Protein AF-0000000070368065 (afdb_homodimer)

Radius of gyration: 31.93 Å; Cα contacts (8 Å, |Δi|>4): 1604; chains: 2; bounding box: 65×97×87 Å

Foldseek 3Di:
DVVVVVVVVVVPVCPPVVPPPPVVVVVPPPPPPPDDDDPDDPVVDDDDPDDDDDDADDFADADFQADLLLHGPNVVLPPDDLVLLVLLLLLLLLLVLLLVVVLVCCVVVLFVWDFHFFWQSLQLLLLLSQFDQQAAEAEAQHNVNNQVSLPQDLLQLLLQRNQFCSHPVLNPDHRSQDADPVRNYHGHDHPQCPRLLVQLVVQLVCVVVLHLYEREYEHELQSCLDVSVVVSLLSQAVSLGRYEYEYEYQQDDQQDGPVRRDDGNGVQSVSVVSVAAEHHYASLRNSRSNVVSNVQSVCCSVVSHYHYYYHHIHGQDHRISVGDNVVRDPPVVNVCCVPRRRSSSNSVSNCVVVVSDDDDPVVVVVSSVVSNVVSVVSNVVSQPGAREQPLCVQDDPDPDGDPVSVVVSVVVVVVCVVPVVVDPNVSYDDD/DVVCVVVVVVVPVCVVVVPDPCVVVVVPPPPPPVDDDDPDDPVVDDDDPDDDDDDADDFADADFQADLLLHGPNVVLPPDDLVLLVLLLLLLLLLVLLLVVVLVCCVVVLFVWDFHFFWQLLQLLLLLSQFDQQAAEAEAQHNVNNQVSLPQDLLQLLLQRRQFPSHPVLNPDHRSQDADPVRNYHGHDHPQCPRLLVQLVVQLVCVVVLHLYEREYEHELQSCLDVSVVVSLLSQAVSLGRYEYEYEYQQDDQQDGPVRRDDGNGVQSVSVVSVAAEHEYASLRNSRSSVVSNVQSVCCSVVSHYHYYYHHIHGQDHRISVGDNVVRDPPVVNVCCVVRRRSSSNSVSNCVVVVSDDDDPVVVVVSSVVSNVVSVVSNVVSQPGAREDPLCVQDDPDPDGDPVSVVVSVVVVVVCVVPVVVDPNVSYDDD

Organism: Tetrahymena thermophila (strain SB210) (NCBI:txid312017)

Sequence (862 aa):
MIKNFRQVCRFALYQSALKTNSFQNLSKRAFCYVKHHKTFNDNEEIYTHQLSAASQPDTIPTFRVIDLQGSVLAPQYENIPDEILNKIFDTMVQVEEIDTILNMTQRQGKISFYMPSFGEQATTVGVGAALEFEDLVFPQYREQGTIIYRGYTVRDMLNQCIGNIHDLGKGRQMPVHYGSKALNFVTVSSPLTTQVPQASGAGYGYRLRGENKVAATYFGEGAASEGDWHAALNFAATLSCQTLFLCRNNKYAISTPVVDQYRGDGIAGKSIGYGIKTYRVDGNDALAVYHTVKEARNYIVTNKAPAFIEFMTYRIGDHSTSDHSVMYRTEDEISSWKSTNNPITRLGLYLKKSGRRVFDEAKDKEVRAAIKKDIIAALKEANEQKLPAWNTLFEDVYDQLTPNLKEQKEELRQHLNEYGEHYNLQKFASNMIKNFRQVCRFALYQSALKTNSFQNLSKRAFCYVKHHKTFNDNEEIYTHQLSAASQPDTIPTFRVIDLQGSVLAPQYENIPDEILNKIFDTMVQVEEIDTILNMTQRQGKISFYMPSFGEQATTVGVGAALEFEDLVFPQYREQGTIIYRGYTVRDMLNQCIGNIHDLGKGRQMPVHYGSKALNFVTVSSPLTTQVPQASGAGYGYRLRGENKVAATYFGEGAASEGDWHAALNFAATLSCQTLFLCRNNKYAISTPVVDQYRGDGIAGKSIGYGIKTYRVDGNDALAVYHTVKEARNYIVTNKAPAFIEFMTYRIGDHSTSDHSVMYRTEDEISSWKSTNNPITRLGLYLKKSGRRVFDEAKDKEVRAAIKKDIIAALKEANEQKLPAWNTLFEDVYDQLTPNLKEQKEELRQHLNEYGEHYNLQKFASN

Secondary structure (DSSP, 8-state):
-TTHHHHHHHHHHHHHHHSSGGGGTTTT-------B-----GGGS-EESS--PPPPPPPPPEE-SB-TTS-BS-GGG----HHHHHHHHHHHHHHHHHHHHHHHHHHTTSSS-----TT-HHHHHHHHHHS-TTSEEE--SS-HHHHHHHT--HHHHHHHHHT-TT-TTTT-S-TT---BTTTTBPPP--STTTHHHHHHHHHHHHHHHT-S--EEEEEETTGGGSHHHHHHHHHHHHHT--EEEEEEE-SEETTEEGGGT--SSTTHHHHHHTT-EEEEEETT-HHHHHHHHHHHHHHHHHHT--EEEEEE----S-SSTT--GGGTB-HHHHHHHHHH--HHHHHHHHHHHHTSS---HHHHHHHHHHHHHHHHHHHHHHHHSPBPPGGGGG-SSSSS--HHHHHHHHHHHHHHHHHGGGTTGGGBPP-/-TTSHHHHHHHHHHHHHHSSGGGSTTTT-------B-----GGGS-EESS--PPPPPPPPPEE-SB-TTS-BS-GGG----HHHHHHHHHHHHHHHHHHHHHHHHHHTTSSS-----TT-HHHHHHHHHHS-TTSEEE--SS-HHHHHHHT--HHHHHHHHHT-TT-TTTT-S-TT---BTTTTBPPP--STTTHHHHHHHHHHHHHHHT-S--EEEEEETTGGGSHHHHHHHHHHHHHT--EEEEEEE-SEETTEEGGGT--SSHHHHHHHHTT-EEEEEETT-HHHHHHHHHHHHHHHHHHT--EEEEEE----S-SSTT--GGGTB-HHHHHHHHHH--HHHHHHHHHHHHTSS---HHHHHHHHHHHHHHHHHHHHHHHHSPBPPGGGGG-SSSSS--HHHHHHHHHHHHHHHHHGGGS-GGGBPP-

pLDDT: mean 86.23, std 19.36, range [19.09, 98.88]

Structure (mmCIF, N/CA/C/O backbone):
data_AF-0000000070368065-model_v1
#
loop_
_entity.id
_entity.type
_entity.pdbx_description
1 polymer '2-oxoisovalerate dehydrogenase subunit alpha'
#
loop_
_atom_site.group_PDB
_atom_site.id
_atom_site.type_symbol
_atom_site.label_atom_id
_atom_site.label_alt_id
_atom_site.label_comp_id
_atom_site.label_asym_id
_atom_site.label_entity_id
_atom_site.label_seq_id
_atom_site.pdbx_PDB_ins_code
_atom_site.Cartn_x
_atom_site.Cartn_y
_atom_site.Cartn_z
_atom_site.occupancy
_atom_site.B_iso_or_equiv
_atom_site.auth_seq_id
_atom_site.auth_comp_id
_atom_site.auth_asym_id
_atom_site.auth_atom_id
_atom_site.pdbx_PDB_model_num
ATOM 1 N N . MET A 1 1 ? 14.594 2.314 34.594 1 19.53 1 MET A N 1
ATOM 2 C CA . MET A 1 1 ? 14.703 0.922 34.156 1 19.53 1 MET A CA 1
ATOM 3 C C . MET A 1 1 ? 14.453 0.791 32.656 1 19.53 1 MET A C 1
ATOM 5 O O . MET A 1 1 ? 14.75 -0.246 32.062 1 19.53 1 MET A O 1
ATOM 9 N N . ILE A 1 2 ? 13.633 1.818 32.25 1 21.81 2 ILE A N 1
ATOM 10 C CA . ILE A 1 2 ? 13.203 1.938 30.859 1 21.81 2 ILE A CA 1
ATOM 11 C C . ILE A 1 2 ? 14.398 2.326 29.984 1 21.81 2 ILE A C 1
ATOM 13 O O . ILE A 1 2 ? 14.273 2.441 28.766 1 21.81 2 ILE A O 1
ATOM 17 N N . LYS A 1 3 ? 15.484 2.92 30.703 1 24.78 3 LYS A N 1
ATOM 18 C CA . LYS A 1 3 ? 16.797 3.256 30.141 1 24.78 3 LYS A CA 1
ATOM 19 C C . LYS A 1 3 ? 17.469 2.029 29.531 1 24.78 3 LYS A C 1
ATOM 21 O O . LYS A 1 3 ? 18.281 2.154 28.625 1 24.78 3 LYS A O 1
ATOM 26 N N . ASN A 1 4 ? 17.125 0.921 30.219 1 23.33 4 ASN A N 1
ATOM 27 C CA . ASN A 1 4 ? 17.891 -0.293 29.984 1 23.33 4 ASN A CA 1
ATOM 28 C C . ASN A 1 4 ? 17.5 -0.953 28.656 1 23.33 4 ASN A C 1
ATOM 30 O O . ASN A 1 4 ? 18.219 -1.83 28.172 1 23.33 4 ASN A O 1
ATOM 34 N N . PHE A 1 5 ? 16.172 -0.8 28.422 1 24.89 5 PHE A N 1
ATOM 35 C CA . PHE A 1 5 ? 15.836 -1.614 27.266 1 24.89 5 PHE A CA 1
ATOM 36 C C . PHE A 1 5 ? 16.484 -1.058 26 1 24.89 5 PHE A C 1
ATOM 38 O O . PHE A 1 5 ? 16.688 -1.788 25.031 1 24.89 5 PHE A O 1
ATOM 45 N N . ARG A 1 6 ? 16.641 0.32 25.891 1 26.69 6 ARG A N 1
ATOM 46 C CA . ARG A 1 6 ? 17.344 0.899 24.75 1 26.69 6 ARG A CA 1
ATOM 47 C C . ARG A 1 6 ? 18.766 0.351 24.641 1 26.69 6 ARG A C 1
ATOM 49 O O . ARG A 1 6 ? 19.312 0.249 23.531 1 26.69 6 ARG A O 1
ATOM 56 N N . GLN A 1 7 ? 19.328 -0.008 25.828 1 26.12 7 GLN A N 1
ATOM 57 C CA . GLN A 1 7 ? 20.719 -0.447 25.891 1 26.12 7 GLN A CA 1
ATOM 58 C C . GLN A 1 7 ? 20.875 -1.878 25.391 1 26.12 7 GLN A C 1
ATOM 60 O O . GLN A 1 7 ? 21.891 -2.229 24.797 1 26.12 7 GLN A O 1
ATOM 65 N N . VAL A 1 8 ? 19.781 -2.66 25.672 1 26.64 8 VAL A N 1
ATOM 66 C CA . VAL A 1 8 ? 20.031 -4.078 25.422 1 26.64 8 VAL A CA 1
ATOM 67 C C . VAL A 1 8 ? 20.016 -4.355 23.922 1 26.64 8 VAL A C 1
ATOM 69 O O . VAL A 1 8 ? 20.828 -5.137 23.422 1 26.64 8 VAL A O 1
ATOM 72 N N . CYS A 1 9 ? 19.016 -3.717 23.234 1 26.86 9 CYS A N 1
ATOM 73 C CA . CYS A 1 9 ? 19.047 -4.152 21.844 1 26.86 9 CYS A CA 1
ATOM 74 C C . CYS A 1 9 ? 20.359 -3.764 21.172 1 26.86 9 CYS A C 1
ATOM 76 O O . CYS A 1 9 ? 20.781 -4.406 20.219 1 26.86 9 CYS A O 1
ATOM 78 N N . ARG A 1 10 ? 20.938 -2.641 21.625 1 28.8 10 ARG A N 1
ATOM 79 C CA . ARG A 1 10 ? 22.25 -2.326 21.062 1 28.8 10 ARG A CA 1
ATOM 80 C C . ARG A 1 10 ? 23.281 -3.354 21.5 1 28.8 10 ARG A C 1
ATOM 82 O O . ARG A 1 10 ? 24.219 -3.654 20.75 1 28.8 10 ARG A O 1
ATOM 89 N N . PHE A 1 11 ? 23.094 -3.869 22.766 1 28.83 11 PHE A N 1
ATOM 90 C CA . PHE A 1 11 ? 24.172 -4.652 23.328 1 28.83 11 PHE A CA 1
ATOM 91 C C . PHE A 1 11 ? 24.266 -6.023 22.672 1 28.83 11 PHE A C 1
ATOM 93 O O . PHE A 1 11 ? 25.359 -6.543 22.453 1 28.83 11 PHE A O 1
ATOM 100 N N . ALA A 1 12 ? 23.094 -6.66 22.469 1 29.38 12 ALA A N 1
ATOM 101 C CA . ALA A 1 12 ? 23.297 -8.039 22.047 1 29.38 12 ALA A CA 1
ATOM 102 C C . ALA A 1 12 ? 23.953 -8.094 20.672 1 29.38 12 ALA A C 1
ATOM 104 O O . ALA A 1 12 ? 24.812 -8.93 20.406 1 29.38 12 ALA A O 1
ATOM 105 N N . LEU A 1 13 ? 23.453 -7.258 19.766 1 29.62 13 LEU A N 1
ATOM 106 C CA . LEU A 1 13 ? 24.203 -7.367 18.516 1 29.62 13 LEU A CA 1
ATOM 107 C C . LEU A 1 13 ? 25.641 -6.891 18.703 1 29.62 13 LEU A C 1
ATOM 109 O O . LEU A 1 13 ? 26.531 -7.289 17.953 1 29.62 13 LEU A O 1
ATOM 113 N N . TYR A 1 14 ? 25.844 -6.043 19.75 1 29.72 14 TYR A N 1
ATOM 114 C CA . TYR A 1 14 ? 27.219 -5.613 19.938 1 29.72 14 TYR A CA 1
ATOM 115 C C . TYR A 1 14 ? 28.078 -6.758 20.469 1 29.72 14 TYR A C 1
ATOM 117 O O . TYR A 1 14 ? 29.297 -6.785 20.25 1 29.72 14 TYR A O 1
ATOM 125 N N . GLN A 1 15 ? 27.547 -7.598 21.312 1 28.19 15 GLN A N 1
ATOM 126 C CA . GLN A 1 15 ? 28.5 -8.531 21.906 1 28.19 15 GLN A CA 1
ATOM 127 C C . GLN A 1 15 ? 29.094 -9.461 20.844 1 28.19 15 GLN A C 1
ATOM 129 O O . GLN A 1 15 ? 30.281 -9.781 20.875 1 28.19 15 GLN A O 1
ATOM 134 N N . SER A 1 16 ? 28.266 -10.211 20.156 1 29.81 16 SER A N 1
ATOM 135 C CA . SER A 1 16 ? 28.969 -11.195 19.344 1 29.81 16 SER A CA 1
ATOM 136 C C . SER A 1 16 ? 29.859 -10.516 18.312 1 29.81 16 SER A C 1
ATOM 138 O O . SER A 1 16 ? 30.938 -11.008 18 1 29.81 16 SER A O 1
ATOM 140 N N . ALA A 1 17 ? 29.344 -9.539 17.562 1 29.77 17 ALA A N 1
ATOM 141 C CA . ALA A 1 17 ? 30.234 -8.992 16.547 1 29.77 17 ALA A CA 1
ATOM 142 C C . ALA A 1 17 ? 31.297 -8.102 17.188 1 29.77 17 ALA A C 1
ATOM 144 O O . ALA A 1 17 ? 32.125 -7.52 16.484 1 29.77 17 ALA A O 1
ATOM 145 N N . LEU A 1 18 ? 31.281 -7.789 18.453 1 29.78 18 LEU A N 1
ATOM 146 C CA . LEU A 1 18 ? 32.344 -6.977 19.016 1 29.78 18 LEU A CA 1
ATOM 147 C C . LEU A 1 18 ? 33.688 -7.691 18.906 1 29.78 18 LEU A C 1
ATOM 149 O O . LEU A 1 18 ? 34.75 -7.062 19.016 1 29.78 18 LEU A O 1
ATOM 153 N N . LYS A 1 19 ? 33.781 -9.023 19.156 1 29.53 19 LYS A N 1
ATOM 154 C CA . LYS A 1 19 ? 35.156 -9.484 19.312 1 29.53 19 LYS A CA 1
ATOM 155 C C . LYS A 1 19 ? 35.938 -9.391 18 1 29.53 19 LYS A C 1
ATOM 157 O O . LYS A 1 19 ? 37.125 -9.641 17.953 1 29.53 19 LYS A O 1
ATOM 162 N N . THR A 1 20 ? 35.281 -9.781 16.828 1 29.48 20 THR A N 1
ATOM 163 C CA . THR A 1 20 ? 36.281 -9.727 15.766 1 29.48 20 THR A CA 1
ATOM 164 C C . THR A 1 20 ? 36.594 -8.281 15.398 1 29.48 20 THR A C 1
ATOM 166 O O . THR A 1 20 ? 35.75 -7.398 15.523 1 29.48 20 THR A O 1
ATOM 169 N N . ASN A 1 21 ? 37.938 -7.801 15.305 1 31.86 21 ASN A N 1
ATOM 170 C CA . ASN A 1 21 ? 38.688 -6.578 15.07 1 31.86 21 ASN A CA 1
ATOM 171 C C . ASN A 1 21 ? 38.094 -5.75 13.945 1 31.86 21 ASN A C 1
ATOM 173 O O . ASN A 1 21 ? 38.531 -4.633 13.68 1 31.86 21 ASN A O 1
ATOM 177 N N . SER A 1 22 ? 37.469 -6.461 12.961 1 29.5 22 SER A N 1
ATOM 178 C CA . SER A 1 22 ? 37.188 -5.773 11.703 1 29.5 22 SER A CA 1
ATOM 179 C C . SER A 1 22 ? 36 -4.832 11.852 1 29.5 22 SER A C 1
ATOM 181 O O . SER A 1 22 ? 35.469 -4.312 10.867 1 29.5 22 SER A O 1
ATOM 183 N N . PHE A 1 23 ? 35.406 -4.641 12.938 1 31.33 23 PHE A N 1
ATOM 184 C CA . PHE A 1 23 ? 34.281 -3.738 13.195 1 31.33 23 PHE A CA 1
ATOM 185 C C . PHE A 1 23 ? 34.719 -2.287 13.008 1 31.33 23 PHE A C 1
ATOM 187 O O . PHE A 1 23 ? 33.875 -1.377 13.102 1 31.33 23 PHE A O 1
ATOM 194 N N . GLN A 1 24 ? 35.969 -1.981 13.219 1 31.38 24 GLN A N 1
ATOM 195 C CA . GLN A 1 24 ? 36.469 -0.619 13.102 1 31.38 24 GLN A CA 1
ATOM 196 C C . GLN A 1 24 ? 36.156 -0.03 11.734 1 31.38 24 GLN A C 1
ATOM 198 O O . GLN A 1 24 ? 35.906 1.172 11.609 1 31.38 24 GLN A O 1
ATOM 203 N N . ASN A 1 25 ? 36.406 -0.847 10.68 1 28.59 25 ASN A N 1
ATOM 204 C CA . ASN A 1 25 ? 36.25 -0.327 9.328 1 28.59 25 ASN A CA 1
ATOM 205 C C . ASN A 1 25 ? 34.781 -0.179 8.93 1 28.59 25 ASN A C 1
ATOM 207 O O . ASN A 1 25 ? 34.5 0.217 7.805 1 28.59 25 ASN A O 1
ATOM 211 N N . LEU A 1 26 ? 33.875 -0.831 9.523 1 29.95 26 LEU A N 1
ATOM 212 C CA . LEU A 1 26 ? 32.469 -0.686 9.156 1 29.95 26 LEU A CA 1
ATOM 213 C C . LEU A 1 26 ? 31.922 0.646 9.648 1 29.95 26 LEU A C 1
ATOM 215 O O . LEU A 1 26 ? 30.75 0.957 9.422 1 29.95 26 LEU A O 1
ATOM 219 N N . SER A 1 27 ? 32.5 1.233 10.711 1 30.56 27 SER A N 1
ATOM 220 C CA . SER A 1 27 ? 32.031 2.539 11.172 1 30.56 27 SER A CA 1
ATOM 221 C C . SER A 1 27 ? 31.969 3.541 10.023 1 30.56 27 SER A C 1
ATOM 223 O O . SER A 1 27 ? 31.266 4.551 10.109 1 30.56 27 SER A O 1
ATOM 225 N N . LYS A 1 28 ? 33.062 3.588 9.203 1 30.77 28 LYS A N 1
ATOM 226 C CA . LYS A 1 28 ? 33.125 4.605 8.164 1 30.77 28 LYS A CA 1
ATOM 227 C C . LYS A 1 28 ? 32.188 4.258 7.008 1 30.77 28 LYS A C 1
ATOM 229 O O . LYS A 1 28 ? 32.469 4.586 5.852 1 30.77 28 LYS A O 1
ATOM 234 N N . ARG A 1 29 ? 31.547 3.256 7.117 1 32.91 29 ARG A N 1
ATOM 235 C CA . ARG A 1 29 ? 30.688 3.205 5.941 1 32.91 29 ARG A CA 1
ATOM 236 C C . ARG A 1 29 ? 29.984 4.543 5.711 1 32.91 29 ARG A C 1
ATOM 238 O O . ARG A 1 29 ? 29.219 5.004 6.559 1 32.91 29 ARG A O 1
ATOM 245 N N . ALA A 1 30 ? 30.562 5.406 5.023 1 31.44 30 ALA A N 1
ATOM 246 C CA . ALA A 1 30 ? 30.141 6.66 4.402 1 31.44 30 ALA A CA 1
ATOM 247 C C . ALA A 1 30 ? 28.703 6.57 3.898 1 31.44 30 ALA A C 1
ATOM 249 O O . ALA A 1 30 ? 28.406 5.781 2.998 1 31.44 30 ALA A O 1
ATOM 250 N N . PHE A 1 31 ? 27.844 6.59 4.793 1 35.19 31 PHE A N 1
ATOM 251 C CA . PHE A 1 31 ? 26.578 6.871 4.145 1 35.19 31 PHE A CA 1
ATOM 252 C C . PHE A 1 31 ? 26.766 7.793 2.945 1 35.19 31 PHE A C 1
ATOM 254 O O . PHE A 1 31 ? 27.281 8.906 3.088 1 35.19 31 PHE A O 1
ATOM 261 N N . CYS A 1 32 ? 27.375 7.223 1.916 1 35.19 32 CYS A N 1
ATOM 262 C CA . CYS A 1 32 ? 27.5 7.973 0.672 1 35.19 32 CYS A CA 1
ATOM 263 C C . CYS A 1 32 ? 26.219 8.742 0.366 1 35.19 32 CYS A C 1
ATOM 265 O O . CYS A 1 32 ? 25.203 8.141 -0.01 1 35.19 32 CYS A O 1
ATOM 267 N N . TYR A 1 33 ? 26.141 9.68 1.166 1 42 33 TYR A N 1
ATOM 268 C CA . TYR A 1 33 ? 25.094 10.594 0.737 1 42 33 TYR A CA 1
ATOM 269 C C . TYR A 1 33 ? 25.328 11.078 -0.688 1 42 33 TYR A C 1
ATOM 271 O O . TYR A 1 33 ? 26.438 11.508 -1.021 1 42 33 TYR A O 1
ATOM 279 N N . VAL A 1 34 ? 24.844 10.406 -1.662 1 44.19 34 VAL A N 1
ATOM 280 C CA . VAL A 1 34 ? 24.875 11.047 -2.975 1 44.19 34 VAL A CA 1
ATOM 281 C C . VAL A 1 34 ? 24.141 12.375 -2.926 1 44.19 34 VAL A C 1
ATOM 283 O O . VAL A 1 34 ? 22.953 12.422 -2.568 1 44.19 34 VAL A O 1
ATOM 286 N N . LYS A 1 35 ? 25.031 13.359 -2.924 1 52.56 35 LYS A N 1
ATOM 287 C CA . LYS A 1 35 ? 24.453 14.703 -2.951 1 52.56 35 LYS A CA 1
ATOM 288 C C . LYS A 1 35 ? 23.609 14.922 -4.207 1 52.56 35 LYS A C 1
ATOM 290 O O . LYS A 1 35 ? 24.047 14.578 -5.312 1 52.56 35 LYS A O 1
ATOM 295 N N . HIS A 1 36 ? 22.344 14.969 -4.074 1 55.84 36 HIS A N 1
ATOM 296 C CA . HIS A 1 36 ? 21.469 15.305 -5.184 1 55.84 36 HIS A CA 1
ATOM 297 C C . HIS A 1 36 ? 21.359 16.812 -5.359 1 55.84 36 HIS A C 1
ATOM 299 O O . HIS A 1 36 ? 21.359 17.562 -4.375 1 55.84 36 HIS A O 1
ATOM 305 N N . HIS A 1 37 ? 21.844 17.359 -6.543 1 53.66 37 HIS A N 1
ATOM 306 C CA . HIS A 1 37 ? 21.766 18.766 -6.883 1 53.66 37 HIS A CA 1
ATOM 307 C C . HIS A 1 37 ? 20.594 19.047 -7.828 1 53.66 37 HIS A C 1
ATOM 309 O O . HIS A 1 37 ? 20.641 18.656 -9 1 53.66 37 HIS A O 1
ATOM 315 N N . LYS A 1 38 ? 19.469 19.438 -7.258 1 62.12 38 LYS A N 1
ATOM 316 C CA . LYS A 1 38 ? 18.469 19.891 -8.211 1 62.12 38 LYS A CA 1
ATOM 317 C C . LYS A 1 38 ? 17.906 21.25 -7.812 1 62.12 38 LYS A C 1
ATOM 319 O O . LYS A 1 38 ? 17.078 21.344 -6.906 1 62.12 38 LYS A O 1
ATOM 324 N N . THR A 1 39 ? 18.484 22.281 -8.516 1 65.25 39 THR A N 1
ATOM 325 C CA . THR A 1 39 ? 18 23.641 -8.289 1 65.25 39 THR A CA 1
ATOM 326 C C . THR A 1 39 ? 16.531 23.766 -8.719 1 65.25 39 THR A C 1
ATOM 328 O O . THR A 1 39 ? 16.031 22.938 -9.484 1 65.25 39 THR A O 1
ATOM 331 N N . PHE A 1 40 ? 15.938 24.672 -8.055 1 72.88 40 PHE A N 1
ATOM 332 C CA . PHE A 1 40 ? 14.539 24.906 -8.406 1 72.88 40 PHE A CA 1
ATOM 333 C C . PHE A 1 40 ? 14.398 25.25 -9.883 1 72.88 40 PHE A C 1
ATOM 335 O O . PHE A 1 40 ? 15.18 26.031 -10.43 1 72.88 40 PHE A O 1
ATOM 342 N N . ASN A 1 41 ? 13.703 24.484 -10.523 1 69.25 41 ASN A N 1
ATOM 343 C CA . ASN A 1 41 ? 13.32 24.719 -11.914 1 69.25 41 ASN A CA 1
ATOM 344 C C . ASN A 1 41 ? 11.805 24.688 -12.094 1 69.25 41 ASN A C 1
ATOM 346 O O . ASN A 1 41 ? 11.195 23.609 -12.023 1 69.25 41 ASN A O 1
ATOM 350 N N . ASP A 1 42 ? 11.297 25.891 -12.25 1 75.19 42 ASP A N 1
ATOM 351 C CA . ASP A 1 42 ? 9.844 26.031 -12.344 1 75.19 42 ASP A CA 1
ATOM 352 C C . ASP A 1 42 ? 9.289 25.297 -13.555 1 75.19 42 ASP A C 1
ATOM 354 O O . ASP A 1 42 ? 8.102 24.969 -13.602 1 75.19 42 ASP A O 1
ATOM 358 N N . ASN A 1 43 ? 10.078 24.969 -14.492 1 63.69 43 ASN A N 1
ATOM 359 C CA . ASN A 1 43 ? 9.633 24.391 -15.75 1 63.69 43 ASN A CA 1
ATOM 360 C C . ASN A 1 43 ? 9.516 22.875 -15.656 1 63.69 43 ASN A C 1
ATOM 362 O O . ASN A 1 43 ? 9.078 22.219 -16.609 1 63.69 43 ASN A O 1
ATOM 366 N N . GLU A 1 44 ? 9.852 22.453 -14.523 1 70.12 44 GLU A N 1
ATOM 367 C CA . GLU A 1 44 ? 9.797 21 -14.383 1 70.12 44 GLU A CA 1
ATOM 368 C C . GLU A 1 44 ? 8.367 20.516 -14.133 1 70.12 44 GLU A C 1
ATOM 370 O O . GLU A 1 44 ? 8.062 19.344 -14.32 1 70.12 44 GLU A O 1
ATOM 375 N N . GLU A 1 45 ? 7.508 21.484 -13.852 1 79.75 45 GLU A N 1
ATOM 376 C CA . GLU A 1 45 ? 6.117 21.125 -13.586 1 79.75 45 GLU A CA 1
ATOM 377 C C . GLU A 1 45 ? 5.191 21.656 -14.68 1 79.75 45 GLU A C 1
ATOM 379 O O . GLU A 1 45 ? 5.496 22.656 -15.328 1 79.75 45 GLU A O 1
ATOM 384 N N . ILE A 1 46 ? 4.199 20.875 -15 1 86.38 46 ILE A N 1
ATOM 385 C CA . ILE A 1 46 ? 3.123 21.344 -15.867 1 86.38 46 ILE A CA 1
ATOM 386 C C . ILE A 1 46 ? 2.041 22.016 -15.023 1 86.38 46 ILE A C 1
ATOM 388 O O . ILE A 1 46 ? 1.459 21.406 -14.133 1 86.38 46 ILE A O 1
ATOM 392 N N . TYR A 1 47 ? 1.842 23.312 -15.328 1 92.69 47 TYR A N 1
ATOM 393 C CA . TYR A 1 47 ? 0.888 24.062 -14.523 1 92.69 47 TYR A CA 1
ATOM 394 C C . TYR A 1 47 ? -0.447 24.203 -15.242 1 92.69 47 TYR A C 1
ATOM 396 O O . TYR A 1 47 ? -0.498 24.188 -16.469 1 92.69 47 TYR A O 1
ATOM 404 N N . THR A 1 48 ? -1.505 24.219 -14.492 1 94.19 48 THR A N 1
ATOM 405 C CA . THR A 1 48 ? -2.84 24.562 -14.969 1 94.19 48 THR A CA 1
ATOM 406 C C . THR A 1 48 ? -3.426 25.719 -14.141 1 94.19 48 THR A C 1
ATOM 408 O O . THR A 1 48 ? -3.043 25.906 -12.992 1 94.19 48 THR A O 1
ATOM 411 N N . HIS A 1 49 ? -4.25 26.484 -14.773 1 95.44 49 HIS A N 1
ATOM 412 C CA . HIS A 1 49 ? -4.852 27.641 -14.109 1 95.44 49 HIS A CA 1
ATOM 413 C C . HIS A 1 49 ? -6.359 27.469 -13.969 1 95.44 49 HIS A C 1
ATOM 415 O O . HIS A 1 49 ? -7.086 28.453 -13.797 1 95.44 49 HIS A O 1
ATOM 421 N N . GLN A 1 50 ? -6.742 26.234 -14.141 1 94.69 50 GLN A N 1
ATOM 422 C CA . GLN A 1 50 ? -8.109 25.797 -13.867 1 94.69 50 GLN A CA 1
ATOM 423 C C . GLN A 1 50 ? -8.133 24.672 -12.836 1 94.69 50 GLN A C 1
ATOM 425 O O . GLN A 1 50 ? -7.496 23.641 -13.023 1 94.69 50 GLN A O 1
ATOM 430 N N . LEU A 1 51 ? -8.82 25 -11.766 1 96.31 51 LEU A N 1
ATOM 431 C CA . LEU A 1 51 ? -8.914 24 -10.711 1 96.31 51 LEU A CA 1
ATOM 432 C C . LEU A 1 51 ? -9.766 22.828 -11.156 1 96.31 51 LEU A C 1
ATOM 434 O O . LEU A 1 51 ? -10.953 22.984 -11.461 1 96.31 51 LEU A O 1
ATOM 438 N N . SER A 1 52 ? -9.125 21.703 -11.25 1 92.94 52 SER A N 1
ATOM 439 C CA . SER A 1 52 ? -9.82 20.469 -11.594 1 92.94 52 SER A CA 1
ATOM 440 C C . SER A 1 52 ? -9.109 19.25 -11.016 1 92.94 52 SER A C 1
ATOM 442 O O . SER A 1 52 ? -7.879 19.234 -10.898 1 92.94 52 SER A O 1
ATOM 444 N N . ALA A 1 53 ? -9.906 18.297 -10.641 1 93.19 53 ALA A N 1
ATOM 445 C CA . ALA A 1 53 ? -9.312 17.031 -10.211 1 93.19 53 ALA A CA 1
ATOM 446 C C . ALA A 1 53 ? -8.641 16.328 -11.383 1 93.19 53 ALA A C 1
ATOM 448 O O . ALA A 1 53 ? -8.984 16.547 -12.547 1 93.19 53 ALA A O 1
ATOM 449 N N . ALA A 1 54 ? -7.664 15.531 -10.992 1 90.94 54 ALA A N 1
ATOM 450 C CA . ALA A 1 54 ? -7.016 14.711 -12.008 1 90.94 54 ALA A CA 1
ATOM 451 C C . ALA A 1 54 ? -8.023 13.812 -12.711 1 90.94 54 ALA A C 1
ATOM 453 O O . ALA A 1 54 ? -8.953 13.305 -12.086 1 90.94 54 ALA A O 1
ATOM 454 N N . SER A 1 55 ? -7.824 13.602 -13.953 1 79.44 55 SER A N 1
ATOM 455 C CA . SER A 1 55 ? -8.711 12.758 -14.742 1 79.44 55 SER A CA 1
ATOM 456 C C . SER A 1 55 ? -8.547 11.289 -14.375 1 79.44 55 SER A C 1
ATOM 458 O O . SER A 1 55 ? -7.438 10.828 -14.094 1 79.44 55 SER A O 1
ATOM 460 N N . GLN A 1 56 ? -9.664 10.625 -14.367 1 79.38 56 GLN A N 1
ATOM 461 C CA . GLN A 1 56 ? -9.609 9.18 -14.203 1 79.38 56 GLN A CA 1
ATOM 462 C C . GLN A 1 56 ? -9.125 8.5 -15.484 1 79.38 56 GLN A C 1
ATOM 464 O O . GLN A 1 56 ? -9.539 8.875 -16.594 1 79.38 56 GLN A O 1
ATOM 469 N N . PRO A 1 57 ? -8.195 7.672 -15.297 1 80.31 57 PRO A N 1
ATOM 470 C CA . PRO A 1 57 ? -7.73 6.965 -16.5 1 80.31 57 PRO A CA 1
ATOM 471 C C . PRO A 1 57 ? -8.812 6.09 -17.109 1 80.31 57 PRO A C 1
ATOM 473 O O . PRO A 1 57 ? -9.766 5.695 -16.438 1 80.31 57 PRO A O 1
ATOM 476 N N . ASP A 1 58 ? -8.656 5.871 -18.391 1 81.56 58 ASP A N 1
ATOM 477 C CA . ASP A 1 58 ? -9.539 4.926 -19.062 1 81.56 58 ASP A CA 1
ATOM 478 C C . ASP A 1 58 ? -9.391 3.521 -18.484 1 81.56 58 ASP A C 1
ATOM 480 O O . ASP A 1 58 ? -8.336 3.176 -17.953 1 81.56 58 ASP A O 1
ATOM 484 N N . THR A 1 59 ? -10.461 2.787 -18.594 1 88.62 59 THR A N 1
ATOM 485 C CA . THR A 1 59 ? -10.406 1.392 -18.172 1 88.62 59 THR A CA 1
ATOM 486 C C . THR A 1 59 ? -9.367 0.62 -18.969 1 88.62 59 THR A C 1
ATOM 488 O O . THR A 1 59 ? -9.266 0.785 -20.188 1 88.62 59 THR A O 1
ATOM 491 N N . ILE A 1 60 ? -8.578 -0.14 -18.297 1 91.31 60 ILE A N 1
ATOM 492 C CA . ILE A 1 60 ? -7.582 -0.964 -18.969 1 91.31 60 ILE A CA 1
ATOM 493 C C . ILE A 1 60 ? -8.266 -2.111 -19.703 1 91.31 60 ILE A C 1
ATOM 495 O O . ILE A 1 60 ? -9 -2.896 -19.109 1 91.31 60 ILE A O 1
ATOM 499 N N . PRO A 1 61 ? -8.086 -2.172 -20.953 1 93.38 61 PRO A N 1
ATOM 500 C CA . PRO A 1 61 ? -8.727 -3.268 -21.688 1 93.38 61 PRO A CA 1
ATOM 501 C C . PRO A 1 61 ? -8.125 -4.633 -21.359 1 93.38 61 PRO A C 1
ATOM 503 O O . PRO A 1 61 ? -6.949 -4.719 -20.969 1 93.38 61 PRO A O 1
ATOM 506 N N . THR A 1 62 ? -8.898 -5.637 -21.516 1 95.44 62 THR A N 1
ATOM 507 C CA . THR A 1 62 ? -8.5 -7.02 -21.266 1 95.44 62 THR A CA 1
ATOM 508 C C . THR A 1 62 ? -8.102 -7.711 -22.562 1 95.44 62 THR A C 1
ATOM 510 O O . THR A 1 62 ? -8.914 -7.84 -23.469 1 95.44 62 THR A O 1
ATOM 513 N N . PHE A 1 63 ? -6.883 -8.148 -22.719 1 97.75 63 PHE A N 1
ATOM 514 C CA . PHE A 1 63 ? -6.371 -8.805 -23.906 1 97.75 63 PHE A CA 1
ATOM 515 C C . PHE A 1 63 ? -6.961 -10.203 -24.062 1 97.75 63 PHE A C 1
ATOM 517 O O . PHE A 1 63 ? -6.977 -10.977 -23.094 1 97.75 63 PHE A O 1
ATOM 524 N N . ARG A 1 64 ? -7.477 -10.477 -25.219 1 97.69 64 ARG A N 1
ATOM 525 C CA . ARG A 1 64 ? -8.109 -11.758 -25.531 1 97.69 64 ARG A CA 1
ATOM 526 C C . ARG A 1 64 ? -7.758 -12.211 -26.938 1 97.69 64 ARG A C 1
ATOM 528 O O . ARG A 1 64 ? -7.707 -11.398 -27.875 1 97.69 64 ARG A O 1
ATOM 535 N N . VAL A 1 65 ? -7.492 -13.484 -27.109 1 98.19 65 VAL A N 1
ATOM 536 C CA . VAL A 1 65 ? -7.078 -14.016 -28.406 1 98.19 65 VAL A CA 1
ATOM 537 C C . VAL A 1 65 ? -8.188 -14.883 -28.984 1 98.19 65 VAL A C 1
ATOM 539 O O . VAL A 1 65 ? -8.414 -14.875 -30.203 1 98.19 65 VAL A O 1
ATOM 542 N N . ILE A 1 66 ? -8.859 -15.664 -28.141 1 97.5 66 ILE A N 1
ATOM 543 C CA . ILE A 1 66 ? -9.961 -16.516 -28.578 1 97.5 66 ILE A CA 1
ATOM 544 C C . ILE A 1 66 ? -11.219 -16.203 -27.766 1 97.5 66 ILE A C 1
ATOM 546 O O . ILE A 1 66 ? -11.125 -15.828 -26.594 1 97.5 66 ILE A O 1
ATOM 550 N N . ASP A 1 67 ? -12.359 -16.359 -28.312 1 94.81 67 ASP A N 1
ATOM 551 C CA . ASP A 1 67 ? -13.602 -16.094 -27.578 1 94.81 67 ASP A CA 1
ATOM 552 C C . ASP A 1 67 ? -14.023 -17.297 -26.766 1 94.81 67 ASP A C 1
ATOM 554 O O . ASP A 1 67 ? -13.258 -18.25 -26.609 1 94.81 67 ASP A O 1
ATOM 558 N N . LEU A 1 68 ? -15.195 -17.297 -26.203 1 93.5 68 LEU A N 1
ATOM 559 C CA . LEU A 1 68 ? -15.664 -18.312 -25.266 1 93.5 68 LEU A CA 1
ATOM 560 C C . LEU A 1 68 ? -15.914 -19.641 -25.969 1 93.5 68 LEU A C 1
ATOM 562 O O . LEU A 1 68 ? -15.953 -20.688 -25.328 1 93.5 68 LEU A O 1
ATOM 566 N N . GLN A 1 69 ? -16.031 -19.594 -27.297 1 93.38 69 GLN A N 1
ATOM 567 C CA . GLN A 1 69 ? -16.344 -20.797 -28.062 1 93.38 69 GLN A CA 1
ATOM 568 C C . GLN A 1 69 ? -15.109 -21.281 -28.828 1 93.38 69 GLN A C 1
ATOM 570 O O . GLN A 1 69 ? -15.219 -22.109 -29.719 1 93.38 69 GLN A O 1
ATOM 575 N N . GLY A 1 70 ? -13.953 -20.703 -28.516 1 95.31 70 GLY A N 1
ATOM 576 C CA . GLY A 1 70 ? -12.711 -21.156 -29.125 1 95.31 70 GLY A CA 1
ATOM 577 C C . GLY A 1 70 ? -12.477 -20.562 -30.5 1 95.31 70 GLY A C 1
ATOM 578 O O . GLY A 1 70 ? -11.578 -21 -31.234 1 95.31 70 GLY A O 1
ATOM 579 N N . SER A 1 71 ? -13.312 -19.594 -30.875 1 96.25 71 SER A N 1
ATOM 580 C CA . SER A 1 71 ? -13.086 -18.906 -32.156 1 96.25 71 SER A CA 1
ATOM 581 C C . SER A 1 71 ? -11.984 -17.859 -32 1 96.25 71 SER A C 1
ATOM 583 O O . SER A 1 71 ? -11.906 -17.156 -31 1 96.25 71 SER A O 1
ATOM 585 N N . VAL A 1 72 ? -11.234 -17.703 -33.125 1 97.5 72 VAL A N 1
ATOM 586 C CA . VAL A 1 72 ? -10.07 -16.828 -33.062 1 97.5 72 VAL A CA 1
ATOM 587 C C . VAL A 1 72 ? -10.508 -15.383 -33.312 1 97.5 72 VAL A C 1
ATOM 589 O O . VAL A 1 72 ? -11.195 -15.086 -34.281 1 97.5 72 VAL A O 1
ATOM 592 N N . LEU A 1 73 ? -10.117 -14.523 -32.438 1 96.38 73 LEU A N 1
ATOM 593 C CA . LEU A 1 73 ? -10.383 -13.094 -32.562 1 96.38 73 LEU A CA 1
ATOM 594 C C . LEU A 1 73 ? -9.133 -12.336 -33 1 96.38 73 LEU A C 1
ATOM 596 O O . LEU A 1 73 ? -9.234 -11.273 -33.625 1 96.38 73 LEU A O 1
ATOM 600 N N . ALA A 1 74 ? -7.949 -12.859 -32.656 1 97.12 74 ALA A N 1
ATOM 601 C CA . ALA A 1 74 ? -6.656 -12.25 -32.969 1 97.12 74 ALA A CA 1
ATOM 602 C C . ALA A 1 74 ? -5.719 -13.266 -33.594 1 97.12 74 ALA A C 1
ATOM 604 O O . ALA A 1 74 ? -4.809 -13.781 -32.969 1 97.12 74 ALA A O 1
ATOM 605 N N . PRO A 1 75 ? -5.824 -13.492 -34.875 1 96.5 75 PRO A N 1
ATOM 606 C CA . PRO A 1 75 ? -5.125 -14.57 -35.594 1 96.5 75 PRO A CA 1
ATOM 607 C C . PRO A 1 75 ? -3.605 -14.438 -35.5 1 96.5 75 PRO A C 1
ATOM 609 O O . PRO A 1 75 ? -2.893 -15.445 -35.594 1 96.5 75 PRO A O 1
ATOM 612 N N . GLN A 1 76 ? -3.084 -13.227 -35.344 1 96.31 76 GLN A N 1
ATOM 613 C CA . GLN A 1 76 ? -1.641 -13.016 -35.281 1 96.31 76 GLN A CA 1
ATOM 614 C C . GLN A 1 76 ? -1.033 -13.68 -34.062 1 96.31 76 GLN A C 1
ATOM 616 O O . GLN A 1 76 ? 0.18 -13.891 -34 1 96.31 76 GLN A O 1
ATOM 621 N N . TYR A 1 77 ? -1.813 -14.07 -33.125 1 97.75 77 TYR A N 1
ATOM 622 C CA . TYR A 1 77 ? -1.31 -14.656 -31.891 1 97.75 77 TYR A CA 1
ATOM 623 C C . TYR A 1 77 ? -1.557 -16.156 -31.844 1 97.75 77 TYR A C 1
ATOM 625 O O . TYR A 1 77 ? -1.479 -16.781 -30.781 1 97.75 77 TYR A O 1
ATOM 633 N N . GLU A 1 78 ? -1.861 -16.75 -32.938 1 97 78 GLU A N 1
ATOM 634 C CA . GLU A 1 78 ? -2.021 -18.203 -33 1 97 78 GLU A CA 1
ATOM 635 C C . GLU A 1 78 ? -0.673 -18.891 -33.156 1 97 78 GLU A C 1
ATOM 637 O O . GLU A 1 78 ? -0.604 -20.125 -33.188 1 97 78 GLU A O 1
ATOM 642 N N . ASN A 1 79 ? 0.361 -18.141 -33.219 1 96.62 79 ASN A N 1
ATOM 643 C CA . ASN A 1 79 ? 1.695 -18.641 -33.531 1 96.62 79 ASN A CA 1
ATOM 644 C C . ASN A 1 79 ? 2.332 -19.281 -32.281 1 96.62 79 ASN A C 1
ATOM 646 O O . ASN A 1 79 ? 3.451 -18.938 -31.922 1 96.62 79 ASN A O 1
ATOM 650 N N . ILE A 1 80 ? 1.673 -20.188 -31.594 1 97.94 80 ILE A N 1
ATOM 651 C CA . ILE A 1 80 ? 2.189 -21.016 -30.516 1 97.94 80 ILE A CA 1
ATOM 652 C C . ILE A 1 80 ? 2.391 -22.453 -31.031 1 97.94 80 ILE A C 1
ATOM 654 O O . ILE A 1 80 ? 1.497 -23.016 -31.656 1 97.94 80 ILE A O 1
ATOM 658 N N . PRO A 1 81 ? 3.557 -23.016 -30.812 1 97.81 81 PRO A N 1
ATOM 659 C CA . PRO A 1 81 ? 3.795 -24.391 -31.297 1 97.81 81 PRO A CA 1
ATOM 660 C C . PRO A 1 81 ? 2.76 -25.375 -30.766 1 97.81 81 PRO A C 1
ATOM 662 O O . PRO A 1 81 ? 2.334 -25.281 -29.609 1 97.81 81 PRO A O 1
ATOM 665 N N . ASP A 1 82 ? 2.426 -26.375 -31.609 1 97.44 82 ASP A N 1
ATOM 666 C CA . ASP A 1 82 ? 1.43 -27.375 -31.25 1 97.44 82 ASP A CA 1
ATOM 667 C C . ASP A 1 82 ? 1.834 -28.125 -29.984 1 97.44 82 ASP A C 1
ATOM 669 O O . ASP A 1 82 ? 0.985 -28.453 -29.156 1 97.44 82 ASP A O 1
ATOM 673 N N . GLU A 1 83 ? 3.07 -28.391 -29.906 1 97.81 83 GLU A N 1
ATOM 674 C CA . GLU A 1 83 ? 3.574 -29.125 -28.75 1 97.81 83 GLU A CA 1
ATOM 675 C C . GLU A 1 83 ? 3.281 -28.375 -27.453 1 97.81 83 GLU A C 1
ATOM 677 O O . GLU A 1 83 ? 2.846 -28.984 -26.469 1 97.81 83 GLU A O 1
ATOM 682 N N . ILE A 1 84 ? 3.434 -27.094 -27.5 1 98.25 84 ILE A N 1
ATOM 683 C CA . ILE A 1 84 ? 3.213 -26.266 -26.312 1 98.25 84 ILE A CA 1
ATOM 684 C C . ILE A 1 84 ? 1.719 -26.188 -26 1 98.25 84 ILE A C 1
ATOM 686 O O . ILE A 1 84 ? 1.304 -26.391 -24.859 1 98.25 84 ILE A O 1
ATOM 690 N N . LEU A 1 85 ? 0.88 -25.969 -26.984 1 98.31 85 LEU A N 1
ATOM 691 C CA . LEU A 1 85 ? -0.562 -25.844 -26.797 1 98.31 85 LEU A CA 1
ATOM 692 C C . LEU A 1 85 ? -1.148 -27.141 -26.234 1 98.31 85 LEU A C 1
ATOM 694 O O . LEU A 1 85 ? -1.982 -27.109 -25.328 1 98.31 85 LEU A O 1
ATOM 698 N N . ASN A 1 86 ? -0.734 -28.219 -26.812 1 98 86 ASN A N 1
ATOM 699 C CA . ASN A 1 86 ? -1.261 -29.5 -26.375 1 98 86 ASN A CA 1
ATOM 700 C C . ASN A 1 86 ? -0.77 -29.859 -24.969 1 98 86 ASN A C 1
ATOM 702 O O . ASN A 1 86 ? -1.507 -30.453 -24.188 1 98 86 ASN A O 1
ATOM 706 N N . LYS A 1 87 ? 0.472 -29.5 -24.672 1 98.31 87 LYS A N 1
ATOM 707 C CA . LYS A 1 87 ? 0.957 -29.719 -23.312 1 98.31 87 LYS A CA 1
ATOM 708 C C . LYS A 1 87 ? 0.171 -28.875 -22.312 1 98.31 87 LYS A C 1
ATOM 710 O O . LYS A 1 87 ? -0.127 -29.328 -21.203 1 98.31 87 LYS A O 1
ATOM 715 N N . ILE A 1 88 ? -0.116 -27.656 -22.703 1 98.69 88 ILE A N 1
ATOM 716 C CA . ILE A 1 88 ? -0.941 -26.812 -21.859 1 98.69 88 ILE A CA 1
ATOM 717 C C . ILE A 1 88 ? -2.293 -27.469 -21.609 1 98.69 88 ILE A C 1
ATOM 719 O O . ILE A 1 88 ? -2.732 -27.609 -20.469 1 98.69 88 ILE A O 1
ATOM 723 N N . PHE A 1 89 ? -2.959 -27.938 -22.656 1 98.31 89 PHE A N 1
ATOM 724 C CA . PHE A 1 89 ? -4.27 -28.562 -22.562 1 98.31 89 PHE A CA 1
ATOM 725 C C . PHE A 1 89 ? -4.219 -29.797 -21.672 1 98.31 89 PHE A C 1
ATOM 727 O O . PHE A 1 89 ? -5.027 -29.938 -20.75 1 98.31 89 PHE A O 1
ATOM 734 N N . ASP A 1 90 ? -3.285 -30.641 -21.938 1 97.62 90 ASP A N 1
ATOM 735 C CA . ASP A 1 90 ? -3.156 -31.875 -21.188 1 97.62 90 ASP A CA 1
ATOM 736 C C . ASP A 1 90 ? -2.885 -31.594 -19.703 1 97.62 90 ASP A C 1
ATOM 738 O O . ASP A 1 90 ? -3.422 -32.281 -18.828 1 97.62 90 ASP A O 1
ATOM 742 N N . THR A 1 91 ? -2.047 -30.625 -19.469 1 98.25 91 THR A N 1
ATOM 743 C CA . THR A 1 91 ? -1.737 -30.25 -18.078 1 98.25 91 THR A CA 1
ATOM 744 C C . THR A 1 91 ? -2.975 -29.703 -17.375 1 98.25 91 THR A C 1
ATOM 746 O O . THR A 1 91 ? -3.217 -30.016 -16.203 1 98.25 91 THR A O 1
ATOM 749 N N . MET A 1 92 ? -3.748 -28.875 -18.047 1 98.06 92 MET A N 1
ATOM 750 C CA . MET A 1 92 ? -4.969 -28.344 -17.453 1 98.06 92 MET A CA 1
ATOM 751 C C . MET A 1 92 ? -5.934 -29.469 -17.094 1 98.06 92 MET A C 1
ATOM 753 O O . MET A 1 92 ? -6.566 -29.438 -16.047 1 98.06 92 MET A O 1
ATOM 757 N N . VAL A 1 93 ? -6.047 -30.422 -17.953 1 96.62 93 VAL A N 1
ATOM 758 C CA . VAL A 1 93 ? -6.902 -31.578 -17.703 1 96.62 93 VAL A CA 1
ATOM 759 C C . VAL A 1 93 ? -6.387 -32.344 -16.484 1 96.62 93 VAL A C 1
ATOM 761 O O . VAL A 1 93 ? -7.164 -32.75 -15.609 1 96.62 93 VAL A O 1
ATOM 764 N N . GLN A 1 94 ? -5.125 -32.562 -16.516 1 97.06 94 GLN A N 1
ATOM 765 C CA . GLN A 1 94 ? -4.504 -33.25 -15.383 1 97.06 94 GLN A CA 1
ATOM 766 C C . GLN A 1 94 ? -4.785 -32.531 -14.07 1 97.06 94 GLN A C 1
ATOM 768 O O . GLN A 1 94 ? -5.148 -33.156 -13.07 1 97.06 94 GLN A O 1
ATOM 773 N N . VAL A 1 95 ? -4.582 -31.219 -14.062 1 97 95 VAL A N 1
ATOM 774 C CA . VAL A 1 95 ? -4.812 -30.406 -12.875 1 97 95 VAL A CA 1
ATOM 775 C C . VAL A 1 95 ? -6.266 -30.562 -12.422 1 97 95 VAL A C 1
ATOM 777 O O . VAL A 1 95 ? -6.539 -30.688 -11.227 1 97 95 VAL A O 1
ATOM 780 N N . GLU A 1 96 ? -7.207 -30.516 -13.328 1 95.38 96 GLU A N 1
ATOM 781 C CA . GLU A 1 96 ? -8.625 -30.641 -12.992 1 95.38 96 GLU A CA 1
ATOM 782 C C . GLU A 1 96 ? -8.914 -31.969 -12.305 1 95.38 96 GLU A C 1
ATOM 784 O O . GLU A 1 96 ? -9.617 -32 -11.297 1 95.38 96 GLU A O 1
ATOM 789 N N . GLU A 1 97 ? -8.414 -33 -12.852 1 95.69 97 GLU A N 1
ATOM 790 C CA . GLU A 1 97 ? -8.641 -34.344 -12.281 1 95.69 97 GLU A CA 1
ATOM 791 C C . GLU A 1 97 ? -8 -34.469 -10.898 1 95.69 97 GLU A C 1
ATOM 793 O O . GLU A 1 97 ? -8.594 -35.031 -9.984 1 95.69 97 GLU A O 1
ATOM 798 N N . ILE A 1 98 ? -6.809 -33.938 -10.805 1 96.44 98 ILE A N 1
ATOM 799 C CA . ILE A 1 98 ? -6.117 -33.969 -9.516 1 96.44 98 ILE A CA 1
ATOM 800 C C . ILE A 1 98 ? -6.93 -33.188 -8.477 1 96.44 98 ILE A C 1
ATOM 802 O O . ILE A 1 98 ? -7.188 -33.719 -7.383 1 96.44 98 ILE A O 1
ATOM 806 N N . ASP A 1 99 ? -7.324 -31.984 -8.805 1 94.88 99 ASP A N 1
ATOM 807 C CA . ASP A 1 99 ? -8.109 -31.156 -7.891 1 94.88 99 ASP A CA 1
ATOM 808 C C . ASP A 1 99 ? -9.398 -31.859 -7.48 1 94.88 99 ASP A C 1
ATOM 810 O O . ASP A 1 99 ? -9.797 -31.797 -6.312 1 94.88 99 ASP A O 1
ATOM 814 N N . THR A 1 100 ? -10.023 -32.469 -8.43 1 93.62 100 THR A N 1
ATOM 815 C CA . THR A 1 100 ? -11.281 -33.156 -8.156 1 93.62 100 THR A CA 1
ATOM 816 C C . THR A 1 100 ? -11.07 -34.281 -7.141 1 93.62 100 THR A C 1
ATOM 818 O O . THR A 1 100 ? -11.781 -34.344 -6.137 1 93.62 100 THR A O 1
ATOM 821 N N . ILE A 1 101 ? -10.148 -35.062 -7.34 1 94 101 ILE A N 1
ATOM 822 C CA . ILE A 1 101 ? -9.938 -36.25 -6.516 1 94 101 ILE A CA 1
ATOM 823 C C . ILE A 1 101 ? -9.383 -35.812 -5.152 1 94 101 ILE A C 1
ATOM 825 O O . ILE A 1 101 ? -9.828 -36.312 -4.117 1 94 101 ILE A O 1
ATOM 829 N N . LEU A 1 102 ? -8.406 -34.938 -5.152 1 94.19 102 LEU A N 1
ATOM 830 C CA . LEU A 1 102 ? -7.816 -34.562 -3.877 1 94.19 102 LEU A CA 1
ATOM 831 C C . LEU A 1 102 ? -8.82 -33.781 -3.031 1 94.19 102 LEU A C 1
ATOM 833 O O . LEU A 1 102 ? -8.805 -33.875 -1.802 1 94.19 102 LEU A O 1
ATOM 837 N N . ASN A 1 103 ? -9.617 -32.969 -3.648 1 91.25 103 ASN A N 1
ATOM 838 C CA . ASN A 1 103 ? -10.688 -32.312 -2.92 1 91.25 103 ASN A CA 1
ATOM 839 C C . ASN A 1 103 ? -11.617 -33.312 -2.25 1 91.25 103 ASN A C 1
ATOM 841 O O . ASN A 1 103 ? -12 -33.156 -1.09 1 91.25 103 ASN A O 1
ATOM 845 N N . MET A 1 104 ? -11.969 -34.312 -2.971 1 90.62 104 MET A N 1
ATOM 846 C CA . MET A 1 104 ? -12.82 -35.375 -2.434 1 90.62 104 MET A CA 1
ATOM 847 C C . MET A 1 104 ? -12.102 -36.156 -1.327 1 90.62 104 MET A C 1
ATOM 849 O O . MET A 1 104 ? -12.711 -36.5 -0.31 1 90.62 104 MET A O 1
ATOM 853 N N . THR A 1 105 ? -10.883 -36.406 -1.584 1 90.25 105 THR A N 1
ATOM 854 C CA . THR A 1 105 ? -10.055 -37.094 -0.61 1 90.25 105 THR A CA 1
ATOM 855 C C . THR A 1 105 ? -10.016 -36.344 0.716 1 90.25 105 THR A C 1
ATOM 857 O O . THR A 1 105 ? -10.062 -36.969 1.785 1 90.25 105 THR A O 1
ATOM 860 N N . GLN A 1 106 ? -9.828 -35.062 0.687 1 90.38 106 GLN A N 1
ATOM 861 C CA . GLN A 1 106 ? -9.836 -34.25 1.885 1 90.38 106 GLN A CA 1
ATOM 862 C C . GLN A 1 106 ? -11.188 -34.312 2.59 1 90.38 106 GLN A C 1
ATOM 864 O O . GLN A 1 106 ? -11.25 -34.406 3.818 1 90.38 106 GLN A O 1
ATOM 869 N N . ARG A 1 107 ? -12.273 -34.312 1.894 1 87.25 107 ARG A N 1
ATOM 870 C CA . ARG A 1 107 ? -13.617 -34.375 2.457 1 87.25 107 ARG A CA 1
ATOM 871 C C . ARG A 1 107 ? -13.844 -35.719 3.16 1 87.25 107 ARG A C 1
ATOM 873 O O . ARG A 1 107 ? -14.578 -35.781 4.145 1 87.25 107 ARG A O 1
ATOM 880 N N . GLN A 1 108 ? -13.109 -36.656 2.689 1 88.75 108 GLN A N 1
ATOM 881 C CA . GLN A 1 108 ? -13.195 -38 3.285 1 88.75 108 GLN A CA 1
ATOM 882 C C . GLN A 1 108 ? -12.258 -38.125 4.48 1 88.75 108 GLN A C 1
ATOM 884 O O . GLN A 1 108 ? -12.227 -39.156 5.148 1 88.75 108 GLN A O 1
ATOM 889 N N . GLY A 1 109 ? -11.461 -37.094 4.688 1 87.5 109 GLY A N 1
ATOM 890 C CA . GLY A 1 109 ? -10.609 -37.062 5.867 1 87.5 109 GLY A CA 1
ATOM 891 C C . GLY A 1 109 ? -9.273 -37.75 5.66 1 87.5 109 GLY A C 1
ATOM 892 O O . GLY A 1 109 ? -8.555 -38.031 6.625 1 87.5 109 GLY A O 1
ATOM 893 N N . LYS A 1 110 ? -8.969 -38.031 4.418 1 86.81 110 LYS A N 1
ATOM 894 C CA . LYS A 1 110 ? -7.738 -38.75 4.129 1 86.81 110 LYS A CA 1
ATOM 895 C C . LYS A 1 110 ? -6.551 -37.812 4.039 1 86.81 110 LYS A C 1
ATOM 897 O O . LYS A 1 110 ? -5.398 -38.219 4.191 1 86.81 110 LYS A O 1
ATOM 902 N N . ILE A 1 111 ? -6.77 -36.625 3.689 1 88.5 111 ILE A N 1
ATOM 903 C CA . ILE A 1 111 ? -5.801 -35.531 3.812 1 88.5 111 ILE A CA 1
ATOM 904 C C . ILE A 1 111 ? -6.422 -34.375 4.594 1 88.5 111 ILE A C 1
ATOM 906 O O . ILE A 1 111 ? -7.645 -34.25 4.625 1 88.5 111 ILE A O 1
ATOM 910 N N . SER A 1 112 ? -5.602 -33.688 5.273 1 88.19 112 SER A N 1
ATOM 911 C CA . SER A 1 112 ? -6.105 -32.719 6.258 1 88.19 112 SER A CA 1
ATOM 912 C C . SER A 1 112 ? -6.555 -31.422 5.594 1 88.19 112 SER A C 1
ATOM 914 O O . SER A 1 112 ? -7.402 -30.703 6.125 1 88.19 112 SER A O 1
ATOM 916 N N . PHE A 1 113 ? -5.953 -31.094 4.457 1 89.5 113 PHE A N 1
ATOM 917 C CA . PHE A 1 113 ? -6.234 -29.812 3.842 1 89.5 113 PHE A CA 1
ATOM 918 C C . PHE A 1 113 ? -5.918 -29.844 2.352 1 89.5 113 PHE A C 1
ATOM 920 O O . PHE A 1 113 ? -4.996 -30.531 1.921 1 89.5 113 PHE A O 1
ATOM 927 N N . TYR A 1 114 ? -6.719 -29.188 1.587 1 91.44 114 TYR A N 1
ATOM 928 C CA . TYR A 1 114 ? -6.457 -29.062 0.159 1 91.44 114 TYR A CA 1
ATOM 929 C C . TYR A 1 114 ? -7.074 -27.781 -0.396 1 91.44 114 TYR A C 1
ATOM 931 O O . TYR A 1 114 ? -8.039 -27.25 0.165 1 91.44 114 TYR A O 1
ATOM 939 N N . MET A 1 115 ? -6.465 -27.234 -1.448 1 89.75 115 MET A N 1
ATOM 940 C CA . MET A 1 115 ? -6.961 -26.047 -2.143 1 89.75 115 MET A CA 1
ATOM 941 C C . MET A 1 115 ? -7.051 -26.281 -3.645 1 89.75 115 MET A C 1
ATOM 943 O O . MET A 1 115 ? -6.031 -26.328 -4.332 1 89.75 115 MET A O 1
ATOM 947 N N . PRO A 1 116 ? -8.25 -26.375 -4.141 1 90.06 116 PRO A N 1
ATOM 948 C CA . PRO A 1 116 ? -8.398 -26.594 -5.582 1 90.06 116 PRO A CA 1
ATOM 949 C C . PRO A 1 116 ? -8.188 -25.312 -6.387 1 90.06 116 PRO A C 1
ATOM 951 O O . PRO A 1 116 ? -8.234 -24.219 -5.832 1 90.06 116 PRO A O 1
ATOM 954 N N . SER A 1 117 ? -7.953 -25.422 -7.711 1 91.94 117 SER A N 1
ATOM 955 C CA . SER A 1 117 ? -7.738 -24.281 -8.586 1 91.94 117 SER A CA 1
ATOM 956 C C . SER A 1 117 ? -8.734 -24.266 -9.742 1 91.94 117 SER A C 1
ATOM 958 O O . SER A 1 117 ? -8.453 -23.734 -10.812 1 91.94 117 SER A O 1
ATOM 960 N N . PHE A 1 118 ? -9.922 -24.781 -9.523 1 90.44 118 PHE A N 1
ATOM 961 C CA . PHE A 1 118 ? -10.938 -24.875 -10.57 1 90.44 118 PHE A CA 1
ATOM 962 C C . PHE A 1 118 ? -11.203 -23.5 -11.172 1 90.44 118 PHE A C 1
ATOM 964 O O . PHE A 1 118 ? -11.43 -22.531 -10.445 1 90.44 118 PHE A O 1
ATOM 971 N N . GLY A 1 119 ? -11.18 -23.422 -12.484 1 91.38 119 GLY A N 1
ATOM 972 C CA . GLY A 1 119 ? -11.539 -22.203 -13.195 1 91.38 119 GLY A CA 1
ATOM 973 C C . GLY A 1 119 ? -10.344 -21.312 -13.492 1 91.38 119 GLY A C 1
ATOM 974 O O . GLY A 1 119 ? -10.445 -20.391 -14.297 1 91.38 119 GLY A O 1
ATOM 975 N N . GLU A 1 120 ? -9.195 -21.562 -12.93 1 94.44 120 GLU A N 1
ATOM 976 C CA . GLU A 1 120 ? -8.039 -20.688 -13.062 1 94.44 120 GLU A CA 1
ATOM 977 C C . GLU A 1 120 ? -6.883 -21.391 -13.766 1 94.44 120 GLU A C 1
ATOM 979 O O . GLU A 1 120 ? -5.754 -20.891 -13.75 1 94.44 120 GLU A O 1
ATOM 984 N N . GLN A 1 121 ? -7.121 -22.516 -14.375 1 96.5 121 GLN A N 1
ATOM 985 C CA . GLN A 1 121 ? -6.062 -23.391 -14.883 1 96.5 121 GLN A CA 1
ATOM 986 C C . GLN A 1 121 ? -5.336 -22.75 -16.062 1 96.5 121 GLN A C 1
ATOM 988 O O . GLN A 1 121 ? -4.129 -22.938 -16.219 1 96.5 121 GLN A O 1
ATOM 993 N N . ALA A 1 122 ? -6.098 -22.016 -16.891 1 97.75 122 ALA A N 1
ATOM 994 C CA . ALA A 1 122 ? -5.441 -21.375 -18.016 1 97.75 122 ALA A CA 1
ATOM 995 C C . ALA A 1 122 ? -4.355 -20.406 -17.562 1 97.75 122 ALA A C 1
ATOM 997 O O . ALA A 1 122 ? -3.295 -20.312 -18.172 1 97.75 122 ALA A O 1
ATOM 998 N N . THR A 1 123 ? -4.637 -19.672 -16.484 1 98.12 123 THR A N 1
ATOM 999 C CA . THR A 1 123 ? -3.672 -18.734 -15.938 1 98.12 123 THR A CA 1
ATOM 1000 C C . THR A 1 123 ? -2.441 -19.453 -15.406 1 98.12 123 THR A C 1
ATOM 1002 O O . THR A 1 123 ? -1.316 -19.172 -15.82 1 98.12 123 THR A O 1
ATOM 1005 N N . THR A 1 124 ? -2.631 -20.422 -14.539 1 97.94 124 THR A N 1
ATOM 1006 C CA . THR A 1 124 ? -1.519 -21.031 -13.82 1 97.94 124 THR A CA 1
ATOM 1007 C C . THR A 1 124 ? -0.684 -21.891 -14.75 1 97.94 124 THR A C 1
ATOM 1009 O O . THR A 1 124 ? 0.547 -21.891 -14.688 1 97.94 124 THR A O 1
ATOM 1012 N N . VAL A 1 125 ? -1.312 -22.656 -15.641 1 98.69 125 VAL A N 1
ATOM 1013 C CA . VAL A 1 125 ? -0.583 -23.516 -16.578 1 98.69 125 VAL A CA 1
ATOM 1014 C C . VAL A 1 125 ? 0.037 -22.656 -17.672 1 98.69 125 VAL A C 1
ATOM 1016 O O . VAL A 1 125 ? 1.182 -22.875 -18.078 1 98.69 125 VAL A O 1
ATOM 1019 N N . GLY A 1 126 ? -0.734 -21.641 -18.156 1 98.69 126 GLY A N 1
ATOM 1020 C CA . GLY A 1 126 ? -0.222 -20.734 -19.172 1 98.69 126 GLY A CA 1
ATOM 1021 C C . GLY A 1 126 ? 1.027 -20 -18.734 1 98.69 126 GLY A C 1
ATOM 1022 O O . GLY A 1 126 ? 1.961 -19.828 -19.531 1 98.69 126 GLY A O 1
ATOM 1023 N N . VAL A 1 127 ? 1.06 -19.531 -17.516 1 98.75 127 VAL A N 1
ATOM 1024 C CA . VAL A 1 127 ? 2.23 -18.859 -16.953 1 98.75 127 VAL A CA 1
ATOM 1025 C C . VAL A 1 127 ? 3.412 -19.828 -16.922 1 98.75 127 VAL A C 1
ATOM 1027 O O . VAL A 1 127 ? 4.527 -19.469 -17.312 1 98.75 127 VAL A O 1
ATOM 1030 N N . GLY A 1 128 ? 3.191 -21.062 -16.422 1 98.56 128 GLY A N 1
ATOM 1031 C CA . GLY A 1 128 ? 4.242 -22.062 -16.422 1 98.56 128 GLY A CA 1
ATOM 1032 C C . GLY A 1 128 ? 4.844 -22.312 -17.797 1 98.56 128 GLY A C 1
ATOM 1033 O O . GLY A 1 128 ? 6.059 -22.484 -17.922 1 98.56 128 GLY A O 1
ATOM 1034 N N . ALA A 1 129 ? 4.027 -22.328 -18.797 1 98.62 129 ALA A N 1
ATOM 1035 C CA . ALA A 1 129 ? 4.453 -22.609 -20.156 1 98.62 129 ALA A CA 1
ATOM 1036 C C . ALA A 1 129 ? 5.246 -21.438 -20.734 1 98.62 129 ALA A C 1
ATOM 1038 O O . ALA A 1 129 ? 6.121 -21.641 -21.578 1 98.62 129 ALA A O 1
ATOM 1039 N N . ALA A 1 130 ? 4.918 -20.25 -20.344 1 98.69 130 ALA A N 1
ATOM 1040 C CA . ALA A 1 130 ? 5.465 -19.047 -20.969 1 98.69 130 ALA A CA 1
ATOM 1041 C C . ALA A 1 130 ? 6.781 -18.641 -20.312 1 98.69 130 ALA A C 1
ATOM 1043 O O . ALA A 1 130 ? 7.656 -18.078 -20.969 1 98.69 130 ALA A O 1
ATOM 1044 N N . LEU A 1 131 ? 6.941 -18.891 -19.016 1 98.62 131 LEU A N 1
ATOM 1045 C CA . LEU A 1 131 ? 8.18 -18.578 -18.312 1 98.62 131 LEU A CA 1
ATOM 1046 C C . LEU A 1 131 ? 9.312 -19.484 -18.766 1 98.62 131 LEU A C 1
ATOM 1048 O O . LEU A 1 131 ? 9.062 -20.609 -19.234 1 98.62 131 LEU A O 1
ATOM 1052 N N . GLU A 1 132 ? 10.539 -19.016 -18.641 1 98.38 132 GLU A N 1
ATOM 1053 C CA . GLU A 1 132 ? 11.695 -19.891 -18.781 1 98.38 132 GLU A CA 1
ATOM 1054 C C . GLU A 1 132 ? 11.883 -20.75 -17.531 1 98.38 132 GLU A C 1
ATOM 1056 O O . GLU A 1 132 ? 11.531 -20.344 -16.422 1 98.38 132 GLU A O 1
ATOM 1061 N N . PHE A 1 133 ? 12.453 -21.906 -17.781 1 97.81 133 PHE A N 1
ATOM 1062 C CA . PHE A 1 133 ? 12.578 -22.875 -16.688 1 97.81 133 PHE A CA 1
ATOM 1063 C C . PHE A 1 133 ? 13.422 -22.297 -15.555 1 97.81 133 PHE A C 1
ATOM 1065 O O . PHE A 1 133 ? 13.18 -22.594 -14.383 1 97.81 133 PHE A O 1
ATOM 1072 N N . GLU A 1 134 ? 14.352 -21.453 -15.836 1 97.56 134 GLU A N 1
ATOM 1073 C CA . GLU A 1 134 ? 15.281 -20.906 -14.859 1 97.56 134 GLU A CA 1
ATOM 1074 C C . GLU A 1 134 ? 14.641 -19.781 -14.055 1 97.56 134 GLU A C 1
ATOM 1076 O O . GLU A 1 134 ? 15.172 -19.375 -13.023 1 97.56 134 GLU A O 1
ATOM 1081 N N . ASP A 1 135 ? 13.531 -19.25 -14.57 1 98.75 135 ASP A N 1
ATOM 1082 C CA . ASP A 1 135 ? 12.844 -18.219 -13.805 1 98.75 135 ASP A CA 1
ATOM 1083 C C . ASP A 1 135 ? 12.328 -18.766 -12.477 1 98.75 135 ASP A C 1
ATOM 1085 O O . ASP A 1 135 ? 11.836 -19.891 -12.414 1 98.75 135 ASP A O 1
ATOM 1089 N N . LEU A 1 136 ? 12.516 -18.031 -11.422 1 98.69 136 LEU A N 1
ATOM 1090 C CA . LEU A 1 136 ? 12.086 -18.469 -10.094 1 98.69 136 LEU A CA 1
ATOM 1091 C C . LEU A 1 136 ? 10.648 -18.047 -9.82 1 98.69 136 LEU A C 1
ATOM 1093 O O . LEU A 1 136 ? 10.289 -16.875 -10.023 1 98.69 136 LEU A O 1
ATOM 1097 N N . VAL A 1 137 ? 9.859 -19.016 -9.344 1 98.69 137 VAL A N 1
ATOM 1098 C CA . VAL A 1 137 ? 8.445 -18.75 -9.117 1 98.69 137 VAL A CA 1
ATOM 1099 C C . VAL A 1 137 ? 8.164 -18.672 -7.621 1 98.69 137 VAL A C 1
ATOM 1101 O O . VAL A 1 137 ? 8.547 -19.578 -6.871 1 98.69 137 VAL A O 1
ATOM 1104 N N . PHE A 1 138 ? 7.59 -17.578 -7.16 1 98.38 138 PHE A N 1
ATOM 1105 C CA . PHE A 1 138 ? 7.074 -17.391 -5.812 1 98.38 138 PHE A CA 1
ATOM 1106 C C . PHE A 1 138 ? 5.555 -17.531 -5.789 1 98.38 138 PHE A C 1
ATOM 1108 O O . PHE A 1 138 ? 4.84 -16.547 -6.031 1 98.38 138 PHE A O 1
ATOM 1115 N N . PRO A 1 139 ? 5.074 -18.672 -5.402 1 97.25 139 PRO A N 1
ATOM 1116 C CA . PRO A 1 139 ? 3.635 -18.922 -5.488 1 97.25 139 PRO A CA 1
ATOM 1117 C C . PRO A 1 139 ? 2.875 -18.453 -4.254 1 97.25 139 PRO A C 1
ATOM 1119 O O . PRO A 1 139 ? 3.49 -18.094 -3.244 1 97.25 139 PRO A O 1
ATOM 1122 N N . GLN A 1 140 ? 1.558 -18.328 -4.375 1 94.31 140 GLN A N 1
ATOM 1123 C CA . GLN A 1 140 ? 0.684 -18.156 -3.219 1 94.31 140 GLN A CA 1
ATOM 1124 C C . GLN A 1 140 ? 0.199 -19.5 -2.689 1 94.31 140 GLN A C 1
ATOM 1126 O O . GLN A 1 140 ? 0.787 -20.062 -1.76 1 94.31 140 GLN A O 1
ATOM 1131 N N . TYR A 1 141 ? -0.877 -20.172 -3.225 1 90.56 141 TYR A N 1
ATOM 1132 C CA . TYR A 1 141 ? -1.26 -21.5 -2.748 1 90.56 141 TYR A CA 1
ATOM 1133 C C . TYR A 1 141 ? -2.238 -22.156 -3.709 1 90.56 141 TYR A C 1
ATOM 1135 O O . TYR A 1 141 ? -2.791 -23.219 -3.406 1 90.56 141 TYR A O 1
ATOM 1143 N N . ARG A 1 142 ? -2.463 -21.547 -4.797 1 90.69 142 ARG A N 1
ATOM 1144 C CA . ARG A 1 142 ? -3.426 -22.109 -5.738 1 90.69 142 ARG A CA 1
ATOM 1145 C C . ARG A 1 142 ? -2.801 -22.297 -7.117 1 90.69 142 ARG A C 1
ATOM 1147 O O . ARG A 1 142 ? -3.514 -22.406 -8.117 1 90.69 142 ARG A O 1
ATOM 1154 N N . GLU A 1 143 ? -1.578 -22.297 -7.223 1 93.88 143 GLU A N 1
ATOM 1155 C CA . GLU A 1 143 ? -0.916 -22.266 -8.523 1 93.88 143 GLU A CA 1
ATOM 1156 C C . GLU A 1 143 ? -0.206 -23.594 -8.812 1 93.88 143 GLU A C 1
ATOM 1158 O O . GLU A 1 143 ? 0.887 -23.609 -9.383 1 93.88 143 GLU A O 1
ATOM 1163 N N . GLN A 1 144 ? -0.889 -24.703 -8.422 1 94.56 144 GLN A N 1
ATOM 1164 C CA . GLN A 1 144 ? -0.32 -26.016 -8.68 1 94.56 144 GLN A CA 1
ATOM 1165 C C . GLN A 1 144 ? -0.175 -26.266 -10.172 1 94.56 144 GLN A C 1
ATOM 1167 O O . GLN A 1 144 ? 0.67 -27.062 -10.594 1 94.56 144 GLN A O 1
ATOM 1172 N N . GLY A 1 145 ? -0.994 -25.547 -11.039 1 97.62 145 GLY A N 1
ATOM 1173 C CA . GLY A 1 145 ? -0.84 -25.688 -12.477 1 97.62 145 GLY A CA 1
ATOM 1174 C C . GLY A 1 145 ? 0.553 -25.344 -12.961 1 97.62 145 GLY A C 1
ATOM 1175 O O . GLY A 1 145 ? 1.086 -26 -13.859 1 97.62 145 GLY A O 1
ATOM 1176 N N . THR A 1 146 ? 1.138 -24.359 -12.375 1 98.5 146 THR A N 1
ATOM 1177 C CA . THR A 1 146 ? 2.461 -23.906 -12.789 1 98.5 146 THR A CA 1
ATOM 1178 C C . THR A 1 146 ? 3.521 -24.953 -12.453 1 98.5 146 THR A C 1
ATOM 1180 O O . THR A 1 146 ? 4.348 -25.297 -13.305 1 98.5 146 THR A O 1
ATOM 1183 N N . ILE A 1 147 ? 3.484 -25.484 -11.273 1 98.19 147 ILE A N 1
ATOM 1184 C CA . ILE A 1 147 ? 4.531 -26.406 -10.852 1 98.19 147 ILE A CA 1
ATOM 1185 C C . ILE A 1 147 ? 4.336 -27.75 -11.531 1 98.19 147 ILE A C 1
ATOM 1187 O O . ILE A 1 147 ? 5.305 -28.438 -11.852 1 98.19 147 ILE A O 1
ATOM 1191 N N . ILE A 1 148 ? 3.105 -28.172 -11.781 1 98.25 148 ILE A N 1
ATOM 1192 C CA . ILE A 1 148 ? 2.826 -29.422 -12.492 1 98.25 148 ILE A CA 1
ATOM 1193 C C . ILE A 1 148 ? 3.344 -29.312 -13.922 1 98.25 148 ILE A C 1
ATOM 1195 O O . ILE A 1 148 ? 3.943 -30.266 -14.438 1 98.25 148 ILE A O 1
ATOM 1199 N N . TYR A 1 149 ? 3.102 -28.188 -14.516 1 98.56 149 TYR A N 1
ATOM 1200 C CA . TYR A 1 149 ? 3.617 -27.984 -15.859 1 98.56 149 TYR A CA 1
ATOM 1201 C C . TYR A 1 149 ? 5.129 -28.156 -15.898 1 98.56 149 TYR A C 1
ATOM 1203 O O . TYR A 1 149 ? 5.68 -28.641 -16.891 1 98.56 149 TYR A O 1
ATOM 1211 N N . ARG A 1 150 ? 5.805 -27.828 -14.797 1 98.06 150 ARG A N 1
ATOM 1212 C CA . ARG A 1 150 ? 7.262 -27.875 -14.727 1 98.06 150 ARG A CA 1
ATOM 1213 C C . ARG A 1 150 ? 7.75 -29.281 -14.367 1 98.06 150 ARG A C 1
ATOM 1215 O O . ARG A 1 150 ? 8.953 -29.547 -14.375 1 98.06 150 ARG A O 1
ATOM 1222 N N . GLY A 1 151 ? 6.824 -30.125 -13.906 1 97.69 151 GLY A N 1
ATOM 1223 C CA . GLY A 1 151 ? 7.258 -31.516 -13.734 1 97.69 151 GLY A CA 1
ATOM 1224 C C . GLY A 1 151 ? 6.914 -32.062 -12.367 1 97.69 151 GLY A C 1
ATOM 1225 O O . GLY A 1 151 ? 7.203 -33.25 -12.078 1 97.69 151 GLY A O 1
ATOM 1226 N N . TYR A 1 152 ? 6.289 -31.266 -11.508 1 97.38 152 TYR A N 1
ATOM 1227 C CA . TYR A 1 152 ? 5.828 -31.766 -10.219 1 97.38 152 TYR A CA 1
ATOM 1228 C C . TYR A 1 152 ? 4.734 -32.812 -10.398 1 97.38 152 TYR A C 1
ATOM 1230 O O . TYR A 1 152 ? 3.756 -32.594 -11.109 1 97.38 152 TYR A O 1
ATOM 1238 N N . THR A 1 153 ? 4.859 -33.969 -9.828 1 96.75 153 THR A N 1
ATOM 1239 C CA . THR A 1 153 ? 3.945 -35.094 -10.078 1 96.75 153 THR A CA 1
ATOM 1240 C C . THR A 1 153 ? 2.887 -35.156 -8.977 1 96.75 153 THR A C 1
ATOM 1242 O O . THR A 1 153 ? 3.029 -34.562 -7.922 1 96.75 153 THR A O 1
ATOM 1245 N N . VAL A 1 154 ? 1.868 -35.906 -9.289 1 96.75 154 VAL A N 1
ATOM 1246 C CA . VAL A 1 154 ? 0.823 -36.125 -8.289 1 96.75 154 VAL A CA 1
ATOM 1247 C C . VAL A 1 154 ? 1.398 -36.844 -7.09 1 96.75 154 VAL A C 1
ATOM 1249 O O . VAL A 1 154 ? 0.984 -36.625 -5.949 1 96.75 154 VAL A O 1
ATOM 1252 N N . ARG A 1 155 ? 2.371 -37.719 -7.293 1 97.25 155 ARG A N 1
ATOM 1253 C CA . ARG A 1 155 ? 3.043 -38.406 -6.191 1 97.25 155 ARG A CA 1
ATOM 1254 C C . ARG A 1 155 ? 3.74 -37.406 -5.273 1 97.25 155 ARG A C 1
ATOM 1256 O O . ARG A 1 155 ? 3.641 -37.5 -4.051 1 97.25 155 ARG A O 1
ATOM 1263 N N . ASP A 1 156 ? 4.422 -36.469 -5.906 1 97.12 156 ASP A N 1
ATOM 1264 C CA . ASP A 1 156 ? 5.059 -35.406 -5.117 1 97.12 156 ASP A CA 1
ATOM 1265 C C . ASP A 1 156 ? 4.027 -34.625 -4.297 1 97.12 156 ASP A C 1
ATOM 1267 O O . ASP A 1 156 ? 4.246 -34.375 -3.115 1 97.12 156 ASP A O 1
ATOM 1271 N N . MET A 1 157 ? 2.914 -34.281 -4.895 1 96.94 157 MET A N 1
ATOM 1272 C CA . MET A 1 157 ? 1.852 -33.531 -4.234 1 96.94 157 MET A CA 1
ATOM 1273 C C . MET A 1 157 ? 1.297 -34.312 -3.041 1 96.94 157 MET A C 1
ATOM 1275 O O . MET A 1 157 ? 1.145 -33.75 -1.952 1 96.94 157 MET A O 1
ATOM 1279 N N . LEU A 1 158 ? 1.035 -35.562 -3.279 1 97.06 158 LEU A N 1
ATOM 1280 C CA . LEU A 1 158 ? 0.425 -36.375 -2.238 1 97.06 158 LEU A CA 1
ATOM 1281 C C . LEU A 1 158 ? 1.405 -36.625 -1.097 1 97.06 158 LEU A C 1
ATOM 1283 O O . LEU A 1 158 ? 1.017 -36.625 0.074 1 97.06 158 LEU A O 1
ATOM 1287 N N . ASN A 1 159 ? 2.684 -36.875 -1.454 1 97.25 159 ASN A N 1
ATOM 1288 C CA . ASN A 1 159 ? 3.697 -37 -0.409 1 97.25 159 ASN A CA 1
ATOM 1289 C C . ASN A 1 159 ? 3.738 -35.719 0.463 1 97.25 159 ASN A C 1
ATOM 1291 O O . ASN A 1 159 ? 3.85 -35.844 1.688 1 97.25 159 ASN A O 1
ATOM 1295 N N . GLN A 1 160 ? 3.676 -34.594 -0.109 1 96.75 160 GLN A N 1
ATOM 1296 C CA . GLN A 1 160 ? 3.682 -33.344 0.615 1 96.75 160 GLN A CA 1
ATOM 1297 C C . GLN A 1 160 ? 2.41 -33.188 1.442 1 96.75 160 GLN A C 1
ATOM 1299 O O . GLN A 1 160 ? 2.469 -32.781 2.605 1 96.75 160 GLN A O 1
ATOM 1304 N N . CYS A 1 161 ? 1.231 -33.469 0.89 1 95.69 161 CYS A N 1
ATOM 1305 C CA . CYS A 1 161 ? -0.041 -33.312 1.581 1 95.69 161 CYS A CA 1
ATOM 1306 C C . CYS A 1 161 ? -0.129 -34.25 2.793 1 95.69 161 CYS A C 1
ATOM 1308 O O . CYS A 1 161 ? -0.699 -33.875 3.82 1 95.69 161 CYS A O 1
ATOM 1310 N N . ILE A 1 162 ? 0.441 -35.344 2.66 1 94.44 162 ILE A N 1
ATOM 1311 C CA . ILE A 1 162 ? 0.404 -36.344 3.742 1 94.44 162 ILE A CA 1
ATOM 1312 C C . ILE A 1 162 ? 1.555 -36.094 4.711 1 94.44 162 ILE A C 1
ATOM 1314 O O . ILE A 1 162 ? 1.453 -36.375 5.902 1 94.44 162 ILE A O 1
ATOM 1318 N N . GLY A 1 163 ? 2.637 -35.5 4.219 1 94.88 163 GLY A N 1
ATOM 1319 C CA . GLY A 1 163 ? 3.811 -35.219 5.031 1 94.88 163 GLY A CA 1
ATOM 1320 C C . GLY A 1 163 ? 4.641 -36.469 5.32 1 94.88 163 GLY A C 1
ATOM 1321 O O . GLY A 1 163 ? 5.148 -36.625 6.434 1 94.88 163 GLY A O 1
ATOM 1322 N N . ASN A 1 164 ? 4.688 -37.375 4.379 1 95.94 164 ASN A N 1
ATOM 1323 C CA . ASN A 1 164 ? 5.406 -38.625 4.621 1 95.94 164 ASN A CA 1
ATOM 1324 C C . ASN A 1 164 ? 6.898 -38.469 4.336 1 95.94 164 ASN A C 1
ATOM 1326 O O . ASN A 1 164 ? 7.391 -37.344 4.156 1 95.94 164 ASN A O 1
ATOM 1330 N N . ILE A 1 165 ? 7.703 -39.562 4.34 1 96 165 ILE A N 1
ATOM 1331 C CA . ILE A 1 165 ? 9.164 -39.531 4.309 1 96 165 ILE A CA 1
ATOM 1332 C C . ILE A 1 165 ? 9.641 -39.031 2.955 1 96 165 ILE A C 1
ATOM 1334 O O . ILE A 1 165 ? 10.797 -38.625 2.816 1 96 165 ILE A O 1
ATOM 1338 N N . HIS A 1 166 ? 8.797 -39 1.927 1 96.06 166 HIS A N 1
ATOM 1339 C CA . HIS A 1 166 ? 9.195 -38.562 0.593 1 96.06 166 HIS A CA 1
ATOM 1340 C C . HIS A 1 166 ? 8.875 -37.062 0.38 1 96.06 166 HIS A C 1
ATOM 1342 O O . HIS A 1 166 ? 9.203 -36.5 -0.668 1 96.06 166 HIS A O 1
ATOM 1348 N N . ASP A 1 167 ? 8.25 -36.5 1.35 1 95.94 167 ASP A N 1
ATOM 1349 C CA . ASP A 1 167 ? 8.031 -35.062 1.312 1 95.94 167 ASP A CA 1
ATOM 1350 C C . ASP A 1 167 ? 9.352 -34.281 1.438 1 95.94 167 ASP A C 1
ATOM 1352 O O . ASP A 1 167 ? 10.07 -34.438 2.428 1 95.94 167 ASP A O 1
ATOM 1356 N N . LEU A 1 168 ? 9.633 -33.406 0.528 1 92.44 168 LEU A N 1
ATOM 1357 C CA . LEU A 1 168 ? 10.867 -32.656 0.529 1 92.44 168 LEU A CA 1
ATOM 1358 C C . LEU A 1 168 ? 10.961 -31.766 1.775 1 92.44 168 LEU A C 1
ATOM 1360 O O . LEU A 1 168 ? 12.062 -31.469 2.244 1 92.44 168 LEU A O 1
ATOM 1364 N N . GLY A 1 169 ? 9.836 -31.406 2.352 1 92.38 169 GLY A N 1
ATOM 1365 C CA . GLY A 1 169 ? 9.781 -30.594 3.553 1 92.38 169 GLY A CA 1
ATOM 1366 C C . GLY A 1 169 ? 9.727 -31.406 4.828 1 92.38 169 GLY A C 1
ATOM 1367 O O . GLY A 1 169 ? 9.602 -30.859 5.926 1 92.38 169 GLY A O 1
ATOM 1368 N N . LYS A 1 170 ? 9.766 -32.719 4.742 1 93.19 170 LYS A N 1
ATOM 1369 C CA . LYS A 1 170 ? 9.812 -33.656 5.863 1 93.19 170 LYS A CA 1
ATOM 1370 C C . LYS A 1 170 ? 8.586 -33.5 6.758 1 93.19 170 LYS A C 1
ATOM 1372 O O . LYS A 1 170 ? 8.688 -33.594 7.98 1 93.19 170 LYS A O 1
ATOM 1377 N N . GLY A 1 171 ? 7.547 -33.062 6.168 1 91.81 171 GLY A N 1
ATOM 1378 C CA . GLY A 1 171 ? 6.281 -33 6.883 1 91.81 171 GLY A CA 1
ATOM 1379 C C . GLY A 1 171 ? 6.168 -31.781 7.789 1 91.81 171 GLY A C 1
ATOM 1380 O O . GLY A 1 171 ? 5.32 -31.75 8.688 1 91.81 171 GLY A O 1
ATOM 1381 N N . ARG A 1 172 ? 7.004 -30.844 7.551 1 91 172 ARG A N 1
ATOM 1382 C CA . ARG A 1 172 ? 7.055 -29.719 8.469 1 91 172 ARG A CA 1
ATOM 1383 C C . ARG A 1 172 ? 6.188 -28.562 7.973 1 91 172 ARG A C 1
ATOM 1385 O O . ARG A 1 172 ? 5.977 -27.594 8.688 1 91 172 ARG A O 1
ATOM 1392 N N . GLN A 1 173 ? 5.699 -28.625 6.762 1 90.19 173 GLN A N 1
ATOM 1393 C CA . GLN A 1 173 ? 4.867 -27.578 6.176 1 90.19 173 GLN A CA 1
ATOM 1394 C C . GLN A 1 173 ? 3.408 -28.016 6.098 1 90.19 173 GLN A C 1
ATOM 1396 O O . GLN A 1 173 ? 3.107 -29.219 6.164 1 90.19 173 GLN A O 1
ATOM 1401 N N . MET A 1 174 ? 2.555 -27.062 5.992 1 91.06 174 MET A N 1
ATOM 1402 C CA . MET A 1 174 ? 1.139 -27.375 5.816 1 91.06 174 MET A CA 1
ATOM 1403 C C . MET A 1 174 ? 0.891 -28.031 4.465 1 91.06 174 MET A C 1
ATOM 1405 O O . MET A 1 174 ? 1.623 -27.781 3.504 1 91.06 174 MET A O 1
ATOM 1409 N N . PRO A 1 175 ? -0.149 -28.906 4.449 1 92.19 175 PRO A N 1
ATOM 1410 C CA . PRO A 1 175 ? -0.509 -29.453 3.135 1 92.19 175 PRO A CA 1
ATOM 1411 C C . PRO A 1 175 ? -0.698 -28.359 2.08 1 92.19 175 PRO A C 1
ATOM 1413 O O . PRO A 1 175 ? -1.219 -27.281 2.385 1 92.19 175 PRO A O 1
ATOM 1416 N N . VAL A 1 176 ? -0.305 -28.609 0.854 1 94 176 VAL A N 1
ATOM 1417 C CA . VAL A 1 176 ? -0.435 -27.75 -0.328 1 94 176 VAL A CA 1
ATOM 1418 C C . VAL A 1 176 ? 0.719 -26.75 -0.377 1 94 176 VAL A C 1
ATOM 1420 O O . VAL A 1 176 ? 0.867 -26.016 -1.354 1 94 176 VAL A O 1
ATOM 1423 N N . HIS A 1 177 ? 1.492 -26.672 0.653 1 95.56 177 HIS A N 1
ATOM 1424 C CA . HIS A 1 177 ? 2.676 -25.828 0.606 1 95.56 177 HIS A CA 1
ATOM 1425 C C . HIS A 1 177 ? 3.781 -26.469 -0.229 1 95.56 177 HIS A C 1
ATOM 1427 O O . HIS A 1 177 ? 4.863 -26.766 0.285 1 95.56 177 HIS A O 1
ATOM 1433 N N . TYR A 1 178 ? 3.547 -26.609 -1.447 1 96.31 178 TYR A N 1
ATOM 1434 C CA . TYR A 1 178 ? 4.461 -27.25 -2.396 1 96.31 178 TYR A CA 1
ATOM 1435 C C . TYR A 1 178 ? 5.715 -26.406 -2.588 1 96.31 178 TYR A C 1
ATOM 1437 O O . TYR A 1 178 ? 5.676 -25.172 -2.43 1 96.31 178 TYR A O 1
ATOM 1445 N N . GLY A 1 179 ? 6.805 -26.969 -2.939 1 95.81 179 GLY A N 1
ATOM 1446 C CA . GLY A 1 179 ? 8.062 -26.344 -3.305 1 95.81 179 GLY A CA 1
ATOM 1447 C C . GLY A 1 179 ? 9.062 -27.328 -3.9 1 95.81 179 GLY A C 1
ATOM 1448 O O . GLY A 1 179 ? 9 -28.531 -3.633 1 95.81 179 GLY A O 1
ATOM 1449 N N . SER A 1 180 ? 9.883 -26.844 -4.758 1 97.31 180 SER A N 1
ATOM 1450 C CA . SER A 1 180 ? 10.914 -27.672 -5.379 1 97.31 180 SER A CA 1
ATOM 1451 C C . SER A 1 180 ? 12.07 -26.828 -5.891 1 97.31 180 SER A C 1
ATOM 1453 O O . SER A 1 180 ? 11.906 -26.031 -6.812 1 97.31 180 SER A O 1
ATOM 1455 N N . LYS A 1 181 ? 13.219 -27.031 -5.289 1 96.44 181 LYS A N 1
ATOM 1456 C CA . LYS A 1 181 ? 14.422 -26.359 -5.766 1 96.44 181 LYS A CA 1
ATOM 1457 C C . LYS A 1 181 ? 14.742 -26.75 -7.203 1 96.44 181 LYS A C 1
ATOM 1459 O O . LYS A 1 181 ? 15.102 -25.891 -8.023 1 96.44 181 LYS A O 1
ATOM 1464 N N . ALA A 1 182 ? 14.531 -28 -7.516 1 97.38 182 ALA A N 1
ATOM 1465 C CA . ALA A 1 182 ? 14.844 -28.531 -8.844 1 97.38 182 ALA A CA 1
ATOM 1466 C C . ALA A 1 182 ? 13.961 -27.906 -9.914 1 97.38 182 ALA A C 1
ATOM 1468 O O . ALA A 1 182 ? 14.367 -27.766 -11.062 1 97.38 182 ALA A O 1
ATOM 1469 N N . LEU A 1 183 ? 12.758 -27.453 -9.539 1 98.06 183 LEU A N 1
ATOM 1470 C CA . LEU A 1 183 ? 11.805 -26.922 -10.5 1 98.06 183 LEU A CA 1
ATOM 1471 C C . LEU A 1 183 ? 11.719 -25.406 -10.406 1 98.06 183 LEU A C 1
ATOM 1473 O O . LEU A 1 183 ? 10.828 -24.797 -10.992 1 98.06 183 LEU A O 1
ATOM 1477 N N . ASN A 1 184 ? 12.609 -24.766 -9.578 1 98.25 184 ASN A N 1
ATOM 1478 C CA . ASN A 1 184 ? 12.664 -23.328 -9.383 1 98.25 184 ASN A CA 1
ATOM 1479 C C . ASN A 1 184 ? 11.32 -22.781 -8.922 1 98.25 184 ASN A C 1
ATOM 1481 O O . ASN A 1 184 ? 10.805 -21.812 -9.492 1 98.25 184 ASN A O 1
ATOM 1485 N N . PHE A 1 185 ? 10.828 -23.406 -7.938 1 98.25 185 PHE A N 1
ATOM 1486 C CA . PHE A 1 185 ? 9.539 -23.094 -7.328 1 98.25 185 PHE A CA 1
ATOM 1487 C C . PHE A 1 185 ? 9.664 -23 -5.812 1 98.25 185 PHE A C 1
ATOM 1489 O O . PHE A 1 185 ? 9.883 -24 -5.141 1 98.25 185 PHE A O 1
ATOM 1496 N N . VAL A 1 186 ? 9.555 -21.766 -5.293 1 97.56 186 VAL A N 1
ATOM 1497 C CA . VAL A 1 186 ? 9.75 -21.531 -3.867 1 97.56 186 VAL A CA 1
ATOM 1498 C C . VAL A 1 186 ? 8.57 -22.109 -3.082 1 97.56 186 VAL A C 1
ATOM 1500 O O . VAL A 1 186 ? 7.434 -22.094 -3.557 1 97.56 186 VAL A O 1
ATOM 1503 N N . THR A 1 187 ? 8.875 -22.609 -1.922 1 96.56 187 THR A N 1
ATOM 1504 C CA . THR A 1 187 ? 7.848 -23.234 -1.09 1 96.56 187 THR A CA 1
ATOM 1505 C C . THR A 1 187 ? 6.758 -22.219 -0.736 1 96.56 187 THR A C 1
ATOM 1507 O O . THR A 1 187 ? 7.059 -21.078 -0.381 1 96.56 187 THR A O 1
ATOM 1510 N N . VAL A 1 188 ? 5.539 -22.641 -0.817 1 95.19 188 VAL A N 1
ATOM 1511 C CA . VAL A 1 188 ? 4.367 -21.828 -0.542 1 95.19 188 VAL A CA 1
ATOM 1512 C C . VAL A 1 188 ? 4.367 -21.391 0.925 1 95.19 188 VAL A C 1
ATOM 1514 O O . VAL A 1 188 ? 4.738 -22.172 1.804 1 95.19 188 VAL A O 1
ATOM 1517 N N . SER A 1 189 ? 4.062 -20.156 1.102 1 91.38 189 SER A N 1
ATOM 1518 C CA . SER A 1 189 ? 3.793 -19.609 2.432 1 91.38 189 SER A CA 1
ATOM 1519 C C . SER A 1 189 ? 2.357 -19.109 2.549 1 91.38 189 SER A C 1
ATOM 1521 O O . SER A 1 189 ? 1.863 -18.422 1.66 1 91.38 189 SER A O 1
ATOM 1523 N N . SER A 1 190 ? 1.692 -19.438 3.623 1 84.88 190 SER A N 1
ATOM 1524 C CA . SER A 1 190 ? 0.254 -19.219 3.729 1 84.88 190 SER A CA 1
ATOM 1525 C C . SER A 1 190 ? -0.057 -17.75 4.02 1 84.88 190 SER A C 1
ATOM 1527 O O . SER A 1 190 ? -1.09 -17.234 3.588 1 84.88 190 SER A O 1
ATOM 1529 N N . PRO A 1 191 ? 0.747 -17.125 4.883 1 83.94 191 PRO A N 1
ATOM 1530 C CA . PRO A 1 191 ? 0.381 -15.734 5.148 1 83.94 191 PRO A CA 1
ATOM 1531 C C . PRO A 1 191 ? 0.384 -14.875 3.889 1 83.94 191 PRO A C 1
ATOM 1533 O O . PRO A 1 191 ? 1.292 -14.984 3.062 1 83.94 191 PRO A O 1
ATOM 1536 N N . LEU A 1 192 ? -0.603 -14.039 3.822 1 84.5 192 LEU A N 1
ATOM 1537 C CA . LEU A 1 192 ? -0.834 -13.273 2.602 1 84.5 192 LEU A CA 1
ATOM 1538 C C . LEU A 1 192 ? 0.348 -12.359 2.299 1 84.5 192 LEU A C 1
ATOM 1540 O O . LEU A 1 192 ? 0.84 -11.656 3.188 1 84.5 192 LEU A O 1
ATOM 1544 N N . THR A 1 193 ? 0.865 -12.43 1.086 1 91.31 193 THR A N 1
ATOM 1545 C CA . THR A 1 193 ? 1.792 -11.531 0.401 1 91.31 193 THR A CA 1
ATOM 1546 C C . THR A 1 193 ? 3.207 -11.695 0.947 1 91.31 193 THR A C 1
ATOM 1548 O O . THR A 1 193 ? 4.098 -10.906 0.632 1 91.31 193 THR A O 1
ATOM 1551 N N . THR A 1 194 ? 3.498 -12.695 1.739 1 91.88 194 THR A N 1
ATOM 1552 C CA . THR A 1 194 ? 4.859 -12.969 2.195 1 91.88 194 THR A CA 1
ATOM 1553 C C . THR A 1 194 ? 5.809 -13.102 1.009 1 91.88 194 THR A C 1
ATOM 1555 O O . THR A 1 194 ? 6.934 -12.609 1.049 1 91.88 194 THR A O 1
ATOM 1558 N N . GLN A 1 195 ? 5.375 -13.711 0.007 1 95.31 195 GLN A N 1
ATOM 1559 C CA . GLN A 1 195 ? 6.215 -14.055 -1.137 1 95.31 195 GLN A CA 1
ATOM 1560 C C . GLN A 1 195 ? 6.465 -12.836 -2.021 1 95.31 195 GLN A C 1
ATOM 1562 O O . GLN A 1 195 ? 7.414 -12.82 -2.807 1 95.31 195 GLN A O 1
ATOM 1567 N N . VAL A 1 196 ? 5.645 -11.781 -1.924 1 96.81 196 VAL A N 1
ATOM 1568 C CA . VAL A 1 196 ? 5.676 -10.695 -2.891 1 96.81 196 VAL A CA 1
ATOM 1569 C C . VAL A 1 196 ? 6.941 -9.859 -2.693 1 96.81 196 VAL A C 1
ATOM 1571 O O . VAL A 1 196 ? 7.707 -9.648 -3.637 1 96.81 196 VAL A O 1
ATOM 1574 N N . PRO A 1 197 ? 7.25 -9.398 -1.446 1 96.44 197 PRO A N 1
ATOM 1575 C CA . PRO A 1 197 ? 8.516 -8.688 -1.268 1 96.44 197 PRO A CA 1
ATOM 1576 C C . PRO A 1 197 ? 9.734 -9.578 -1.518 1 96.44 197 PRO A C 1
ATOM 1578 O O . PRO A 1 197 ? 10.773 -9.094 -1.972 1 96.44 197 PRO A O 1
ATOM 1581 N N . GLN A 1 198 ? 9.664 -10.891 -1.229 1 97.38 198 GLN A N 1
ATOM 1582 C CA . GLN A 1 198 ? 10.758 -11.82 -1.501 1 97.38 198 GLN A CA 1
ATOM 1583 C C . GLN A 1 198 ? 11.094 -11.852 -2.99 1 97.38 198 GLN A C 1
ATOM 1585 O O . GLN A 1 198 ? 12.266 -11.867 -3.367 1 97.38 198 GLN A O 1
ATOM 1590 N N . ALA A 1 199 ? 10.047 -11.836 -3.775 1 98.44 199 ALA A N 1
ATOM 1591 C CA . ALA A 1 199 ? 10.242 -11.852 -5.223 1 98.44 199 ALA A CA 1
ATOM 1592 C C . ALA A 1 199 ? 10.945 -10.586 -5.695 1 98.44 199 ALA A C 1
ATOM 1594 O O . ALA A 1 199 ? 11.828 -10.641 -6.555 1 98.44 199 ALA A O 1
ATOM 1595 N N . SER A 1 200 ? 10.523 -9.438 -5.172 1 97.62 200 SER A N 1
ATOM 1596 C CA . SER A 1 200 ? 11.195 -8.188 -5.504 1 97.62 200 SER A CA 1
ATOM 1597 C C . SER A 1 200 ? 12.68 -8.25 -5.145 1 97.62 200 SER A C 1
ATOM 1599 O O . SER A 1 200 ? 13.531 -7.793 -5.91 1 97.62 200 SER A O 1
ATOM 1601 N N . GLY A 1 201 ? 12.945 -8.781 -3.969 1 97.38 201 GLY A N 1
ATOM 1602 C CA . GLY A 1 201 ? 14.336 -8.953 -3.574 1 97.38 201 GLY A CA 1
ATOM 1603 C C . GLY A 1 201 ? 15.117 -9.836 -4.523 1 97.38 201 GLY A C 1
ATOM 1604 O O . GLY A 1 201 ? 16.25 -9.5 -4.898 1 97.38 201 GLY A O 1
ATOM 1605 N N . ALA A 1 202 ? 14.562 -10.977 -4.883 1 98.31 202 ALA A N 1
ATOM 1606 C CA . ALA A 1 202 ? 15.211 -11.898 -5.816 1 98.31 202 ALA A CA 1
ATOM 1607 C C . ALA A 1 202 ? 15.453 -11.227 -7.164 1 98.31 202 ALA A C 1
ATOM 1609 O O . ALA A 1 202 ? 16.547 -11.328 -7.734 1 98.31 202 ALA A O 1
ATOM 1610 N N . GLY A 1 203 ? 14.43 -10.531 -7.672 1 98.44 203 GLY A N 1
ATOM 1611 C CA . GLY A 1 203 ? 14.57 -9.805 -8.93 1 98.44 203 GLY A CA 1
ATOM 1612 C C . GLY A 1 203 ? 15.688 -8.773 -8.898 1 98.44 203 GLY A C 1
ATOM 1613 O O . GLY A 1 203 ? 16.391 -8.594 -9.891 1 98.44 203 GLY A O 1
ATOM 1614 N N . TYR A 1 204 ? 15.773 -8.094 -7.773 1 97.31 204 TYR A N 1
ATOM 1615 C CA . TYR A 1 204 ? 16.859 -7.141 -7.594 1 97.31 204 TYR A CA 1
ATOM 1616 C C . TYR A 1 204 ? 18.219 -7.832 -7.695 1 97.31 204 TYR A C 1
ATOM 1618 O O . TYR A 1 204 ? 19.141 -7.309 -8.328 1 97.31 204 TYR A O 1
ATOM 1626 N N . GLY A 1 205 ? 18.328 -8.992 -7.059 1 97.69 205 GLY A N 1
ATOM 1627 C CA . GLY A 1 205 ? 19.547 -9.773 -7.148 1 97.69 205 GLY A CA 1
ATOM 1628 C C . GLY A 1 205 ? 19.922 -10.125 -8.578 1 97.69 205 GLY A C 1
ATOM 1629 O O . GLY A 1 205 ? 21.094 -10.023 -8.953 1 97.69 205 GLY A O 1
ATOM 1630 N N . TYR A 1 206 ? 18.938 -10.547 -9.359 1 98.06 206 TYR A N 1
ATOM 1631 C CA . TYR A 1 206 ? 19.203 -10.906 -10.75 1 98.06 206 TYR A CA 1
ATOM 1632 C C . TYR A 1 206 ? 19.734 -9.703 -11.531 1 98.06 206 TYR A C 1
ATOM 1634 O O . TYR A 1 206 ? 20.656 -9.844 -12.336 1 98.06 206 TYR A O 1
ATOM 1642 N N . ARG A 1 207 ? 19.094 -8.555 -11.32 1 96.25 207 ARG A N 1
ATOM 1643 C CA . ARG A 1 207 ? 19.547 -7.336 -11.984 1 96.25 207 ARG A CA 1
ATOM 1644 C C . ARG A 1 207 ? 21 -7.031 -11.648 1 96.25 207 ARG A C 1
ATOM 1646 O O . ARG A 1 207 ? 21.797 -6.762 -12.539 1 96.25 207 ARG A O 1
ATOM 1653 N N . LEU A 1 208 ? 21.281 -7.074 -10.422 1 96.38 208 LEU A N 1
ATOM 1654 C CA . LEU A 1 208 ? 22.625 -6.75 -9.945 1 96.38 208 LEU A CA 1
ATOM 1655 C C . LEU A 1 208 ? 23.656 -7.711 -10.531 1 96.38 208 LEU A C 1
ATOM 1657 O O . LEU A 1 208 ? 24.781 -7.312 -10.836 1 96.38 208 LEU A O 1
ATOM 1661 N N . ARG A 1 209 ? 23.281 -8.961 -10.734 1 97.19 209 ARG A N 1
ATOM 1662 C CA . ARG A 1 209 ? 24.203 -9.977 -11.219 1 97.19 209 ARG A CA 1
ATOM 1663 C C . ARG A 1 209 ? 24.172 -10.062 -12.742 1 97.19 209 ARG A C 1
ATOM 1665 O O . ARG A 1 209 ? 24.891 -10.867 -13.344 1 97.19 209 ARG A O 1
ATOM 1672 N N . GLY A 1 210 ? 23.297 -9.328 -13.359 1 96.38 210 GLY A N 1
ATOM 1673 C CA . GLY A 1 210 ? 23.219 -9.305 -14.812 1 96.38 210 GLY A CA 1
ATOM 1674 C C . GLY A 1 210 ? 22.656 -10.586 -15.398 1 96.38 210 GLY A C 1
ATOM 1675 O O . GLY A 1 210 ? 23.047 -11 -16.5 1 96.38 210 GLY A O 1
ATOM 1676 N N . GLU A 1 211 ? 21.812 -11.266 -14.703 1 97.38 211 GLU A N 1
ATOM 1677 C CA . GLU A 1 211 ? 21.219 -12.516 -15.164 1 97.38 211 GLU A CA 1
ATOM 1678 C C . GLU A 1 211 ? 19.953 -12.273 -15.992 1 97.38 211 GLU A C 1
ATOM 1680 O O . GLU A 1 211 ? 19.188 -11.352 -15.703 1 97.38 211 GLU A O 1
ATOM 1685 N N . ASN A 1 212 ? 19.781 -13.086 -16.938 1 97.44 212 ASN A N 1
ATOM 1686 C CA . ASN A 1 212 ? 18.562 -13.039 -17.719 1 97.44 212 ASN A CA 1
ATOM 1687 C C . ASN A 1 212 ? 17.469 -13.922 -17.125 1 97.44 212 ASN A C 1
ATOM 1689 O O . ASN A 1 212 ? 17.016 -14.875 -17.75 1 97.44 212 ASN A O 1
ATOM 1693 N N . LYS A 1 213 ? 17.109 -13.578 -15.875 1 98 213 LYS A N 1
ATOM 1694 C CA . LYS A 1 213 ? 16.109 -14.32 -15.102 1 98 213 LYS A CA 1
ATOM 1695 C C . LYS A 1 213 ? 15.055 -13.383 -14.523 1 98 213 LYS A C 1
ATOM 1697 O O . LYS A 1 213 ? 15.297 -12.188 -14.375 1 98 213 LYS A O 1
ATOM 1702 N N . VAL A 1 214 ? 13.93 -13.969 -14.266 1 98.62 214 VAL A N 1
ATOM 1703 C CA . VAL A 1 214 ? 12.828 -13.211 -13.68 1 98.62 214 VAL A CA 1
ATOM 1704 C C . VAL A 1 214 ? 12.344 -13.906 -12.406 1 98.62 214 VAL A C 1
ATOM 1706 O O . VAL A 1 214 ? 12.352 -15.133 -12.32 1 98.62 214 VAL A O 1
ATOM 1709 N N . ALA A 1 215 ? 12.07 -13.102 -11.383 1 98.88 215 ALA A N 1
ATOM 1710 C CA . ALA A 1 215 ? 11.328 -13.578 -10.219 1 98.88 215 ALA A CA 1
ATOM 1711 C C . ALA A 1 215 ? 9.828 -13.344 -10.391 1 98.88 215 ALA A C 1
ATOM 1713 O O . ALA A 1 215 ? 9.359 -12.211 -10.32 1 98.88 215 ALA A O 1
ATOM 1714 N N . ALA A 1 216 ? 9.062 -14.406 -10.578 1 98.88 216 ALA A N 1
ATOM 1715 C CA . ALA A 1 216 ? 7.625 -14.305 -10.805 1 98.88 216 ALA A CA 1
ATOM 1716 C C . ALA A 1 216 ? 6.844 -14.641 -9.539 1 98.88 216 ALA A C 1
ATOM 1718 O O . ALA A 1 216 ? 7.051 -15.695 -8.938 1 98.88 216 ALA A O 1
ATOM 1719 N N . THR A 1 217 ? 5.988 -13.727 -9.117 1 98.69 217 THR A N 1
ATOM 1720 C CA . THR A 1 217 ? 5.234 -13.984 -7.891 1 98.69 217 THR A CA 1
ATOM 1721 C C . THR A 1 217 ? 3.734 -13.883 -8.148 1 98.69 217 THR A C 1
ATOM 1723 O O . THR A 1 217 ? 3.283 -13.008 -8.891 1 98.69 217 THR A O 1
ATOM 1726 N N . TYR A 1 218 ? 3.037 -14.852 -7.496 1 97.81 218 TYR A N 1
ATOM 1727 C CA . TYR A 1 218 ? 1.582 -14.891 -7.586 1 97.81 218 TYR A CA 1
ATOM 1728 C C . TYR A 1 218 ? 0.944 -14.25 -6.359 1 97.81 218 TYR A C 1
ATOM 1730 O O . TYR A 1 218 ? 1.479 -14.352 -5.25 1 97.81 218 TYR A O 1
ATOM 1738 N N . PHE A 1 219 ? -0.21 -13.625 -6.57 1 95 219 PHE A N 1
ATOM 1739 C CA . PHE A 1 219 ? -1.089 -13.211 -5.48 1 95 219 PHE A CA 1
ATOM 1740 C C . PHE A 1 219 ? -2.498 -12.945 -5.996 1 95 219 PHE A C 1
ATOM 1742 O O . PHE A 1 219 ? -2.709 -12.812 -7.203 1 95 219 PHE A O 1
ATOM 1749 N N . GLY A 1 220 ? -3.41 -13 -5.098 1 91.69 220 GLY A N 1
ATOM 1750 C CA . GLY A 1 220 ? -4.785 -12.672 -5.441 1 91.69 220 GLY A CA 1
ATOM 1751 C C . GLY A 1 220 ? -5.098 -11.188 -5.305 1 91.69 220 GLY A C 1
ATOM 1752 O O . GLY A 1 220 ? -4.305 -10.43 -4.742 1 91.69 220 GLY A O 1
ATOM 1753 N N . GLU A 1 221 ? -6.25 -10.805 -5.867 1 88.06 221 GLU A N 1
ATOM 1754 C CA . GLU A 1 221 ? -6.703 -9.422 -5.746 1 88.06 221 GLU A CA 1
ATOM 1755 C C . GLU A 1 221 ? -6.895 -9.031 -4.285 1 88.06 221 GLU A C 1
ATOM 1757 O O . GLU A 1 221 ? -6.633 -7.887 -3.902 1 88.06 221 GLU A O 1
ATOM 1762 N N . GLY A 1 222 ? -7.371 -9.953 -3.521 1 85 222 GLY A N 1
ATOM 1763 C CA . GLY A 1 222 ? -7.516 -9.672 -2.104 1 85 222 GLY A CA 1
ATOM 1764 C C . GLY A 1 222 ? -6.191 -9.422 -1.407 1 85 222 GLY A C 1
ATOM 1765 O O . GLY A 1 222 ? -6.086 -8.531 -0.56 1 85 222 GLY A O 1
ATOM 1766 N N . ALA A 1 223 ? -5.223 -10.203 -1.761 1 86.31 223 ALA A N 1
ATOM 1767 C CA . ALA A 1 223 ? -3.895 -10.078 -1.168 1 86.31 223 ALA A CA 1
ATOM 1768 C C . ALA A 1 223 ? -3.264 -8.734 -1.509 1 86.31 223 ALA A C 1
ATOM 1770 O O . ALA A 1 223 ? -2.42 -8.227 -0.762 1 86.31 223 ALA A O 1
ATOM 1771 N N . ALA A 1 224 ? -3.686 -8.141 -2.545 1 89.06 224 ALA A N 1
ATOM 1772 C CA . ALA A 1 224 ? -3.133 -6.867 -3 1 89.06 224 ALA A CA 1
ATOM 1773 C C . ALA A 1 224 ? -3.531 -5.73 -2.064 1 89.06 224 ALA A C 1
ATOM 1775 O O . ALA A 1 224 ? -3.031 -4.609 -2.189 1 89.06 224 ALA A O 1
ATOM 1776 N N . SER A 1 225 ? -4.328 -5.969 -1.131 1 83.75 225 SER A N 1
ATOM 1777 C CA . SER A 1 225 ? -4.734 -4.965 -0.151 1 83.75 225 SER A CA 1
ATOM 1778 C C . SER A 1 225 ? -3.746 -4.895 1.01 1 83.75 225 SER A C 1
ATOM 1780 O O . SER A 1 225 ? -3.787 -3.961 1.812 1 83.75 225 SER A O 1
ATOM 1782 N N . GLU A 1 226 ? -2.889 -5.832 1.037 1 86.44 226 GLU A N 1
ATOM 1783 C CA . GLU A 1 226 ? -1.94 -5.898 2.145 1 86.44 226 GLU A CA 1
ATOM 1784 C C . GLU A 1 226 ? -0.812 -4.887 1.966 1 86.44 226 GLU A C 1
ATOM 1786 O O . GLU A 1 226 ? -0.382 -4.621 0.841 1 86.44 226 GLU A O 1
ATOM 1791 N N . GLY A 1 227 ? -0.247 -4.398 3.025 1 89.38 227 GLY A N 1
ATOM 1792 C CA . GLY A 1 227 ? 0.832 -3.422 3.01 1 89.38 227 GLY A CA 1
ATOM 1793 C C . GLY A 1 227 ? 2.094 -3.941 2.346 1 89.38 227 GLY A C 1
ATOM 1794 O O . GLY A 1 227 ? 2.818 -3.182 1.7 1 89.38 227 GLY A O 1
ATOM 1795 N N . ASP A 1 228 ? 2.4 -5.215 2.533 1 91.75 228 ASP A N 1
ATOM 1796 C CA . ASP A 1 228 ? 3.602 -5.797 1.943 1 91.75 228 ASP A CA 1
ATOM 1797 C C . ASP A 1 228 ? 3.562 -5.715 0.419 1 91.75 228 ASP A C 1
ATOM 1799 O O . ASP A 1 228 ? 4.605 -5.578 -0.227 1 91.75 228 ASP A O 1
ATOM 1803 N N . TRP A 1 229 ? 2.367 -5.84 -0.071 1 93.75 229 TRP A N 1
ATOM 1804 C CA . TRP A 1 229 ? 2.215 -5.695 -1.516 1 93.75 229 TRP A CA 1
ATOM 1805 C C . TRP A 1 229 ? 2.664 -4.312 -1.975 1 93.75 229 TRP A C 1
ATOM 1807 O O . TRP A 1 229 ? 3.432 -4.191 -2.932 1 93.75 229 TRP A O 1
ATOM 1817 N N . HIS A 1 230 ? 2.223 -3.312 -1.252 1 92 230 HIS A N 1
ATOM 1818 C CA . HIS A 1 230 ? 2.574 -1.92 -1.505 1 92 230 HIS A CA 1
ATOM 1819 C C . HIS A 1 230 ? 4.086 -1.716 -1.461 1 92 230 HIS A C 1
ATOM 1821 O O . HIS A 1 230 ? 4.664 -1.132 -2.379 1 92 230 HIS A O 1
ATOM 1827 N N . ALA A 1 231 ? 4.699 -2.191 -0.482 1 92.31 231 ALA A N 1
ATOM 1828 C CA . ALA A 1 231 ? 6.141 -2.047 -0.3 1 92.31 231 ALA A CA 1
ATOM 1829 C C . ALA A 1 231 ? 6.906 -2.77 -1.404 1 92.31 231 ALA A C 1
ATOM 1831 O O . ALA A 1 231 ? 7.898 -2.25 -1.922 1 92.31 231 ALA A O 1
ATOM 1832 N N . ALA A 1 232 ? 6.43 -3.932 -1.744 1 95.25 232 ALA A N 1
ATOM 1833 C CA . ALA A 1 232 ? 7.102 -4.746 -2.754 1 95.25 232 ALA A CA 1
ATOM 1834 C C . ALA A 1 232 ? 7.098 -4.047 -4.109 1 95.25 232 ALA A C 1
ATOM 1836 O O . ALA A 1 232 ? 8.117 -4.012 -4.801 1 95.25 232 ALA A O 1
ATOM 1837 N N . LEU A 1 233 ? 5.922 -3.518 -4.484 1 94.81 233 LEU A N 1
ATOM 1838 C CA . LEU A 1 233 ? 5.828 -2.844 -5.773 1 94.81 233 LEU A CA 1
ATOM 1839 C C . LEU A 1 233 ? 6.699 -1.592 -5.797 1 94.81 233 LEU A C 1
ATOM 1841 O O . LEU A 1 233 ? 7.391 -1.33 -6.785 1 94.81 233 LEU A O 1
ATOM 1845 N N . ASN A 1 234 ? 6.648 -0.827 -4.738 1 91.81 234 ASN A N 1
ATOM 1846 C CA . ASN A 1 234 ? 7.473 0.375 -4.652 1 91.81 234 ASN A CA 1
ATOM 1847 C C . ASN A 1 234 ? 8.953 0.047 -4.762 1 91.81 234 ASN A C 1
ATOM 1849 O O . ASN A 1 234 ? 9.695 0.73 -5.469 1 91.81 234 ASN A O 1
ATOM 185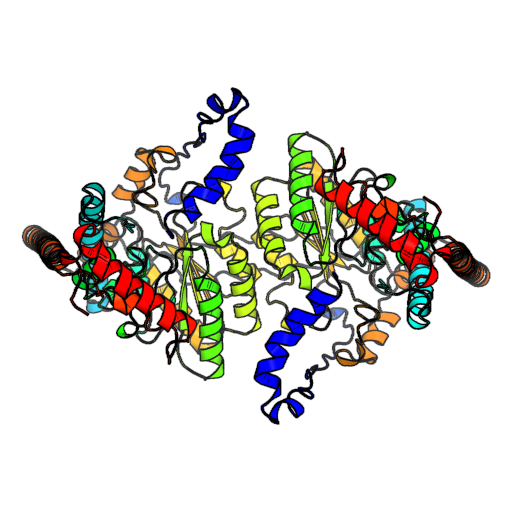3 N N . PHE A 1 235 ? 9.406 -0.973 -4.086 1 92.31 235 PHE A N 1
ATOM 1854 C CA . PHE A 1 235 ? 10.789 -1.416 -4.113 1 92.31 235 PHE A CA 1
ATOM 1855 C C . PHE A 1 235 ? 11.195 -1.85 -5.52 1 92.31 235 PHE A C 1
ATOM 1857 O O . PHE A 1 235 ? 12.25 -1.465 -6.016 1 92.31 235 PHE A O 1
ATOM 1864 N N . ALA A 1 236 ? 10.352 -2.615 -6.109 1 95.5 236 ALA A N 1
ATOM 1865 C CA . ALA A 1 236 ? 10.656 -3.148 -7.434 1 95.5 236 ALA A CA 1
ATOM 1866 C C . ALA A 1 236 ? 10.773 -2.027 -8.461 1 95.5 236 ALA A C 1
ATOM 1868 O O . ALA A 1 236 ? 11.672 -2.037 -9.305 1 95.5 236 ALA A O 1
ATOM 1869 N N . ALA A 1 237 ? 9.844 -1.116 -8.414 1 92.62 237 ALA A N 1
ATOM 1870 C CA . ALA A 1 237 ? 9.828 0.001 -9.352 1 92.62 237 ALA A CA 1
ATOM 1871 C C . ALA A 1 237 ? 11.055 0.888 -9.164 1 92.62 237 ALA A C 1
ATOM 1873 O O . ALA A 1 237 ? 11.719 1.262 -10.141 1 92.62 237 ALA A O 1
ATOM 1874 N N . THR A 1 238 ? 11.422 1.201 -7.957 1 89.25 238 THR A N 1
ATOM 1875 C CA . THR A 1 238 ? 12.484 2.154 -7.656 1 89.25 238 THR A CA 1
ATOM 1876 C C . THR A 1 238 ? 13.852 1.536 -7.914 1 89.25 238 THR A C 1
ATOM 1878 O O . THR A 1 238 ? 14.773 2.219 -8.375 1 89.25 238 THR A O 1
ATOM 1881 N N . LEU A 1 239 ? 13.953 0.253 -7.645 1 91.31 239 LEU A N 1
ATOM 1882 C CA . LEU A 1 239 ? 15.258 -0.397 -7.762 1 91.31 239 LEU A CA 1
ATOM 1883 C C . LEU A 1 239 ? 15.367 -1.156 -9.078 1 91.31 239 LEU A C 1
ATOM 1885 O O . LEU A 1 239 ? 16.344 -1.87 -9.312 1 91.31 239 LEU A O 1
ATOM 1889 N N . SER A 1 240 ? 14.32 -1.042 -9.867 1 93.5 240 SER A N 1
ATOM 1890 C CA . SER A 1 240 ? 14.32 -1.677 -11.18 1 93.5 240 SER A CA 1
ATOM 1891 C C . SER A 1 240 ? 14.555 -3.18 -11.07 1 93.5 240 SER A C 1
ATOM 1893 O O . SER A 1 240 ? 15.438 -3.729 -11.727 1 93.5 240 SER A O 1
ATOM 1895 N N . CYS A 1 241 ? 13.742 -3.822 -10.289 1 96.56 241 CYS A N 1
ATOM 1896 C CA . CYS A 1 241 ? 13.883 -5.254 -10.039 1 96.56 241 CYS A CA 1
ATOM 1897 C C . CYS A 1 241 ? 13.336 -6.062 -11.211 1 96.56 241 CYS A C 1
ATOM 1899 O O . CYS A 1 241 ? 12.312 -5.707 -11.797 1 96.56 241 CYS A O 1
ATOM 1901 N N . GLN A 1 242 ? 14.023 -7.098 -11.578 1 98.56 242 GLN A N 1
ATOM 1902 C CA . GLN A 1 242 ? 13.547 -8.031 -12.586 1 98.56 242 GLN A CA 1
ATOM 1903 C C . GLN A 1 242 ? 12.453 -8.938 -12.031 1 98.56 242 GLN A C 1
ATOM 1905 O O . GLN A 1 242 ? 12.633 -10.156 -11.945 1 98.56 242 GLN A O 1
ATOM 1910 N N . THR A 1 243 ? 11.32 -8.344 -11.719 1 98.75 243 THR A N 1
ATOM 1911 C CA . THR A 1 243 ? 10.219 -9.023 -11.047 1 98.75 243 THR A CA 1
ATOM 1912 C C . THR A 1 243 ? 8.961 -8.984 -11.906 1 98.75 243 THR A C 1
ATOM 1914 O O . THR A 1 243 ? 8.648 -7.957 -12.516 1 98.75 243 THR A O 1
ATOM 1917 N N . LEU A 1 244 ? 8.289 -10.125 -12.023 1 98.88 244 LEU A N 1
ATOM 1918 C CA . LEU A 1 244 ? 6.988 -10.234 -12.68 1 98.88 244 LEU A CA 1
ATOM 1919 C C . LEU A 1 244 ? 5.879 -10.461 -11.656 1 98.88 244 LEU A C 1
ATOM 1921 O O . LEU A 1 244 ? 5.852 -11.5 -10.992 1 98.88 244 LEU A O 1
ATOM 1925 N N . PHE A 1 245 ? 5.012 -9.461 -11.5 1 98.69 245 PHE A N 1
ATOM 1926 C CA . PHE A 1 245 ? 3.875 -9.57 -10.594 1 98.69 245 PHE A CA 1
ATOM 1927 C C . PHE A 1 245 ? 2.674 -10.18 -11.297 1 98.69 245 PHE A C 1
ATOM 1929 O O . PHE A 1 245 ? 2.195 -9.648 -12.297 1 98.69 245 PHE A O 1
ATOM 1936 N N . LEU A 1 246 ? 2.182 -11.297 -10.773 1 98.69 246 LEU A N 1
ATOM 1937 C CA . LEU A 1 246 ? 1.073 -12.047 -11.352 1 98.69 246 LEU A CA 1
ATOM 1938 C C . LEU A 1 246 ? -0.15 -12 -10.445 1 98.69 246 LEU A C 1
ATOM 1940 O O . LEU A 1 246 ? -0.252 -12.773 -9.492 1 98.69 246 LEU A O 1
ATOM 1944 N N . CYS A 1 247 ? -1.086 -11.141 -10.758 1 97.44 247 CYS A N 1
ATOM 1945 C CA . CYS A 1 247 ? -2.289 -10.969 -9.945 1 97.44 247 CYS A CA 1
ATOM 1946 C C . CYS A 1 247 ? -3.439 -11.797 -10.508 1 97.44 247 CYS A C 1
ATOM 1948 O O . CYS A 1 247 ? -3.947 -11.516 -11.594 1 97.44 247 CYS A O 1
ATOM 1950 N N . ARG A 1 248 ? -3.816 -12.773 -9.766 1 95.44 248 ARG A N 1
ATOM 1951 C CA . ARG A 1 248 ? -5.008 -13.539 -10.125 1 95.44 248 ARG A CA 1
ATOM 1952 C C . ARG A 1 248 ? -6.266 -12.875 -9.578 1 95.44 248 ARG A C 1
ATOM 1954 O O . ARG A 1 248 ? -6.562 -12.977 -8.391 1 95.44 248 ARG A O 1
ATOM 1961 N N . ASN A 1 249 ? -6.965 -12.195 -10.398 1 91.94 249 ASN A N 1
ATOM 1962 C CA . ASN A 1 249 ? -8.234 -11.602 -10 1 91.94 249 ASN A CA 1
ATOM 1963 C C . ASN A 1 249 ? -9.398 -12.562 -10.227 1 91.94 249 ASN A C 1
ATOM 1965 O O . ASN A 1 249 ? -10.008 -12.562 -11.289 1 91.94 249 ASN A O 1
ATOM 1969 N N . ASN A 1 250 ? -9.688 -13.312 -9.25 1 83.12 250 ASN A N 1
ATOM 1970 C CA . ASN A 1 250 ? -10.742 -14.32 -9.367 1 83.12 250 ASN A CA 1
ATOM 1971 C C . ASN A 1 250 ? -12.039 -13.859 -8.703 1 83.12 250 ASN A C 1
ATOM 1973 O O . ASN A 1 250 ? -12.891 -14.68 -8.352 1 83.12 250 ASN A O 1
ATOM 1977 N N . LYS A 1 251 ? -12.062 -12.57 -8.438 1 76.12 251 LYS A N 1
ATOM 1978 C CA . LYS A 1 251 ? -13.266 -11.828 -8.078 1 76.12 251 LYS A CA 1
ATOM 1979 C C . LYS A 1 251 ? -13.586 -11.992 -6.594 1 76.12 251 LYS A C 1
ATOM 1981 O O . LYS A 1 251 ? -14.414 -11.258 -6.047 1 76.12 251 LYS A O 1
ATOM 1986 N N . TYR A 1 252 ? -12.93 -12.938 -5.871 1 67.44 252 TYR A N 1
ATOM 1987 C CA . TYR A 1 252 ? -13.281 -13.148 -4.473 1 67.44 252 TYR A CA 1
ATOM 1988 C C . TYR A 1 252 ? -12.039 -13.305 -3.607 1 67.44 252 TYR A C 1
ATOM 1990 O O . TYR A 1 252 ? -11.164 -14.125 -3.902 1 67.44 252 TYR A O 1
ATOM 1998 N N . ALA A 1 253 ? -11.945 -12.5 -2.564 1 66.44 253 ALA A N 1
ATOM 1999 C CA . ALA A 1 253 ? -11 -12.734 -1.481 1 66.44 253 ALA A CA 1
ATOM 2000 C C . ALA A 1 253 ? -11.633 -13.555 -0.363 1 66.44 253 ALA A C 1
ATOM 2002 O O . ALA A 1 253 ? -12.281 -13 0.528 1 66.44 253 ALA A O 1
ATOM 2003 N N . ILE A 1 254 ? -11.281 -14.781 -0.351 1 56.69 254 ILE A N 1
ATOM 2004 C CA . ILE A 1 254 ? -11.969 -15.742 0.505 1 56.69 254 ILE A CA 1
ATOM 2005 C C . ILE A 1 254 ? -13.477 -15.602 0.33 1 56.69 254 ILE A C 1
ATOM 2007 O O . ILE A 1 254 ? -14.094 -16.344 -0.44 1 56.69 254 ILE A O 1
ATOM 2011 N N . SER A 1 255 ? -14.102 -14.586 1.072 1 53.94 255 SER A N 1
ATOM 2012 C CA . SER A 1 255 ? -15.547 -14.43 1.039 1 53.94 255 SER A CA 1
ATOM 2013 C C . SER A 1 255 ? -15.945 -13.008 0.648 1 53.94 255 SER A C 1
ATOM 2015 O O . SER A 1 255 ? -17.125 -12.695 0.527 1 53.94 255 SER A O 1
ATOM 2017 N N . THR A 1 256 ? -15.008 -12.188 0.323 1 57.16 256 THR A N 1
ATOM 2018 C CA . THR A 1 256 ? -15.266 -10.773 0.071 1 57.16 256 THR A CA 1
ATOM 2019 C C . THR A 1 256 ? -15.203 -10.469 -1.423 1 57.16 256 THR A C 1
ATOM 2021 O O . THR A 1 256 ? -14.148 -10.609 -2.045 1 57.16 256 THR A O 1
ATOM 2024 N N . PRO A 1 257 ? -16.375 -10.086 -1.959 1 61.38 257 PRO A N 1
ATOM 2025 C CA . PRO A 1 257 ? -16.344 -9.766 -3.389 1 61.38 257 PRO A CA 1
ATOM 2026 C C . PRO A 1 257 ? -15.508 -8.539 -3.705 1 61.38 257 PRO A C 1
ATOM 2028 O O . PRO A 1 257 ? -15.234 -7.723 -2.818 1 61.38 257 PRO A O 1
ATOM 2031 N N . VAL A 1 258 ? -15.117 -8.367 -4.879 1 66.38 258 VAL A N 1
ATOM 2032 C CA . VAL A 1 258 ? -14.219 -7.312 -5.328 1 66.38 258 VAL A CA 1
ATOM 2033 C C . VAL A 1 258 ? -14.812 -5.945 -5 1 66.38 258 VAL A C 1
ATOM 2035 O O . VAL A 1 258 ? -14.086 -5 -4.691 1 66.38 258 VAL A O 1
ATOM 2038 N N . VAL A 1 259 ? -16.094 -5.789 -5.082 1 62.16 259 VAL A N 1
ATOM 2039 C CA . VAL A 1 259 ? -16.734 -4.496 -4.859 1 62.16 259 VAL A CA 1
ATOM 2040 C C . VAL A 1 259 ? -16.469 -4.023 -3.434 1 62.16 259 VAL A C 1
ATOM 2042 O O . VAL A 1 259 ? -16.516 -2.824 -3.152 1 62.16 259 VAL A O 1
ATOM 2045 N N . ASP A 1 260 ? -16.172 -5 -2.623 1 62.22 260 ASP A N 1
ATOM 2046 C CA . ASP A 1 260 ? -15.914 -4.668 -1.226 1 62.22 260 ASP A CA 1
ATOM 2047 C C . ASP A 1 260 ? -14.422 -4.664 -0.929 1 62.22 260 ASP A C 1
ATOM 2049 O O . ASP A 1 260 ? -14.008 -4.406 0.203 1 62.22 260 ASP A O 1
ATOM 2053 N N . GLN A 1 261 ? -13.656 -4.898 -1.936 1 68.62 261 GLN A N 1
ATOM 2054 C CA . GLN A 1 261 ? -12.227 -5.059 -1.727 1 68.62 261 GLN A CA 1
ATOM 2055 C C . GLN A 1 261 ? -11.469 -3.793 -2.113 1 68.62 261 GLN A C 1
ATOM 2057 O O . GLN A 1 261 ? -10.523 -3.391 -1.425 1 68.62 261 GLN A O 1
ATOM 2062 N N . TYR A 1 262 ? -11.844 -3.195 -3.125 1 68.06 262 TYR A N 1
ATOM 2063 C CA . TYR A 1 262 ? -11.117 -2.049 -3.654 1 68.06 262 TYR A CA 1
ATOM 2064 C C . TYR A 1 262 ? -12.008 -1.207 -4.562 1 68.06 262 TYR A C 1
ATOM 2066 O O . TYR A 1 262 ? -13.094 -1.639 -4.949 1 68.06 262 TYR A O 1
ATOM 2074 N N . ARG A 1 263 ? -11.578 -0.013 -4.797 1 74.12 263 ARG A N 1
ATOM 2075 C CA . ARG A 1 263 ? -12.148 0.877 -5.805 1 74.12 263 ARG A CA 1
ATOM 2076 C C . ARG A 1 263 ? -11.141 1.166 -6.91 1 74.12 263 ARG A C 1
ATOM 2078 O O . ARG A 1 263 ? -9.961 0.827 -6.789 1 74.12 263 ARG A O 1
ATOM 2085 N N . GLY A 1 264 ? -11.602 1.643 -8.023 1 73.06 264 GLY A N 1
ATOM 2086 C CA . GLY A 1 264 ? -10.742 1.882 -9.164 1 73.06 264 GLY A CA 1
ATOM 2087 C C . GLY A 1 264 ? -10.82 0.786 -10.211 1 73.06 264 GLY A C 1
ATOM 2088 O O . GLY A 1 264 ? -11.742 -0.032 -10.195 1 73.06 264 GLY A O 1
ATOM 2089 N N . ASP A 1 265 ? -9.867 0.766 -11.094 1 83.44 265 ASP A N 1
ATOM 2090 C CA . ASP A 1 265 ? -9.859 -0.163 -12.219 1 83.44 265 ASP A CA 1
ATOM 2091 C C . ASP A 1 265 ? -9.047 -1.416 -11.891 1 83.44 265 ASP A C 1
ATOM 2093 O O . ASP A 1 265 ? -8.023 -1.684 -12.523 1 83.44 265 ASP A O 1
ATOM 2097 N N . GLY A 1 266 ? -9.539 -2.119 -10.812 1 85.06 266 GLY A N 1
ATOM 2098 C CA . GLY A 1 266 ? -8.859 -3.34 -10.414 1 85.06 266 GLY A CA 1
ATOM 2099 C C . GLY A 1 266 ? -7.512 -3.088 -9.773 1 85.06 266 GLY A C 1
ATOM 2100 O O . GLY A 1 266 ? -7.258 -2 -9.25 1 85.06 266 GLY A O 1
ATOM 2101 N N . ILE A 1 267 ? -6.727 -4.121 -9.75 1 91.31 267 ILE A N 1
ATOM 2102 C CA . ILE A 1 267 ? -5.402 -4.031 -9.141 1 91.31 267 ILE A CA 1
ATOM 2103 C C . ILE A 1 267 ? -4.41 -3.471 -10.156 1 91.31 267 ILE A C 1
ATOM 2105 O O . ILE A 1 267 ? -3.451 -2.789 -9.789 1 91.31 267 ILE A O 1
ATOM 2109 N N . ALA A 1 268 ? -4.723 -3.717 -11.398 1 92.94 268 ALA A N 1
ATOM 2110 C CA . ALA A 1 268 ? -3.896 -3.174 -12.477 1 92.94 268 ALA A CA 1
ATOM 2111 C C . ALA A 1 268 ? -3.844 -1.65 -12.414 1 92.94 268 ALA A C 1
ATOM 2113 O O . ALA A 1 268 ? -2.791 -1.05 -12.633 1 92.94 268 ALA A O 1
ATOM 2114 N N . GLY A 1 269 ? -4.949 -1.066 -12.188 1 90.19 269 GLY A N 1
ATOM 2115 C CA . GLY A 1 269 ? -4.992 0.381 -12.047 1 90.19 269 GLY A CA 1
ATOM 2116 C C . GLY A 1 269 ? -4.043 0.903 -10.977 1 90.19 269 GLY A C 1
ATOM 2117 O O . GLY A 1 269 ? -3.453 1.973 -11.141 1 90.19 269 GLY A O 1
ATOM 2118 N N . LYS A 1 270 ? -3.941 0.222 -9.922 1 90.25 270 LYS A N 1
ATOM 2119 C CA . LYS A 1 270 ? -3.02 0.605 -8.859 1 90.25 270 LYS A CA 1
ATOM 2120 C C . LYS A 1 270 ? -1.568 0.479 -9.312 1 90.25 270 LYS A C 1
ATOM 2122 O O . LYS A 1 270 ? -0.742 1.345 -9.023 1 90.25 270 LYS A O 1
ATOM 2127 N N . SER A 1 271 ? -1.285 -0.65 -9.977 1 93.06 271 SER A N 1
ATOM 2128 C CA . SER A 1 271 ? 0.077 -0.922 -10.422 1 93.06 271 SER A CA 1
ATOM 2129 C C . SER A 1 271 ? 0.611 0.212 -11.289 1 93.06 271 SER A C 1
ATOM 2131 O O . SER A 1 271 ? 1.789 0.564 -11.211 1 93.06 271 SER A O 1
ATOM 2133 N N . ILE A 1 272 ? -0.214 0.829 -12.117 1 91.06 272 ILE A N 1
ATOM 2134 C CA . ILE A 1 272 ? 0.171 1.928 -12.992 1 91.06 272 ILE A CA 1
ATOM 2135 C C . ILE A 1 272 ? 0.697 3.094 -12.164 1 91.06 272 ILE A C 1
ATOM 2137 O O . ILE A 1 272 ? 1.655 3.764 -12.555 1 91.06 272 ILE A O 1
ATOM 2141 N N . GLY A 1 273 ? 0.101 3.264 -11.094 1 89.06 273 GLY A N 1
ATOM 2142 C CA . GLY A 1 273 ? 0.502 4.344 -10.203 1 89.06 273 GLY A CA 1
ATOM 2143 C C . GLY A 1 273 ? 1.917 4.191 -9.68 1 89.06 273 GLY A C 1
ATOM 2144 O O . GLY A 1 273 ? 2.535 5.168 -9.25 1 89.06 273 GLY A O 1
ATOM 2145 N N . TYR A 1 274 ? 2.398 3.006 -9.68 1 90.81 274 TYR A N 1
ATOM 2146 C CA . TYR A 1 274 ? 3.752 2.74 -9.203 1 90.81 274 TYR A CA 1
ATOM 2147 C C . TYR A 1 274 ? 4.762 2.875 -10.336 1 90.81 274 TYR A C 1
ATOM 2149 O O . TYR A 1 274 ? 5.961 2.654 -10.141 1 90.81 274 TYR A O 1
ATOM 2157 N N . GLY A 1 275 ? 4.27 3.174 -11.539 1 90.31 275 GLY A N 1
ATOM 2158 C CA . GLY A 1 275 ? 5.156 3.297 -12.68 1 90.31 275 GLY A CA 1
ATOM 2159 C C . GLY A 1 275 ? 5.59 1.959 -13.25 1 90.31 275 GLY A C 1
ATOM 2160 O O . GLY A 1 275 ? 6.652 1.854 -13.867 1 90.31 275 GLY A O 1
ATOM 2161 N N . ILE A 1 276 ? 4.859 0.944 -13.047 1 94.38 276 ILE A N 1
ATOM 2162 C CA . ILE A 1 276 ? 5.188 -0.398 -13.516 1 94.38 276 ILE A CA 1
ATOM 2163 C C . ILE A 1 276 ? 4.418 -0.706 -14.797 1 94.38 276 ILE A C 1
ATOM 2165 O O . ILE A 1 276 ? 3.227 -0.406 -14.898 1 94.38 276 ILE A O 1
ATOM 2169 N N . LYS A 1 277 ? 5.156 -1.218 -15.781 1 96.44 277 LYS A N 1
ATOM 2170 C CA . LYS A 1 277 ? 4.473 -1.67 -16.984 1 96.44 277 LYS A CA 1
ATOM 2171 C C . LYS A 1 277 ? 3.40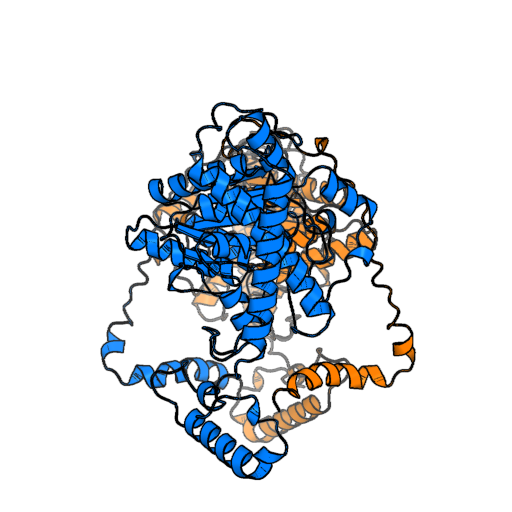4 -2.709 -16.656 1 96.44 277 LYS A C 1
ATOM 2173 O O . LYS A 1 277 ? 3.695 -3.727 -16.031 1 96.44 277 LYS A O 1
ATOM 2178 N N . THR A 1 278 ? 2.137 -2.434 -17.094 1 97.12 278 THR A N 1
ATOM 2179 C CA . THR A 1 278 ? 1.01 -3.207 -16.594 1 97.12 278 THR A CA 1
ATOM 2180 C C . THR A 1 278 ? 0.169 -3.76 -17.734 1 97.12 278 THR A C 1
ATOM 2182 O O . THR A 1 278 ? -0.098 -3.057 -18.719 1 97.12 278 THR A O 1
ATOM 2185 N N . TYR A 1 279 ? -0.237 -5.035 -17.594 1 97.44 279 TYR A N 1
ATOM 2186 C CA . TYR A 1 279 ? -1.103 -5.715 -18.562 1 97.44 279 TYR A CA 1
ATOM 2187 C C . TYR A 1 279 ? -2.348 -6.266 -17.875 1 97.44 279 TYR A C 1
ATOM 2189 O O . TYR A 1 279 ? -2.297 -6.664 -16.703 1 97.44 279 TYR A O 1
ATOM 2197 N N . ARG A 1 280 ? -3.443 -6.258 -18.547 1 96.62 280 ARG A N 1
ATOM 2198 C CA . ARG A 1 280 ? -4.637 -7.008 -18.172 1 96.62 280 ARG A CA 1
ATOM 2199 C C . ARG A 1 280 ? -4.988 -8.047 -19.234 1 96.62 280 ARG A C 1
ATOM 2201 O O . ARG A 1 280 ? -4.941 -7.758 -20.438 1 96.62 280 ARG A O 1
ATOM 2208 N N . VAL A 1 281 ? -5.301 -9.211 -18.828 1 97.75 281 VAL A N 1
ATOM 2209 C CA . VAL A 1 281 ? -5.496 -10.289 -19.781 1 97.75 281 VAL A CA 1
ATOM 2210 C C . VAL A 1 281 ? -6.648 -11.188 -19.344 1 97.75 281 VAL A C 1
ATOM 2212 O O . VAL A 1 281 ? -6.906 -11.32 -18.141 1 97.75 281 VAL A O 1
ATOM 2215 N N . ASP A 1 282 ? -7.355 -11.727 -20.281 1 97.19 282 ASP A N 1
ATOM 2216 C CA . ASP A 1 282 ? -8.336 -12.773 -20 1 97.19 282 ASP A CA 1
ATOM 2217 C C . ASP A 1 282 ? -7.664 -14.031 -19.469 1 97.19 282 ASP A C 1
ATOM 2219 O O . ASP A 1 282 ? -7.082 -14.805 -20.219 1 97.19 282 ASP A O 1
ATOM 2223 N N . GLY A 1 283 ? -7.848 -14.234 -18.188 1 97.44 283 GLY A N 1
ATOM 2224 C CA . GLY A 1 283 ? -7.141 -15.305 -17.5 1 97.44 283 GLY A CA 1
ATOM 2225 C C . GLY A 1 283 ? -7.641 -16.688 -17.875 1 97.44 283 GLY A C 1
ATOM 2226 O O . GLY A 1 283 ? -7.023 -17.688 -17.516 1 97.44 283 GLY A O 1
ATOM 2227 N N . ASN A 1 284 ? -8.727 -16.766 -18.641 1 96.56 284 ASN A N 1
ATOM 2228 C CA . ASN A 1 284 ? -9.266 -18.047 -19.062 1 96.56 284 ASN A CA 1
ATOM 2229 C C . ASN A 1 284 ? -8.969 -18.328 -20.531 1 96.56 284 ASN A C 1
ATOM 2231 O O . ASN A 1 284 ? -9.383 -19.359 -21.062 1 96.56 284 ASN A O 1
ATOM 2235 N N . ASP A 1 285 ? -8.312 -17.406 -21.172 1 98.06 285 ASP A N 1
ATOM 2236 C CA . ASP A 1 285 ? -7.773 -17.562 -22.516 1 98.06 285 ASP A CA 1
ATOM 2237 C C . ASP A 1 285 ? -6.301 -17.953 -22.469 1 98.06 285 ASP A C 1
ATOM 2239 O O . ASP A 1 285 ? -5.426 -17.094 -22.375 1 98.06 285 ASP A O 1
ATOM 2243 N N . ALA A 1 286 ? -6.051 -19.234 -22.688 1 98.5 286 ALA A N 1
ATOM 2244 C CA . ALA A 1 286 ? -4.703 -19.766 -22.516 1 98.5 286 ALA A CA 1
ATOM 2245 C C . ALA A 1 286 ? -3.732 -19.141 -23.516 1 98.5 286 ALA A C 1
ATOM 2247 O O . ALA A 1 286 ? -2.557 -18.938 -23.203 1 98.5 286 ALA A O 1
ATOM 2248 N N . LEU A 1 287 ? -4.172 -18.812 -24.719 1 98.69 287 LEU A N 1
ATOM 2249 C CA . LEU A 1 287 ? -3.305 -18.172 -25.688 1 98.69 287 LEU A CA 1
ATOM 2250 C C . LEU A 1 287 ? -2.93 -16.766 -25.234 1 98.69 287 LEU A C 1
ATOM 2252 O O . LEU A 1 287 ? -1.76 -16.375 -25.297 1 98.69 287 LEU A O 1
ATOM 2256 N N . ALA A 1 288 ? -3.902 -16.047 -24.781 1 98.62 288 ALA A N 1
ATOM 2257 C CA . ALA A 1 288 ? -3.664 -14.68 -24.297 1 98.62 288 ALA A CA 1
ATOM 2258 C C . ALA A 1 288 ? -2.697 -14.672 -23.125 1 98.62 288 ALA A C 1
ATOM 2260 O O . ALA A 1 288 ? -1.796 -13.836 -23.047 1 98.62 288 ALA A O 1
ATOM 2261 N N . VAL A 1 289 ? -2.949 -15.609 -22.203 1 98.75 289 VAL A N 1
ATOM 2262 C CA . VAL A 1 289 ? -2.092 -15.719 -21.031 1 98.75 289 VAL A CA 1
ATOM 2263 C C . VAL A 1 289 ? -0.652 -15.984 -21.469 1 98.75 289 VAL A C 1
ATOM 2265 O O . VAL A 1 289 ? 0.272 -15.289 -21.031 1 98.75 289 VAL A O 1
ATOM 2268 N N . TYR A 1 290 ? -0.454 -16.953 -22.328 1 98.81 290 TYR A N 1
ATOM 2269 C CA . TYR A 1 290 ? 0.868 -17.344 -22.797 1 98.81 290 TYR A CA 1
ATOM 2270 C C . TYR A 1 290 ? 1.605 -16.172 -23.422 1 98.81 290 TYR A C 1
ATOM 2272 O O . TYR A 1 290 ? 2.746 -15.875 -23.047 1 98.81 290 TYR A O 1
ATOM 2280 N N . HIS A 1 291 ? 0.985 -15.469 -24.281 1 98.75 291 HIS A N 1
ATOM 2281 C CA . HIS A 1 291 ? 1.617 -14.367 -25 1 98.75 291 HIS A CA 1
ATOM 2282 C C . HIS A 1 291 ? 1.92 -13.203 -24.047 1 98.75 291 HIS A C 1
ATOM 2284 O O . HIS A 1 291 ? 2.965 -12.555 -24.172 1 98.75 291 HIS A O 1
ATOM 2290 N N . THR A 1 292 ? 0.997 -12.891 -23.172 1 98.75 292 THR A N 1
ATOM 2291 C CA . THR A 1 292 ? 1.191 -11.766 -22.266 1 98.75 292 THR A CA 1
ATOM 2292 C C . THR A 1 292 ? 2.379 -12.016 -21.344 1 98.75 292 THR A C 1
ATOM 2294 O O . THR A 1 292 ? 3.205 -11.125 -21.141 1 98.75 292 THR A O 1
ATOM 2297 N N . VAL A 1 293 ? 2.457 -13.227 -20.812 1 98.81 293 VAL A N 1
ATOM 2298 C CA . VAL A 1 293 ? 3.547 -13.57 -19.906 1 98.81 293 VAL A CA 1
ATOM 2299 C C . VAL A 1 293 ? 4.875 -13.531 -20.656 1 98.81 293 VAL A C 1
ATOM 2301 O O . VAL A 1 293 ? 5.871 -13.016 -20.141 1 98.81 293 VAL A O 1
ATOM 2304 N N . LYS A 1 294 ? 4.898 -14.07 -21.828 1 98.44 294 LYS A N 1
ATOM 2305 C CA . LYS A 1 294 ? 6.117 -14.039 -22.641 1 98.44 294 LYS A CA 1
ATOM 2306 C C . LYS A 1 294 ? 6.57 -12.602 -22.891 1 98.44 294 LYS A C 1
ATOM 2308 O O . LYS A 1 294 ? 7.754 -12.289 -22.781 1 98.44 294 LYS A O 1
ATOM 2313 N N . GLU A 1 295 ? 5.656 -11.805 -23.281 1 98.25 295 GLU A N 1
ATOM 2314 C CA . GLU A 1 295 ? 5.957 -10.406 -23.547 1 98.25 295 GLU A CA 1
ATOM 2315 C C . GLU A 1 295 ? 6.473 -9.703 -22.297 1 98.25 295 GLU A C 1
ATOM 2317 O O . GLU A 1 295 ? 7.469 -8.977 -22.344 1 98.25 295 GLU A O 1
ATOM 2322 N N . ALA A 1 296 ? 5.754 -9.867 -21.219 1 98.56 296 ALA A N 1
ATOM 2323 C CA . ALA A 1 296 ? 6.145 -9.227 -19.969 1 98.56 296 ALA A CA 1
ATOM 2324 C C . ALA A 1 296 ? 7.531 -9.695 -19.531 1 98.56 296 ALA A C 1
ATOM 2326 O O . ALA A 1 296 ? 8.352 -8.883 -19.078 1 98.56 296 ALA A O 1
ATOM 2327 N N . ARG A 1 297 ? 7.781 -11 -19.609 1 98.56 297 ARG A N 1
ATOM 2328 C CA . ARG A 1 297 ? 9.094 -11.539 -19.25 1 98.56 297 ARG A CA 1
ATOM 2329 C C . ARG A 1 297 ? 10.195 -10.906 -20.094 1 98.56 297 ARG A C 1
ATOM 2331 O O . ARG A 1 297 ? 11.234 -10.516 -19.578 1 98.56 297 ARG A O 1
ATOM 2338 N N . ASN A 1 298 ? 10 -10.875 -21.391 1 98.19 298 ASN A N 1
ATOM 2339 C CA . ASN A 1 298 ? 10.969 -10.266 -22.297 1 98.19 298 ASN A CA 1
ATOM 2340 C C . ASN A 1 298 ? 11.219 -8.805 -21.953 1 98.19 298 ASN A C 1
ATOM 2342 O O . ASN A 1 298 ? 12.359 -8.344 -21.984 1 98.19 298 ASN A O 1
ATOM 2346 N N . TYR A 1 299 ? 10.203 -8.141 -21.688 1 98.12 299 TYR A N 1
ATOM 2347 C CA . TYR A 1 299 ? 10.328 -6.746 -21.281 1 98.12 299 TYR A CA 1
ATOM 2348 C C . TYR A 1 299 ? 11.219 -6.617 -20.047 1 98.12 299 TYR A C 1
ATOM 2350 O O . TYR A 1 299 ? 12.102 -5.758 -20 1 98.12 299 TYR A O 1
ATOM 2358 N N . ILE A 1 300 ? 10.961 -7.422 -19.047 1 98.44 300 ILE A N 1
ATOM 2359 C CA . ILE A 1 300 ? 11.672 -7.348 -17.781 1 98.44 300 ILE A CA 1
ATOM 2360 C C . ILE A 1 300 ? 13.164 -7.559 -18 1 98.44 300 ILE A C 1
ATOM 2362 O O . ILE A 1 300 ? 13.984 -6.789 -17.5 1 98.44 300 ILE A O 1
ATOM 2366 N N . VAL A 1 301 ? 13.539 -8.547 -18.734 1 97.69 301 VAL A N 1
ATOM 2367 C CA . VAL A 1 301 ? 14.945 -8.891 -18.906 1 97.69 301 VAL A CA 1
ATOM 2368 C C . VAL A 1 301 ? 15.625 -7.855 -19.797 1 97.69 301 VAL A C 1
ATOM 2370 O O . VAL A 1 301 ? 16.797 -7.539 -19.594 1 97.69 301 VAL A O 1
ATOM 2373 N N . THR A 1 302 ? 14.938 -7.301 -20.781 1 97.38 302 THR A N 1
ATOM 2374 C CA . THR A 1 302 ? 15.5 -6.348 -21.734 1 97.38 302 THR A CA 1
ATOM 2375 C C . THR A 1 302 ? 15.672 -4.977 -21.078 1 97.38 302 THR A C 1
ATOM 2377 O O . THR A 1 302 ? 16.672 -4.301 -21.297 1 97.38 302 THR A O 1
ATOM 2380 N N . ASN A 1 303 ? 14.719 -4.609 -20.266 1 96.38 303 ASN A N 1
ATOM 2381 C CA . ASN A 1 303 ? 14.695 -3.244 -19.75 1 96.38 303 ASN A CA 1
ATOM 2382 C C . ASN A 1 303 ? 15.133 -3.188 -18.297 1 96.38 303 ASN A C 1
ATOM 2384 O O . ASN A 1 303 ? 15.273 -2.104 -17.719 1 96.38 303 ASN A O 1
ATOM 2388 N N . LYS A 1 304 ? 15.328 -4.367 -17.75 1 96.06 304 LYS A N 1
ATOM 2389 C CA . LYS A 1 304 ? 15.648 -4.43 -16.328 1 96.06 304 LYS A CA 1
ATOM 2390 C C . LYS A 1 304 ? 14.656 -3.623 -15.492 1 96.06 304 LYS A C 1
ATOM 2392 O O . LYS A 1 304 ? 15.047 -2.775 -14.695 1 96.06 304 LYS A O 1
ATOM 2397 N N . ALA A 1 305 ? 13.414 -3.91 -15.656 1 96.69 305 ALA A N 1
ATOM 2398 C CA . ALA A 1 305 ? 12.297 -3.246 -14.984 1 96.69 305 ALA A CA 1
ATOM 2399 C C . ALA A 1 305 ? 11.156 -4.227 -14.711 1 96.69 305 ALA A C 1
ATOM 2401 O O . ALA A 1 305 ? 10.969 -5.191 -15.453 1 96.69 305 ALA A O 1
ATOM 2402 N N . PRO A 1 306 ? 10.461 -3.982 -13.672 1 98.06 306 PRO A N 1
ATOM 2403 C CA . PRO A 1 306 ? 9.375 -4.902 -13.352 1 98.06 306 PRO A CA 1
ATOM 2404 C C . PRO A 1 306 ? 8.18 -4.754 -14.289 1 98.06 306 PRO A C 1
ATOM 2406 O O . PRO A 1 306 ? 8.055 -3.742 -14.977 1 98.06 306 PRO A O 1
ATOM 2409 N N . ALA A 1 307 ? 7.332 -5.75 -14.258 1 98.56 307 ALA A N 1
ATOM 2410 C CA . ALA A 1 307 ? 6.062 -5.738 -14.984 1 98.56 307 ALA A CA 1
ATOM 2411 C C . ALA A 1 307 ? 4.953 -6.379 -14.156 1 98.56 307 ALA A C 1
ATOM 2413 O O . ALA A 1 307 ? 5.227 -7.121 -13.211 1 98.56 307 ALA A O 1
ATOM 2414 N N . PHE A 1 308 ? 3.76 -5.988 -14.477 1 98.5 308 PHE A N 1
ATOM 2415 C CA . PHE A 1 308 ? 2.574 -6.43 -13.758 1 98.5 308 PHE A CA 1
ATOM 2416 C C . PHE A 1 308 ? 1.521 -6.965 -14.711 1 98.5 308 PHE A C 1
ATOM 2418 O O . PHE A 1 308 ? 1.245 -6.352 -15.75 1 98.5 308 PHE A O 1
ATOM 2425 N N . ILE A 1 309 ? 0.958 -8.133 -14.367 1 98.56 309 ILE A N 1
ATOM 2426 C CA . ILE A 1 309 ? -0.139 -8.695 -15.141 1 98.56 309 ILE A CA 1
ATOM 2427 C C . ILE A 1 309 ? -1.326 -8.984 -14.227 1 98.56 309 ILE A C 1
ATOM 2429 O O . ILE A 1 309 ? -1.173 -9.633 -13.188 1 98.56 309 ILE A O 1
ATOM 2433 N N . GLU A 1 310 ? -2.457 -8.477 -14.531 1 97.44 310 GLU A N 1
ATOM 2434 C CA . GLU A 1 310 ? -3.705 -8.875 -13.883 1 97.44 310 GLU A CA 1
ATOM 2435 C C . GLU A 1 310 ? -4.492 -9.844 -14.758 1 97.44 310 GLU A C 1
ATOM 2437 O O . GLU A 1 310 ? -4.91 -9.492 -15.867 1 97.44 310 GLU A O 1
ATOM 2442 N N . PHE A 1 311 ? -4.641 -11.039 -14.281 1 97.25 311 PHE A N 1
ATOM 2443 C CA . PHE A 1 311 ? -5.438 -12.055 -14.953 1 97.25 311 PHE A CA 1
ATOM 2444 C C . PHE A 1 311 ? -6.891 -12 -14.5 1 97.25 311 PHE A C 1
ATOM 2446 O O . PHE A 1 311 ? -7.195 -12.289 -13.336 1 97.25 311 PHE A O 1
ATOM 2453 N N . MET A 1 312 ? -7.727 -11.641 -15.391 1 93.44 312 MET A N 1
ATOM 2454 C CA . MET A 1 312 ? -9.148 -11.656 -15.062 1 93.44 312 MET A CA 1
ATOM 2455 C C . MET A 1 312 ? -9.727 -13.062 -15.195 1 93.44 312 MET A C 1
ATOM 2457 O O . MET A 1 312 ? -9.867 -13.578 -16.297 1 93.44 312 MET A O 1
ATOM 2461 N N . THR A 1 313 ? -9.984 -13.648 -14.102 1 92 313 THR A N 1
ATOM 2462 C CA . THR A 1 313 ? -10.453 -15.031 -14.062 1 92 313 THR A CA 1
ATOM 2463 C C . THR A 1 313 ? -11.531 -15.211 -13 1 92 313 THR A C 1
ATOM 2465 O O . THR A 1 313 ? -12.227 -14.258 -12.641 1 92 313 THR A O 1
ATOM 2468 N N . TYR A 1 314 ? -11.859 -16.5 -12.766 1 85.5 314 TYR A N 1
ATOM 2469 C CA . TYR A 1 314 ? -12.914 -16.797 -11.805 1 85.5 314 TYR A CA 1
ATOM 2470 C C . TYR A 1 314 ? -12.617 -18.078 -11.055 1 85.5 314 TYR A C 1
ATOM 2472 O O . TYR A 1 314 ? -12.188 -19.078 -11.648 1 85.5 314 TYR A O 1
ATOM 2480 N N . ARG A 1 315 ? -12.781 -18 -9.805 1 77.81 315 ARG A N 1
ATOM 2481 C CA . ARG A 1 315 ? -12.609 -19.188 -8.992 1 77.81 315 ARG A CA 1
ATOM 2482 C C . ARG A 1 315 ? -13.898 -20 -8.922 1 77.81 315 ARG A C 1
ATOM 2484 O O . ARG A 1 315 ? -14.883 -19.562 -8.312 1 77.81 315 ARG A O 1
ATOM 2491 N N . ILE A 1 316 ? -13.719 -21.172 -9.547 1 75.19 316 ILE A N 1
ATOM 2492 C CA . ILE A 1 316 ? -14.852 -22.094 -9.492 1 75.19 316 ILE A CA 1
ATOM 2493 C C . ILE A 1 316 ? -14.742 -22.969 -8.258 1 75.19 316 ILE A C 1
ATOM 2495 O O . ILE A 1 316 ? -13.695 -23.562 -8 1 75.19 316 ILE A O 1
ATOM 2499 N N . GLY A 1 317 ? -15.531 -22.781 -7.203 1 68.75 317 GLY A N 1
ATOM 2500 C CA . GLY A 1 317 ? -15.5 -23.594 -6 1 68.75 317 GLY A CA 1
ATOM 2501 C C . GLY A 1 317 ? -15.281 -22.781 -4.734 1 68.75 317 GLY A C 1
ATOM 2502 O O . GLY A 1 317 ? -15.297 -21.547 -4.77 1 68.75 317 GLY A O 1
ATOM 2503 N N . ASP A 1 318 ? -14.922 -23.516 -3.74 1 67.88 318 ASP A N 1
ATOM 2504 C CA . ASP A 1 318 ? -14.695 -22.875 -2.447 1 67.88 318 ASP A CA 1
ATOM 2505 C C . ASP A 1 318 ? -13.273 -22.328 -2.35 1 67.88 318 ASP A C 1
ATOM 2507 O O . ASP A 1 318 ? -12.406 -22.688 -3.146 1 67.88 318 ASP A O 1
ATOM 2511 N N . HIS A 1 319 ? -13.086 -21.359 -1.515 1 64.31 319 HIS A N 1
ATOM 2512 C CA . HIS A 1 319 ? -11.75 -20.859 -1.228 1 64.31 319 HIS A CA 1
ATOM 2513 C C . HIS A 1 319 ? -10.82 -22 -0.81 1 64.31 319 HIS A C 1
ATOM 2515 O O . HIS A 1 319 ? -9.711 -22.125 -1.34 1 64.31 319 HIS A O 1
ATOM 2521 N N . SER A 1 320 ? -11.227 -22.719 0.127 1 67 320 SER A N 1
ATOM 2522 C CA . SER A 1 320 ? -10.586 -23.922 0.632 1 67 320 SER A CA 1
ATOM 2523 C C . SER A 1 320 ? -11.617 -24.953 1.086 1 67 320 SER A C 1
ATOM 2525 O O . SER A 1 320 ? -12.82 -24.703 1.027 1 67 320 SER A O 1
ATOM 2527 N N . THR A 1 321 ? -11.227 -26.078 1.398 1 63.09 321 THR A N 1
ATOM 2528 C CA . THR A 1 321 ? -12.109 -27.109 1.924 1 63.09 321 THR A CA 1
ATOM 2529 C C . THR A 1 321 ? -12.68 -26.688 3.275 1 63.09 321 THR A C 1
ATOM 2531 O O . THR A 1 321 ? -13.609 -27.328 3.785 1 63.09 321 THR A O 1
ATOM 2534 N N . SER A 1 322 ? -12.148 -25.641 3.834 1 51.88 322 SER A N 1
ATOM 2535 C CA . SER A 1 322 ? -12.664 -25.141 5.105 1 51.88 322 SER A CA 1
ATOM 2536 C C . SER A 1 322 ? -13.688 -24.031 4.891 1 51.88 322 SER A C 1
ATOM 2538 O O . SER A 1 322 ? -14.234 -23.484 5.855 1 51.88 322 SER A O 1
ATOM 2540 N N . ASP A 1 323 ? -13.812 -23.734 3.602 1 62.78 323 ASP A N 1
ATOM 2541 C CA . ASP A 1 323 ? -14.719 -22.656 3.209 1 62.78 323 ASP A CA 1
ATOM 2542 C C . ASP A 1 323 ? -16.016 -23.219 2.627 1 62.78 323 ASP A C 1
ATOM 2544 O O . ASP A 1 323 ? -16.047 -24.344 2.121 1 62.78 323 ASP A O 1
ATOM 2548 N N . HIS A 1 324 ? -17.062 -22.531 2.973 1 55.22 324 HIS A N 1
ATOM 2549 C CA . HIS A 1 324 ? -18.344 -22.844 2.354 1 55.22 324 HIS A CA 1
ATOM 2550 C C . HIS A 1 324 ? -18.828 -21.688 1.484 1 55.22 324 HIS A C 1
ATOM 2552 O O . HIS A 1 324 ? -19.609 -20.844 1.94 1 55.22 324 HIS A O 1
ATOM 2558 N N . SER A 1 325 ? -18.422 -21.625 0.246 1 63.25 325 SER A N 1
ATOM 2559 C CA . SER A 1 325 ? -18.625 -20.516 -0.666 1 63.25 325 SER A CA 1
ATOM 2560 C C . SER A 1 325 ? -20.109 -20.266 -0.928 1 63.25 325 SER A C 1
ATOM 2562 O O . SER A 1 325 ? -20.516 -19.156 -1.246 1 63.25 325 SER A O 1
ATOM 2564 N N . VAL A 1 326 ? -20.891 -21.344 -0.8 1 53.84 326 VAL A N 1
ATOM 2565 C CA . VAL A 1 326 ? -22.328 -21.219 -1.065 1 53.84 326 VAL A CA 1
ATOM 2566 C C . VAL A 1 326 ? -22.953 -20.234 -0.091 1 53.84 326 VAL A C 1
ATOM 2568 O O . VAL A 1 326 ? -24.031 -19.703 -0.345 1 53.84 326 VAL A O 1
ATOM 2571 N N . MET A 1 327 ? -22.219 -19.891 0.867 1 51.59 327 MET A N 1
ATOM 2572 C CA . MET A 1 327 ? -22.734 -18.953 1.863 1 51.59 327 MET A CA 1
ATOM 2573 C C . MET A 1 327 ? -22.656 -17.516 1.354 1 51.59 327 MET A C 1
ATOM 2575 O O . MET A 1 327 ? -23.422 -16.656 1.787 1 51.59 327 MET A O 1
ATOM 2579 N N . TYR A 1 328 ? -21.812 -17.297 0.339 1 58.25 328 TYR A N 1
ATOM 2580 C CA . TYR A 1 328 ? -21.656 -15.898 -0.069 1 58.25 328 TYR A CA 1
ATOM 2581 C C . TYR A 1 328 ? -21.75 -15.766 -1.584 1 58.25 328 TYR A C 1
ATOM 2583 O O . TYR A 1 328 ? -21.656 -14.656 -2.119 1 58.25 328 TYR A O 1
ATOM 2591 N N . ARG A 1 329 ? -21.984 -16.953 -2.254 1 71.88 329 ARG A N 1
ATOM 2592 C CA . ARG A 1 329 ? -22.172 -16.953 -3.701 1 71.88 329 ARG A CA 1
ATOM 2593 C C . ARG A 1 329 ? -23.375 -17.797 -4.102 1 71.88 329 ARG A C 1
ATOM 2595 O O . ARG A 1 329 ? -23.656 -18.828 -3.475 1 71.88 329 ARG A O 1
ATOM 2602 N N . THR A 1 330 ? -24.047 -17.391 -5.203 1 68.44 330 THR A N 1
ATOM 2603 C CA . THR A 1 330 ? -25.203 -18.172 -5.664 1 68.44 330 THR A CA 1
ATOM 2604 C C . THR A 1 330 ? -24.734 -19.312 -6.559 1 68.44 330 THR A C 1
ATOM 2606 O O . THR A 1 330 ? -23.719 -19.219 -7.242 1 68.44 330 THR A O 1
ATOM 2609 N N . GLU A 1 331 ? -25.422 -20.375 -6.484 1 71.69 331 GLU A N 1
ATOM 2610 C CA . GLU A 1 331 ? -25.156 -21.516 -7.352 1 71.69 331 GLU A CA 1
ATOM 2611 C C . GLU A 1 331 ? -25.25 -21.125 -8.828 1 71.69 331 GLU A C 1
ATOM 2613 O O . GLU A 1 331 ? -24.5 -21.656 -9.656 1 71.69 331 GLU A O 1
ATOM 2618 N N . ASP A 1 332 ? -26.094 -20.172 -9.07 1 71.12 332 ASP A N 1
ATOM 2619 C CA . ASP A 1 332 ? -26.266 -19.703 -10.445 1 71.12 332 ASP A CA 1
ATOM 2620 C C . ASP A 1 332 ? -25.016 -19 -10.953 1 71.12 332 ASP A C 1
ATOM 2622 O O . ASP A 1 332 ? -24.641 -19.156 -12.117 1 71.12 332 ASP A O 1
ATOM 2626 N N . GLU A 1 333 ? -24.406 -18.266 -10.133 1 72.94 333 GLU A N 1
ATOM 2627 C CA . GLU A 1 333 ? -23.156 -17.609 -10.508 1 72.94 333 GLU A CA 1
ATOM 2628 C C . GLU A 1 333 ? -22.062 -18.609 -10.844 1 72.94 333 GLU A C 1
ATOM 2630 O O . GLU A 1 333 ? -21.438 -18.531 -11.898 1 72.94 333 GLU A O 1
ATOM 2635 N N . ILE A 1 334 ? -21.969 -19.578 -10.008 1 74.88 334 ILE A N 1
ATOM 2636 C CA . ILE A 1 334 ? -20.922 -20.578 -10.18 1 74.88 334 ILE A CA 1
ATOM 2637 C C . ILE A 1 334 ? -21.188 -21.391 -11.445 1 74.88 334 ILE A C 1
ATOM 2639 O O . ILE A 1 334 ? -20.281 -21.609 -12.258 1 74.88 334 ILE A O 1
ATOM 2643 N N . SER A 1 335 ? -22.391 -21.812 -11.633 1 77.19 335 SER A N 1
ATOM 2644 C CA . SER A 1 335 ? -22.766 -22.625 -12.781 1 77.19 335 SER A CA 1
ATOM 2645 C C . SER A 1 335 ? -22.594 -21.859 -14.086 1 77.19 335 SER A C 1
ATOM 2647 O O . SER A 1 335 ? -22.203 -22.438 -15.102 1 77.19 335 SER A O 1
ATOM 2649 N N . SER A 1 336 ? -22.875 -20.609 -14.023 1 76.5 336 SER A N 1
ATOM 2650 C CA . SER A 1 336 ? -22.734 -19.781 -15.211 1 76.5 336 SER A CA 1
ATOM 2651 C C . SER A 1 336 ? -21.281 -19.688 -15.656 1 76.5 336 SER A C 1
ATOM 2653 O O . SER A 1 336 ? -20.984 -19.812 -16.844 1 76.5 336 SER A O 1
ATOM 2655 N N . TRP A 1 337 ? -20.438 -19.562 -14.719 1 76.19 337 TRP A N 1
ATOM 2656 C CA . TRP A 1 337 ? -19.016 -19.484 -15.047 1 76.19 337 TRP A CA 1
ATOM 2657 C C . TRP A 1 337 ? -18.5 -20.844 -15.516 1 76.19 337 TRP A C 1
ATOM 2659 O O . TRP A 1 337 ? -17.75 -20.922 -16.5 1 76.19 337 TRP A O 1
ATOM 2669 N N . LYS A 1 338 ? -18.906 -21.875 -14.883 1 78.19 338 LYS A N 1
ATOM 2670 C CA . LYS A 1 338 ? -18.469 -23.219 -15.211 1 78.19 338 LYS A CA 1
ATOM 2671 C C . LYS A 1 338 ? -18.906 -23.609 -16.625 1 78.19 338 LYS A C 1
ATOM 2673 O O . LYS A 1 338 ? -18.141 -24.219 -17.375 1 78.19 338 LYS A O 1
ATOM 2678 N N . SER A 1 339 ? -20.016 -23.219 -16.953 1 80.56 339 SER A N 1
ATOM 2679 C CA . SER A 1 339 ? -20.578 -23.656 -18.234 1 80.56 339 SER A CA 1
ATOM 2680 C C . SER A 1 339 ? -20.188 -22.719 -19.359 1 80.56 339 SER A C 1
ATOM 2682 O O . SER A 1 339 ? -20.031 -23.156 -20.516 1 80.56 339 SER A O 1
ATOM 2684 N N . THR A 1 340 ? -19.938 -21.531 -19.078 1 83 340 THR A N 1
ATOM 2685 C CA . THR A 1 340 ? -19.797 -20.578 -20.172 1 83 340 THR A CA 1
ATOM 2686 C C . THR A 1 340 ? -18.344 -20.141 -20.328 1 83 340 THR A C 1
ATOM 2688 O O . THR A 1 340 ? -17.938 -19.703 -21.406 1 83 340 THR A O 1
ATOM 2691 N N . ASN A 1 341 ? -17.547 -20.266 -19.312 1 90.06 341 ASN A N 1
ATOM 2692 C CA . ASN A 1 341 ? -16.188 -19.719 -19.375 1 90.06 341 ASN A CA 1
ATOM 2693 C C . ASN A 1 341 ? -15.18 -20.672 -18.766 1 90.06 341 ASN A C 1
ATOM 2695 O O . ASN A 1 341 ? -14.328 -20.25 -17.969 1 90.06 341 ASN A O 1
ATOM 2699 N N . ASN A 1 342 ? -15.328 -21.938 -19.062 1 91.56 342 ASN A N 1
ATOM 2700 C CA . ASN A 1 342 ? -14.359 -22.938 -18.641 1 91.56 342 ASN A CA 1
ATOM 2701 C C . ASN A 1 342 ? -13.117 -22.922 -19.516 1 91.56 342 ASN A C 1
ATOM 2703 O O . ASN A 1 342 ? -13.203 -23.125 -20.734 1 91.56 342 ASN A O 1
ATOM 2707 N N . PRO A 1 343 ? -11.992 -22.656 -18.906 1 96.19 343 PRO A N 1
ATOM 2708 C CA . PRO A 1 343 ? -10.781 -22.5 -19.719 1 96.19 343 PRO A CA 1
ATOM 2709 C C . PRO A 1 343 ? -10.383 -23.781 -20.453 1 96.19 343 PRO A C 1
ATOM 2711 O O . PRO A 1 343 ? -9.828 -23.719 -21.547 1 96.19 343 PRO A O 1
ATOM 2714 N N . ILE A 1 344 ? -10.609 -24.969 -19.891 1 96.12 344 ILE A N 1
ATOM 2715 C CA . ILE A 1 344 ? -10.266 -26.234 -20.531 1 96.12 344 ILE A CA 1
ATOM 2716 C C . ILE A 1 344 ? -11.141 -26.453 -21.766 1 96.12 344 ILE A C 1
ATOM 2718 O O . ILE A 1 344 ? -10.641 -26.781 -22.844 1 96.12 344 ILE A O 1
ATOM 2722 N N . THR A 1 345 ? -12.445 -26.25 -21.531 1 95.31 345 THR A N 1
ATOM 2723 C CA . THR A 1 345 ? -13.375 -26.375 -22.656 1 95.31 345 THR A CA 1
ATOM 2724 C C . THR A 1 345 ? -13.031 -25.391 -23.766 1 95.31 345 THR A C 1
ATOM 2726 O O . THR A 1 345 ? -13.047 -25.75 -24.938 1 95.31 345 THR A O 1
ATOM 2729 N N . ARG A 1 346 ? -12.727 -24.203 -23.359 1 96.38 346 ARG A N 1
ATOM 2730 C CA . ARG A 1 346 ? -12.43 -23.125 -24.297 1 96.38 346 ARG A CA 1
ATOM 2731 C C . ARG A 1 346 ? -11.211 -23.453 -25.156 1 96.38 346 ARG A C 1
ATOM 2733 O O . ARG A 1 346 ? -11.25 -23.344 -26.375 1 96.38 346 ARG A O 1
ATOM 2740 N N . LEU A 1 347 ? -10.094 -23.859 -24.594 1 98.12 347 LEU A N 1
ATOM 2741 C CA . LEU A 1 347 ? -8.898 -24.234 -25.344 1 98.12 347 LEU A CA 1
ATOM 2742 C C . LEU A 1 347 ? -9.156 -25.469 -26.188 1 98.12 347 LEU A C 1
ATOM 2744 O O . LEU A 1 347 ? -8.672 -25.562 -27.328 1 98.12 347 LEU A O 1
ATOM 2748 N N . GLY A 1 348 ? -9.883 -26.453 -25.641 1 97.44 348 GLY A N 1
ATOM 2749 C CA . GLY A 1 348 ? -10.242 -27.641 -26.406 1 97.44 348 GLY A CA 1
ATOM 2750 C C . GLY A 1 348 ? -10.992 -27.328 -27.688 1 97.44 348 GLY A C 1
ATOM 2751 O O . GLY A 1 348 ? -10.688 -27.875 -28.734 1 97.44 348 GLY A O 1
ATOM 2752 N N . LEU A 1 349 ? -11.961 -26.406 -27.547 1 96.44 349 LEU A N 1
ATOM 2753 C CA . LEU A 1 349 ? -12.727 -26 -28.719 1 96.44 349 LEU A CA 1
ATOM 2754 C C . LEU A 1 349 ? -11.82 -25.344 -29.75 1 96.44 349 LEU A C 1
ATOM 2756 O O . LEU A 1 349 ? -11.945 -25.609 -30.953 1 96.44 349 LEU A O 1
ATOM 2760 N N . TYR A 1 350 ? -10.93 -24.516 -29.406 1 97.94 350 TYR A N 1
ATOM 2761 C CA . TYR A 1 350 ? -9.984 -23.891 -30.297 1 97.94 350 TYR A CA 1
ATOM 2762 C C . TYR A 1 350 ? -9.133 -24.922 -31.016 1 97.94 350 TYR A C 1
ATOM 2764 O O . TYR A 1 350 ? -8.977 -24.875 -32.25 1 97.94 350 TYR A O 1
ATOM 2772 N N . LEU A 1 351 ? -8.555 -25.891 -30.172 1 98.38 351 LEU A N 1
ATOM 2773 C CA . LEU A 1 351 ? -7.691 -26.922 -30.734 1 98.38 351 LEU A CA 1
ATOM 2774 C C . LEU A 1 351 ? -8.453 -27.766 -31.75 1 98.38 351 LEU A C 1
ATOM 2776 O O . LEU A 1 351 ? -7.914 -28.109 -32.812 1 98.38 351 LEU A O 1
ATOM 2780 N N . LYS A 1 352 ? -9.672 -28.031 -31.453 1 96.88 352 LYS A N 1
ATOM 2781 C CA . LYS A 1 352 ? -10.516 -28.812 -32.344 1 96.88 352 LYS A CA 1
ATOM 2782 C C . LYS A 1 352 ? -10.812 -28.031 -33.625 1 96.88 352 LYS A C 1
ATOM 2784 O O . LYS A 1 352 ? -10.617 -28.547 -34.75 1 96.88 352 LYS A O 1
ATOM 2789 N N . LYS A 1 353 ? -11.211 -26.844 -33.5 1 96.44 353 LYS A N 1
ATOM 2790 C CA . LYS A 1 353 ? -11.602 -26 -34.625 1 96.44 353 LYS A CA 1
ATOM 2791 C C . LYS A 1 353 ? -10.398 -25.703 -35.531 1 96.44 353 LYS A C 1
ATOM 2793 O O . LYS A 1 353 ? -10.539 -25.609 -36.75 1 96.44 353 LYS A O 1
ATOM 2798 N N . SER A 1 354 ? -9.281 -25.547 -34.938 1 96.69 354 SER A N 1
ATOM 2799 C CA . SER A 1 354 ? -8.078 -25.188 -35.688 1 96.69 354 SER A CA 1
ATOM 2800 C C . SER A 1 354 ? -7.391 -26.422 -36.25 1 96.69 354 SER A C 1
ATOM 2802 O O . SER A 1 354 ? -6.426 -26.312 -37.031 1 96.69 354 SER A O 1
ATOM 2804 N N . GLY A 1 355 ? -7.828 -27.594 -35.875 1 96.25 355 GLY A N 1
ATOM 2805 C CA . GLY A 1 355 ? -7.246 -28.844 -36.375 1 96.25 355 GLY A CA 1
ATOM 2806 C C . GLY A 1 355 ? -5.898 -29.156 -35.75 1 96.25 355 GLY A C 1
ATOM 2807 O O . GLY A 1 355 ? -5.129 -29.953 -36.281 1 96.25 355 GLY A O 1
ATOM 2808 N N . ARG A 1 356 ? -5.617 -28.531 -34.656 1 97 356 ARG A N 1
ATOM 2809 C CA . ARG A 1 356 ? -4.301 -28.672 -34.062 1 97 356 ARG A CA 1
ATOM 2810 C C . ARG A 1 356 ? -4.289 -29.812 -33.031 1 97 356 ARG A C 1
ATOM 2812 O O . ARG A 1 356 ? -3.244 -30.125 -32.469 1 97 356 ARG A O 1
ATOM 2819 N N . ARG A 1 357 ? -5.441 -30.406 -32.812 1 96 357 ARG A N 1
ATOM 2820 C CA . ARG A 1 357 ? -5.605 -31.609 -32.031 1 96 357 ARG A CA 1
ATOM 2821 C C . ARG A 1 357 ? -6.797 -32.438 -32.5 1 96 357 ARG A C 1
ATOM 2823 O O . ARG A 1 357 ? -7.844 -31.875 -32.844 1 96 357 ARG A O 1
ATOM 2830 N N . VAL A 1 358 ? -6.574 -33.656 -32.625 1 94.31 358 VAL A N 1
ATOM 2831 C CA . VAL A 1 358 ? -7.672 -34.562 -32.969 1 94.31 358 VAL A CA 1
ATOM 2832 C C . VAL A 1 358 ? -8.266 -35.156 -31.688 1 94.31 358 VAL A C 1
ATOM 2834 O O . VAL A 1 358 ? -7.562 -35.812 -30.922 1 94.31 358 VAL A O 1
ATOM 2837 N N . PHE A 1 359 ? -9.508 -34.844 -31.531 1 93.62 359 PHE A N 1
ATOM 2838 C CA . PHE A 1 359 ? -10.203 -35.344 -30.359 1 93.62 359 PHE A CA 1
ATOM 2839 C C . PHE A 1 359 ? -10.969 -36.625 -30.688 1 93.62 359 PHE A C 1
ATOM 2841 O O . PHE A 1 359 ? -11.531 -36.75 -31.766 1 93.62 359 PHE A O 1
ATOM 2848 N N . ASP A 1 360 ? -10.766 -37.531 -29.781 1 93 360 ASP A N 1
ATOM 2849 C CA . ASP A 1 360 ? -11.508 -38.812 -29.766 1 93 360 ASP A CA 1
ATOM 2850 C C . ASP A 1 360 ? -12.164 -39.062 -28.422 1 93 360 ASP A C 1
ATOM 2852 O O . ASP A 1 360 ? -11.477 -39.281 -27.422 1 93 360 ASP A O 1
ATOM 2856 N N . GLU A 1 361 ? -13.453 -38.969 -28.469 1 91.5 361 GLU A N 1
ATOM 2857 C CA . GLU A 1 361 ? -14.188 -39.031 -27.203 1 91.5 361 GLU A CA 1
ATOM 2858 C C . GLU A 1 361 ? -13.781 -40.281 -26.391 1 91.5 361 GLU A C 1
ATOM 2860 O O . GLU A 1 361 ? -13.594 -40.188 -25.188 1 91.5 361 GLU A O 1
ATOM 2865 N N . ALA A 1 362 ? -13.727 -41.406 -27.031 1 92.5 362 ALA A N 1
ATOM 2866 C CA . ALA A 1 362 ? -13.367 -42.656 -26.344 1 92.5 362 ALA A CA 1
ATOM 2867 C C . ALA A 1 362 ? -11.945 -42.594 -25.797 1 92.5 362 ALA A C 1
ATOM 2869 O O . ALA A 1 362 ? -11.688 -42.938 -24.641 1 92.5 362 ALA A O 1
ATOM 2870 N N . LYS A 1 363 ? -11.078 -42.125 -26.625 1 92 363 LYS A N 1
ATOM 2871 C CA . LYS A 1 363 ? -9.68 -42.031 -26.219 1 92 363 LYS A CA 1
ATOM 2872 C C . LYS A 1 363 ? -9.508 -40.969 -25.109 1 92 363 LYS A C 1
ATOM 2874 O O . LYS A 1 363 ? -8.719 -41.188 -24.188 1 92 363 LYS A O 1
ATOM 2879 N N . ASP A 1 364 ? -10.188 -39.875 -25.266 1 91.81 364 ASP A N 1
ATOM 2880 C CA . ASP A 1 364 ? -10.102 -38.812 -24.266 1 91.81 364 ASP A CA 1
ATOM 2881 C C . ASP A 1 364 ? -10.617 -39.312 -22.906 1 91.81 364 ASP A C 1
ATOM 2883 O O . ASP A 1 364 ? -10.039 -38.969 -21.875 1 91.81 364 ASP A O 1
ATOM 2887 N N . LYS A 1 365 ? -11.664 -40 -22.922 1 92.62 365 LYS A N 1
ATOM 2888 C CA . LYS A 1 365 ? -12.195 -40.594 -21.688 1 92.62 365 LYS A CA 1
ATOM 2889 C C . LYS A 1 365 ? -11.195 -41.562 -21.062 1 92.62 365 LYS A C 1
ATOM 2891 O O . LYS A 1 365 ? -11.055 -41.625 -19.844 1 92.62 365 LYS A O 1
ATOM 2896 N N . GLU A 1 366 ? -10.594 -42.312 -21.906 1 93.06 366 GLU A N 1
ATOM 2897 C CA . GLU A 1 366 ? -9.586 -43.25 -21.438 1 93.06 366 GLU A CA 1
ATOM 2898 C C . GLU A 1 366 ? -8.414 -42.531 -20.781 1 93.06 366 GLU A C 1
ATOM 2900 O O . GLU A 1 366 ? -7.879 -43 -19.766 1 93.06 366 GLU A O 1
ATOM 2905 N N . VAL A 1 367 ? -7.992 -41.5 -21.406 1 92.75 367 VAL A N 1
ATOM 2906 C CA . VAL A 1 367 ? -6.887 -40.719 -20.875 1 92.75 367 VAL A CA 1
ATOM 2907 C C . VAL A 1 367 ? -7.258 -40.188 -19.484 1 92.75 367 VAL A C 1
ATOM 2909 O O . VAL A 1 367 ? -6.465 -40.25 -18.547 1 92.75 367 VAL A O 1
ATOM 2912 N N . ARG A 1 368 ? -8.414 -39.594 -19.281 1 94.12 368 ARG A N 1
ATOM 2913 C CA . ARG A 1 368 ? -8.867 -39.062 -18 1 94.12 368 ARG A CA 1
ATOM 2914 C C . ARG A 1 368 ? -8.984 -40.188 -16.969 1 94.12 368 ARG A C 1
ATOM 2916 O O . ARG A 1 368 ? -8.625 -40 -15.797 1 94.12 368 ARG A O 1
ATOM 2923 N N . ALA A 1 369 ? -9.484 -41.312 -17.453 1 94.44 369 ALA A N 1
ATOM 2924 C CA . ALA A 1 369 ? -9.586 -42.438 -16.562 1 94.44 369 ALA A CA 1
ATOM 2925 C C . ALA A 1 369 ? -8.211 -42.906 -16.094 1 94.44 369 ALA A C 1
ATOM 2927 O O . ALA A 1 369 ? -8.039 -43.312 -14.93 1 94.44 369 ALA A O 1
ATOM 2928 N N . ALA A 1 370 ? -7.328 -42.906 -16.984 1 95.25 370 ALA A N 1
ATOM 2929 C CA . ALA A 1 370 ? -5.957 -43.281 -16.641 1 95.25 370 ALA A CA 1
ATOM 2930 C C . ALA A 1 370 ? -5.359 -42.312 -15.625 1 95.25 370 ALA A C 1
ATOM 2932 O O . ALA A 1 370 ? -4.648 -42.75 -14.711 1 95.25 370 ALA A O 1
ATOM 2933 N N . ILE A 1 371 ? -5.605 -41.062 -15.773 1 95.25 371 ILE A N 1
ATOM 2934 C CA . ILE A 1 371 ? -5.141 -40.062 -14.836 1 95.25 371 ILE A CA 1
ATOM 2935 C C . ILE A 1 371 ? -5.738 -40.312 -13.453 1 95.25 371 ILE A C 1
ATOM 2937 O O . ILE A 1 371 ? -5.023 -40.312 -12.453 1 95.25 371 ILE A O 1
ATOM 2941 N N . LYS A 1 372 ? -6.988 -40.531 -13.398 1 96.06 372 LYS A N 1
ATOM 2942 C CA . LYS A 1 372 ? -7.68 -40.812 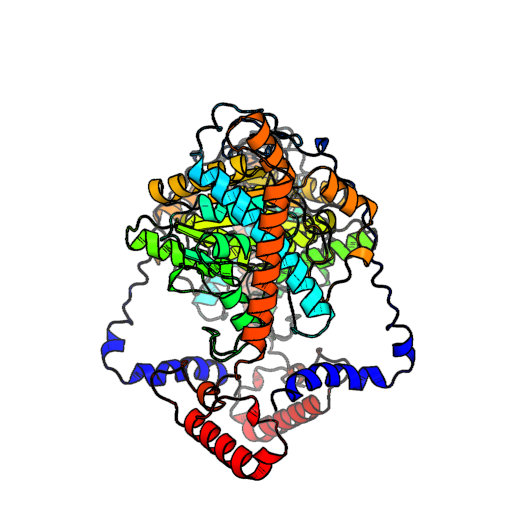-12.148 1 96.06 372 LYS A CA 1
ATOM 2943 C C . LYS A 1 372 ? -7.102 -42.062 -11.461 1 96.06 372 LYS A C 1
ATOM 2945 O O . LYS A 1 372 ? -6.859 -42.031 -10.25 1 96.06 372 LYS A O 1
ATOM 2950 N N . LYS A 1 373 ? -6.898 -43.062 -12.258 1 96.19 373 LYS A N 1
ATOM 2951 C CA . LYS A 1 373 ? -6.324 -44.281 -11.727 1 96.19 373 LYS A CA 1
ATOM 2952 C C . LYS A 1 373 ? -4.934 -44.031 -11.141 1 96.19 373 LYS A C 1
ATOM 2954 O O . LYS A 1 373 ? -4.594 -44.562 -10.086 1 96.19 373 LYS A O 1
ATOM 2959 N N . ASP A 1 374 ? -4.215 -43.312 -11.828 1 96.38 374 ASP A N 1
ATOM 2960 C CA . ASP A 1 374 ? -2.871 -42.969 -11.367 1 96.38 374 ASP A CA 1
ATOM 2961 C C . ASP A 1 374 ? -2.914 -42.219 -10.055 1 96.38 374 ASP A C 1
ATOM 2963 O O . ASP A 1 374 ? -2.094 -42.438 -9.164 1 96.38 374 ASP A O 1
ATOM 2967 N N . ILE A 1 375 ? -3.795 -41.312 -9.875 1 96.69 375 ILE A N 1
ATOM 2968 C CA . ILE A 1 375 ? -3.945 -40.5 -8.664 1 96.69 375 ILE A CA 1
ATOM 2969 C C . ILE A 1 375 ? -4.324 -41.406 -7.492 1 96.69 375 ILE A C 1
ATOM 2971 O O . ILE A 1 375 ? -3.758 -41.281 -6.402 1 96.69 375 ILE A O 1
ATOM 2975 N N . ILE A 1 376 ? -5.25 -42.25 -7.711 1 95.75 376 ILE A N 1
ATOM 2976 C CA . ILE A 1 376 ? -5.715 -43.156 -6.668 1 95.75 376 ILE A CA 1
ATOM 2977 C C . ILE A 1 376 ? -4.574 -44.094 -6.23 1 95.75 376 ILE A C 1
ATOM 2979 O O . ILE A 1 376 ? -4.375 -44.312 -5.035 1 95.75 376 ILE A O 1
ATOM 2983 N N . ALA A 1 377 ? -3.863 -44.594 -7.242 1 97.12 377 ALA A N 1
ATOM 2984 C CA . ALA A 1 377 ? -2.699 -45.406 -6.93 1 97.12 377 ALA A CA 1
ATOM 2985 C C . ALA A 1 377 ? -1.671 -44.625 -6.121 1 97.12 377 ALA A C 1
ATOM 2987 O O . ALA A 1 377 ? -1.099 -45.156 -5.16 1 97.12 377 ALA A O 1
ATOM 2988 N N . ALA A 1 378 ? -1.402 -43.438 -6.512 1 97 378 ALA A N 1
ATOM 2989 C CA . ALA A 1 378 ? -0.455 -42.562 -5.816 1 97 378 ALA A CA 1
ATOM 2990 C C . ALA A 1 378 ? -0.91 -42.312 -4.383 1 97 378 ALA A C 1
ATOM 2992 O O . ALA A 1 378 ? -0.087 -42.25 -3.469 1 97 378 ALA A O 1
ATOM 2993 N N . LEU A 1 379 ? -2.166 -42.062 -4.207 1 96.06 379 LEU A N 1
ATOM 2994 C CA . LEU A 1 379 ? -2.734 -41.844 -2.883 1 96.06 379 LEU A CA 1
ATOM 2995 C C . LEU A 1 379 ? -2.498 -43.031 -1.966 1 96.06 379 LEU A C 1
ATOM 2997 O O . LEU A 1 379 ? -2.09 -42.875 -0.814 1 96.06 379 LEU A O 1
ATOM 3001 N N . LYS A 1 380 ? -2.799 -44.188 -2.469 1 95.56 380 LYS A N 1
ATOM 3002 C CA . LYS A 1 380 ? -2.564 -45.406 -1.702 1 95.56 380 LYS A CA 1
ATOM 3003 C C . LYS A 1 380 ? -1.091 -45.562 -1.335 1 95.56 380 LYS A C 1
ATOM 3005 O O . LYS A 1 380 ? -0.757 -45.844 -0.179 1 95.56 380 LYS A O 1
ATOM 3010 N N . GLU A 1 381 ? -0.24 -45.406 -2.326 1 96.94 381 GLU A N 1
ATOM 3011 C CA . GLU A 1 381 ? 1.201 -45.5 -2.115 1 96.94 381 GLU A CA 1
ATOM 3012 C C . GLU A 1 381 ? 1.674 -44.5 -1.062 1 96.94 381 GLU A C 1
ATOM 3014 O O . GLU A 1 381 ? 2.471 -44.844 -0.186 1 96.94 381 GLU A O 1
ATOM 3019 N N . ALA A 1 382 ? 1.246 -43.281 -1.167 1 96.19 382 ALA A N 1
ATOM 3020 C CA . ALA A 1 382 ? 1.656 -42.219 -0.242 1 96.19 382 ALA A CA 1
ATOM 3021 C C . ALA A 1 382 ? 1.204 -42.531 1.182 1 96.19 382 ALA A C 1
ATOM 3023 O O . ALA A 1 382 ? 1.938 -42.281 2.141 1 96.19 382 ALA A O 1
ATOM 3024 N N . ASN A 1 383 ? 0.021 -43.094 1.34 1 93.38 383 ASN A N 1
ATOM 3025 C CA . ASN A 1 383 ? -0.554 -43.406 2.645 1 93.38 383 ASN A CA 1
ATOM 3026 C C . ASN A 1 383 ? 0.167 -44.562 3.316 1 93.38 383 ASN A C 1
ATOM 3028 O O . ASN A 1 383 ? 0.11 -44.719 4.539 1 93.38 383 ASN A O 1
ATOM 3032 N N . GLU A 1 384 ? 0.783 -45.344 2.51 1 95 384 GLU A N 1
ATOM 3033 C CA . GLU A 1 384 ? 1.482 -46.5 3.041 1 95 384 GLU A CA 1
ATOM 3034 C C . GLU A 1 384 ? 2.887 -46.156 3.514 1 95 384 GLU A C 1
ATOM 3036 O O . GLU A 1 384 ? 3.543 -46.938 4.195 1 95 384 GLU A O 1
ATOM 3041 N N . GLN A 1 385 ? 3.318 -44.969 3.195 1 95.75 385 GLN A N 1
ATOM 3042 C CA . GLN A 1 385 ? 4.648 -44.531 3.607 1 95.75 385 GLN A CA 1
ATOM 3043 C C . GLN A 1 385 ? 4.648 -44.031 5.055 1 95.75 385 GLN A C 1
ATOM 3045 O O . GLN A 1 385 ? 3.639 -43.531 5.547 1 95.75 385 GLN A O 1
ATOM 3050 N N . LYS A 1 386 ? 5.762 -44.188 5.672 1 96.06 386 LYS A N 1
ATOM 3051 C CA . LYS A 1 386 ? 5.922 -43.719 7.039 1 96.06 386 LYS A CA 1
ATOM 3052 C C . LYS A 1 386 ? 6.09 -42.188 7.066 1 96.06 386 LYS A C 1
ATOM 3054 O O . LYS A 1 386 ? 6.406 -41.594 6.043 1 96.06 386 LYS A O 1
ATOM 3059 N N . LEU A 1 387 ? 5.793 -41.656 8.242 1 95.5 387 LEU A N 1
ATOM 3060 C CA . LEU A 1 387 ? 6.133 -40.281 8.5 1 95.5 387 LEU A CA 1
ATOM 3061 C C . LEU A 1 387 ? 7.609 -40.125 8.859 1 95.5 387 LEU A C 1
ATOM 3063 O O . LEU A 1 387 ? 8.258 -41.125 9.227 1 95.5 387 LEU A O 1
ATOM 3067 N N . PRO A 1 388 ? 8.211 -38.969 8.641 1 95.5 388 PRO A N 1
ATOM 3068 C CA . PRO A 1 388 ? 9.625 -38.781 8.992 1 95.5 388 PRO A CA 1
ATOM 3069 C C . PRO A 1 388 ? 9.914 -39.062 10.461 1 95.5 388 PRO A C 1
ATOM 3071 O O . PRO A 1 388 ? 9.039 -38.875 11.312 1 95.5 388 PRO A O 1
ATOM 3074 N N . ALA A 1 389 ? 11.156 -39.469 10.664 1 94.25 389 ALA A N 1
ATOM 3075 C CA . ALA A 1 389 ? 11.578 -39.75 12.039 1 94.25 389 ALA A CA 1
ATOM 3076 C C . ALA A 1 389 ? 11.508 -38.469 12.883 1 94.25 389 ALA A C 1
ATOM 3078 O O . ALA A 1 389 ? 11.742 -37.375 12.383 1 94.25 389 ALA A O 1
ATOM 3079 N N . TRP A 1 390 ? 11.25 -38.688 14.203 1 92 390 TRP A N 1
ATOM 3080 C CA . TRP A 1 390 ? 11.039 -37.531 15.086 1 92 390 TRP A CA 1
ATOM 3081 C C . TRP A 1 390 ? 12.32 -36.719 15.227 1 92 390 TRP A C 1
ATOM 3083 O O . TRP A 1 390 ? 12.273 -35.531 15.461 1 92 390 TRP A O 1
ATOM 3093 N N . ASN A 1 391 ? 13.438 -37.344 15.031 1 91.69 391 ASN A N 1
ATOM 3094 C CA . ASN A 1 391 ? 14.711 -36.656 15.227 1 91.69 391 ASN A CA 1
ATOM 3095 C C . ASN A 1 391 ? 14.938 -35.594 14.164 1 91.69 391 ASN A C 1
ATOM 3097 O O . ASN A 1 391 ? 15.719 -34.656 14.375 1 91.69 391 ASN A O 1
ATOM 3101 N N . THR A 1 392 ? 14.273 -35.688 13.039 1 93 392 THR A N 1
ATOM 3102 C CA . THR A 1 392 ? 14.445 -34.719 11.953 1 93 392 THR A CA 1
ATOM 3103 C C . THR A 1 392 ? 13.898 -33.344 12.352 1 93 392 THR A C 1
ATOM 3105 O O . THR A 1 392 ? 14.227 -32.344 11.727 1 93 392 THR A O 1
ATOM 3108 N N . LEU A 1 393 ? 13.094 -33.312 13.422 1 92.06 393 LEU A N 1
ATOM 3109 C CA . LEU A 1 393 ? 12.523 -32.094 13.93 1 92.06 393 LEU A CA 1
ATOM 3110 C C . LEU A 1 393 ? 13.617 -31.094 14.305 1 92.06 393 LEU A C 1
ATOM 3112 O O . LEU A 1 393 ? 13.391 -29.875 14.305 1 92.06 393 LEU A O 1
ATOM 3116 N N . PHE A 1 394 ? 14.789 -31.578 14.539 1 93.5 394 PHE A N 1
ATOM 3117 C CA . PHE A 1 394 ? 15.844 -30.75 15.094 1 93.5 394 PHE A CA 1
ATOM 3118 C C . PHE A 1 394 ? 16.891 -30.406 14.031 1 93.5 394 PHE A C 1
ATOM 3120 O O . PHE A 1 394 ? 17.906 -29.781 14.328 1 93.5 394 PHE A O 1
ATOM 3127 N N . GLU A 1 395 ? 16.594 -30.719 12.773 1 91.69 395 GLU A N 1
ATOM 3128 C CA . GLU A 1 395 ? 17.609 -30.594 11.727 1 91.69 395 GLU A CA 1
ATOM 3129 C C . GLU A 1 395 ? 17.281 -29.453 10.758 1 91.69 395 GLU A C 1
ATOM 3131 O O . GLU A 1 395 ? 16.188 -28.875 10.828 1 91.69 395 GLU A O 1
ATOM 3136 N N . ASP A 1 396 ? 18.188 -28.969 9.992 1 91.44 396 ASP A N 1
ATOM 3137 C CA . ASP A 1 396 ? 18.062 -28.203 8.75 1 91.44 396 ASP A CA 1
ATOM 3138 C C . ASP A 1 396 ? 17.906 -26.719 9.047 1 91.44 396 ASP A C 1
ATOM 3140 O O . ASP A 1 396 ? 17.656 -25.922 8.141 1 91.44 396 ASP A O 1
ATOM 3144 N N . VAL A 1 397 ? 17.953 -26.344 10.328 1 90.88 397 VAL A N 1
ATOM 3145 C CA . VAL A 1 397 ? 17.875 -24.922 10.633 1 90.88 397 VAL A CA 1
ATOM 3146 C C . VAL A 1 397 ? 19.266 -24.359 10.883 1 90.88 397 VAL A C 1
ATOM 3148 O O . VAL A 1 397 ? 19.672 -23.359 10.273 1 90.88 397 VAL A O 1
ATOM 3151 N N . TYR A 1 398 ? 19.969 -25.031 11.672 1 92.88 398 TYR A N 1
ATOM 3152 C CA . TYR A 1 398 ? 21.328 -24.625 11.984 1 92.88 398 TYR A CA 1
ATOM 3153 C C . TYR A 1 398 ? 22.344 -25.609 11.414 1 92.88 398 TYR A C 1
ATOM 3155 O O . TYR A 1 398 ? 22.047 -26.812 11.289 1 92.88 398 TYR A O 1
ATOM 3163 N N . ASP A 1 399 ? 23.5 -25.141 11.062 1 93.19 399 ASP A N 1
ATOM 3164 C CA . ASP A 1 399 ? 24.562 -26.016 10.586 1 93.19 399 ASP A CA 1
ATOM 3165 C C . ASP A 1 399 ? 24.938 -27.031 11.648 1 93.19 399 ASP A C 1
ATOM 3167 O O . ASP A 1 399 ? 25.062 -28.234 11.352 1 93.19 399 ASP A O 1
ATOM 3171 N N . GLN A 1 400 ? 25.141 -26.391 12.781 1 94 400 GLN A N 1
ATOM 3172 C CA . GLN A 1 400 ? 25.359 -27.234 13.961 1 94 400 GLN A CA 1
ATOM 3173 C C . GLN A 1 400 ? 24.281 -27.016 15.008 1 94 400 GLN A C 1
ATOM 3175 O O . GLN A 1 400 ? 23.828 -25.875 15.211 1 94 400 GLN A O 1
ATOM 3180 N N . LEU A 1 401 ? 23.922 -28.141 15.555 1 94.69 401 LEU A N 1
ATOM 3181 C CA . LEU A 1 401 ? 22.891 -28.031 16.578 1 94.69 401 LEU A CA 1
ATOM 3182 C C . LEU A 1 401 ? 23.359 -27.125 17.719 1 94.69 401 LEU A C 1
ATOM 3184 O O . LEU A 1 401 ? 24.484 -27.266 18.203 1 94.69 401 LEU A O 1
ATOM 3188 N N . THR A 1 402 ? 22.484 -26.219 18.141 1 95.56 402 THR A N 1
ATOM 3189 C CA . THR A 1 402 ? 22.781 -25.359 19.281 1 95.56 402 THR A CA 1
ATOM 3190 C C . THR A 1 402 ? 22.625 -26.156 20.594 1 95.56 402 THR A C 1
ATOM 3192 O O . THR A 1 402 ? 21.969 -27.188 20.625 1 95.56 402 THR A O 1
ATOM 3195 N N . PRO A 1 403 ? 23.266 -25.625 21.578 1 95 403 PRO A N 1
ATOM 3196 C CA . PRO A 1 403 ? 23.188 -26.344 22.859 1 95 403 PRO A CA 1
ATOM 3197 C C . PRO A 1 403 ? 21.75 -26.547 23.344 1 95 403 PRO A C 1
ATOM 3199 O O . PRO A 1 403 ? 21.406 -27.625 23.828 1 95 403 PRO A O 1
ATOM 3202 N N . ASN A 1 404 ? 21.016 -25.578 23.156 1 95.44 404 ASN A N 1
ATOM 3203 C CA . ASN A 1 404 ? 19.625 -25.703 23.594 1 95.44 404 ASN A CA 1
ATOM 3204 C C . ASN A 1 404 ? 18.875 -26.766 22.781 1 95.44 404 ASN A C 1
ATOM 3206 O O . ASN A 1 404 ? 18.031 -27.484 23.328 1 95.44 404 ASN A O 1
ATOM 3210 N N . LEU A 1 405 ? 19.109 -26.844 21.531 1 95.25 405 LEU A N 1
ATOM 3211 C CA . LEU A 1 405 ? 18.438 -27.828 20.688 1 95.25 405 LEU A CA 1
ATOM 3212 C C . LEU A 1 405 ? 18.906 -29.25 21.016 1 95.25 405 LEU A C 1
ATOM 3214 O O . LEU A 1 405 ? 18.109 -30.188 20.953 1 95.25 405 LEU A O 1
ATOM 3218 N N . LYS A 1 406 ? 20.125 -29.375 21.328 1 96.06 406 LYS A N 1
ATOM 3219 C CA . LYS A 1 406 ? 20.641 -30.672 21.766 1 96.06 406 LYS A CA 1
ATOM 3220 C C . LYS A 1 406 ? 19.922 -31.125 23.031 1 96.06 406 LYS A C 1
ATOM 3222 O O . LYS A 1 406 ? 19.547 -32.312 23.156 1 96.06 406 LYS A O 1
ATOM 3227 N N . GLU A 1 407 ? 19.797 -30.188 23.891 1 96.75 407 GLU A N 1
ATOM 3228 C CA . GLU A 1 407 ? 19.094 -30.5 25.141 1 96.75 407 GLU A CA 1
ATOM 3229 C C . GLU A 1 407 ? 17.656 -30.906 24.859 1 96.75 407 GLU A C 1
ATOM 3231 O O . GLU A 1 407 ? 17.156 -31.875 25.438 1 96.75 407 GLU A O 1
ATOM 3236 N N . GLN A 1 408 ? 16.969 -30.203 24.031 1 96.62 408 GLN A N 1
ATOM 3237 C CA . GLN A 1 408 ? 15.57 -30.484 23.703 1 96.62 408 GLN A CA 1
ATOM 3238 C C . GLN A 1 408 ? 15.438 -31.844 23.016 1 96.62 408 GLN A C 1
ATOM 3240 O O . GLN A 1 408 ? 14.484 -32.594 23.281 1 96.62 408 GLN A O 1
ATOM 3245 N N . LYS A 1 409 ? 16.344 -32.094 22.141 1 95.25 409 LYS A N 1
ATOM 3246 C CA . LYS A 1 409 ? 16.359 -33.406 21.453 1 95.25 409 LYS A CA 1
ATOM 3247 C C . LYS A 1 409 ? 16.484 -34.562 22.453 1 95.25 409 LYS A C 1
ATOM 3249 O O . LYS A 1 409 ? 15.781 -35.562 22.344 1 95.25 409 LYS A O 1
ATOM 3254 N N . GLU A 1 410 ? 17.359 -34.406 23.359 1 95.94 410 GLU A N 1
ATOM 3255 C CA . GLU A 1 410 ? 17.562 -35.406 24.375 1 95.94 410 GLU A CA 1
ATOM 3256 C C . GLU A 1 410 ? 16.328 -35.562 25.266 1 95.94 410 GLU A C 1
ATOM 3258 O O . GLU A 1 410 ? 15.953 -36.656 25.656 1 95.94 410 GLU A O 1
ATOM 3263 N N . GLU A 1 411 ? 15.766 -34.469 25.562 1 96.81 411 GLU A N 1
ATOM 3264 C CA . GLU A 1 411 ? 14.539 -34.5 26.359 1 96.81 411 GLU A CA 1
ATOM 3265 C C . GLU A 1 411 ? 13.445 -35.281 25.641 1 96.81 411 GLU A C 1
ATOM 3267 O O . GLU A 1 411 ? 12.711 -36.062 26.266 1 96.81 411 GLU A O 1
ATOM 3272 N N . LEU A 1 412 ? 13.305 -35.062 24.359 1 94.94 412 LEU A N 1
ATOM 3273 C CA . LEU A 1 412 ? 12.289 -35.781 23.594 1 94.94 412 LEU A CA 1
ATOM 3274 C C . LEU A 1 412 ? 12.617 -37.25 23.531 1 94.94 412 LEU A C 1
ATOM 3276 O O . LEU A 1 412 ? 11.719 -38.094 23.641 1 94.94 412 LEU A O 1
ATOM 3280 N N . ARG A 1 413 ? 13.883 -37.562 23.297 1 95 413 ARG A N 1
ATOM 3281 C CA . ARG A 1 413 ? 14.305 -38.938 23.266 1 95 413 ARG A CA 1
ATOM 3282 C C . ARG A 1 413 ? 13.922 -39.656 24.562 1 95 413 ARG A C 1
ATOM 3284 O O . ARG A 1 413 ? 13.367 -40.781 24.516 1 95 413 ARG A O 1
ATOM 3291 N N . GLN A 1 414 ? 14.172 -39.031 25.625 1 96.19 414 GLN A N 1
ATOM 3292 C CA . GLN A 1 414 ? 13.852 -39.594 26.922 1 96.19 414 GLN A CA 1
ATOM 3293 C C . GLN A 1 414 ? 12.344 -39.75 27.109 1 96.19 414 GLN A C 1
ATOM 3295 O O . GLN A 1 414 ? 11.867 -40.781 27.609 1 96.19 414 GLN A O 1
ATOM 3300 N N . HIS A 1 415 ? 11.703 -38.719 26.75 1 96.12 415 HIS A N 1
ATOM 3301 C CA . HIS A 1 415 ? 10.25 -38.719 26.828 1 96.12 415 HIS A CA 1
ATOM 3302 C C . HIS A 1 415 ? 9.664 -39.875 26.031 1 96.12 415 HIS A C 1
ATOM 3304 O O . HIS A 1 415 ? 8.781 -40.594 26.531 1 96.12 415 HIS A O 1
ATOM 3310 N N . LEU A 1 416 ? 10.164 -40.094 24.859 1 94.06 416 LEU A N 1
ATOM 3311 C CA . LEU A 1 416 ? 9.641 -41.125 24 1 94.06 416 LEU A CA 1
ATOM 3312 C C . LEU A 1 416 ? 10.047 -42.531 24.5 1 94.06 416 LEU A C 1
ATOM 3314 O O . LEU A 1 416 ? 9.312 -43.5 24.328 1 94.06 416 LEU A O 1
ATOM 3318 N N . ASN A 1 417 ? 11.18 -42.594 25.109 1 93.88 417 ASN A N 1
ATOM 3319 C CA . ASN A 1 417 ? 11.602 -43.844 25.734 1 93.88 417 ASN A CA 1
ATOM 3320 C C . ASN A 1 417 ? 10.68 -44.25 26.875 1 93.88 417 ASN A C 1
ATOM 3322 O O . ASN A 1 417 ? 10.375 -45.438 27.062 1 93.88 417 ASN A O 1
ATOM 3326 N N . GLU A 1 418 ? 10.305 -43.25 27.547 1 95.38 418 GLU A N 1
ATOM 3327 C CA . GLU A 1 418 ? 9.5 -43.531 28.734 1 95.38 418 GLU A CA 1
ATOM 3328 C C . GLU A 1 418 ? 8.023 -43.656 28.375 1 95.38 418 GLU A C 1
ATOM 3330 O O . GLU A 1 418 ? 7.309 -44.469 28.984 1 95.38 418 GLU A O 1
ATOM 3335 N N . TYR A 1 419 ? 7.598 -42.812 27.5 1 94.69 419 TYR A N 1
ATOM 3336 C CA . TYR A 1 419 ? 6.16 -42.719 27.266 1 94.69 419 TYR A CA 1
ATOM 3337 C C . TYR A 1 419 ? 5.816 -43.094 25.828 1 94.69 419 TYR A C 1
ATOM 3339 O O . TYR A 1 419 ? 4.711 -42.812 25.359 1 94.69 419 TYR A O 1
ATOM 3347 N N . GLY A 1 420 ? 6.707 -43.656 25.031 1 91.38 420 GLY A N 1
ATOM 3348 C CA . GLY A 1 420 ? 6.523 -43.938 23.609 1 91.38 420 GLY A CA 1
ATOM 3349 C C . GLY A 1 420 ? 5.309 -44.812 23.328 1 91.38 420 GLY A C 1
ATOM 3350 O O . GLY A 1 420 ? 4.707 -44.719 22.25 1 91.38 420 GLY A O 1
ATOM 3351 N N . GLU A 1 421 ? 4.824 -45.656 24.312 1 92.62 421 GLU A N 1
ATOM 3352 C CA . GLU A 1 421 ? 3.701 -46.562 24.141 1 92.62 421 GLU A CA 1
ATOM 3353 C C . GLU A 1 421 ? 2.387 -45.812 24 1 92.62 421 GLU A C 1
ATOM 3355 O O . GLU A 1 421 ? 1.41 -46.344 23.469 1 92.62 421 GLU A O 1
ATOM 3360 N N . HIS A 1 422 ? 2.434 -44.562 24.469 1 93.31 422 HIS A N 1
ATOM 3361 C CA . HIS A 1 422 ? 1.219 -43.75 24.422 1 93.31 422 HIS A CA 1
ATOM 3362 C C . HIS A 1 422 ? 1.097 -43.031 23.078 1 93.31 422 HIS A C 1
ATOM 3364 O O . HIS A 1 422 ? 0.116 -42.312 22.844 1 93.31 422 HIS A O 1
ATOM 3370 N N . TYR A 1 423 ? 2.094 -43.156 22.234 1 91.88 423 TYR A N 1
ATOM 3371 C CA . TYR A 1 423 ? 2.088 -42.531 20.906 1 91.88 423 TYR A CA 1
ATOM 3372 C C . TYR A 1 423 ? 2.158 -43.594 19.812 1 91.88 423 TYR A C 1
ATOM 3374 O O . TYR A 1 423 ? 2.645 -44.688 20.047 1 91.88 423 TYR A O 1
ATOM 3382 N N . ASN A 1 424 ? 1.509 -43.344 18.703 1 90.81 424 ASN A N 1
ATOM 3383 C CA . ASN A 1 424 ? 1.605 -44.25 17.562 1 90.81 424 ASN A CA 1
ATOM 3384 C C . ASN A 1 424 ? 2.939 -44.094 16.844 1 90.81 424 ASN A C 1
ATOM 3386 O O . ASN A 1 424 ? 2.98 -43.656 15.688 1 90.81 424 ASN A O 1
ATOM 3390 N N . LEU A 1 425 ? 3.994 -44.531 17.422 1 91.75 425 LEU A N 1
ATOM 3391 C CA . LEU A 1 425 ? 5.352 -44.312 16.938 1 91.75 425 LEU A CA 1
ATOM 3392 C C . LEU A 1 425 ? 5.633 -45.156 15.703 1 91.75 425 LEU A C 1
ATOM 3394 O O . LEU A 1 425 ? 6.59 -44.906 14.969 1 91.75 425 LEU A O 1
ATOM 3398 N N . GLN A 1 426 ? 4.773 -46.188 15.484 1 90.69 426 GLN A N 1
ATOM 3399 C CA . GLN A 1 426 ? 4.957 -47.062 14.344 1 90.69 426 GLN A CA 1
ATOM 3400 C C . GLN A 1 426 ? 4.711 -46.344 13.023 1 90.69 426 GLN A C 1
ATOM 3402 O O . GLN A 1 426 ? 5.152 -46.781 11.969 1 90.69 426 GLN A O 1
ATOM 3407 N N . LYS A 1 427 ? 4.027 -45.219 13.086 1 92.44 427 LYS A N 1
ATOM 3408 C CA . LYS A 1 427 ? 3.715 -44.438 11.906 1 92.44 427 LYS A CA 1
ATOM 3409 C C . LYS A 1 427 ? 4.941 -43.656 11.414 1 92.44 427 LYS A C 1
ATOM 3411 O O . LYS A 1 427 ? 4.969 -43.188 10.281 1 92.44 427 LYS A O 1
ATOM 3416 N N . PHE A 1 428 ? 5.906 -43.594 12.328 1 93.81 428 PHE A N 1
ATOM 3417 C CA . PHE A 1 428 ? 7.082 -42.781 12.016 1 93.81 428 PHE A CA 1
ATOM 3418 C C . PHE A 1 428 ? 8.258 -43.656 11.617 1 93.81 428 PHE A C 1
ATOM 3420 O O . PHE A 1 428 ? 8.367 -44.812 12.086 1 93.81 428 PHE A O 1
ATOM 3427 N N . ALA A 1 429 ? 9.117 -43.125 10.68 1 92.5 429 ALA A N 1
ATOM 3428 C CA . ALA A 1 429 ? 10.352 -43.812 10.32 1 92.5 429 ALA A CA 1
ATOM 3429 C C . ALA A 1 429 ? 11.297 -43.906 11.516 1 92.5 429 ALA A C 1
ATOM 3431 O O . ALA A 1 429 ? 11.203 -43.094 12.453 1 92.5 429 ALA A O 1
ATOM 3432 N N . SER A 1 430 ? 12.133 -44.906 11.445 1 85.69 430 SER A N 1
ATOM 3433 C CA . SER A 1 430 ? 13.125 -45.094 12.5 1 85.69 430 SER A CA 1
ATOM 3434 C C . SER A 1 430 ? 14.25 -44.062 12.391 1 85.69 430 SER A C 1
ATOM 3436 O O . SER A 1 430 ? 14.594 -43.625 11.289 1 85.69 430 SER A O 1
ATOM 3438 N N . ASN A 1 431 ? 14.734 -43.594 13.547 1 80.38 431 ASN A N 1
ATOM 3439 C CA . ASN A 1 431 ? 15.836 -42.625 13.609 1 80.38 431 ASN A CA 1
ATOM 3440 C C . ASN A 1 431 ? 17.141 -43.25 13.133 1 80.38 431 ASN A C 1
ATOM 3442 O O . ASN A 1 431 ? 17.391 -44.438 13.344 1 80.38 431 ASN A O 1
ATOM 3446 N N . MET B 1 1 ? 2.578 -30 23.656 1 19.09 1 MET B N 1
ATOM 3447 C CA . MET B 1 1 ? 2.5 -28.828 24.531 1 19.09 1 MET B CA 1
ATOM 3448 C C . MET B 1 1 ? 2.209 -27.562 23.719 1 19.09 1 MET B C 1
ATOM 3450 O O . MET B 1 1 ? 1.889 -26.516 24.297 1 19.09 1 MET B O 1
ATOM 3454 N N . ILE B 1 2 ? 2.711 -27.672 22.453 1 21.94 2 ILE B N 1
ATOM 3455 C CA . ILE B 1 2 ? 2.6 -26.641 21.422 1 21.94 2 ILE B CA 1
ATOM 3456 C C . ILE B 1 2 ? 1.139 -26.484 21 1 21.94 2 ILE B C 1
ATOM 3458 O O . ILE B 1 2 ? 0.804 -25.578 20.219 1 21.94 2 ILE B O 1
ATOM 3462 N N . LYS B 1 3 ? 0.289 -27.609 21.188 1 26.16 3 LYS B N 1
ATOM 3463 C CA . LYS B 1 3 ? -1.165 -27.656 21.062 1 26.16 3 LYS B CA 1
ATOM 3464 C C . LYS B 1 3 ? -1.832 -26.594 21.922 1 26.16 3 LYS B C 1
ATOM 3466 O O . LYS B 1 3 ? -2.951 -26.156 21.625 1 26.16 3 LYS B O 1
ATOM 3471 N N . ASN B 1 4 ? -1.081 -26.25 23.078 1 23.59 4 ASN B N 1
ATOM 3472 C CA . ASN B 1 4 ? -1.687 -25.5 24.172 1 23.59 4 ASN B CA 1
ATOM 3473 C C . ASN B 1 4 ? -1.721 -24 23.875 1 23.59 4 ASN B C 1
ATOM 3475 O O . ASN B 1 4 ? -2.336 -23.234 24.609 1 23.59 4 ASN B O 1
ATOM 3479 N N . PHE B 1 5 ? -0.654 -23.641 23.141 1 25 5 PHE B N 1
ATOM 3480 C CA . PHE B 1 5 ? -0.583 -22.188 23.078 1 25 5 PHE B CA 1
ATOM 3481 C C . PHE B 1 5 ? -1.747 -21.625 22.266 1 25 5 PHE B C 1
ATOM 3483 O O . PHE B 1 5 ? -2.125 -20.469 22.453 1 25 5 PHE B O 1
ATOM 3490 N N . ARG B 1 6 ? -2.178 -22.391 21.188 1 26.25 6 ARG B N 1
ATOM 3491 C CA . ARG B 1 6 ? -3.314 -21.891 20.422 1 26.25 6 ARG B CA 1
ATOM 3492 C C . ARG B 1 6 ? -4.551 -21.75 21.312 1 26.25 6 ARG B C 1
ATOM 3494 O O . ARG B 1 6 ? -5.461 -20.984 21 1 26.25 6 ARG B O 1
ATOM 3501 N N . GLN B 1 7 ? -4.578 -22.594 22.359 1 25.77 7 GLN B N 1
ATOM 3502 C CA . GLN B 1 7 ? -5.719 -22.609 23.281 1 25.77 7 GLN B CA 1
ATOM 3503 C C . GLN B 1 7 ? -5.754 -21.344 24.141 1 25.77 7 GLN B C 1
ATOM 3505 O O . GLN B 1 7 ? -6.828 -20.875 24.5 1 25.77 7 GLN B O 1
ATOM 3510 N N . VAL B 1 8 ? -4.52 -20.875 24.453 1 26.47 8 VAL B N 1
ATOM 3511 C CA . VAL B 1 8 ? -4.539 -19.828 25.484 1 26.47 8 VAL B CA 1
ATOM 3512 C C . VAL B 1 8 ? -5.062 -18.531 24.891 1 26.47 8 VAL B C 1
ATOM 3514 O O . VAL B 1 8 ? -5.82 -17.812 25.531 1 26.47 8 VAL B O 1
ATOM 3517 N N . CYS B 1 9 ? -4.57 -18.219 23.641 1 26.22 9 CYS B N 1
ATOM 3518 C CA . CYS B 1 9 ? -5.039 -16.891 23.25 1 26.22 9 CYS B CA 1
ATOM 3519 C C . CYS B 1 9 ? -6.559 -16.875 23.109 1 26.22 9 CYS B C 1
ATOM 3521 O O . CYS B 1 9 ? -7.18 -15.82 23.281 1 26.22 9 CYS B O 1
ATOM 3523 N N . ARG B 1 10 ? -7.164 -18.016 22.734 1 28.97 10 ARG B N 1
ATOM 3524 C CA . ARG B 1 10 ? -8.625 -18.031 22.75 1 28.97 10 ARG B CA 1
ATOM 3525 C C . ARG B 1 10 ? -9.156 -17.922 24.172 1 28.97 10 ARG B C 1
ATOM 3527 O O . ARG B 1 10 ? -10.234 -17.375 24.406 1 28.97 10 ARG B O 1
ATOM 3534 N N . PHE B 1 11 ? -8.352 -18.438 25.172 1 28.41 11 PHE B N 1
ATOM 3535 C CA . PHE B 1 11 ? -8.922 -18.562 26.516 1 28.41 11 PHE B CA 1
ATOM 3536 C C . PHE B 1 11 ? -8.984 -17.203 27.203 1 28.41 11 PHE B C 1
ATOM 3538 O O . PHE B 1 11 ? -9.938 -16.922 27.938 1 28.41 11 PHE B O 1
ATOM 3545 N N . ALA B 1 12 ? -7.914 -16.391 27.062 1 29.2 12 ALA B N 1
ATOM 3546 C CA . ALA B 1 12 ? -8.016 -15.203 27.906 1 29.2 12 ALA B CA 1
ATOM 3547 C C . ALA B 1 12 ? -9.164 -14.305 27.453 1 29.2 12 ALA B C 1
ATOM 3549 O O . ALA B 1 12 ? -9.883 -13.742 28.281 1 29.2 12 ALA B O 1
ATOM 3550 N N . LEU B 1 13 ? -9.266 -14.109 26.172 1 29.58 13 LEU B N 1
ATOM 3551 C CA . LEU B 1 13 ? -10.43 -13.273 25.875 1 29.58 13 LEU B CA 1
ATOM 3552 C C . LEU B 1 13 ? -11.719 -14 26.234 1 29.58 13 LEU B C 1
ATOM 3554 O O . LEU B 1 13 ? -12.742 -13.367 26.516 1 29.58 13 LEU B O 1
ATOM 3558 N N . TYR B 1 14 ? -11.641 -15.352 26.25 1 29.83 14 TYR B N 1
ATOM 3559 C CA . TYR B 1 14 ? -12.859 -16.047 26.625 1 29.83 14 TYR B CA 1
ATOM 3560 C C . TYR B 1 14 ? -13.164 -15.852 28.109 1 29.83 14 TYR B C 1
ATOM 3562 O O . TYR B 1 14 ? -14.328 -15.867 28.516 1 29.83 14 TYR B O 1
ATOM 3570 N N . GLN B 1 15 ? -12.156 -15.789 28.953 1 28.48 15 GLN B N 1
ATOM 3571 C CA . GLN B 1 15 ? -12.562 -15.781 30.359 1 28.48 15 GLN B CA 1
ATOM 3572 C C . GLN B 1 15 ? -13.289 -14.492 30.703 1 28.48 15 GLN B C 1
ATOM 3574 O O . GLN B 1 15 ? -14.25 -14.508 31.484 1 28.48 15 GLN B O 1
ATOM 3579 N N . SER B 1 16 ? -12.672 -13.352 30.453 1 30.06 16 SER B N 1
ATOM 3580 C CA . SER B 1 16 ? -13.43 -12.234 31.016 1 30.06 16 SER B CA 1
ATOM 3581 C C . SER B 1 16 ? -14.805 -12.125 30.375 1 30.06 16 SER B C 1
ATOM 3583 O O . SER B 1 16 ? -15.781 -11.766 31.031 1 30.06 16 SER B O 1
ATOM 3585 N N . ALA B 1 17 ? -14.891 -12.18 29.031 1 30 17 ALA B N 1
ATOM 3586 C CA . ALA B 1 17 ? -16.25 -12.016 28.516 1 30 17 ALA B CA 1
ATOM 3587 C C . ALA B 1 17 ? -17.078 -13.273 28.75 1 30 17 ALA B C 1
ATOM 3589 O O . ALA B 1 17 ? -18.25 -13.336 28.359 1 30 17 ALA B O 1
ATOM 3590 N N . LEU B 1 18 ? -16.547 -14.383 29.219 1 29.95 18 LEU B N 1
ATOM 3591 C CA . LEU B 1 18 ? -17.391 -15.539 29.469 1 29.95 18 LEU B CA 1
ATOM 3592 C C . LEU B 1 18 ? -18.438 -15.219 30.531 1 29.95 18 LEU B C 1
ATOM 3594 O O . LEU B 1 18 ? -19.453 -15.922 30.641 1 29.95 18 LEU B O 1
ATOM 3598 N N . LYS B 1 19 ? -18.094 -14.523 31.641 1 29.81 19 LYS B N 1
ATOM 3599 C CA . LYS B 1 19 ? -19.094 -14.578 32.719 1 29.81 19 LYS B CA 1
ATOM 3600 C C . LYS B 1 19 ? -20.359 -13.836 32.312 1 29.81 19 LYS B C 1
ATOM 3602 O O . LYS B 1 19 ? -21.359 -13.875 33.031 1 29.81 19 LYS B O 1
ATOM 3607 N N . THR B 1 20 ? -20.25 -12.617 31.656 1 29.55 20 THR B N 1
ATOM 3608 C CA . THR B 1 20 ? -21.594 -12.086 31.516 1 29.55 20 THR B CA 1
ATOM 3609 C C . THR B 1 20 ? -22.375 -12.859 30.453 1 29.55 20 THR B C 1
ATOM 3611 O O . THR B 1 20 ? -21.781 -13.391 29.516 1 29.55 20 THR B O 1
ATOM 3614 N N . ASN B 1 21 ? -23.688 -13.344 30.688 1 31.95 21 ASN B N 1
ATOM 3615 C CA . ASN B 1 21 ? -24.75 -14.133 30.062 1 31.95 21 ASN B CA 1
ATOM 3616 C C . ASN B 1 21 ? -24.906 -13.773 28.578 1 31.95 21 ASN B C 1
ATOM 3618 O O . ASN B 1 21 ? -25.688 -14.414 27.859 1 31.95 21 ASN B O 1
ATOM 3622 N N . SER B 1 22 ? -24.656 -12.469 28.281 1 29.61 22 SER B N 1
ATOM 3623 C CA . SER B 1 22 ? -25.109 -11.969 26.984 1 29.61 22 SER B CA 1
ATOM 3624 C C . SER B 1 22 ? -24.203 -12.477 25.859 1 29.61 22 SER B C 1
ATOM 3626 O O . SER B 1 22 ? -24.328 -12.023 24.719 1 29.61 22 SER B O 1
ATOM 3628 N N . PHE B 1 23 ? -23.25 -13.242 26.047 1 31.69 23 PHE B N 1
ATOM 3629 C CA . PHE B 1 23 ? -22.375 -13.844 25.062 1 31.69 23 PHE B CA 1
ATOM 3630 C C . PHE B 1 23 ? -23.141 -14.781 24.141 1 31.69 23 PHE B C 1
ATOM 3632 O O . PHE B 1 23 ? -22.578 -15.312 23.172 1 31.69 23 PHE B O 1
ATOM 3639 N N . GLN B 1 24 ? -24.203 -15.375 24.641 1 31.5 24 GLN B N 1
ATOM 3640 C CA . GLN B 1 24 ? -25 -16.328 23.891 1 31.5 24 GLN B CA 1
ATOM 3641 C C . GLN B 1 24 ? -25.5 -15.711 22.578 1 31.5 24 GLN B C 1
ATOM 3643 O O . GLN B 1 24 ? -25.578 -16.406 21.562 1 31.5 24 GLN B O 1
ATOM 3648 N N . ASN B 1 25 ? -26.016 -14.477 22.703 1 29.12 25 ASN B N 1
ATOM 3649 C CA . ASN B 1 25 ? -26.641 -13.867 21.531 1 29.12 25 ASN B CA 1
ATOM 3650 C C . ASN B 1 25 ? -25.594 -13.383 20.531 1 29.12 25 ASN B C 1
ATOM 3652 O O . ASN B 1 25 ? -25.953 -12.836 19.484 1 29.12 25 ASN B O 1
ATOM 3656 N N . LEU B 1 26 ? -24.422 -13.125 20.906 1 30.16 26 LEU B N 1
ATOM 3657 C CA . LEU B 1 26 ? -23.422 -12.664 19.953 1 30.16 26 LEU B CA 1
ATOM 3658 C C . LEU B 1 26 ? -22.938 -13.805 19.062 1 30.16 26 LEU B C 1
ATOM 3660 O O . LEU B 1 26 ? -22.094 -13.609 18.188 1 30.16 26 LEU B O 1
ATOM 3664 N N . SER B 1 27 ? -23.031 -15.055 19.484 1 30.88 27 SER B N 1
ATOM 3665 C CA . SER B 1 27 ? -22.672 -16.188 18.641 1 30.88 27 SER B CA 1
ATOM 3666 C C . SER B 1 27 ? -23.359 -16.094 17.281 1 30.88 27 SER B C 1
ATOM 3668 O O . SER B 1 27 ? -22.891 -16.688 16.312 1 30.88 27 SER B O 1
ATOM 3670 N N . LYS B 1 28 ? -24.703 -15.805 17.297 1 30.86 28 LYS B N 1
ATOM 3671 C CA . LYS B 1 28 ? -25.453 -15.805 16.047 1 30.86 28 LYS B CA 1
ATOM 3672 C C . LYS B 1 28 ? -25.125 -14.57 15.211 1 30.86 28 LYS B C 1
ATOM 3674 O O . LYS B 1 28 ? -25.953 -14.086 14.453 1 30.86 28 LYS B O 1
ATOM 3679 N N . ARG B 1 29 ? -24.344 -13.789 15.695 1 32.69 29 ARG B N 1
ATOM 3680 C CA . ARG B 1 29 ? -24.125 -12.766 14.68 1 32.69 29 ARG B CA 1
ATOM 3681 C C . ARG B 1 29 ? -23.844 -13.391 13.312 1 32.69 29 ARG B C 1
ATOM 3683 O O . ARG B 1 29 ? -22.859 -14.109 13.148 1 32.69 29 ARG B O 1
ATOM 3690 N N . ALA B 1 30 ? -24.812 -13.656 12.594 1 31.25 30 ALA B N 1
ATOM 3691 C CA . ALA B 1 30 ? -24.938 -14.031 11.188 1 31.25 30 ALA B CA 1
ATOM 3692 C C . ALA B 1 30 ? -23.891 -13.305 10.328 1 31.25 30 ALA B C 1
ATOM 3694 O O . ALA B 1 30 ? -23.906 -12.07 10.25 1 31.25 30 ALA B O 1
ATOM 3695 N N . PHE B 1 31 ? -22.719 -13.719 10.477 1 35.84 31 PHE B N 1
ATOM 3696 C CA . PHE B 1 31 ? -21.953 -13.188 9.359 1 35.84 31 PHE B CA 1
ATOM 3697 C C . PHE B 1 31 ? -22.844 -13.008 8.133 1 35.84 31 PHE B C 1
ATOM 3699 O O . PHE B 1 31 ? -23.438 -13.969 7.645 1 35.84 31 PHE B O 1
ATOM 3706 N N . CYS B 1 32 ? -23.719 -12.078 8.227 1 34.97 32 CYS B N 1
ATOM 3707 C CA . CYS B 1 32 ? -24.547 -11.742 7.07 1 34.97 32 CYS B CA 1
ATOM 3708 C C . CYS B 1 32 ? -23.719 -11.766 5.789 1 34.97 32 CYS B C 1
ATOM 3710 O O . CYS B 1 32 ? -22.906 -10.875 5.559 1 34.97 32 CYS B O 1
ATOM 3712 N N . TYR B 1 33 ? -23.422 -12.93 5.539 1 43.97 33 TYR B N 1
ATOM 3713 C CA . TYR B 1 33 ? -22.891 -13.008 4.184 1 43.97 33 TYR B CA 1
ATOM 3714 C C . TYR B 1 33 ? -23.859 -12.391 3.182 1 43.97 33 TYR B C 1
ATOM 3716 O O . TYR B 1 33 ? -25.062 -12.688 3.195 1 43.97 33 TYR B O 1
ATOM 3724 N N . VAL B 1 34 ? -23.75 -11.148 2.881 1 45.66 34 VAL B N 1
ATOM 3725 C CA . VAL B 1 34 ? -24.516 -10.656 1.736 1 45.66 34 VAL B CA 1
ATOM 3726 C C . VAL B 1 34 ? -24.141 -11.461 0.489 1 45.66 34 VAL B C 1
ATOM 3728 O O . VAL B 1 34 ? -22.969 -11.508 0.103 1 45.66 34 VAL B O 1
ATOM 3731 N N . LYS B 1 35 ? -25.078 -12.32 0.174 1 51.84 35 LYS B N 1
ATOM 3732 C CA . LYS B 1 35 ? -24.891 -13.094 -1.051 1 51.84 35 LYS B CA 1
ATOM 3733 C C . LYS B 1 35 ? -24.781 -12.18 -2.268 1 51.84 35 LYS B C 1
ATOM 3735 O O . LYS B 1 35 ? -25.594 -11.266 -2.439 1 51.84 35 LYS B O 1
ATOM 3740 N N . HIS B 1 36 ? -23.641 -12.102 -2.758 1 57.69 36 HIS B N 1
ATOM 3741 C CA . HIS B 1 36 ? -23.453 -11.375 -4.008 1 57.69 36 HIS B CA 1
ATOM 3742 C C . HIS B 1 36 ? -23.75 -12.25 -5.211 1 57.69 36 HIS B C 1
ATOM 3744 O O . HIS B 1 36 ? -23.469 -13.453 -5.199 1 57.69 36 HIS B O 1
ATOM 3750 N N . HIS B 1 37 ? -24.812 -11.891 -6.004 1 54.16 37 HIS B N 1
ATOM 3751 C CA . HIS B 1 37 ? -25.188 -12.602 -7.227 1 54.16 37 HIS B CA 1
ATOM 3752 C C . HIS B 1 37 ? -24.672 -11.867 -8.461 1 54.16 37 HIS B C 1
ATOM 3754 O O . HIS B 1 37 ? -25.188 -10.812 -8.82 1 54.16 37 HIS B O 1
ATOM 3760 N N . LYS B 1 38 ? -23.547 -12.289 -8.922 1 63.19 38 LYS B N 1
ATOM 3761 C CA . LYS B 1 38 ? -23.172 -11.703 -10.211 1 63.19 38 LYS B CA 1
ATOM 3762 C C . LYS B 1 38 ? -22.781 -12.789 -11.203 1 63.19 38 LYS B C 1
ATOM 3764 O O . LYS B 1 38 ? -21.656 -13.312 -11.156 1 63.19 38 LYS B O 1
ATOM 3769 N N . THR B 1 39 ? -23.812 -13.125 -12.062 1 66.69 39 THR B N 1
ATOM 3770 C CA . THR B 1 39 ? -23.562 -14.117 -13.109 1 66.69 39 THR B CA 1
ATOM 3771 C C . THR B 1 39 ? -22.516 -13.602 -14.094 1 66.69 39 THR B C 1
ATOM 3773 O O . THR B 1 39 ? -22.266 -12.398 -14.172 1 66.69 39 THR B O 1
ATOM 3776 N N . PHE B 1 40 ? -21.875 -14.555 -14.625 1 73.69 40 PHE B N 1
ATOM 3777 C CA . PHE B 1 40 ? -20.875 -14.195 -15.625 1 73.69 40 PHE B CA 1
ATOM 3778 C C . PHE B 1 40 ? -21.5 -13.359 -16.734 1 73.69 40 PHE B C 1
ATOM 3780 O O . PHE B 1 40 ? -22.578 -13.68 -17.234 1 73.69 40 PHE B O 1
ATOM 3787 N N . ASN B 1 41 ? -21.016 -12.266 -16.891 1 70.31 41 ASN B N 1
ATOM 3788 C CA . ASN B 1 41 ? -21.375 -11.383 -18 1 70.31 41 ASN B CA 1
ATOM 3789 C C . ASN B 1 41 ? -20.125 -10.922 -18.766 1 70.31 41 ASN B C 1
ATOM 3791 O O . ASN B 1 41 ? -19.344 -10.117 -18.266 1 70.31 41 ASN B O 1
ATOM 3795 N N . ASP B 1 42 ? -20.016 -11.531 -19.938 1 75.56 42 ASP B N 1
ATOM 3796 C CA . ASP B 1 42 ? -18.828 -11.281 -20.766 1 75.56 42 ASP B CA 1
ATOM 3797 C C . ASP B 1 42 ? -18.75 -9.812 -21.172 1 75.56 42 ASP B C 1
ATOM 3799 O O . ASP B 1 42 ? -17.672 -9.32 -21.516 1 75.56 42 ASP B O 1
ATOM 3803 N N . ASN B 1 43 ? -19.781 -9.094 -21.078 1 65.31 43 ASN B N 1
ATOM 3804 C CA . ASN B 1 43 ? -19.844 -7.719 -21.562 1 65.31 43 ASN B CA 1
ATOM 3805 C C . ASN B 1 43 ? -19.391 -6.727 -20.484 1 65.31 43 ASN B C 1
ATOM 3807 O O . ASN B 1 43 ? -19.312 -5.523 -20.75 1 65.31 43 ASN B O 1
ATOM 3811 N N . GLU B 1 44 ? -19.078 -7.305 -19.406 1 70.56 44 GLU B N 1
ATOM 3812 C CA . GLU B 1 44 ? -18.672 -6.41 -18.328 1 70.56 44 GLU B CA 1
ATOM 3813 C C . GLU B 1 44 ? -17.219 -5.957 -18.516 1 70.56 44 GLU B C 1
ATOM 3815 O O . GLU B 1 44 ? -16.797 -4.957 -17.922 1 70.56 44 GLU B O 1
ATOM 3820 N N . GLU B 1 45 ? -16.531 -6.621 -19.422 1 80.56 45 GLU B N 1
ATOM 3821 C CA . GLU B 1 45 ? -15.141 -6.277 -19.656 1 80.56 45 GLU B CA 1
ATOM 3822 C C . GLU B 1 45 ? -14.945 -5.688 -21.062 1 80.56 45 GLU B C 1
ATOM 3824 O O . GLU B 1 45 ? -15.719 -5.988 -21.969 1 80.56 45 GLU B O 1
ATOM 3829 N N . ILE B 1 46 ? -14.086 -4.727 -21.156 1 86.81 46 ILE B N 1
ATOM 3830 C CA . ILE B 1 46 ? -13.641 -4.219 -22.453 1 86.81 46 ILE B CA 1
ATOM 3831 C C . ILE B 1 46 ? -12.461 -5.047 -22.953 1 86.81 46 ILE B C 1
ATOM 3833 O O . ILE B 1 46 ? -11.422 -5.129 -22.297 1 86.81 46 ILE B O 1
ATOM 3837 N N . TYR B 1 47 ? -12.695 -5.684 -24.109 1 93 47 TYR B N 1
ATOM 3838 C CA . TYR B 1 47 ? -11.656 -6.566 -24.625 1 93 47 TYR B CA 1
ATOM 3839 C C . TYR B 1 47 ? -10.859 -5.887 -25.734 1 93 47 TYR B C 1
ATOM 3841 O O . TYR B 1 47 ? -11.375 -5.008 -26.422 1 93 47 TYR B O 1
ATOM 3849 N N . THR B 1 48 ? -9.602 -6.203 -25.812 1 94.5 48 THR B N 1
ATOM 3850 C CA . THR B 1 48 ? -8.734 -5.84 -26.922 1 94.5 48 THR B CA 1
ATOM 3851 C C . THR B 1 48 ? -8.086 -7.078 -27.531 1 94.5 48 THR B C 1
ATOM 3853 O O . THR B 1 48 ? -7.926 -8.102 -26.859 1 94.5 48 THR B O 1
ATOM 3856 N N . HIS B 1 49 ? -7.816 -7.012 -28.797 1 95.62 49 HIS B N 1
ATOM 3857 C CA . HIS B 1 49 ? -7.23 -8.141 -29.516 1 95.62 49 HIS B CA 1
ATOM 3858 C C . HIS B 1 49 ? -5.824 -7.812 -30 1 95.62 49 HIS B C 1
ATOM 3860 O O . HIS B 1 49 ? -5.324 -8.445 -30.938 1 95.62 49 HIS B O 1
ATOM 3866 N N . GLN B 1 50 ? -5.32 -6.758 -29.391 1 94.75 50 GLN B N 1
ATOM 3867 C CA . GLN B 1 50 ? -3.924 -6.367 -29.562 1 94.75 50 GLN B CA 1
ATOM 3868 C C . GLN B 1 50 ? -3.201 -6.312 -28.219 1 94.75 50 GLN B C 1
ATOM 3870 O O . GLN B 1 50 ? -3.627 -5.598 -27.312 1 94.75 50 GLN B O 1
ATOM 3875 N N . LEU B 1 51 ? -2.184 -7.145 -28.156 1 96.56 51 LEU B N 1
ATOM 3876 C CA . LEU B 1 51 ? -1.42 -7.176 -26.922 1 96.56 51 LEU B CA 1
ATOM 3877 C C . LEU B 1 51 ? -0.639 -5.879 -26.734 1 96.56 51 LEU B C 1
ATOM 3879 O O . LEU B 1 51 ? 0.208 -5.535 -27.562 1 96.56 51 LEU B O 1
ATOM 3883 N N . SER B 1 52 ? -0.999 -5.164 -25.703 1 93.31 52 SER B N 1
ATOM 3884 C CA . SER B 1 52 ? -0.297 -3.936 -25.359 1 93.31 52 SER B CA 1
ATOM 3885 C C . SER B 1 52 ? -0.406 -3.646 -23.859 1 93.31 52 SER B C 1
ATOM 3887 O O . SER B 1 52 ? -1.407 -3.99 -23.234 1 93.31 52 SER B O 1
ATOM 3889 N N . ALA B 1 53 ? 0.645 -3.096 -23.359 1 93.69 53 ALA B N 1
ATOM 3890 C CA . ALA B 1 53 ? 0.586 -2.641 -21.969 1 93.69 53 ALA B CA 1
ATOM 3891 C C . ALA B 1 53 ? -0.393 -1.482 -21.812 1 93.69 53 ALA B C 1
ATOM 3893 O O . ALA B 1 53 ? -0.671 -0.762 -22.766 1 93.69 53 ALA B O 1
ATOM 3894 N N . ALA B 1 54 ? -0.889 -1.415 -20.594 1 91.19 54 ALA B N 1
ATOM 3895 C CA . ALA B 1 54 ? -1.753 -0.277 -20.297 1 91.19 54 ALA B CA 1
ATOM 3896 C C . ALA B 1 54 ? -1.021 1.043 -20.516 1 91.19 54 ALA B C 1
ATOM 3898 O O . ALA B 1 54 ? 0.178 1.149 -20.25 1 91.19 54 ALA B O 1
ATOM 3899 N N . SER B 1 55 ? -1.723 1.998 -20.969 1 79.88 55 SER B N 1
ATOM 3900 C CA . SER B 1 55 ? -1.149 3.316 -21.219 1 79.88 55 SER B CA 1
ATOM 3901 C C . SER B 1 55 ? -0.82 4.035 -19.906 1 79.88 55 SER B C 1
ATOM 3903 O O . SER B 1 55 ? -1.561 3.926 -18.938 1 79.88 55 SER B O 1
ATOM 3905 N N . GLN B 1 56 ? 0.278 4.711 -19.953 1 79.38 56 GLN B N 1
ATOM 3906 C CA . GLN B 1 56 ? 0.604 5.582 -18.828 1 79.38 56 GLN B CA 1
ATOM 3907 C C . GLN B 1 56 ? -0.258 6.84 -18.844 1 79.38 56 GLN B C 1
ATOM 3909 O O . GLN B 1 56 ? -0.48 7.438 -19.906 1 79.38 56 GLN B O 1
ATOM 3914 N N . PRO B 1 57 ? -0.809 7.082 -17.719 1 80.38 57 PRO B N 1
ATOM 3915 C CA . PRO B 1 57 ? -1.606 8.305 -17.672 1 80.38 57 PRO B CA 1
ATOM 3916 C C . PRO B 1 57 ? -0.771 9.562 -17.906 1 80.38 57 PRO B C 1
ATOM 3918 O O . PRO B 1 57 ? 0.444 9.555 -17.688 1 80.38 57 PRO B O 1
ATOM 3921 N N . ASP B 1 58 ? -1.446 10.578 -18.391 1 81.5 58 ASP B N 1
ATOM 3922 C CA . ASP B 1 58 ? -0.789 11.875 -18.516 1 81.5 58 ASP B CA 1
ATOM 3923 C C . ASP B 1 58 ? -0.361 12.406 -17.156 1 81.5 58 ASP B C 1
ATOM 3925 O O . ASP B 1 58 ? -0.955 12.055 -16.125 1 81.5 58 ASP B O 1
ATOM 3929 N N . THR B 1 59 ? 0.671 13.203 -17.188 1 88.56 59 THR B N 1
ATOM 3930 C CA . THR B 1 59 ? 1.109 13.859 -15.961 1 88.56 59 THR B CA 1
ATOM 3931 C C . THR B 1 59 ? -0.001 14.734 -15.391 1 88.56 59 THR B C 1
ATOM 3933 O O . THR B 1 59 ? -0.683 15.445 -16.125 1 88.56 59 THR B O 1
ATOM 3936 N N . ILE B 1 60 ? -0.22 14.625 -14.125 1 91.19 60 ILE B N 1
ATOM 3937 C CA . ILE B 1 60 ? -1.224 15.453 -13.461 1 91.19 60 ILE B CA 1
ATOM 3938 C C . ILE B 1 60 ? -0.73 16.891 -13.383 1 91.19 60 ILE B C 1
ATOM 3940 O O . ILE B 1 60 ? 0.342 17.156 -12.836 1 91.19 60 ILE B O 1
ATOM 3944 N N . PRO B 1 61 ? -1.443 17.766 -13.93 1 93.31 61 PRO B N 1
ATOM 3945 C CA . PRO B 1 61 ? -1 19.156 -13.867 1 93.31 61 PRO B CA 1
ATOM 3946 C C . PRO B 1 61 ? -1.09 19.734 -12.461 1 93.31 61 PRO B C 1
ATOM 3948 O O . PRO B 1 61 ? -1.917 19.297 -11.656 1 93.31 61 PRO B O 1
ATOM 3951 N N . THR B 1 62 ? -0.28 20.688 -12.195 1 95.38 62 THR B N 1
ATOM 3952 C CA . THR B 1 62 ? -0.23 21.391 -10.914 1 95.38 62 THR B CA 1
ATOM 3953 C C . THR B 1 62 ? -1.027 22.688 -10.969 1 95.38 62 THR B C 1
ATOM 3955 O O . THR B 1 62 ? -0.713 23.578 -11.758 1 95.38 62 THR B O 1
ATOM 3958 N N . PHE B 1 63 ? -2.051 22.859 -10.188 1 97.69 63 PHE B N 1
ATOM 3959 C CA . PHE B 1 63 ? -2.904 24.031 -10.164 1 97.69 63 PHE B CA 1
ATOM 3960 C C . PHE B 1 63 ? -2.176 25.219 -9.539 1 97.69 63 PHE B C 1
ATOM 3962 O O . PHE B 1 63 ? -1.568 25.078 -8.477 1 97.69 63 PHE B O 1
ATOM 3969 N N . ARG B 1 64 ? -2.203 26.312 -10.203 1 97.62 64 ARG B N 1
ATOM 3970 C CA . ARG B 1 64 ? -1.535 27.547 -9.781 1 97.62 64 ARG B CA 1
ATOM 3971 C C . ARG B 1 64 ? -2.395 28.766 -10.078 1 97.62 64 ARG B C 1
ATOM 3973 O O . ARG B 1 64 ? -3.025 28.844 -11.133 1 97.62 64 ARG B O 1
ATOM 3980 N N . VAL B 1 65 ? -2.443 29.703 -9.156 1 98.12 65 VAL B N 1
ATOM 3981 C CA . VAL B 1 65 ? -3.285 30.891 -9.32 1 98.12 65 VAL B CA 1
ATOM 3982 C C . VAL B 1 65 ? -2.41 32.125 -9.539 1 98.12 65 VAL B C 1
ATOM 3984 O O . VAL B 1 65 ? -2.764 33 -10.312 1 98.12 65 VAL B O 1
ATOM 3987 N N . ILE B 1 66 ? -1.271 32.188 -8.828 1 97.38 66 ILE B N 1
ATOM 3988 C CA . ILE B 1 66 ? -0.346 33.312 -8.984 1 97.38 66 ILE B CA 1
ATOM 3989 C C . ILE B 1 66 ? 1.048 32.781 -9.312 1 97.38 66 ILE B C 1
ATOM 3991 O O . ILE B 1 66 ? 1.421 31.688 -8.883 1 97.38 66 ILE B O 1
ATOM 3995 N N . ASP B 1 67 ? 1.825 33.5 -10.023 1 94.69 67 ASP B N 1
ATOM 3996 C CA . ASP B 1 67 ? 3.172 33.062 -10.375 1 94.69 67 ASP B CA 1
ATOM 3997 C C . ASP B 1 67 ? 4.164 33.406 -9.266 1 94.69 67 ASP B C 1
ATOM 3999 O O . ASP B 1 67 ? 3.766 33.812 -8.172 1 94.69 67 ASP B O 1
ATOM 4003 N N . LEU B 1 68 ? 5.434 33.25 -9.5 1 93.31 68 LEU B N 1
ATOM 4004 C CA . LEU B 1 68 ? 6.48 33.375 -8.484 1 93.31 68 LEU B CA 1
ATOM 4005 C C . LEU B 1 68 ? 6.652 34.844 -8.07 1 93.31 68 LEU B C 1
ATOM 4007 O O . LEU B 1 68 ? 7.195 35.125 -7 1 93.31 68 LEU B O 1
ATOM 4011 N N . GLN B 1 69 ? 6.148 35.75 -8.883 1 93.12 69 GLN B N 1
ATOM 4012 C CA . GLN B 1 69 ? 6.301 37.188 -8.609 1 93.12 69 GLN B CA 1
ATOM 4013 C C . GLN B 1 69 ? 4.992 37.812 -8.125 1 93.12 69 GLN B C 1
ATOM 4015 O O . GLN B 1 69 ? 4.852 39.031 -8.078 1 93.12 69 GLN B O 1
ATOM 4020 N N . GLY B 1 70 ? 4.016 36.938 -7.836 1 95.19 70 GLY B N 1
ATOM 4021 C CA . GLY B 1 70 ? 2.758 37.438 -7.289 1 95.19 70 GLY B CA 1
ATOM 4022 C C . GLY B 1 70 ? 1.802 37.938 -8.352 1 95.19 70 GLY B C 1
ATOM 4023 O O . GLY B 1 70 ? 0.788 38.562 -8.039 1 95.19 70 GLY B O 1
ATOM 4024 N N . SER B 1 71 ? 2.158 37.719 -9.617 1 96.19 71 SER B N 1
ATOM 4025 C CA . SER B 1 71 ? 1.239 38.062 -10.688 1 96.19 71 SER B CA 1
ATOM 4026 C C . SER B 1 71 ? 0.132 37.031 -10.852 1 96.19 71 SER B C 1
ATOM 4028 O O . SER B 1 71 ? 0.379 35.844 -10.742 1 96.19 71 SER B O 1
ATOM 4030 N N . VAL B 1 72 ? -1.054 37.562 -11.227 1 97.44 72 VAL B N 1
ATOM 4031 C CA . VAL B 1 72 ? -2.223 36.688 -11.281 1 97.44 72 VAL B CA 1
ATOM 4032 C C . VAL B 1 72 ? -2.246 35.938 -12.617 1 97.44 72 VAL B C 1
ATOM 4034 O O . VAL B 1 72 ? -2.16 36.562 -13.68 1 97.44 72 VAL B O 1
ATOM 4037 N N . LEU B 1 73 ? -2.373 34.688 -12.586 1 96.25 73 LEU B N 1
ATOM 4038 C CA . LEU B 1 73 ? -2.48 33.812 -13.766 1 96.25 73 LEU B CA 1
ATOM 4039 C C . LEU B 1 73 ? -3.92 33.344 -13.969 1 96.25 73 LEU B C 1
ATOM 4041 O O . LEU B 1 73 ? -4.332 33.094 -15.102 1 96.25 73 LEU B O 1
ATOM 4045 N N . ALA B 1 74 ? -4.688 33.219 -12.875 1 97 74 ALA B N 1
ATOM 4046 C CA . ALA B 1 74 ? -6.074 32.781 -12.891 1 97 74 ALA B CA 1
ATOM 4047 C C . ALA B 1 74 ? -6.977 33.719 -12.109 1 97 74 ALA B C 1
ATOM 4049 O O . ALA B 1 74 ? -7.363 33.438 -10.977 1 97 74 ALA B O 1
ATOM 4050 N N . PRO B 1 75 ? -7.422 34.781 -12.703 1 96.38 75 PRO B N 1
ATOM 4051 C CA . PRO B 1 75 ? -8.125 35.875 -12.016 1 96.38 75 PRO B CA 1
ATOM 4052 C C . PRO B 1 75 ? -9.43 35.406 -11.367 1 96.38 75 PRO B C 1
ATOM 4054 O O . PRO B 1 75 ? -9.883 36.031 -10.391 1 96.38 75 PRO B O 1
ATOM 4057 N N . GLN B 1 76 ? -10.055 34.375 -11.883 1 96.25 76 GLN B N 1
ATOM 4058 C CA . GLN B 1 76 ? -11.32 33.875 -11.336 1 96.25 76 GLN B CA 1
ATOM 4059 C C . GLN B 1 76 ? -11.148 33.375 -9.914 1 96.25 76 GLN B C 1
ATOM 4061 O O . GLN B 1 76 ? -12.133 33.219 -9.18 1 96.25 76 GLN B O 1
ATOM 4066 N N . TYR B 1 77 ? -9.977 33.125 -9.492 1 97.75 77 TYR B N 1
ATOM 4067 C CA . TYR B 1 77 ? -9.727 32.562 -8.172 1 97.75 77 TYR B CA 1
ATOM 4068 C C . TYR B 1 77 ? -9.188 33.625 -7.219 1 97.75 77 TYR B C 1
ATOM 4070 O O . TYR B 1 77 ? -8.641 33.281 -6.16 1 97.75 77 TYR B O 1
ATOM 4078 N N . GLU B 1 78 ? -9.281 34.844 -7.539 1 97 78 GLU B N 1
ATOM 4079 C CA . GLU B 1 78 ? -8.883 35.938 -6.645 1 97 78 GLU B CA 1
ATOM 4080 C C . GLU B 1 78 ? -9.977 36.25 -5.629 1 97 78 GLU B C 1
ATOM 4082 O O . GLU B 1 78 ? -9.797 37.094 -4.75 1 97 78 GLU B O 1
ATOM 4087 N N . ASN B 1 79 ? -11.07 35.562 -5.734 1 96.56 79 ASN B N 1
ATOM 4088 C CA . ASN B 1 79 ? -12.258 35.844 -4.93 1 96.56 79 ASN B CA 1
ATOM 4089 C C . ASN B 1 79 ? -12.117 35.281 -3.516 1 96.56 79 ASN B C 1
ATOM 4091 O O . ASN B 1 79 ? -12.984 34.531 -3.045 1 96.56 79 ASN B O 1
ATOM 4095 N N . ILE B 1 80 ? -11.047 35.562 -2.797 1 97.94 80 ILE B N 1
ATOM 4096 C CA . ILE B 1 80 ? -10.836 35.281 -1.381 1 97.94 80 ILE B CA 1
ATOM 4097 C C . ILE B 1 80 ? -10.953 36.562 -0.578 1 97.94 80 ILE B C 1
ATOM 4099 O O . ILE B 1 80 ? -10.344 37.594 -0.933 1 97.94 80 ILE B O 1
ATOM 4103 N N . PRO B 1 81 ? -11.75 36.594 0.466 1 97.81 81 PRO B N 1
ATOM 4104 C CA . PRO B 1 81 ? -11.891 37.812 1.266 1 97.81 81 PRO B CA 1
ATOM 4105 C C . PRO B 1 81 ? -10.555 38.344 1.781 1 97.81 81 PRO B C 1
ATOM 4107 O O . PRO B 1 81 ? -9.688 37.531 2.16 1 97.81 81 PRO B O 1
ATOM 4110 N N . ASP B 1 82 ? -10.438 39.656 1.856 1 97.44 82 ASP B N 1
ATOM 4111 C CA . ASP B 1 82 ? -9.211 40.281 2.305 1 97.44 82 ASP B CA 1
ATOM 4112 C C . ASP B 1 82 ? -8.836 39.844 3.715 1 97.44 82 ASP B C 1
ATOM 4114 O O . ASP B 1 82 ? -7.656 39.656 4.016 1 97.44 82 ASP B O 1
ATOM 4118 N N . GLU B 1 83 ? -9.812 39.719 4.504 1 97.81 83 GLU B N 1
ATOM 4119 C CA . GLU B 1 83 ? -9.578 39.312 5.887 1 97.81 83 GLU B CA 1
ATOM 4120 C C . GLU B 1 83 ? -8.883 37.938 5.949 1 97.81 83 GLU B C 1
ATOM 4122 O O . GLU B 1 83 ? -7.938 37.781 6.719 1 97.81 83 GLU B O 1
ATOM 4127 N N . ILE B 1 84 ? -9.297 37.062 5.094 1 98.19 84 ILE B N 1
ATOM 4128 C CA . ILE B 1 84 ? -8.734 35.719 5.074 1 98.19 84 ILE B CA 1
ATOM 4129 C C . ILE B 1 84 ? -7.316 35.75 4.516 1 98.19 84 ILE B C 1
ATOM 4131 O O . ILE B 1 84 ? -6.395 35.188 5.098 1 98.19 84 ILE B O 1
ATOM 4135 N N . LEU B 1 85 ? -7.078 36.469 3.434 1 98.31 85 LEU B N 1
ATOM 4136 C CA . LEU B 1 85 ? -5.77 36.531 2.797 1 98.31 85 LEU B CA 1
ATOM 4137 C C . LEU B 1 85 ? -4.746 37.156 3.742 1 98.31 85 LEU B C 1
ATOM 4139 O O . LEU B 1 85 ? -3.615 36.688 3.842 1 98.31 85 LEU B O 1
ATOM 4143 N N . ASN B 1 86 ? -5.148 38.219 4.367 1 97.94 86 ASN B N 1
ATOM 4144 C CA . ASN B 1 86 ? -4.227 38.906 5.273 1 97.94 86 ASN B CA 1
ATOM 4145 C C . ASN B 1 86 ? -3.943 38.062 6.516 1 97.94 86 ASN B C 1
ATOM 4147 O O . ASN B 1 86 ? -2.824 38.062 7.031 1 97.94 86 ASN B O 1
ATOM 4151 N N . LYS B 1 87 ? -4.957 37.344 7.004 1 98.31 87 LYS B N 1
ATOM 4152 C CA . LYS B 1 87 ? -4.715 36.438 8.125 1 98.31 87 LYS B CA 1
ATOM 4153 C C . LYS B 1 87 ? -3.752 35.344 7.727 1 98.31 87 LYS B C 1
ATOM 4155 O O . LYS B 1 87 ? -2.898 34.938 8.523 1 98.31 87 LYS B O 1
ATOM 4160 N N . ILE B 1 88 ? -3.928 34.844 6.527 1 98.69 88 ILE B N 1
ATOM 4161 C CA . ILE B 1 88 ? -3 33.844 6.027 1 98.69 88 ILE B CA 1
ATOM 4162 C C . ILE B 1 88 ? -1.582 34.406 6.012 1 98.69 88 ILE B C 1
ATOM 4164 O O . ILE B 1 88 ? -0.654 33.781 6.539 1 98.69 88 ILE B O 1
ATOM 4168 N N . PHE B 1 89 ? -1.39 35.562 5.445 1 98.25 89 PHE B N 1
ATOM 4169 C CA . PHE B 1 89 ? -0.082 36.188 5.34 1 98.25 89 PHE B CA 1
ATOM 4170 C C . PHE B 1 89 ? 0.532 36.406 6.719 1 98.25 89 PHE B C 1
ATOM 4172 O O . PHE B 1 89 ? 1.68 36.031 6.957 1 98.25 89 PHE B O 1
ATOM 4179 N N . ASP B 1 90 ? -0.223 37 7.59 1 97.5 90 ASP B N 1
ATOM 4180 C CA . ASP B 1 90 ? 0.264 37.281 8.93 1 97.5 90 ASP B CA 1
ATOM 4181 C C . ASP B 1 90 ? 0.641 36 9.672 1 97.5 90 ASP B C 1
ATOM 4183 O O . ASP B 1 90 ? 1.643 35.969 10.391 1 97.5 90 ASP B O 1
ATOM 4187 N N . THR B 1 91 ? -0.176 35 9.516 1 98.12 91 THR B N 1
ATOM 4188 C CA . THR B 1 91 ? 0.107 33.719 10.156 1 98.12 91 THR B CA 1
ATOM 4189 C C . THR B 1 91 ? 1.389 33.094 9.602 1 98.12 91 THR B C 1
ATOM 4191 O O . THR B 1 91 ? 2.193 32.562 10.359 1 98.12 91 THR B O 1
ATOM 4194 N N . MET B 1 92 ? 1.582 33.156 8.289 1 97.94 92 MET B N 1
ATOM 4195 C CA . MET B 1 92 ? 2.803 32.625 7.691 1 97.94 92 MET B CA 1
ATOM 4196 C C . MET B 1 92 ? 4.035 33.344 8.234 1 97.94 92 MET B C 1
ATOM 4198 O O . MET B 1 92 ? 5.055 32.719 8.516 1 97.94 92 MET B O 1
ATOM 4202 N N . VAL B 1 93 ? 3.947 34.625 8.391 1 96.38 93 VAL B N 1
ATOM 4203 C CA . VAL B 1 93 ? 5.039 35.406 8.945 1 96.38 93 VAL B CA 1
ATOM 4204 C C . VAL B 1 93 ? 5.301 34.969 10.391 1 96.38 93 VAL B C 1
ATOM 4206 O O . VAL B 1 93 ? 6.453 34.812 10.797 1 96.38 93 VAL B O 1
ATOM 4209 N N . GLN B 1 94 ? 4.234 34.875 11.094 1 96.88 94 GLN B N 1
ATOM 4210 C CA . GLN B 1 94 ? 4.348 34.438 12.477 1 96.88 94 GLN B CA 1
ATOM 4211 C C . GLN B 1 94 ? 5.039 33.094 12.57 1 96.88 94 GLN B C 1
ATOM 4213 O O . GLN B 1 94 ? 5.934 32.906 13.398 1 96.88 94 GLN B O 1
ATOM 4218 N N . VAL B 1 95 ? 4.605 32.156 11.766 1 96.81 95 VAL B N 1
ATOM 4219 C CA . VAL B 1 95 ? 5.18 30.812 11.742 1 96.81 95 VAL B CA 1
ATOM 4220 C C . VAL B 1 95 ? 6.676 30.891 11.438 1 96.81 95 VAL B C 1
ATOM 4222 O O . VAL B 1 95 ? 7.48 30.203 12.062 1 96.81 95 VAL B O 1
ATOM 4225 N N . GLU B 1 96 ? 7.066 31.688 10.484 1 95.19 96 GLU B N 1
ATOM 4226 C CA . GLU B 1 96 ? 8.469 31.828 10.109 1 95.19 96 GLU B CA 1
ATOM 4227 C C . GLU B 1 96 ? 9.305 32.312 11.281 1 95.19 96 GLU B C 1
ATOM 4229 O O . GLU B 1 96 ? 10.383 31.797 11.555 1 95.19 96 GLU B O 1
ATOM 4234 N N . GLU B 1 97 ? 8.852 33.312 11.938 1 95.44 97 GLU B N 1
ATOM 4235 C CA . GLU B 1 97 ? 9.578 33.875 13.07 1 95.44 97 GLU B CA 1
ATOM 4236 C C . GLU B 1 97 ? 9.68 32.875 14.211 1 95.44 97 GLU B C 1
ATOM 4238 O O . GLU B 1 97 ? 10.727 32.75 14.852 1 95.44 97 GLU B O 1
ATOM 4243 N N . ILE B 1 98 ? 8.578 32.219 14.453 1 96.25 98 ILE B N 1
ATOM 4244 C CA . ILE B 1 98 ? 8.57 31.188 15.492 1 96.25 98 ILE B CA 1
ATOM 4245 C C . ILE B 1 98 ? 9.594 30.109 15.164 1 96.25 98 ILE B C 1
ATOM 4247 O O . ILE B 1 98 ? 10.414 29.734 16 1 96.25 98 ILE B O 1
ATOM 4251 N N . ASP B 1 99 ? 9.531 29.578 13.961 1 94.69 99 ASP B N 1
ATOM 4252 C CA . ASP B 1 99 ? 10.453 28.531 13.523 1 94.69 99 ASP B CA 1
ATOM 4253 C C . ASP B 1 99 ? 11.906 28.984 13.656 1 94.69 99 ASP B C 1
ATOM 4255 O O . ASP B 1 99 ? 12.766 28.219 14.086 1 94.69 99 ASP B O 1
ATOM 4259 N N . THR B 1 100 ? 12.141 30.203 13.266 1 93.38 100 THR B N 1
ATOM 4260 C CA . THR B 1 100 ? 13.492 30.734 13.328 1 93.38 100 THR B CA 1
ATOM 4261 C C . THR B 1 100 ? 14.008 30.75 14.766 1 93.38 100 THR B C 1
ATOM 4263 O O . THR B 1 100 ? 15.102 30.25 15.047 1 93.38 100 THR B O 1
ATOM 4266 N N . ILE B 1 101 ? 13.273 31.234 15.617 1 93.75 101 ILE B N 1
ATOM 4267 C CA . ILE B 1 101 ? 13.711 31.422 17 1 93.75 101 ILE B CA 1
ATOM 4268 C C . ILE B 1 101 ? 13.766 30.078 17.703 1 93.75 101 ILE B C 1
ATOM 4270 O O . ILE B 1 101 ? 14.727 29.781 18.422 1 93.75 101 ILE B O 1
ATOM 4274 N N . LEU B 1 102 ? 12.742 29.266 17.547 1 94 102 LEU B N 1
ATOM 4275 C CA . LEU B 1 102 ? 12.734 27.984 18.25 1 94 102 LEU B CA 1
ATOM 4276 C C . LEU B 1 102 ? 13.82 27.078 17.719 1 94 102 LEU B C 1
ATOM 4278 O O . LEU B 1 102 ? 14.391 26.281 18.469 1 94 102 LEU B O 1
ATOM 4282 N N . ASN B 1 103 ? 14.062 27.125 16.438 1 91.06 103 ASN B N 1
ATOM 4283 C CA . ASN B 1 103 ? 15.188 26.375 15.891 1 91.06 103 ASN B CA 1
ATOM 4284 C C . ASN B 1 103 ? 16.5 26.781 16.531 1 91.06 103 ASN B C 1
ATOM 4286 O O . ASN B 1 103 ? 17.328 25.938 16.875 1 91.06 103 ASN B O 1
ATOM 4290 N N . MET B 1 104 ? 16.688 28.047 16.688 1 90.44 104 MET B N 1
ATOM 4291 C CA . MET B 1 104 ? 17.891 28.578 17.328 1 90.44 104 MET B CA 1
ATOM 4292 C C . MET B 1 104 ? 17.938 28.172 18.812 1 90.44 104 MET B C 1
ATOM 4294 O O . MET B 1 104 ? 18.984 27.828 19.328 1 90.44 104 MET B O 1
ATOM 4298 N N . THR B 1 105 ? 16.812 28.281 19.406 1 90.12 105 THR B N 1
ATOM 4299 C CA . THR B 1 105 ? 16.688 27.906 20.812 1 90.12 105 THR B CA 1
ATOM 4300 C C . THR B 1 105 ? 17.094 26.453 21.031 1 90.12 105 THR B C 1
ATOM 4302 O O . THR B 1 105 ? 17.75 26.141 22.031 1 90.12 105 THR B O 1
ATOM 4305 N N . GLN B 1 106 ? 16.656 25.562 20.203 1 90.06 106 GLN B N 1
ATOM 4306 C CA . GLN B 1 106 ? 17.031 24.156 20.281 1 90.06 106 GLN B CA 1
ATOM 4307 C C . GLN B 1 106 ? 18.547 23.984 20.109 1 90.06 106 GLN B C 1
ATOM 4309 O O . GLN B 1 106 ? 19.172 23.203 20.812 1 90.06 106 GLN B O 1
ATOM 4314 N N . ARG B 1 107 ? 19.172 24.688 19.219 1 87.06 107 ARG B N 1
ATOM 4315 C CA . ARG B 1 107 ? 20.609 24.625 18.969 1 87.06 107 ARG B CA 1
ATOM 4316 C C . ARG B 1 107 ? 21.391 25.094 20.188 1 87.06 107 ARG B C 1
ATOM 4318 O O . ARG B 1 107 ? 22.5 24.609 20.453 1 87.06 107 ARG B O 1
ATOM 4325 N N . GLN B 1 108 ? 20.734 25.922 20.938 1 88.56 108 GLN B N 1
ATOM 4326 C CA . GLN B 1 108 ? 21.359 26.438 22.156 1 88.56 108 GLN B CA 1
ATOM 4327 C C . GLN B 1 108 ? 21.109 25.5 23.328 1 88.56 108 GLN B C 1
ATOM 4329 O O . GLN B 1 108 ? 21.594 25.734 24.438 1 88.56 108 GLN B O 1
ATOM 4334 N N . GLY B 1 109 ? 20.312 24.5 23.094 1 87.25 109 GLY B N 1
ATOM 4335 C CA . GLY B 1 109 ? 20.094 23.469 24.094 1 87.25 109 GLY B CA 1
ATOM 4336 C C . GLY B 1 109 ? 19 23.828 25.078 1 87.25 109 GLY B C 1
ATOM 4337 O O . GLY B 1 109 ? 18.859 23.188 26.125 1 87.25 109 GLY B O 1
ATOM 4338 N N . LYS B 1 110 ? 18.219 24.812 24.734 1 86.88 110 LYS B N 1
ATOM 4339 C CA . LYS B 1 110 ? 17.156 25.266 25.641 1 86.88 110 LYS B CA 1
ATOM 4340 C C . LYS B 1 110 ? 15.898 24.438 25.453 1 86.88 110 LYS B C 1
ATOM 4342 O O . LYS B 1 110 ? 15.047 24.391 26.344 1 86.88 110 LYS B O 1
ATOM 4347 N N . ILE B 1 111 ? 15.695 23.906 24.344 1 88.25 111 ILE B N 1
ATOM 4348 C CA . ILE B 1 111 ? 14.688 22.875 24.094 1 88.25 111 ILE B CA 1
ATOM 4349 C C . ILE B 1 111 ? 15.344 21.656 23.438 1 88.25 111 ILE B C 1
ATOM 4351 O O . ILE B 1 111 ? 16.391 21.781 22.797 1 88.25 111 ILE B O 1
ATOM 4355 N N . SER B 1 112 ? 14.805 20.531 23.688 1 87.88 112 SER B N 1
ATOM 4356 C CA . SER B 1 112 ? 15.492 19.281 23.328 1 87.88 112 SER B CA 1
ATOM 4357 C C . SER B 1 112 ? 15.312 18.953 21.859 1 87.88 112 SER B C 1
ATOM 4359 O O . SER B 1 112 ? 16.141 18.266 21.266 1 87.88 112 SER B O 1
ATOM 4361 N N . PHE B 1 113 ? 14.203 19.406 21.281 1 89.44 113 PHE B N 1
ATOM 4362 C CA . PHE B 1 113 ? 13.898 19.016 19.906 1 89.44 113 PHE B CA 1
ATOM 4363 C C . PHE B 1 113 ? 12.953 20.016 19.25 1 89.44 113 PHE B C 1
ATOM 4365 O O . PHE B 1 113 ? 12.102 20.594 19.922 1 89.44 113 PHE B O 1
ATOM 4372 N N . TYR B 1 114 ? 13.172 20.266 18.016 1 91.31 114 TYR B N 1
ATOM 4373 C CA . TYR B 1 114 ? 12.266 21.125 17.25 1 91.31 114 TYR B CA 1
ATOM 4374 C C . TYR B 1 114 ? 12.289 20.766 15.773 1 91.31 114 TYR B C 1
ATOM 4376 O O . TYR B 1 114 ? 13.266 20.203 15.273 1 91.31 114 TYR B O 1
ATOM 4384 N N . MET B 1 115 ? 11.164 21 15.078 1 89.5 115 MET B N 1
ATOM 4385 C CA . MET B 1 115 ? 11.031 20.781 13.641 1 89.5 115 MET B CA 1
ATOM 4386 C C . MET B 1 115 ? 10.477 22.016 12.945 1 89.5 115 MET B C 1
ATOM 4388 O O . MET B 1 115 ? 9.289 22.312 13.055 1 89.5 115 MET B O 1
ATOM 4392 N N . PRO B 1 116 ? 11.312 22.672 12.195 1 89.69 116 PRO B N 1
ATOM 4393 C CA . PRO B 1 116 ? 10.82 23.844 11.484 1 89.69 116 PRO B CA 1
ATOM 4394 C C . PRO B 1 116 ? 10.016 23.484 10.234 1 89.69 116 PRO B C 1
ATOM 4396 O O . PRO B 1 116 ? 10.078 22.359 9.758 1 89.69 116 PRO B O 1
ATOM 4399 N N . SER B 1 117 ? 9.227 24.438 9.688 1 91.69 117 SER B N 1
ATOM 4400 C CA . SER B 1 117 ? 8.406 24.219 8.5 1 91.69 117 SER B CA 1
ATOM 4401 C C . SER B 1 117 ? 8.75 25.219 7.402 1 91.69 117 SER B C 1
ATOM 4403 O O . SER B 1 117 ? 7.91 25.547 6.559 1 91.69 117 SER B O 1
ATOM 4405 N N . PHE B 1 118 ? 9.992 25.672 7.348 1 90.25 118 PHE B N 1
ATOM 4406 C CA . PHE B 1 118 ? 10.414 26.672 6.367 1 90.25 118 PHE B CA 1
ATOM 4407 C C . PHE B 1 118 ? 10.086 26.203 4.953 1 90.25 118 PHE B C 1
ATOM 4409 O O . PHE B 1 118 ? 10.406 25.078 4.57 1 90.25 118 PHE B O 1
ATOM 4416 N N . GLY B 1 119 ? 9.445 27.062 4.188 1 91.06 119 GLY B N 1
ATOM 4417 C CA . GLY B 1 119 ? 9.188 26.797 2.783 1 91.06 119 GLY B CA 1
ATOM 4418 C C . GLY B 1 119 ? 7.84 26.141 2.539 1 91.06 119 GLY B C 1
ATOM 4419 O O . GLY B 1 119 ? 7.367 26.094 1.401 1 91.06 119 GLY B O 1
ATOM 4420 N N . GLU B 1 120 ? 7.145 25.703 3.547 1 94.31 120 GLU B N 1
ATOM 4421 C CA . GLU B 1 120 ? 5.902 24.953 3.377 1 94.31 120 GLU B CA 1
ATOM 4422 C C . GLU B 1 120 ? 4.727 25.688 4.008 1 94.31 120 GLU B C 1
ATOM 4424 O O . GLU B 1 120 ? 3.65 25.109 4.184 1 94.31 120 GLU B O 1
ATOM 4429 N N . GLN B 1 121 ? 4.883 26.938 4.359 1 96.44 121 GLN B N 1
ATOM 4430 C CA . GLN B 1 121 ? 3.918 27.672 5.176 1 96.44 121 GLN B CA 1
ATOM 4431 C C . GLN B 1 121 ? 2.621 27.906 4.406 1 96.44 121 GLN B C 1
ATOM 4433 O O . GLN B 1 121 ? 1.537 27.906 4.992 1 96.44 121 GLN B O 1
ATOM 4438 N N . ALA B 1 122 ? 2.75 28.125 3.088 1 97.75 122 ALA B N 1
ATOM 4439 C CA . ALA B 1 122 ? 1.532 28.359 2.312 1 97.75 122 ALA B CA 1
ATOM 4440 C C . ALA B 1 122 ? 0.606 27.141 2.385 1 97.75 122 ALA B C 1
ATOM 4442 O O . ALA B 1 122 ? -0.616 27.297 2.453 1 97.75 122 ALA B O 1
ATOM 4443 N N . THR B 1 123 ? 1.187 25.953 2.332 1 98.12 123 THR B N 1
ATOM 4444 C CA . THR B 1 123 ? 0.41 24.719 2.41 1 98.12 123 THR B CA 1
ATOM 4445 C C . THR B 1 123 ? -0.266 24.594 3.773 1 98.12 123 THR B C 1
ATOM 4447 O O . THR B 1 123 ? -1.488 24.453 3.855 1 98.12 123 THR B O 1
ATOM 4450 N N . THR B 1 124 ? 0.485 24.688 4.84 1 97.94 124 THR B N 1
ATOM 4451 C CA . THR B 1 124 ? -0.028 24.375 6.172 1 97.94 124 THR B CA 1
ATOM 4452 C C . THR B 1 124 ? -1 25.453 6.641 1 97.94 124 THR B C 1
ATOM 4454 O O . THR B 1 124 ? -2.041 25.141 7.223 1 97.94 124 THR B O 1
ATOM 4457 N N . VAL B 1 125 ? -0.703 26.719 6.398 1 98.62 125 VAL B N 1
ATOM 4458 C CA . VAL B 1 125 ? -1.585 27.812 6.805 1 98.62 125 VAL B CA 1
ATOM 4459 C C . VAL B 1 125 ? -2.799 27.859 5.883 1 98.62 125 VAL B C 1
ATOM 4461 O O . VAL B 1 125 ? -3.926 28.078 6.336 1 98.62 125 VAL B O 1
ATOM 4464 N N . GLY B 1 126 ? -2.557 27.656 4.551 1 98.69 126 GLY B N 1
ATOM 4465 C CA . GLY B 1 126 ? -3.65 27.656 3.592 1 98.69 126 GLY B CA 1
ATOM 4466 C C . GLY B 1 126 ? -4.688 26.578 3.881 1 98.69 126 GLY B C 1
ATOM 4467 O O . GLY B 1 126 ? -5.887 26.828 3.75 1 98.69 126 GLY B O 1
ATOM 4468 N N . VAL B 1 127 ? -4.242 25.391 4.254 1 98.69 127 VAL B N 1
ATOM 4469 C CA . VAL B 1 127 ? -5.145 24.312 4.621 1 98.69 127 VAL B CA 1
ATOM 4470 C C . VAL B 1 127 ? -5.957 24.703 5.852 1 98.69 127 VAL B C 1
ATOM 4472 O O . VAL B 1 127 ? -7.172 24.5 5.895 1 98.69 127 VAL B O 1
ATOM 4475 N N . GLY B 1 128 ? -5.281 25.25 6.887 1 98.56 128 GLY B N 1
ATOM 4476 C CA . GLY B 1 128 ? -5.98 25.719 8.07 1 98.56 128 GLY B CA 1
ATOM 4477 C C . GLY B 1 128 ? -7.078 26.719 7.766 1 98.56 128 GLY B C 1
ATOM 4478 O O . GLY B 1 128 ? -8.148 26.688 8.367 1 98.56 128 GLY B O 1
ATOM 4479 N N . ALA B 1 129 ? -6.82 27.594 6.848 1 98.62 129 ALA B N 1
ATOM 4480 C CA . ALA B 1 129 ? -7.754 28.656 6.488 1 98.62 129 ALA B CA 1
ATOM 4481 C C . ALA B 1 129 ? -8.945 28.109 5.711 1 98.62 129 ALA B C 1
ATOM 4483 O O . ALA B 1 129 ? -10.047 28.656 5.781 1 98.62 129 ALA B O 1
ATOM 4484 N N . ALA B 1 130 ? -8.727 27.078 4.945 1 98.69 130 ALA B N 1
ATOM 4485 C CA . ALA B 1 130 ? -9.727 26.578 4.008 1 98.69 130 ALA B CA 1
ATOM 4486 C C . ALA B 1 130 ? -10.656 25.578 4.684 1 98.69 130 ALA B C 1
ATOM 4488 O O . ALA B 1 130 ? -11.828 25.469 4.316 1 98.69 130 ALA B O 1
ATOM 4489 N N . LEU B 1 131 ? -10.156 24.797 5.652 1 98.62 131 LEU B N 1
ATOM 4490 C CA . LEU B 1 131 ? -10.977 23.844 6.383 1 98.62 131 LEU B CA 1
ATOM 4491 C C . LEU B 1 131 ? -11.977 24.547 7.285 1 98.62 131 LEU B C 1
ATOM 4493 O O . LEU B 1 131 ? -11.758 25.703 7.676 1 98.62 131 LEU B O 1
ATOM 4497 N N . GLU B 1 132 ? -13.086 23.875 7.586 1 98.31 132 GLU B N 1
ATOM 4498 C CA . GLU B 1 132 ? -13.969 24.344 8.648 1 98.31 132 GLU B CA 1
ATOM 4499 C C . GLU B 1 132 ? -13.391 24.031 10.023 1 98.31 132 GLU B C 1
ATOM 4501 O O . GLU B 1 132 ? -12.664 23.047 10.188 1 98.31 132 GLU B O 1
ATOM 4506 N N . PHE B 1 133 ? -13.766 24.875 10.945 1 97.81 133 PHE B N 1
ATOM 4507 C CA . PHE B 1 133 ? -13.18 24.75 12.273 1 97.81 133 PHE B CA 1
ATOM 4508 C C . PHE B 1 133 ? -13.508 23.391 12.883 1 97.81 133 PHE B C 1
ATOM 4510 O O . PHE B 1 133 ? -12.711 22.844 13.633 1 97.81 133 PHE B O 1
ATOM 4517 N N . GLU B 1 134 ? -14.617 22.844 12.562 1 97.5 134 GLU B N 1
ATOM 4518 C CA . GLU B 1 134 ? -15.086 21.578 13.156 1 97.5 134 GLU B CA 1
ATOM 4519 C C . GLU B 1 134 ? -14.391 20.391 12.523 1 97.5 134 GLU B C 1
ATOM 4521 O O . GLU B 1 134 ? -14.461 19.266 13.047 1 97.5 134 GLU B O 1
ATOM 4526 N N . ASP B 1 135 ? -13.781 20.594 11.359 1 98.75 135 ASP B N 1
ATOM 4527 C CA . ASP B 1 135 ? -13.047 19.5 10.75 1 98.75 135 ASP B CA 1
ATOM 4528 C C . ASP B 1 135 ? -11.883 19.062 11.633 1 98.75 135 ASP B C 1
ATOM 4530 O O . ASP B 1 135 ? -11.203 19.891 12.234 1 98.75 135 ASP B O 1
ATOM 4534 N N . LEU B 1 136 ? -11.719 17.781 11.781 1 98.69 136 LEU B N 1
ATOM 4535 C CA . LEU B 1 136 ? -10.656 17.25 12.625 1 98.69 136 LEU B CA 1
ATOM 4536 C C . LEU B 1 136 ? -9.367 17.062 11.828 1 98.69 136 LEU B C 1
ATOM 4538 O O . LEU B 1 136 ? -9.383 16.484 10.742 1 98.69 136 LEU B O 1
ATOM 4542 N N . VAL B 1 137 ? -8.273 17.547 12.406 1 98.69 137 VAL B N 1
ATOM 4543 C CA . VAL B 1 137 ? -6.996 17.484 11.703 1 98.69 137 VAL B CA 1
ATOM 4544 C C . VAL B 1 137 ? -6.086 16.453 12.359 1 98.69 137 VAL B C 1
ATOM 4546 O O . VAL B 1 137 ? -5.902 16.469 13.578 1 98.69 137 VAL B O 1
ATOM 4549 N N . PHE B 1 138 ? -5.605 15.508 11.586 1 98.38 138 PHE B N 1
ATOM 4550 C CA . PHE B 1 138 ? -4.582 14.539 11.969 1 98.38 138 PHE B CA 1
ATOM 4551 C C . PHE B 1 138 ? -3.23 14.93 11.375 1 98.38 138 PHE B C 1
ATOM 4553 O O . PHE B 1 138 ? -2.922 14.57 10.234 1 98.38 138 PHE B O 1
ATOM 4560 N N . PRO B 1 139 ? -2.404 15.547 12.18 1 97.31 139 PRO B N 1
ATOM 4561 C CA . PRO B 1 139 ? -1.146 16.078 11.648 1 97.31 139 PRO B CA 1
ATOM 4562 C C . PRO B 1 139 ? -0.022 15.047 11.648 1 97.31 139 PRO B C 1
ATOM 4564 O O . PRO B 1 139 ? -0.16 13.977 12.25 1 97.31 139 PRO B O 1
ATOM 4567 N N . GLN B 1 140 ? 1.039 15.305 10.891 1 94.31 140 GLN B N 1
ATOM 4568 C CA . GLN B 1 140 ? 2.291 14.57 11.016 1 94.31 140 GLN B CA 1
ATOM 4569 C C . GLN B 1 140 ? 3.223 15.234 12.031 1 94.31 140 GLN B C 1
ATOM 4571 O O . GLN B 1 140 ? 3.234 14.859 13.203 1 94.31 140 GLN B O 1
ATOM 4576 N N . TYR B 1 141 ? 4.074 16.266 11.711 1 90.31 141 TYR B N 1
ATOM 4577 C CA . TYR B 1 141 ? 4.895 16.922 12.727 1 90.31 141 TYR B CA 1
ATOM 4578 C C . TYR B 1 141 ? 5.438 18.25 12.203 1 90.31 141 TYR B C 1
ATOM 4580 O O . TYR B 1 141 ? 6.273 18.875 12.859 1 90.31 141 TYR B O 1
ATOM 4588 N N . ARG B 1 142 ? 5.008 18.625 11.07 1 90.44 142 ARG B N 1
ATOM 4589 C CA . ARG B 1 142 ? 5.527 19.875 10.508 1 90.44 142 ARG B CA 1
ATOM 4590 C C . ARG B 1 142 ? 4.395 20.828 10.164 1 90.44 142 ARG B C 1
ATOM 4592 O O . ARG B 1 142 ? 4.582 21.766 9.375 1 90.44 142 ARG B O 1
ATOM 4599 N N . GLU B 1 143 ? 3.293 20.656 10.664 1 93.81 143 GLU B N 1
ATOM 4600 C CA . GLU B 1 143 ? 2.121 21.406 10.234 1 93.81 143 GLU B CA 1
ATOM 4601 C C . GLU B 1 143 ? 1.647 22.375 11.32 1 93.81 143 GLU B C 1
ATOM 4603 O O . GLU B 1 143 ? 0.444 22.562 11.508 1 93.81 143 GLU B O 1
ATOM 4608 N N . GLN B 1 144 ? 2.643 22.984 12.008 1 94.5 144 GLN B N 1
ATOM 4609 C CA . GLN B 1 144 ? 2.301 23.953 13.047 1 94.5 144 GLN B CA 1
ATOM 4610 C C . GLN B 1 144 ? 1.551 25.156 12.469 1 94.5 144 GLN B C 1
ATOM 4612 O O . GLN B 1 144 ? 0.79 25.812 13.172 1 94.5 144 GLN B O 1
ATOM 4617 N N . GLY B 1 145 ? 1.724 25.422 11.102 1 97.56 145 GLY B N 1
ATOM 4618 C CA . GLY B 1 145 ? 0.967 26.484 10.477 1 97.56 145 GLY B CA 1
ATOM 4619 C C . GLY B 1 145 ? -0.535 26.312 10.594 1 97.56 145 GLY B C 1
ATOM 4620 O O . GLY B 1 145 ? -1.268 27.281 10.805 1 97.56 145 GLY B O 1
ATOM 4621 N N . THR B 1 146 ? -0.973 25.109 10.508 1 98.44 146 THR B N 1
ATOM 4622 C CA . THR B 1 146 ? -2.4 24.812 10.562 1 98.44 146 THR B CA 1
ATOM 4623 C C . THR B 1 146 ? -2.957 25.078 11.953 1 98.44 146 THR B C 1
ATOM 4625 O O . THR B 1 146 ? -3.99 25.734 12.102 1 98.44 146 THR B O 1
ATOM 4628 N N . ILE B 1 147 ? -2.285 24.609 12.961 1 98.19 147 ILE B N 1
ATOM 4629 C CA . ILE B 1 147 ? -2.814 24.734 14.312 1 98.19 147 ILE B CA 1
ATOM 4630 C C . ILE B 1 147 ? -2.676 26.188 14.789 1 98.19 147 ILE B C 1
ATOM 4632 O O . ILE B 1 147 ? -3.523 26.688 15.531 1 98.19 147 ILE B O 1
ATOM 4636 N N . ILE B 1 148 ? -1.636 26.891 14.391 1 98.19 148 ILE B N 1
ATOM 4637 C CA . ILE B 1 148 ? -1.463 28.297 14.742 1 98.19 148 ILE B CA 1
ATOM 4638 C C . ILE B 1 148 ? -2.584 29.125 14.109 1 98.19 148 ILE B C 1
ATOM 4640 O O . ILE B 1 148 ? -3.146 30.016 14.758 1 98.19 148 ILE B O 1
ATOM 4644 N N . TYR B 1 149 ? -2.879 28.812 12.883 1 98.56 149 TYR B N 1
ATOM 4645 C CA . TYR B 1 149 ? -3.98 29.516 12.234 1 98.56 149 TYR B CA 1
ATOM 4646 C C . TYR B 1 149 ? -5.273 29.359 13.023 1 98.56 149 TYR B C 1
ATOM 4648 O O . TYR B 1 149 ? -6.105 30.266 13.062 1 98.56 149 TYR B O 1
ATOM 4656 N N . ARG B 1 150 ? -5.418 28.219 13.719 1 98 150 ARG B N 1
ATOM 4657 C CA . ARG B 1 150 ? -6.641 27.906 14.445 1 98 150 ARG B CA 1
ATOM 4658 C C . ARG B 1 150 ? -6.617 28.516 15.844 1 98 150 ARG B C 1
ATOM 4660 O O . ARG B 1 150 ? -7.609 28.453 16.578 1 98 150 ARG B O 1
ATOM 4667 N N . GLY B 1 151 ? -5.434 28.953 16.266 1 97.62 151 GLY B N 1
ATOM 4668 C CA . GLY B 1 151 ? -5.449 29.688 17.531 1 97.62 151 GLY B CA 1
ATOM 4669 C C . GLY B 1 151 ? -4.418 29.188 18.516 1 97.62 151 GLY B C 1
ATOM 4670 O O . GLY B 1 151 ? -4.301 29.734 19.625 1 97.62 151 GLY B O 1
ATOM 4671 N N . TYR B 1 152 ? -3.639 28.172 18.156 1 97.31 152 TYR B N 1
ATOM 4672 C CA . TYR B 1 152 ? -2.551 27.719 19.016 1 97.31 152 TYR B CA 1
ATOM 4673 C C . TYR B 1 152 ? -1.469 28.781 19.141 1 97.31 152 TYR B C 1
ATOM 4675 O O . TYR B 1 152 ? -0.989 29.312 18.125 1 97.31 152 TYR B O 1
ATOM 4683 N N . THR B 1 153 ? -1.081 29.156 20.312 1 96.69 153 THR B N 1
ATOM 4684 C CA . THR B 1 153 ? -0.174 30.266 20.531 1 96.69 153 THR B CA 1
ATOM 4685 C C . THR B 1 153 ? 1.259 29.781 20.719 1 96.69 153 THR B C 1
ATOM 4687 O O . THR B 1 153 ? 1.489 28.594 20.938 1 96.69 153 THR B O 1
ATOM 4690 N N . VAL B 1 154 ? 2.152 30.703 20.594 1 96.62 154 VAL B N 1
ATOM 4691 C CA . VAL B 1 154 ? 3.553 30.359 20.812 1 96.62 154 VAL B CA 1
ATOM 4692 C C . VAL B 1 154 ? 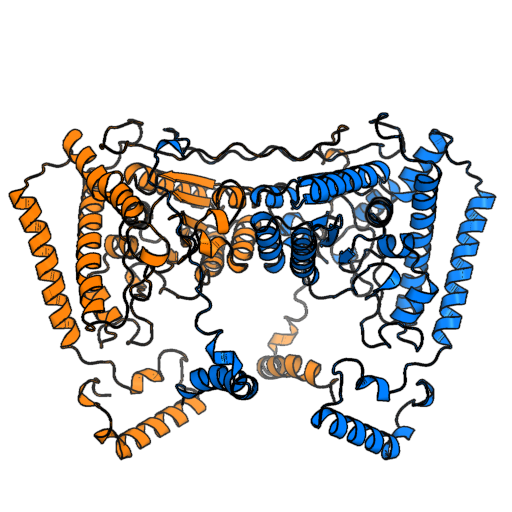3.754 29.922 22.266 1 96.62 154 VAL B C 1
ATOM 4694 O O . VAL B 1 154 ? 4.582 29.047 22.547 1 96.62 154 VAL B O 1
ATOM 4697 N N . ARG B 1 155 ? 2.998 30.453 23.203 1 97.19 155 ARG B N 1
ATOM 4698 C CA . ARG B 1 155 ? 3.057 30.016 24.578 1 97.19 155 ARG B CA 1
ATOM 4699 C C . ARG B 1 155 ? 2.666 28.547 24.703 1 97.19 155 ARG B C 1
ATOM 4701 O O . ARG B 1 155 ? 3.328 27.781 25.406 1 97.19 155 ARG B O 1
ATOM 4708 N N . ASP B 1 156 ? 1.583 28.203 24.016 1 97.06 156 ASP B N 1
ATOM 4709 C CA . ASP B 1 156 ? 1.175 26.812 24 1 97.06 156 ASP B CA 1
ATOM 4710 C C . ASP B 1 156 ? 2.285 25.922 23.453 1 97.06 156 ASP B C 1
ATOM 4712 O O . ASP B 1 156 ? 2.574 24.859 24.016 1 97.06 156 ASP B O 1
ATOM 4716 N N . MET B 1 157 ? 2.918 26.328 22.375 1 96.94 157 MET B N 1
ATOM 4717 C CA . MET B 1 157 ? 3.984 25.562 21.734 1 96.94 157 MET B CA 1
ATOM 4718 C C . MET B 1 157 ? 5.164 25.375 22.672 1 96.94 157 MET B C 1
ATOM 4720 O O . MET B 1 157 ? 5.676 24.266 22.812 1 96.94 157 MET B O 1
ATOM 4724 N N . LEU B 1 158 ? 5.535 26.453 23.297 1 97.06 158 LEU B N 1
ATOM 4725 C CA . LEU B 1 158 ? 6.703 26.406 24.172 1 97.06 158 LEU B CA 1
ATOM 4726 C C . LEU B 1 158 ? 6.422 25.578 25.422 1 97.06 158 LEU B C 1
ATOM 4728 O O . LEU B 1 158 ? 7.293 24.844 25.875 1 97.06 158 LEU B O 1
ATOM 4732 N N . ASN B 1 159 ? 5.207 25.734 25.984 1 97.19 159 ASN B N 1
ATOM 4733 C CA . ASN B 1 159 ? 4.824 24.875 27.094 1 97.19 159 ASN B CA 1
ATOM 4734 C C . ASN B 1 159 ? 4.934 23.406 26.719 1 97.19 159 ASN B C 1
ATOM 4736 O O . ASN B 1 159 ? 5.414 22.594 27.516 1 97.19 159 ASN B O 1
ATOM 4740 N N . GLN B 1 160 ? 4.488 23.047 25.594 1 96.75 160 GLN B N 1
ATOM 4741 C CA . GLN B 1 160 ? 4.555 21.672 25.109 1 96.75 160 GLN B CA 1
ATOM 4742 C C . GLN B 1 160 ? 5.996 21.234 24.875 1 96.75 160 GLN B C 1
ATOM 4744 O O . GLN B 1 160 ? 6.391 20.125 25.25 1 96.75 160 GLN B O 1
ATOM 4749 N N . CYS B 1 161 ? 6.832 22.078 24.234 1 95.69 161 CYS B N 1
ATOM 4750 C CA . CYS B 1 161 ? 8.219 21.734 23.922 1 95.69 161 CYS B CA 1
ATOM 4751 C C . CYS B 1 161 ? 9.031 21.531 25.188 1 95.69 161 CYS B C 1
ATOM 4753 O O . CYS B 1 161 ? 9.914 20.688 25.234 1 95.69 161 CYS B O 1
ATOM 4755 N N . ILE B 1 162 ? 8.703 22.281 26.172 1 94.44 162 ILE B N 1
ATOM 4756 C CA . ILE B 1 162 ? 9.43 22.203 27.438 1 94.44 162 ILE B CA 1
ATOM 4757 C C . ILE B 1 162 ? 8.82 21.109 28.312 1 94.44 162 ILE B C 1
ATOM 4759 O O . ILE B 1 162 ? 9.508 20.5 29.125 1 94.44 162 ILE B O 1
ATOM 4763 N N . GLY B 1 163 ? 7.535 20.844 28.141 1 94.81 163 GLY B N 1
ATOM 4764 C CA . GLY B 1 163 ? 6.832 19.859 28.922 1 94.81 163 GLY B CA 1
ATOM 4765 C C . GLY B 1 163 ? 6.5 20.328 30.328 1 94.81 163 GLY B C 1
ATOM 4766 O O . GLY B 1 163 ? 6.602 19.562 31.281 1 94.81 163 GLY B O 1
ATOM 4767 N N . ASN B 1 164 ? 6.223 21.609 30.469 1 95.94 164 ASN B N 1
ATOM 4768 C CA . ASN B 1 164 ? 5.961 22.141 31.797 1 95.94 164 ASN B CA 1
ATOM 4769 C C . ASN B 1 164 ? 4.508 21.938 32.219 1 95.94 164 ASN B C 1
ATOM 4771 O O . ASN B 1 164 ? 3.777 21.188 31.562 1 95.94 164 ASN B O 1
ATOM 4775 N N . ILE B 1 165 ? 4.039 22.5 33.344 1 96 165 ILE B N 1
ATOM 4776 C CA . ILE B 1 165 ? 2.758 22.219 33.969 1 96 165 ILE B CA 1
ATOM 4777 C C . ILE B 1 165 ? 1.618 22.703 33.094 1 96 165 ILE B C 1
ATOM 4779 O O . ILE B 1 165 ? 0.469 22.297 33.25 1 96 165 ILE B O 1
ATOM 4783 N N . HIS B 1 166 ? 1.879 23.578 32.125 1 96.06 166 HIS B N 1
ATOM 4784 C CA . HIS B 1 166 ? 0.84 24.125 31.25 1 96.06 166 HIS B CA 1
ATOM 4785 C C . HIS B 1 166 ? 0.718 23.328 29.953 1 96.06 166 HIS B C 1
ATOM 4787 O O . HIS B 1 166 ? -0.152 23.609 29.125 1 96.06 166 HIS B O 1
ATOM 4793 N N . ASP B 1 167 ? 1.58 22.391 29.781 1 95.94 167 ASP B N 1
ATOM 4794 C CA . ASP B 1 167 ? 1.457 21.469 28.656 1 95.94 167 ASP B CA 1
ATOM 4795 C C . ASP B 1 167 ? 0.216 20.594 28.797 1 95.94 167 ASP B C 1
ATOM 4797 O O . ASP B 1 167 ? 0.073 19.859 29.781 1 95.94 167 ASP B O 1
ATOM 4801 N N . LEU B 1 168 ? -0.618 20.562 27.812 1 92.56 168 LEU B N 1
ATOM 4802 C CA . LEU B 1 168 ? -1.847 19.781 27.828 1 92.56 168 LEU B CA 1
ATOM 4803 C C . LEU B 1 168 ? -1.537 18.297 27.953 1 92.56 168 LEU B C 1
ATOM 4805 O O . LEU B 1 168 ? -2.338 17.531 28.5 1 92.56 168 LEU B O 1
ATOM 4809 N N . GLY B 1 169 ? -0.387 17.875 27.5 1 92.38 169 GLY B N 1
ATOM 4810 C CA . GLY B 1 169 ? 0.043 16.484 27.578 1 92.38 169 GLY B CA 1
ATOM 4811 C C . GLY B 1 169 ? 0.835 16.172 28.828 1 92.38 169 GLY B C 1
ATOM 4812 O O . GLY B 1 169 ? 1.322 15.047 28.984 1 92.38 169 GLY B O 1
ATOM 4813 N N . LYS B 1 170 ? 1.028 17.109 29.703 1 93.25 170 LYS B N 1
ATOM 4814 C CA . LYS B 1 170 ? 1.688 16.953 31 1 93.25 170 LYS B CA 1
ATOM 4815 C C . LYS B 1 170 ? 3.125 16.469 30.828 1 93.25 170 LYS B C 1
ATOM 4817 O O . LYS B 1 170 ? 3.607 15.656 31.625 1 93.25 170 LYS B O 1
ATOM 4822 N N . GLY B 1 171 ? 3.682 16.812 29.734 1 91.88 171 GLY B N 1
ATOM 4823 C CA . GLY B 1 171 ? 5.09 16.531 29.516 1 91.88 171 GLY B CA 1
ATOM 4824 C C . GLY B 1 171 ? 5.355 15.086 29.109 1 91.88 171 GLY B C 1
ATOM 4825 O O . GLY B 1 171 ? 6.488 14.609 29.188 1 91.88 171 GLY B O 1
ATOM 4826 N N . ARG B 1 172 ? 4.316 14.438 28.703 1 91.06 172 ARG B N 1
ATOM 4827 C CA . ARG B 1 172 ? 4.457 13.008 28.438 1 91.06 172 ARG B CA 1
ATOM 4828 C C . ARG B 1 172 ? 4.758 12.75 26.969 1 91.06 172 ARG B C 1
ATOM 4830 O O . ARG B 1 172 ? 5.082 11.625 26.578 1 91.06 172 ARG B O 1
ATOM 4837 N N . GLN B 1 173 ? 4.629 13.727 26.125 1 90.31 173 GLN B N 1
ATOM 4838 C CA . GLN B 1 173 ? 4.875 13.594 24.688 1 90.31 173 GLN B CA 1
ATOM 4839 C C . GLN B 1 173 ? 6.191 14.25 24.281 1 90.31 173 GLN B C 1
ATOM 4841 O O . GLN B 1 173 ? 6.719 15.086 25.016 1 90.31 173 GLN B O 1
ATOM 4846 N N . MET B 1 174 ? 6.695 13.844 23.172 1 91.12 174 MET B N 1
ATOM 4847 C CA . MET B 1 174 ? 7.906 14.469 22.656 1 91.12 174 MET B CA 1
ATOM 4848 C C . MET B 1 174 ? 7.641 15.914 22.25 1 91.12 174 MET B C 1
ATOM 4850 O O . MET B 1 174 ? 6.52 16.266 21.875 1 91.12 174 MET B O 1
ATOM 4854 N N . PRO B 1 175 ? 8.711 16.734 22.375 1 92.12 175 PRO B N 1
ATOM 4855 C CA . PRO B 1 175 ? 8.531 18.094 21.875 1 92.12 175 PRO B CA 1
ATOM 4856 C C . PRO B 1 175 ? 7.996 18.125 20.438 1 92.12 175 PRO B C 1
ATOM 4858 O O . PRO B 1 175 ? 8.367 17.281 19.625 1 92.12 175 PRO B O 1
ATOM 4861 N N . VAL B 1 176 ? 7.145 19.078 20.109 1 93.94 176 VAL B N 1
ATOM 4862 C CA . VAL B 1 176 ? 6.551 19.344 18.797 1 93.94 176 VAL B CA 1
ATOM 4863 C C . VAL B 1 176 ? 5.324 18.453 18.609 1 93.94 176 VAL B C 1
ATOM 4865 O O . VAL B 1 176 ? 4.598 18.594 17.609 1 93.94 176 VAL B O 1
ATOM 4868 N N . HIS B 1 177 ? 5.109 17.531 19.469 1 95.5 177 HIS B N 1
ATOM 4869 C CA . HIS B 1 177 ? 3.887 16.734 19.391 1 95.5 177 HIS B CA 1
ATOM 4870 C C . HIS B 1 177 ? 2.68 17.531 19.875 1 95.5 177 HIS B C 1
ATOM 4872 O O . HIS B 1 177 ? 2.037 17.156 20.859 1 95.5 177 HIS B O 1
ATOM 4878 N N . TYR B 1 178 ? 2.363 18.531 19.203 1 96.31 178 TYR B N 1
ATOM 4879 C CA . TYR B 1 178 ? 1.271 19.438 19.531 1 96.31 178 TYR B CA 1
ATOM 4880 C C . TYR B 1 178 ? -0.078 18.734 19.406 1 96.31 178 TYR B C 1
ATOM 4882 O O . TYR B 1 178 ? -0.226 17.812 18.609 1 96.31 178 TYR B O 1
ATOM 4890 N N . GLY B 1 179 ? -1.065 19.141 20.109 1 95.81 179 GLY B N 1
ATOM 4891 C CA . GLY B 1 179 ? -2.453 18.703 20.047 1 95.81 179 GLY B CA 1
ATOM 4892 C C . GLY B 1 179 ? -3.391 19.594 20.844 1 95.81 179 GLY B C 1
ATOM 4893 O O . GLY B 1 179 ? -2.969 20.234 21.812 1 95.81 179 GLY B O 1
ATOM 4894 N N . SER B 1 180 ? -4.586 19.703 20.422 1 97.38 180 SER B N 1
ATOM 4895 C CA . SER B 1 180 ? -5.594 20.5 21.125 1 97.38 180 SER B CA 1
ATOM 4896 C C . SER B 1 180 ? -7.004 20.031 20.781 1 97.38 180 SER B C 1
ATOM 4898 O O . SER B 1 180 ? -7.441 20.156 19.641 1 97.38 180 SER B O 1
ATOM 4900 N N . LYS B 1 181 ? -7.68 19.516 21.781 1 96.44 181 LYS B N 1
ATOM 4901 C CA . LYS B 1 181 ? -9.078 19.141 21.594 1 96.44 181 LYS B CA 1
ATOM 4902 C C . LYS B 1 181 ? -9.93 20.344 21.219 1 96.44 181 LYS B C 1
ATOM 4904 O O . LYS B 1 181 ? -10.789 20.25 20.328 1 96.44 181 LYS B O 1
ATOM 4909 N N . ALA B 1 182 ? -9.633 21.469 21.828 1 97.38 182 ALA B N 1
ATOM 4910 C CA . ALA B 1 182 ? -10.398 22.688 21.609 1 97.38 182 ALA B CA 1
ATOM 4911 C C . ALA B 1 182 ? -10.242 23.188 20.172 1 97.38 182 ALA B C 1
ATOM 4913 O O . ALA B 1 182 ? -11.156 23.812 19.625 1 97.38 182 ALA B O 1
ATOM 4914 N N . LEU B 1 183 ? -9.133 22.875 19.531 1 98.06 183 LEU B N 1
ATOM 4915 C CA . LEU B 1 183 ? -8.852 23.375 18.188 1 98.06 183 LEU B CA 1
ATOM 4916 C C . LEU B 1 183 ? -9.047 22.281 17.141 1 98.06 183 LEU B C 1
ATOM 4918 O O . LEU B 1 183 ? -8.672 22.453 15.977 1 98.06 183 LEU B O 1
ATOM 4922 N N . ASN B 1 184 ? -9.57 21.094 17.562 1 98.19 184 ASN B N 1
ATOM 4923 C CA . ASN B 1 184 ? -9.82 19.953 16.672 1 98.19 184 ASN B CA 1
ATOM 4924 C C . ASN B 1 184 ? -8.555 19.531 15.938 1 98.19 184 ASN B C 1
ATOM 4926 O O . ASN B 1 184 ? -8.57 19.375 14.719 1 98.19 184 ASN B O 1
ATOM 4930 N N . PHE B 1 185 ? -7.559 19.375 16.703 1 98.25 185 PHE B N 1
ATOM 4931 C CA . PHE B 1 185 ? -6.23 19 16.234 1 98.25 185 PHE B CA 1
ATOM 4932 C C . PHE B 1 185 ? -5.668 17.844 17.062 1 98.25 185 PHE B C 1
ATOM 4934 O O . PHE B 1 185 ? -5.34 18.031 18.234 1 98.25 185 PHE B O 1
ATOM 4941 N N . VAL B 1 186 ? -5.594 16.672 16.453 1 97.56 186 VAL B N 1
ATOM 4942 C CA . VAL B 1 186 ? -5.16 15.469 17.156 1 97.56 186 VAL B CA 1
ATOM 4943 C C . VAL B 1 186 ? -3.666 15.562 17.453 1 97.56 186 VAL B C 1
ATOM 4945 O O . VAL B 1 186 ? -2.896 16.125 16.672 1 97.56 186 VAL B O 1
ATOM 4948 N N . THR B 1 187 ? -3.293 15.031 18.578 1 96.56 187 THR B N 1
ATOM 4949 C CA . THR B 1 187 ? -1.896 15.086 19 1 96.56 187 THR B CA 1
ATOM 4950 C C . THR B 1 187 ? -1.001 14.367 18 1 96.56 187 THR B C 1
ATOM 4952 O O . THR B 1 187 ? -1.327 13.266 17.547 1 96.56 187 THR B O 1
ATOM 4955 N N . VAL B 1 188 ? 0.096 14.961 17.688 1 95.25 188 VAL B N 1
ATOM 4956 C CA . VAL B 1 188 ? 1.063 14.445 16.734 1 95.25 188 VAL B CA 1
ATOM 4957 C C . VAL B 1 188 ? 1.649 13.133 17.234 1 95.25 188 VAL B C 1
ATOM 4959 O O . VAL B 1 188 ? 1.885 12.977 18.438 1 95.25 188 VAL B O 1
ATOM 4962 N N . SER B 1 189 ? 1.757 12.219 16.344 1 91.38 189 SER B N 1
ATOM 4963 C CA . SER B 1 189 ? 2.486 10.984 16.578 1 91.38 189 SER B CA 1
ATOM 4964 C C . SER B 1 189 ? 3.682 10.852 15.633 1 91.38 189 SER B C 1
ATOM 4966 O O . SER B 1 189 ? 3.559 11.094 14.43 1 91.38 189 SER B O 1
ATOM 4968 N N . SER B 1 190 ? 4.809 10.469 16.156 1 84.75 190 SER B N 1
ATOM 4969 C CA . SER B 1 190 ? 6.055 10.539 15.398 1 84.75 190 SER B CA 1
ATOM 4970 C C . SER B 1 190 ? 6.16 9.398 14.391 1 84.75 190 SER B C 1
ATOM 4972 O O . SER B 1 190 ? 6.754 9.555 13.32 1 84.75 190 SER B O 1
ATOM 4974 N N . PRO B 1 191 ? 5.73 8.195 14.797 1 84.06 191 PRO B N 1
ATOM 4975 C CA . PRO B 1 191 ? 5.883 7.125 13.805 1 84.06 191 PRO B CA 1
ATOM 4976 C C . PRO B 1 191 ? 5.125 7.414 12.508 1 84.06 191 PRO B C 1
ATOM 4978 O O . PRO B 1 191 ? 3.986 7.887 12.547 1 84.06 191 PRO B O 1
ATOM 4981 N N . LEU B 1 192 ? 5.77 7.09 11.438 1 84.69 192 LEU B N 1
ATOM 4982 C CA . LEU B 1 192 ? 5.254 7.469 10.125 1 84.69 192 LEU B CA 1
ATOM 4983 C C . LEU B 1 192 ? 3.904 6.809 9.859 1 84.69 192 LEU B C 1
ATOM 4985 O O . LEU B 1 192 ? 3.738 5.609 10.086 1 84.69 192 LEU B O 1
ATOM 4989 N N . THR B 1 193 ? 2.914 7.602 9.477 1 91.19 193 THR B N 1
ATOM 4990 C CA . THR B 1 193 ? 1.617 7.273 8.898 1 91.19 193 THR B CA 1
ATOM 4991 C C . THR B 1 193 ? 0.676 6.715 9.961 1 91.19 193 THR B C 1
ATOM 4993 O O . THR B 1 193 ? -0.399 6.203 9.641 1 91.19 193 THR B O 1
ATOM 4996 N N . THR B 1 194 ? 1 6.793 11.234 1 91.81 194 THR B N 1
ATOM 4997 C CA . THR B 1 194 ? 0.086 6.383 12.297 1 91.81 194 THR B CA 1
ATOM 4998 C C . THR B 1 194 ? -1.251 7.109 12.164 1 91.81 194 THR B C 1
ATOM 5000 O O . THR B 1 194 ? -2.311 6.504 12.352 1 91.81 194 THR B O 1
ATOM 5003 N N . GLN B 1 195 ? -1.205 8.305 11.836 1 95.31 195 GLN B N 1
ATOM 5004 C CA . GLN B 1 195 ? -2.385 9.164 11.828 1 95.31 195 GLN B CA 1
ATOM 5005 C C . GLN B 1 195 ? -3.252 8.898 10.602 1 95.31 195 GLN B C 1
ATOM 5007 O O . GLN B 1 195 ? -4.438 9.234 10.586 1 95.31 195 GLN B O 1
ATOM 5012 N N . VAL B 1 196 ? -2.715 8.273 9.539 1 96.75 196 VAL B N 1
ATOM 5013 C CA . VAL B 1 196 ? -3.402 8.195 8.258 1 96.75 196 VAL B CA 1
ATOM 5014 C C . VAL B 1 196 ? -4.578 7.227 8.359 1 96.75 196 VAL B C 1
ATOM 5016 O O . VAL B 1 196 ? -5.715 7.582 8.031 1 96.75 196 VAL B O 1
ATOM 5019 N N . PRO B 1 197 ? -4.367 5.977 8.875 1 96.38 197 PRO B N 1
ATOM 5020 C CA . PRO B 1 197 ? -5.531 5.105 9.055 1 96.38 197 PRO B CA 1
ATOM 5021 C C . PRO B 1 197 ? -6.516 5.641 10.086 1 96.38 197 PRO B C 1
ATOM 5023 O O . PRO B 1 197 ? -7.723 5.41 9.977 1 96.38 197 PRO B O 1
ATOM 5026 N N . GLN B 1 198 ? -6.062 6.348 11.141 1 97.38 198 GLN B N 1
ATOM 5027 C CA . GLN B 1 198 ? -6.945 6.953 12.133 1 97.38 198 GLN B CA 1
ATOM 5028 C C . GLN B 1 198 ? -7.906 7.945 11.484 1 97.38 198 GLN B C 1
ATOM 5030 O O . GLN B 1 198 ? -9.094 7.977 11.82 1 97.38 198 GLN B O 1
ATOM 5035 N N . ALA B 1 199 ? -7.359 8.703 10.562 1 98.44 199 ALA B N 1
ATOM 5036 C CA . ALA B 1 199 ? -8.188 9.68 9.859 1 98.44 199 ALA B CA 1
ATOM 5037 C C . ALA B 1 199 ? -9.266 8.992 9.039 1 98.44 199 ALA B C 1
ATOM 5039 O O . ALA B 1 199 ? -10.414 9.453 9 1 98.44 199 ALA B O 1
ATOM 5040 N N . SER B 1 200 ? -8.891 7.926 8.328 1 97.62 200 SER B N 1
ATOM 5041 C CA . SER B 1 200 ? -9.883 7.16 7.586 1 97.62 200 SER B CA 1
ATOM 5042 C C . SER B 1 200 ? -10.992 6.645 8.5 1 97.62 200 SER B C 1
ATOM 5044 O O . SER B 1 200 ? -12.172 6.695 8.148 1 97.62 200 SER B O 1
ATOM 5046 N N . GLY B 1 201 ? -10.578 6.129 9.641 1 97.38 201 GLY B N 1
ATOM 5047 C CA . GLY B 1 201 ? -11.57 5.684 10.609 1 97.38 201 GLY B CA 1
ATOM 5048 C C . GLY B 1 201 ? -12.5 6.793 11.055 1 97.38 201 GLY B C 1
ATOM 5049 O O . GLY B 1 201 ? -13.719 6.594 11.133 1 97.38 201 GLY B O 1
ATOM 5050 N N . ALA B 1 202 ? -11.953 7.941 11.414 1 98.31 202 ALA B N 1
ATOM 5051 C CA . ALA B 1 202 ? -12.75 9.086 11.828 1 98.31 202 ALA B CA 1
ATOM 5052 C C . ALA B 1 202 ? -13.711 9.516 10.727 1 98.31 202 ALA B C 1
ATOM 5054 O O . ALA B 1 202 ? -14.891 9.758 10.984 1 98.31 202 ALA B O 1
ATOM 5055 N N . GLY B 1 203 ? -13.195 9.617 9.5 1 98.44 203 GLY B N 1
ATOM 5056 C CA . GLY B 1 203 ? -14.031 9.969 8.367 1 98.44 203 GLY B CA 1
ATOM 5057 C C . GLY B 1 203 ? -15.195 9.008 8.164 1 98.44 203 GLY B C 1
ATOM 5058 O O . GLY B 1 203 ? -16.297 9.43 7.809 1 98.44 203 GLY B O 1
ATOM 5059 N N . TYR B 1 204 ? -14.898 7.738 8.344 1 97.31 204 TYR B N 1
ATOM 5060 C CA . TYR B 1 204 ? -15.953 6.734 8.266 1 97.31 204 TYR B CA 1
ATOM 5061 C C . TYR B 1 204 ? -17.031 7.004 9.305 1 97.31 204 TYR B C 1
ATOM 5063 O O . TYR B 1 204 ? -18.234 6.895 9.008 1 97.31 204 TYR B O 1
ATOM 5071 N N . GLY B 1 205 ? -16.594 7.332 10.523 1 97.69 205 GLY B N 1
ATOM 5072 C CA . GLY B 1 205 ? -17.547 7.68 11.57 1 97.69 205 GLY B CA 1
ATOM 5073 C C . GLY B 1 205 ? -18.453 8.844 11.195 1 97.69 205 GLY B C 1
ATOM 5074 O O . GLY B 1 205 ? -19.656 8.797 11.445 1 97.69 205 GLY B O 1
ATOM 5075 N N . TYR B 1 206 ? -17.875 9.891 10.625 1 98.12 206 TYR B N 1
ATOM 5076 C CA . TYR B 1 206 ? -18.656 11.047 10.219 1 98.12 206 TYR B CA 1
ATOM 5077 C C . TYR B 1 206 ? -19.719 10.664 9.195 1 98.12 206 TYR B C 1
ATOM 5079 O O . TYR B 1 206 ? -20.859 11.133 9.258 1 98.12 206 TYR B O 1
ATOM 5087 N N . ARG B 1 207 ? -19.297 9.844 8.219 1 96.25 207 ARG B N 1
ATOM 5088 C CA . ARG B 1 207 ? -20.234 9.383 7.199 1 96.25 207 ARG B CA 1
ATOM 5089 C C . ARG B 1 207 ? -21.406 8.641 7.832 1 96.25 207 ARG B C 1
ATOM 5091 O O . ARG B 1 207 ? -22.562 8.906 7.512 1 96.25 207 ARG B O 1
ATOM 5098 N N . LEU B 1 208 ? -21.078 7.754 8.672 1 96.38 208 LEU B N 1
ATOM 5099 C CA . LEU B 1 208 ? -22.094 6.926 9.312 1 96.38 208 LEU B CA 1
ATOM 5100 C C . LEU B 1 208 ? -23.062 7.785 10.125 1 96.38 208 LEU B C 1
ATOM 5102 O O . LEU B 1 208 ? -24.266 7.492 10.18 1 96.38 208 LEU B O 1
ATOM 5106 N N . ARG B 1 209 ? -22.578 8.852 10.727 1 97.19 209 ARG B N 1
ATOM 5107 C CA . ARG B 1 209 ? -23.391 9.703 11.586 1 97.19 209 ARG B CA 1
ATOM 5108 C C . ARG B 1 209 ? -24.047 10.828 10.789 1 97.19 209 ARG B C 1
ATOM 5110 O O . ARG B 1 209 ? -24.781 11.648 11.344 1 97.19 209 ARG B O 1
ATOM 5117 N N . GLY B 1 210 ? -23.719 10.945 9.547 1 96.38 210 GLY B N 1
ATOM 5118 C CA . GLY B 1 210 ? -24.297 11.961 8.688 1 96.38 210 GLY B CA 1
ATOM 5119 C C . GLY B 1 210 ? -23.828 13.367 9.008 1 96.38 210 GLY B C 1
ATOM 5120 O O . GLY B 1 210 ? -24.578 14.328 8.867 1 96.38 210 GLY B O 1
ATOM 5121 N N . GLU B 1 211 ? -22.641 13.516 9.469 1 97.38 211 GLU B N 1
ATOM 5122 C CA . GLU B 1 211 ? -22.094 14.82 9.828 1 97.38 211 GLU B CA 1
ATOM 5123 C C . GLU B 1 211 ? -21.422 15.484 8.625 1 97.38 211 GLU B C 1
ATOM 5125 O O . GLU B 1 211 ? -20.812 14.812 7.793 1 97.38 211 GLU B O 1
ATOM 5130 N N . ASN B 1 212 ? -21.531 16.734 8.586 1 97.38 212 ASN B N 1
ATOM 5131 C CA . ASN B 1 212 ? -20.844 17.516 7.562 1 97.38 212 ASN B CA 1
ATOM 5132 C C . ASN B 1 212 ? -19.453 17.922 8.016 1 97.38 212 ASN B C 1
ATOM 5134 O O . ASN B 1 212 ? -19.141 19.109 8.125 1 97.38 212 ASN B O 1
ATOM 5138 N N . LYS B 1 213 ? -18.641 16.891 8.297 1 98 213 LYS B N 1
ATOM 5139 C CA . LYS B 1 213 ? -17.266 17.062 8.797 1 98 213 LYS B CA 1
ATOM 5140 C C . LYS B 1 213 ? -16.281 16.234 7.98 1 98 213 LYS B C 1
ATOM 5142 O O . LYS B 1 213 ? -16.656 15.258 7.34 1 98 213 LYS B O 1
ATOM 5147 N N . VAL B 1 214 ? -15.07 16.688 8.023 1 98.62 214 VAL B N 1
ATOM 5148 C CA . VAL B 1 214 ? -14 15.984 7.316 1 98.62 214 VAL B CA 1
ATOM 5149 C C . VAL B 1 214 ? -12.867 15.664 8.281 1 98.62 214 VAL B C 1
ATOM 5151 O O . VAL B 1 214 ? -12.586 16.453 9.195 1 98.62 214 VAL B O 1
ATOM 5154 N N . ALA B 1 215 ? -12.312 14.461 8.164 1 98.88 215 ALA B N 1
ATOM 5155 C CA . ALA B 1 215 ? -11.047 14.133 8.797 1 98.88 215 ALA B CA 1
ATOM 5156 C C . ALA B 1 215 ? -9.875 14.398 7.859 1 98.88 215 ALA B C 1
ATOM 5158 O O . ALA B 1 215 ? -9.672 13.656 6.891 1 98.88 215 ALA B O 1
ATOM 5159 N N . ALA B 1 216 ? -9.086 15.406 8.148 1 98.88 216 ALA B N 1
ATOM 5160 C CA . ALA B 1 216 ? -7.961 15.789 7.297 1 98.88 216 ALA B CA 1
ATOM 5161 C C . ALA B 1 216 ? -6.637 15.289 7.879 1 98.88 216 ALA B C 1
ATOM 5163 O O . ALA B 1 216 ? -6.336 15.539 9.047 1 98.88 216 ALA B O 1
ATOM 5164 N N . THR B 1 217 ? -5.887 14.547 7.09 1 98.69 217 THR B N 1
ATOM 5165 C CA . THR B 1 217 ? -4.625 14.031 7.605 1 98.69 217 THR B CA 1
ATOM 5166 C C . THR B 1 217 ? -3.461 14.445 6.707 1 98.69 217 THR B C 1
ATOM 5168 O O . THR B 1 217 ? -3.588 14.453 5.48 1 98.69 217 THR B O 1
ATOM 5171 N N . TYR B 1 218 ? -2.363 14.797 7.426 1 97.81 218 TYR B N 1
ATOM 5172 C CA . TYR B 1 218 ? -1.136 15.188 6.738 1 97.81 218 TYR B CA 1
ATOM 5173 C C . TYR B 1 218 ? -0.152 14.023 6.684 1 97.81 218 TYR B C 1
ATOM 5175 O O . TYR B 1 218 ? -0.085 13.211 7.609 1 97.81 218 TYR B O 1
ATOM 5183 N N . PHE B 1 219 ? 0.616 13.969 5.602 1 95 219 PHE B N 1
ATOM 5184 C CA . PHE B 1 219 ? 1.79 13.109 5.516 1 95 219 PHE B CA 1
ATOM 5185 C C . PHE B 1 219 ? 2.721 13.57 4.402 1 95 219 PHE B C 1
ATOM 5187 O O . PHE B 1 219 ? 2.33 14.375 3.551 1 95 219 PHE B O 1
ATOM 5194 N N . GLY B 1 220 ? 3.93 13.172 4.516 1 91.62 220 GLY B N 1
ATOM 5195 C CA . GLY B 1 220 ? 4.898 13.469 3.471 1 91.62 220 GLY B CA 1
ATOM 5196 C C . GLY B 1 220 ? 4.93 12.422 2.373 1 91.62 220 GLY B C 1
ATOM 5197 O O . GLY B 1 220 ? 4.344 11.344 2.516 1 91.62 220 GLY B O 1
ATOM 5198 N N . GLU B 1 221 ? 5.59 12.789 1.262 1 88.12 221 GLU B N 1
ATOM 5199 C CA . GLU B 1 221 ? 5.754 11.844 0.157 1 88.12 221 GLU B CA 1
ATOM 5200 C C . GLU B 1 221 ? 6.508 10.594 0.604 1 88.12 221 GLU B C 1
ATOM 5202 O O . GLU B 1 221 ? 6.219 9.492 0.139 1 88.12 221 GLU B O 1
ATOM 5207 N N . GLY B 1 222 ? 7.461 10.805 1.447 1 84.94 222 GLY B N 1
ATOM 5208 C CA . GLY B 1 222 ? 8.18 9.648 1.968 1 84.94 222 GLY B CA 1
ATOM 5209 C C . GLY B 1 222 ? 7.297 8.719 2.783 1 84.94 222 GLY B C 1
ATOM 5210 O O . GLY B 1 222 ? 7.418 7.496 2.68 1 84.94 222 GLY B O 1
ATOM 5211 N N . ALA B 1 223 ? 6.457 9.297 3.572 1 86.31 223 ALA B N 1
ATOM 5212 C CA . ALA B 1 223 ? 5.555 8.523 4.422 1 86.31 223 ALA B CA 1
ATOM 5213 C C . ALA B 1 223 ? 4.578 7.703 3.58 1 86.31 223 ALA B C 1
ATOM 5215 O O . ALA B 1 223 ? 4.09 6.66 4.023 1 86.31 223 ALA B O 1
ATOM 5216 N N . ALA B 1 224 ? 4.348 8.102 2.406 1 89.06 224 ALA B N 1
ATOM 5217 C CA . ALA B 1 224 ? 3.4 7.434 1.52 1 89.06 224 ALA B CA 1
ATOM 5218 C C . ALA B 1 224 ? 3.941 6.082 1.064 1 89.06 224 ALA B C 1
ATOM 5220 O O . ALA B 1 224 ? 3.223 5.297 0.441 1 89.06 224 ALA B O 1
ATOM 5221 N N . SER B 1 225 ? 5.105 5.766 1.373 1 83.81 225 SER B N 1
ATOM 5222 C CA . SER B 1 225 ? 5.695 4.473 1.034 1 83.81 225 SER B CA 1
ATOM 5223 C C . SER B 1 225 ? 5.352 3.418 2.078 1 83.81 225 SER B C 1
ATOM 5225 O O . SER B 1 225 ? 5.555 2.223 1.851 1 83.81 225 SER B O 1
ATOM 5227 N N . GLU B 1 226 ? 4.824 3.863 3.143 1 86.38 226 GLU B N 1
ATOM 5228 C CA . GLU B 1 226 ? 4.516 2.945 4.234 1 86.38 226 GLU B CA 1
ATOM 5229 C C . GLU B 1 226 ? 3.252 2.143 3.941 1 86.38 226 GLU B C 1
ATOM 5231 O O . GLU B 1 226 ? 2.312 2.656 3.33 1 86.38 226 GLU B O 1
ATOM 5236 N N . GLY B 1 227 ? 3.146 0.952 4.441 1 89.25 227 GLY B N 1
ATOM 5237 C CA . GLY B 1 227 ? 2.006 0.072 4.246 1 89.25 227 GLY B CA 1
ATOM 5238 C C . GLY B 1 227 ? 0.715 0.63 4.816 1 89.25 227 GLY B C 1
ATOM 5239 O O . GLY B 1 227 ? -0.363 0.407 4.262 1 89.25 227 GLY B O 1
ATOM 5240 N N . ASP B 1 228 ? 0.788 1.313 5.945 1 91.62 228 ASP B N 1
ATOM 5241 C CA . ASP B 1 228 ? -0.401 1.881 6.574 1 91.62 228 ASP B CA 1
ATOM 5242 C C . ASP B 1 228 ? -1.083 2.889 5.652 1 91.62 228 ASP B C 1
ATOM 5244 O O . ASP B 1 228 ? -2.307 3.033 5.676 1 91.62 228 ASP B O 1
ATOM 5248 N N . TRP B 1 229 ? -0.241 3.566 4.914 1 93.69 229 TRP B N 1
ATOM 5249 C CA . TRP B 1 229 ? -0.798 4.508 3.947 1 93.69 229 TRP B CA 1
ATOM 5250 C C . TRP B 1 229 ? -1.679 3.783 2.934 1 93.69 229 TRP B C 1
ATOM 5252 O O . TRP B 1 229 ? -2.805 4.211 2.666 1 93.69 229 TRP B O 1
ATOM 5262 N N . HIS B 1 230 ? -1.175 2.684 2.441 1 91.88 230 HIS B N 1
ATOM 5263 C CA . HIS B 1 230 ? -1.879 1.833 1.49 1 91.88 230 HIS B CA 1
ATOM 5264 C C . HIS B 1 230 ? -3.209 1.353 2.061 1 91.88 230 HIS B C 1
ATOM 5266 O O . HIS B 1 230 ? -4.25 1.472 1.407 1 91.88 230 HIS B O 1
ATOM 5272 N N . ALA B 1 231 ? -3.195 0.863 3.213 1 92.31 231 ALA B N 1
ATOM 5273 C CA . ALA B 1 231 ? -4.391 0.344 3.871 1 92.31 231 ALA B CA 1
ATOM 5274 C C . ALA B 1 231 ? -5.41 1.454 4.113 1 92.31 231 ALA B C 1
ATOM 5276 O O . ALA B 1 231 ? -6.613 1.256 3.914 1 92.31 231 ALA B O 1
ATOM 5277 N N . ALA B 1 232 ? -4.918 2.586 4.523 1 95.19 232 ALA B N 1
ATOM 5278 C CA . ALA B 1 232 ? -5.793 3.713 4.836 1 95.19 232 ALA B CA 1
ATOM 5279 C C . ALA B 1 232 ? -6.547 4.184 3.598 1 95.19 232 ALA B C 1
ATOM 5281 O O . ALA B 1 232 ? -7.754 4.434 3.656 1 95.19 232 ALA B O 1
ATOM 5282 N N . LEU B 1 233 ? -5.801 4.324 2.49 1 94.81 233 LEU B N 1
ATOM 5283 C CA . LEU B 1 233 ? -6.445 4.781 1.265 1 94.81 233 LEU B CA 1
ATOM 5284 C C . LEU B 1 233 ? -7.469 3.764 0.773 1 94.81 233 LEU B C 1
ATOM 5286 O O . LEU B 1 233 ? -8.57 4.133 0.358 1 94.81 233 LEU B O 1
ATOM 5290 N N . ASN B 1 234 ? -7.102 2.51 0.795 1 91.75 234 ASN B N 1
ATOM 5291 C CA . ASN B 1 234 ? -8.023 1.459 0.376 1 91.75 234 ASN B CA 1
ATOM 5292 C C . ASN B 1 234 ? -9.289 1.455 1.224 1 91.75 234 ASN B C 1
ATOM 5294 O O . ASN B 1 234 ? -10.398 1.33 0.694 1 91.75 234 ASN B O 1
ATOM 5298 N N . PHE B 1 235 ? -9.164 1.584 2.51 1 92.31 235 PHE B N 1
ATOM 5299 C CA . PHE B 1 235 ? -10.289 1.625 3.438 1 92.31 235 PHE B CA 1
ATOM 5300 C C . PHE B 1 235 ? -11.188 2.818 3.146 1 92.31 235 PHE B C 1
ATOM 5302 O O . PHE B 1 235 ? -12.414 2.68 3.082 1 92.31 235 PHE B O 1
ATOM 5309 N N . ALA B 1 236 ? -10.57 3.93 2.979 1 95.56 236 ALA B N 1
ATOM 5310 C CA . ALA B 1 236 ? -11.328 5.156 2.754 1 95.56 236 ALA B CA 1
ATOM 5311 C C . ALA B 1 236 ? -12.125 5.078 1.454 1 95.56 236 ALA B C 1
ATOM 5313 O O . ALA B 1 236 ? -13.289 5.484 1.406 1 95.56 236 ALA B O 1
ATOM 5314 N N . ALA B 1 237 ? -11.492 4.613 0.424 1 92.62 237 ALA B N 1
ATOM 5315 C CA . ALA B 1 237 ? -12.133 4.504 -0.882 1 92.62 237 ALA B CA 1
ATOM 5316 C C . ALA B 1 237 ? -13.297 3.512 -0.841 1 92.62 237 ALA B C 1
ATOM 5318 O O . ALA B 1 237 ? -14.383 3.797 -1.347 1 92.62 237 ALA B O 1
ATOM 5319 N N . THR B 1 238 ? -13.117 2.377 -0.229 1 89.19 238 THR B N 1
ATOM 5320 C CA . THR B 1 238 ? -14.094 1.294 -0.245 1 89.19 238 THR B CA 1
ATOM 5321 C C . THR B 1 238 ? -15.273 1.616 0.667 1 89.19 238 THR B C 1
ATOM 5323 O O . THR B 1 238 ? -16.422 1.278 0.355 1 89.19 238 THR B O 1
ATOM 5326 N N . LEU B 1 239 ? -14.977 2.301 1.754 1 91.25 239 LEU B N 1
ATOM 5327 C CA . LEU B 1 239 ? -16.031 2.561 2.734 1 91.25 239 LEU B CA 1
ATOM 5328 C C . LEU B 1 239 ? -16.562 3.979 2.588 1 91.25 239 LEU B C 1
ATOM 5330 O O . LEU B 1 239 ? -17.375 4.426 3.406 1 91.25 239 LEU B O 1
ATOM 5334 N N . SER B 1 240 ? -16.047 4.672 1.613 1 93.5 240 SER B N 1
ATOM 5335 C CA . SER B 1 240 ? -16.516 6.027 1.329 1 93.5 240 SER B CA 1
ATOM 5336 C C . SER B 1 240 ? -16.359 6.934 2.545 1 93.5 240 SER B C 1
ATOM 5338 O O . SER B 1 240 ? -17.328 7.578 2.973 1 93.5 240 SER B O 1
ATOM 5340 N N . CYS B 1 241 ? -15.164 6.992 3.053 1 96.56 241 CYS B N 1
ATOM 5341 C CA . CYS B 1 241 ? -14.875 7.77 4.25 1 96.56 241 CYS B CA 1
ATOM 5342 C C . CYS B 1 241 ? -14.773 9.258 3.924 1 96.56 241 CYS B C 1
ATOM 5344 O O . CYS B 1 241 ? -14.227 9.633 2.885 1 96.56 241 CYS B O 1
ATOM 5346 N N . GLN B 1 242 ? -15.32 10.078 4.758 1 98.62 242 GLN B N 1
ATOM 5347 C CA . GLN B 1 242 ? -15.18 11.523 4.637 1 98.62 242 GLN B CA 1
ATOM 5348 C C . GLN B 1 242 ? -13.789 11.977 5.082 1 98.62 242 GLN B C 1
ATOM 5350 O O . GLN B 1 242 ? -13.656 12.719 6.059 1 98.62 242 GLN B O 1
ATOM 5355 N N . THR B 1 243 ? -12.789 11.578 4.32 1 98.75 243 THR B N 1
ATOM 5356 C CA . THR B 1 243 ? -11.391 11.805 4.66 1 98.75 243 THR B CA 1
ATOM 5357 C C . THR B 1 243 ? -10.695 12.633 3.584 1 98.75 243 THR B C 1
ATOM 5359 O O . THR B 1 243 ? -10.914 12.414 2.391 1 98.75 243 THR B O 1
ATOM 5362 N N . LEU B 1 244 ? -9.938 13.633 4.008 1 98.88 244 LEU B N 1
ATOM 5363 C CA . LEU B 1 244 ? -9.094 14.43 3.129 1 98.88 244 LEU B CA 1
ATOM 5364 C C . LEU B 1 244 ? -7.617 14.102 3.354 1 98.88 244 LEU B C 1
ATOM 5366 O O . LEU B 1 244 ? -7.074 14.359 4.43 1 98.88 244 LEU B O 1
ATOM 5370 N N . PHE B 1 245 ? -7 13.484 2.342 1 98.69 245 PHE B N 1
ATOM 5371 C CA . PHE B 1 245 ? -5.582 13.156 2.402 1 98.69 245 PHE B CA 1
ATOM 5372 C C . PHE B 1 245 ? -4.738 14.32 1.891 1 98.69 245 PHE B C 1
ATOM 5374 O O . PHE B 1 245 ? -4.891 14.75 0.746 1 98.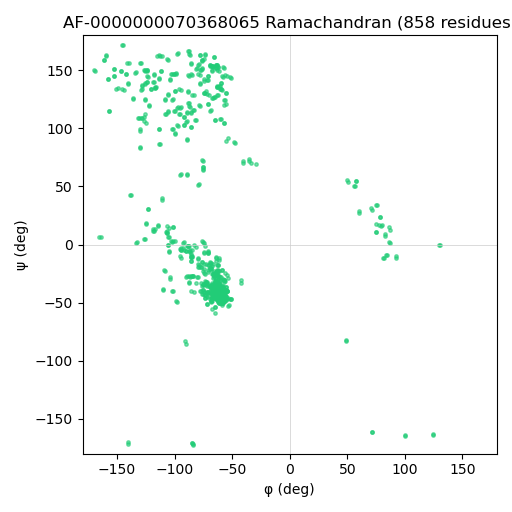69 245 PHE B O 1
ATOM 5381 N N . LEU B 1 246 ? -3.838 14.82 2.746 1 98.69 246 LEU B N 1
ATOM 5382 C CA . LEU B 1 246 ? -2.988 15.969 2.445 1 98.69 246 LEU B CA 1
ATOM 5383 C C . LEU B 1 246 ? -1.524 15.547 2.355 1 98.69 246 LEU B C 1
ATOM 5385 O O . LEU B 1 246 ? -0.842 15.445 3.377 1 98.69 246 LEU B O 1
ATOM 5389 N N . CYS B 1 247 ? -1.033 15.359 1.157 1 97.44 247 CYS B N 1
ATOM 5390 C CA . CYS B 1 247 ? 0.342 14.93 0.937 1 97.44 247 CYS B CA 1
ATOM 5391 C C . CYS B 1 247 ? 1.256 16.125 0.684 1 97.44 247 CYS B C 1
ATOM 5393 O O . CYS B 1 247 ? 1.143 16.781 -0.347 1 97.44 247 CYS B O 1
ATOM 5395 N N . ARG B 1 248 ? 2.113 16.359 1.599 1 95.31 248 ARG B N 1
ATOM 5396 C CA . ARG B 1 248 ? 3.139 17.375 1.388 1 95.31 248 ARG B CA 1
ATOM 5397 C C . ARG B 1 248 ? 4.344 16.797 0.653 1 95.31 248 ARG B C 1
ATOM 5399 O O . ARG B 1 248 ? 5.156 16.078 1.248 1 95.31 248 ARG B O 1
ATOM 5406 N N . ASN B 1 249 ? 4.438 17.047 -0.593 1 91.75 249 ASN B N 1
ATOM 5407 C CA . ASN B 1 249 ? 5.598 16.625 -1.365 1 91.75 249 ASN B CA 1
ATOM 5408 C C . ASN B 1 249 ? 6.703 17.672 -1.349 1 91.75 249 ASN B C 1
ATOM 5410 O O . ASN B 1 249 ? 6.746 18.547 -2.219 1 91.75 249 ASN B O 1
ATOM 5414 N N . ASN B 1 250 ? 7.547 17.562 -0.415 1 82.75 250 ASN B N 1
ATOM 5415 C CA . ASN B 1 250 ? 8.609 18.547 -0.26 1 82.75 250 ASN B CA 1
ATOM 5416 C C . ASN B 1 250 ? 9.938 18.031 -0.809 1 82.75 250 ASN B C 1
ATOM 5418 O O . ASN B 1 250 ? 11.008 18.531 -0.44 1 82.75 250 ASN B O 1
ATOM 5422 N N . LYS B 1 251 ? 9.812 16.969 -1.577 1 75.88 251 LYS B N 1
ATOM 5423 C CA . LYS B 1 251 ? 10.867 16.438 -2.445 1 75.88 251 LYS B CA 1
ATOM 5424 C C . LYS B 1 251 ? 11.859 15.594 -1.657 1 75.88 251 LYS B C 1
ATOM 5426 O O . LYS B 1 251 ? 12.672 14.875 -2.244 1 75.88 251 LYS B O 1
ATOM 5431 N N . TYR B 1 252 ? 11.828 15.609 -0.303 1 67 252 TYR B N 1
ATOM 5432 C CA . TYR B 1 252 ? 12.82 14.859 0.454 1 67 252 TYR B CA 1
ATOM 5433 C C . TYR B 1 252 ? 12.172 14.102 1.608 1 67 252 TYR B C 1
ATOM 5435 O O . TYR B 1 252 ? 11.453 14.695 2.418 1 67 252 TYR B O 1
ATOM 5443 N N . ALA B 1 253 ? 12.391 12.797 1.668 1 65.94 253 ALA B N 1
ATOM 5444 C CA . ALA B 1 253 ? 12.109 12.008 2.865 1 65.94 253 ALA B CA 1
ATOM 5445 C C . ALA B 1 253 ? 13.344 11.914 3.766 1 65.94 253 ALA B C 1
ATOM 5447 O O . ALA B 1 253 ? 14.195 11.047 3.574 1 65.94 253 ALA B O 1
ATOM 5448 N N . ILE B 1 254 ? 13.297 12.688 4.801 1 56.19 254 ILE B N 1
ATOM 5449 C CA . ILE B 1 254 ? 14.4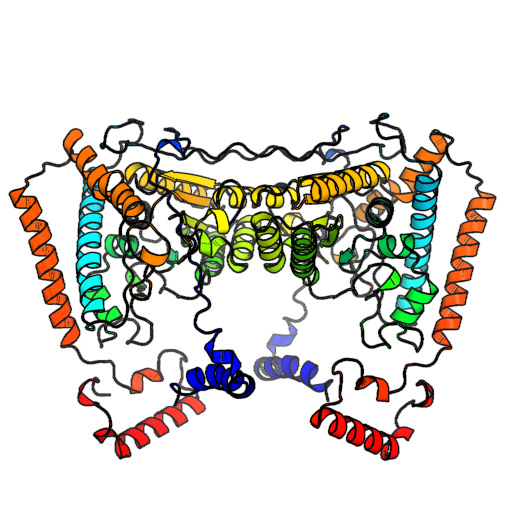77 12.883 5.637 1 56.19 254 ILE B CA 1
ATOM 5450 C C . ILE B 1 254 ? 15.68 13.219 4.754 1 56.19 254 ILE B C 1
ATOM 5452 O O . ILE B 1 254 ? 16.031 14.383 4.582 1 56.19 254 ILE B O 1
ATOM 5456 N N . SER B 1 255 ? 16.344 12.133 4.145 1 53.94 255 SER B N 1
ATOM 5457 C CA . SER B 1 255 ? 17.562 12.344 3.355 1 53.94 255 SER B CA 1
ATOM 5458 C C . SER B 1 255 ? 17.422 11.719 1.971 1 53.94 255 SER B C 1
ATOM 5460 O O . SER B 1 255 ? 18.344 11.828 1.147 1 53.94 255 SER B O 1
ATOM 5462 N N . THR B 1 256 ? 16.297 11.195 1.639 1 57.25 256 THR B N 1
ATOM 5463 C CA . THR B 1 256 ? 16.109 10.461 0.395 1 57.25 256 THR B CA 1
ATOM 5464 C C . THR B 1 256 ? 15.312 11.281 -0.613 1 57.25 256 THR B C 1
ATOM 5466 O O . THR B 1 256 ? 14.148 11.602 -0.376 1 57.25 256 THR B O 1
ATOM 5469 N N . PRO B 1 257 ? 16 11.633 -1.706 1 61.19 257 PRO B N 1
ATOM 5470 C CA . PRO B 1 257 ? 15.266 12.406 -2.711 1 61.19 257 PRO B CA 1
ATOM 5471 C C . PRO B 1 257 ? 14.133 11.609 -3.355 1 61.19 257 PRO B C 1
ATOM 5473 O O . PRO B 1 257 ? 14.133 10.375 -3.297 1 61.19 257 PRO B O 1
ATOM 5476 N N . VAL B 1 258 ? 13.227 12.219 -3.951 1 65.62 258 VAL B N 1
ATOM 5477 C CA . VAL B 1 258 ? 12.023 11.625 -4.52 1 65.62 258 VAL B CA 1
ATOM 5478 C C . VAL B 1 258 ? 12.406 10.57 -5.559 1 65.62 258 VAL B C 1
ATOM 5480 O O . VAL B 1 258 ? 11.719 9.555 -5.707 1 65.62 258 VAL B O 1
ATOM 5483 N N . VAL B 1 259 ? 13.461 10.781 -6.297 1 62.09 259 VAL B N 1
ATOM 5484 C CA . VAL B 1 259 ? 13.852 9.859 -7.363 1 62.09 259 VAL B CA 1
ATOM 5485 C C . VAL B 1 259 ? 14.172 8.492 -6.777 1 62.09 259 VAL B C 1
ATOM 5487 O O . VAL B 1 259 ? 14.094 7.477 -7.473 1 62.09 259 VAL B O 1
ATOM 5490 N N . ASP B 1 260 ? 14.477 8.547 -5.512 1 62.5 260 ASP B N 1
ATOM 5491 C CA . ASP B 1 260 ? 14.82 7.289 -4.852 1 62.5 260 ASP B CA 1
ATOM 5492 C C . ASP B 1 260 ? 13.664 6.781 -4 1 62.5 260 ASP B C 1
ATOM 5494 O O . ASP B 1 260 ? 13.773 5.738 -3.354 1 62.5 260 ASP B O 1
ATOM 5498 N N . GLN B 1 261 ? 12.594 7.484 -4.055 1 68.12 261 GLN B N 1
ATOM 5499 C CA . GLN B 1 261 ? 11.477 7.156 -3.176 1 68.12 261 GLN B CA 1
ATOM 5500 C C . GLN B 1 261 ? 10.383 6.402 -3.93 1 68.12 261 GLN B C 1
ATOM 5502 O O . GLN B 1 261 ? 9.805 5.449 -3.402 1 68.12 261 GLN B O 1
ATOM 5507 N N . TYR B 1 262 ? 10.133 6.789 -5.074 1 68.31 262 TYR B N 1
ATOM 5508 C CA . TYR B 1 262 ? 9.023 6.223 -5.832 1 68.31 262 TYR B CA 1
ATOM 5509 C C . TYR B 1 262 ? 9.203 6.461 -7.328 1 68.31 262 TYR B C 1
ATOM 5511 O O . TYR B 1 262 ? 10.062 7.25 -7.734 1 68.31 262 TYR B O 1
ATOM 5519 N N . ARG B 1 263 ? 8.5 5.711 -8.109 1 74.38 263 ARG B N 1
ATOM 5520 C CA . ARG B 1 263 ? 8.352 5.922 -9.539 1 74.38 263 ARG B CA 1
ATOM 5521 C C . ARG B 1 263 ? 6.914 6.293 -9.898 1 74.38 263 ARG B C 1
ATOM 5523 O O . ARG B 1 263 ? 6.02 6.203 -9.055 1 74.38 263 ARG B O 1
ATOM 5530 N N . GLY B 1 264 ? 6.707 6.828 -11.055 1 73.25 264 GLY B N 1
ATOM 5531 C CA . GLY B 1 264 ? 5.387 7.289 -11.461 1 73.25 264 GLY B CA 1
ATOM 5532 C C . GLY B 1 264 ? 5.207 8.789 -11.312 1 73.25 264 GLY B C 1
ATOM 5533 O O . GLY B 1 264 ? 6.184 9.523 -11.156 1 73.25 264 GLY B O 1
ATOM 5534 N N . ASP B 1 265 ? 3.98 9.227 -11.344 1 83.56 265 ASP B N 1
ATOM 5535 C CA . ASP B 1 265 ? 3.654 10.648 -11.32 1 83.56 265 ASP B CA 1
ATOM 5536 C C . ASP B 1 265 ? 3.359 11.117 -9.891 1 83.56 265 ASP B C 1
ATOM 5538 O O . ASP B 1 265 ? 2.24 11.539 -9.594 1 83.56 265 ASP B O 1
ATOM 5542 N N . GLY B 1 266 ? 4.422 10.938 -9.039 1 85 266 GLY B N 1
ATOM 5543 C CA . GLY B 1 266 ? 4.266 11.359 -7.652 1 85 266 GLY B CA 1
ATOM 5544 C C . GLY B 1 266 ? 3.336 10.461 -6.855 1 85 266 GLY B C 1
ATOM 5545 O O . GLY B 1 266 ? 3.129 9.305 -7.215 1 85 266 GLY B O 1
ATOM 5546 N N . ILE B 1 267 ? 2.885 11 -5.762 1 91.25 267 ILE B N 1
ATOM 5547 C CA . ILE B 1 267 ? 1.993 10.242 -4.887 1 91.25 267 ILE B CA 1
ATOM 5548 C C . ILE B 1 267 ? 0.555 10.367 -5.387 1 91.25 267 ILE B C 1
ATOM 5550 O O . ILE B 1 267 ? -0.246 9.445 -5.223 1 91.25 267 ILE B O 1
ATOM 5554 N N . ALA B 1 268 ? 0.317 11.469 -6.043 1 92.88 268 ALA B N 1
ATOM 5555 C CA . ALA B 1 268 ? -1 11.68 -6.641 1 92.88 268 ALA B CA 1
ATOM 5556 C C . ALA B 1 268 ? -1.33 10.578 -7.645 1 92.88 268 ALA B C 1
ATOM 5558 O O . ALA B 1 268 ? -2.467 10.109 -7.707 1 92.88 268 ALA B O 1
ATOM 5559 N N . GLY B 1 269 ? -0.393 10.234 -8.43 1 90.12 269 GLY B N 1
ATOM 5560 C CA . GLY B 1 269 ? -0.593 9.148 -9.375 1 90.12 269 GLY B CA 1
ATOM 5561 C C . GLY B 1 269 ? -1.039 7.855 -8.719 1 90.12 269 GLY B C 1
ATOM 5562 O O . GLY B 1 269 ? -1.846 7.113 -9.281 1 90.12 269 GLY B O 1
ATOM 5563 N N . LYS B 1 270 ? -0.504 7.566 -7.617 1 90.31 270 LYS B N 1
ATOM 5564 C CA . LYS B 1 270 ? -0.897 6.371 -6.875 1 90.31 270 LYS B CA 1
ATOM 5565 C C . LYS B 1 270 ? -2.336 6.484 -6.379 1 90.31 270 LYS B C 1
ATOM 5567 O O . LYS B 1 270 ? -3.096 5.516 -6.438 1 90.31 270 LYS B O 1
ATOM 5572 N N . SER B 1 271 ? -2.646 7.668 -5.824 1 93.06 271 SER B N 1
ATOM 5573 C CA . SER B 1 271 ? -3.975 7.887 -5.262 1 93.06 271 SER B CA 1
ATOM 5574 C C . SER B 1 271 ? -5.062 7.605 -6.293 1 93.06 271 SER B C 1
ATOM 5576 O O . SER B 1 271 ? -6.117 7.062 -5.957 1 93.06 271 SER B O 1
ATOM 5578 N N . ILE B 1 272 ? -4.848 7.93 -7.555 1 91.06 272 ILE B N 1
ATOM 5579 C CA . ILE B 1 272 ? -5.809 7.707 -8.633 1 91.06 272 ILE B CA 1
ATOM 5580 C C . ILE B 1 272 ? -6.121 6.219 -8.742 1 91.06 272 ILE B C 1
ATOM 5582 O O . ILE B 1 272 ? -7.266 5.836 -8.992 1 91.06 272 ILE B O 1
ATOM 5586 N N . GLY B 1 273 ? -5.148 5.477 -8.539 1 89.06 273 GLY B N 1
ATOM 5587 C CA . GLY B 1 273 ? -5.316 4.031 -8.625 1 89.06 273 GLY B CA 1
ATOM 5588 C C . GLY B 1 273 ? -6.273 3.482 -7.582 1 89.06 273 GLY B C 1
ATOM 5589 O O . GLY B 1 273 ? -6.816 2.389 -7.746 1 89.06 273 GLY B O 1
ATOM 5590 N N . TYR B 1 274 ? -6.453 4.199 -6.539 1 90.81 274 TYR B N 1
ATOM 5591 C CA . TYR B 1 274 ? -7.355 3.775 -5.477 1 90.81 274 TYR B CA 1
ATOM 5592 C C . TYR B 1 274 ? -8.773 4.27 -5.738 1 90.81 274 TYR B C 1
ATOM 5594 O O . TYR B 1 274 ? -9.672 4.047 -4.926 1 90.81 274 TYR B O 1
ATOM 5602 N N . GLY B 1 275 ? -8.953 5.004 -6.832 1 90.25 275 GLY B N 1
ATOM 5603 C CA . GLY B 1 275 ? -10.266 5.535 -7.152 1 90.25 275 GLY B CA 1
ATOM 5604 C C . GLY B 1 275 ? -10.633 6.762 -6.336 1 90.25 275 GLY B C 1
ATOM 5605 O O . GLY B 1 275 ? -11.812 7.043 -6.117 1 90.25 275 GLY B O 1
ATOM 5606 N N . ILE B 1 276 ? -9.688 7.457 -5.848 1 94.38 276 ILE B N 1
ATOM 5607 C CA . ILE B 1 276 ? -9.914 8.633 -5.016 1 94.38 276 ILE B CA 1
ATOM 5608 C C . ILE B 1 276 ? -9.766 9.898 -5.859 1 94.38 276 ILE B C 1
ATOM 5610 O O . ILE B 1 276 ? -8.844 10.008 -6.668 1 94.38 276 ILE B O 1
ATOM 5614 N N . LYS B 1 277 ? -10.75 10.789 -5.707 1 96.44 277 LYS B N 1
ATOM 5615 C CA . LYS B 1 277 ? -10.617 12.086 -6.371 1 96.44 277 LYS B CA 1
ATOM 5616 C C . LYS B 1 277 ? -9.336 12.789 -5.949 1 96.44 277 LYS B C 1
ATOM 5618 O O . LYS B 1 277 ? -9.094 12.992 -4.758 1 96.44 277 LYS B O 1
ATOM 5623 N N . THR B 1 278 ? -8.484 13.164 -6.965 1 97.06 278 THR B N 1
ATOM 5624 C CA . THR B 1 278 ? -7.121 13.57 -6.652 1 97.06 278 THR B CA 1
ATOM 5625 C C . THR B 1 278 ? -6.797 14.922 -7.289 1 97.06 278 THR B C 1
ATOM 5627 O O . THR B 1 278 ? -7.156 15.172 -8.438 1 97.06 278 THR B O 1
ATOM 5630 N N . TYR B 1 279 ? -6.133 15.797 -6.508 1 97.44 279 TYR B N 1
ATOM 5631 C CA . TYR B 1 279 ? -5.676 17.109 -6.957 1 97.44 279 TYR B CA 1
ATOM 5632 C C . TYR B 1 279 ? -4.172 17.266 -6.762 1 97.44 279 TYR B C 1
ATOM 5634 O O . TYR B 1 279 ? -3.605 16.703 -5.816 1 97.44 279 TYR B O 1
ATOM 5642 N N . ARG B 1 280 ? -3.531 17.938 -7.641 1 96.62 280 ARG B N 1
ATOM 5643 C CA . ARG B 1 280 ? -2.172 18.438 -7.449 1 96.62 280 ARG B CA 1
ATOM 5644 C C . ARG B 1 280 ? -2.137 19.969 -7.469 1 96.62 280 ARG B C 1
ATOM 5646 O O . ARG B 1 280 ? -2.783 20.594 -8.312 1 96.62 280 ARG B O 1
ATOM 5653 N N . VAL B 1 281 ? -1.436 20.547 -6.574 1 97.75 281 VAL B N 1
ATOM 5654 C CA . VAL B 1 281 ? -1.485 22 -6.441 1 97.75 281 VAL B CA 1
ATOM 5655 C C . VAL B 1 281 ? -0.099 22.547 -6.094 1 97.75 281 VAL B C 1
ATOM 5657 O O . VAL B 1 281 ? 0.699 21.844 -5.457 1 97.75 281 VAL B O 1
ATOM 5660 N N . ASP B 1 282 ? 0.193 23.703 -6.555 1 97.12 282 ASP B N 1
ATOM 5661 C CA . ASP B 1 282 ? 1.387 24.422 -6.121 1 97.12 282 ASP B CA 1
ATOM 5662 C C . ASP B 1 282 ? 1.307 24.781 -4.637 1 97.12 282 ASP B C 1
ATOM 5664 O O . ASP B 1 282 ? 0.617 25.719 -4.254 1 97.12 282 ASP B O 1
ATOM 5668 N N . GLY B 1 283 ? 2.09 24.062 -3.873 1 97.31 283 GLY B N 1
ATOM 5669 C CA . GLY B 1 283 ? 2.01 24.172 -2.426 1 97.31 283 GLY B CA 1
ATOM 5670 C C . GLY B 1 283 ? 2.551 25.484 -1.896 1 97.31 283 GLY B C 1
ATOM 5671 O O . GLY B 1 283 ? 2.381 25.812 -0.717 1 97.31 283 GLY B O 1
ATOM 5672 N N . ASN B 1 284 ? 3.158 26.297 -2.75 1 96.44 284 ASN B N 1
ATOM 5673 C CA . ASN B 1 284 ? 3.699 27.578 -2.328 1 96.44 284 ASN B CA 1
ATOM 5674 C C . ASN B 1 284 ? 2.832 28.75 -2.811 1 96.44 284 ASN B C 1
ATOM 5676 O O . ASN B 1 284 ? 3.156 29.906 -2.576 1 96.44 284 ASN B O 1
ATOM 5680 N N . ASP B 1 285 ? 1.775 28.406 -3.514 1 98.06 285 ASP B N 1
ATOM 5681 C CA . ASP B 1 285 ? 0.731 29.359 -3.896 1 98.06 285 ASP B CA 1
ATOM 5682 C C . ASP B 1 285 ? -0.45 29.281 -2.932 1 98.06 285 ASP B C 1
ATOM 5684 O O . ASP B 1 285 ? -1.34 28.453 -3.086 1 98.06 285 ASP B O 1
ATOM 5688 N N . ALA B 1 286 ? -0.503 30.266 -2.055 1 98.5 286 ALA B N 1
ATOM 5689 C CA . ALA B 1 286 ? -1.485 30.25 -0.974 1 98.5 286 ALA B CA 1
ATOM 5690 C C . ALA B 1 286 ? -2.908 30.297 -1.525 1 98.5 286 ALA B C 1
ATOM 5692 O O . ALA B 1 286 ? -3.824 29.703 -0.955 1 98.5 286 ALA B O 1
ATOM 5693 N N . LEU B 1 287 ? -3.133 31.016 -2.605 1 98.69 287 LEU B N 1
ATOM 5694 C CA . LEU B 1 287 ? -4.461 31.062 -3.205 1 98.69 287 LEU B CA 1
ATOM 5695 C C . LEU B 1 287 ? -4.867 29.703 -3.762 1 98.69 287 LEU B C 1
ATOM 5697 O O . LEU B 1 287 ? -5.988 29.25 -3.533 1 98.69 287 LEU B O 1
ATOM 5701 N N . ALA B 1 288 ? -3.967 29.094 -4.457 1 98.62 288 ALA B N 1
ATOM 5702 C CA . ALA B 1 288 ? -4.234 27.781 -5.035 1 98.62 288 ALA B CA 1
ATOM 5703 C C . ALA B 1 288 ? -4.535 26.75 -3.947 1 98.62 288 ALA B C 1
ATOM 5705 O O . ALA B 1 288 ? -5.457 25.938 -4.086 1 98.62 288 ALA B O 1
ATOM 5706 N N . VAL B 1 289 ? -3.711 26.797 -2.906 1 98.75 289 VAL B N 1
ATOM 5707 C CA . VAL B 1 289 ? -3.898 25.875 -1.79 1 98.75 289 VAL B CA 1
ATOM 5708 C C . VAL B 1 289 ? -5.289 26.078 -1.187 1 98.75 289 VAL B C 1
ATOM 5710 O O . VAL B 1 289 ? -6.035 25.109 -1.014 1 98.75 289 VAL B O 1
ATOM 5713 N N . TYR B 1 290 ? -5.652 27.297 -0.903 1 98.81 290 TYR B N 1
ATOM 5714 C CA . TYR B 1 290 ? -6.934 27.625 -0.283 1 98.81 290 TYR B CA 1
ATOM 5715 C C . TYR B 1 290 ? -8.094 27.109 -1.117 1 98.81 290 TYR B C 1
ATOM 5717 O O . TYR B 1 290 ? -8.977 26.422 -0.6 1 98.81 290 TYR B O 1
ATOM 5725 N N . HIS B 1 291 ? -8.094 27.359 -2.361 1 98.75 291 HIS B N 1
ATOM 5726 C CA . HIS B 1 291 ? -9.188 26.969 -3.238 1 98.75 291 HIS B CA 1
ATOM 5727 C C . HIS B 1 291 ? -9.258 25.453 -3.393 1 98.75 291 HIS B C 1
ATOM 5729 O O . HIS B 1 291 ? -10.352 24.875 -3.434 1 98.75 291 HIS B O 1
ATOM 5735 N N . THR B 1 292 ? -8.133 24.812 -3.541 1 98.75 292 THR B N 1
ATOM 5736 C CA . THR B 1 292 ? -8.117 23.375 -3.738 1 98.75 292 THR B CA 1
ATOM 5737 C C . THR B 1 292 ? -8.68 22.656 -2.514 1 98.75 292 THR B C 1
ATOM 5739 O O . THR B 1 292 ? -9.477 21.719 -2.645 1 98.75 292 THR B O 1
ATOM 5742 N N . VAL B 1 293 ? -8.25 23.094 -1.339 1 98.81 293 VAL B N 1
ATOM 5743 C CA . VAL B 1 293 ? -8.711 22.484 -0.101 1 98.81 293 VAL B CA 1
ATOM 5744 C C . VAL B 1 293 ? -10.211 22.703 0.062 1 98.81 293 VAL B C 1
ATOM 5746 O O . VAL B 1 293 ? -10.945 21.781 0.442 1 98.81 293 VAL B O 1
ATOM 5749 N N . LYS B 1 294 ? -10.656 23.875 -0.2 1 98.44 294 LYS B N 1
ATOM 5750 C CA . LYS B 1 294 ? -12.086 24.172 -0.111 1 98.44 294 LYS B CA 1
ATOM 5751 C C . LYS B 1 294 ? -12.883 23.281 -1.054 1 98.44 294 LYS B C 1
ATOM 5753 O O . LYS B 1 294 ? -13.922 22.734 -0.668 1 98.44 294 LYS B O 1
ATOM 5758 N N . GLU B 1 295 ? -12.43 23.188 -2.238 1 98.19 295 GLU B N 1
ATOM 5759 C CA . GLU B 1 295 ? -13.102 22.344 -3.23 1 98.19 295 GLU B CA 1
ATOM 5760 C C . GLU B 1 295 ? -13.125 20.891 -2.791 1 98.19 295 GLU B C 1
ATOM 5762 O O . GLU B 1 295 ? -14.164 20.219 -2.875 1 98.19 295 GLU B O 1
ATOM 5767 N N . ALA B 1 296 ? -11.977 20.391 -2.408 1 98.56 296 ALA B N 1
ATOM 5768 C CA . ALA B 1 296 ? -11.883 19 -1.981 1 98.56 296 ALA B CA 1
ATOM 5769 C C . ALA B 1 296 ? -12.789 18.734 -0.782 1 98.56 296 ALA B C 1
ATOM 5771 O O . ALA B 1 296 ? -13.461 17.703 -0.723 1 98.56 296 ALA B O 1
ATOM 5772 N N . ARG B 1 297 ? -12.766 19.641 0.199 1 98.56 297 ARG B N 1
ATOM 5773 C CA . ARG B 1 297 ? -13.625 19.5 1.368 1 98.56 297 ARG B CA 1
ATOM 5774 C C . ARG B 1 297 ? -15.102 19.438 0.964 1 98.56 297 ARG B C 1
ATOM 5776 O O . ARG B 1 297 ? -15.844 18.578 1.452 1 98.56 297 ARG B O 1
ATOM 5783 N N . ASN B 1 298 ? -15.539 20.344 0.126 1 98.12 298 ASN B N 1
ATOM 5784 C CA . ASN B 1 298 ? -16.906 20.359 -0.355 1 98.12 298 ASN B CA 1
ATOM 5785 C C . ASN B 1 298 ? -17.266 19.062 -1.07 1 98.12 298 ASN B C 1
ATOM 5787 O O . ASN B 1 298 ? -18.375 18.531 -0.89 1 98.12 298 ASN B O 1
ATOM 5791 N N . TYR B 1 299 ? -16.406 18.625 -1.853 1 98.12 299 TYR B N 1
ATOM 5792 C CA . TYR B 1 299 ? -16.609 17.359 -2.541 1 98.12 299 TYR B CA 1
ATOM 5793 C C . TYR B 1 299 ? -16.844 16.234 -1.546 1 98.12 299 TYR B C 1
ATOM 5795 O O . TYR B 1 299 ? -17.766 15.43 -1.717 1 98.12 299 TYR B O 1
ATOM 5803 N N . ILE B 1 300 ? -16 16.141 -0.548 1 98.44 300 ILE B N 1
ATOM 5804 C CA . ILE B 1 300 ? -16.047 15.055 0.427 1 98.44 300 ILE B CA 1
ATOM 5805 C C . ILE B 1 300 ? -17.406 15.055 1.128 1 98.44 300 ILE B C 1
ATOM 5807 O O . ILE B 1 300 ? -18.047 14.016 1.24 1 98.44 300 ILE B O 1
ATOM 5811 N N . VAL B 1 301 ? -17.859 16.172 1.596 1 97.69 301 VAL B N 1
ATOM 5812 C CA . VAL B 1 301 ? -19.094 16.234 2.383 1 97.69 301 VAL B CA 1
ATOM 5813 C C . VAL B 1 301 ? -20.297 16.016 1.477 1 97.69 301 VAL B C 1
ATOM 5815 O O . VAL B 1 301 ? -21.297 15.422 1.896 1 97.69 301 VAL B O 1
ATOM 5818 N N . THR B 1 302 ? -20.266 16.453 0.23 1 97.38 302 THR B N 1
ATOM 5819 C CA . THR B 1 302 ? -21.375 16.344 -0.706 1 97.38 302 THR B CA 1
ATOM 5820 C C . THR B 1 302 ? -21.516 14.922 -1.227 1 97.38 302 THR B C 1
ATOM 5822 O O . THR B 1 302 ? -22.625 14.406 -1.367 1 97.38 302 THR B O 1
ATOM 5825 N N . ASN B 1 303 ? -20.391 14.297 -1.472 1 96.31 303 ASN B N 1
ATOM 5826 C CA . ASN B 1 303 ? -20.406 13.008 -2.154 1 96.31 303 ASN B CA 1
ATOM 5827 C C . ASN B 1 303 ? -20.141 11.852 -1.188 1 96.31 303 ASN B C 1
ATOM 5829 O O . ASN B 1 303 ? -20.234 10.688 -1.567 1 96.31 303 ASN B O 1
ATOM 5833 N N . LYS B 1 304 ? -19.828 12.242 0.022 1 96 304 LYS B N 1
ATOM 5834 C CA . LYS B 1 304 ? -19.438 11.227 0.997 1 96 304 LYS B CA 1
ATOM 5835 C C . LYS B 1 304 ? -18.375 10.297 0.434 1 96 304 LYS B C 1
ATOM 5837 O O . LYS B 1 304 ? -18.516 9.078 0.459 1 96 304 LYS B O 1
ATOM 5842 N N . ALA B 1 305 ? -17.312 10.859 -0.008 1 96.69 305 ALA B N 1
ATOM 5843 C CA . ALA B 1 305 ? -16.172 10.164 -0.611 1 96.69 305 ALA B CA 1
ATOM 5844 C C . ALA B 1 305 ? -14.859 10.875 -0.292 1 96.69 305 ALA B C 1
ATOM 5846 O O . ALA B 1 305 ? -14.836 12.094 -0.118 1 96.69 305 ALA B O 1
ATOM 5847 N N . PRO B 1 306 ? -13.828 10.133 -0.205 1 98 306 PRO B N 1
ATOM 5848 C CA . PRO B 1 306 ? -12.547 10.758 0.122 1 98 306 PRO B CA 1
ATOM 5849 C C . PRO B 1 306 ? -11.961 11.555 -1.044 1 98 306 PRO B C 1
ATOM 5851 O O . PRO B 1 306 ? -12.375 11.367 -2.191 1 98 306 PRO B O 1
ATOM 5854 N N . ALA B 1 307 ? -11.023 12.398 -0.73 1 98.5 307 ALA B N 1
ATOM 5855 C CA . ALA B 1 307 ? -10.258 13.156 -1.716 1 98.5 307 ALA B CA 1
ATOM 5856 C C . ALA B 1 307 ? -8.789 13.242 -1.322 1 98.5 307 ALA B C 1
ATOM 5858 O O . ALA B 1 307 ? -8.438 13.023 -0.161 1 98.5 307 ALA B O 1
ATOM 5859 N N . PHE B 1 308 ? -7.988 13.445 -2.342 1 98.38 308 PHE B N 1
ATOM 5860 C CA . PHE B 1 308 ? -6.543 13.484 -2.166 1 98.38 308 PHE B CA 1
ATOM 5861 C C . PHE B 1 308 ? -5.953 14.742 -2.797 1 98.38 308 PHE B C 1
ATOM 5863 O O . PHE B 1 308 ? -6.312 15.102 -3.918 1 98.38 308 PHE B O 1
ATOM 5870 N N . ILE B 1 309 ? -5.059 15.414 -2.029 1 98.62 309 ILE B N 1
ATOM 5871 C CA . ILE B 1 309 ? -4.344 16.578 -2.561 1 98.62 309 ILE B CA 1
ATOM 5872 C C . ILE B 1 309 ? -2.84 16.375 -2.389 1 98.62 309 ILE B C 1
ATOM 5874 O O . ILE B 1 309 ? -2.371 16.047 -1.294 1 98.62 309 ILE B O 1
ATOM 5878 N N . GLU B 1 310 ? -2.098 16.453 -3.426 1 97.38 310 GLU B N 1
ATOM 5879 C CA . GLU B 1 310 ? -0.642 16.531 -3.359 1 97.38 310 GLU B CA 1
ATOM 5880 C C . GLU B 1 310 ? -0.157 17.969 -3.521 1 97.38 310 GLU B C 1
ATOM 5882 O O . GLU B 1 310 ? -0.364 18.594 -4.57 1 97.38 310 GLU B O 1
ATOM 5887 N N . PHE B 1 311 ? 0.432 18.484 -2.484 1 97.19 311 PHE B N 1
ATOM 5888 C CA . PHE B 1 311 ? 1.023 19.812 -2.51 1 97.19 311 PHE B CA 1
ATOM 5889 C C . PHE B 1 311 ? 2.479 19.75 -2.961 1 97.19 311 PHE B C 1
ATOM 5891 O O . PHE B 1 311 ? 3.328 19.203 -2.258 1 97.19 311 PHE B O 1
ATOM 5898 N N . MET B 1 312 ? 2.725 20.312 -4.078 1 93.31 312 MET B N 1
ATOM 5899 C CA . MET B 1 312 ? 4.109 20.375 -4.539 1 93.31 312 MET B CA 1
ATOM 5900 C C . MET B 1 312 ? 4.836 21.547 -3.889 1 93.31 312 MET B C 1
ATOM 5902 O O . MET B 1 312 ? 4.555 22.719 -4.199 1 93.31 312 MET B O 1
ATOM 5906 N N . THR B 1 313 ? 5.684 21.25 -2.998 1 91.88 313 THR B N 1
ATOM 5907 C CA . THR B 1 313 ? 6.387 22.266 -2.225 1 91.88 313 THR B CA 1
ATOM 5908 C C . THR B 1 313 ? 7.848 21.875 -2.008 1 91.88 313 THR B C 1
ATOM 5910 O O . THR B 1 313 ? 8.406 21.109 -2.795 1 91.88 313 THR B O 1
ATOM 5913 N N . TYR B 1 314 ? 8.5 22.672 -1.152 1 84.94 314 TYR B N 1
ATOM 5914 C CA . TYR B 1 314 ? 9.914 22.406 -0.89 1 84.94 314 TYR B CA 1
ATOM 5915 C C . TYR B 1 314 ? 10.266 22.703 0.562 1 84.94 314 TYR B C 1
ATOM 5917 O O . TYR B 1 314 ? 9.82 23.719 1.114 1 84.94 314 TYR B O 1
ATOM 5925 N N . ARG B 1 315 ? 10.938 21.812 1.123 1 76.5 315 ARG B N 1
ATOM 5926 C CA . ARG B 1 315 ? 11.406 22.031 2.488 1 76.5 315 ARG B CA 1
ATOM 5927 C C . ARG B 1 315 ? 12.719 22.797 2.504 1 76.5 315 ARG B C 1
ATOM 5929 O O . ARG B 1 315 ? 13.758 22.281 2.096 1 76.5 315 ARG B O 1
ATOM 5936 N N . ILE B 1 316 ? 12.531 24 3.061 1 74.94 316 ILE B N 1
ATOM 5937 C CA . ILE B 1 316 ? 13.727 24.828 3.217 1 74.94 316 ILE B CA 1
ATOM 5938 C C . ILE B 1 316 ? 14.375 24.547 4.57 1 74.94 316 ILE B C 1
ATOM 5940 O O . ILE B 1 316 ? 13.703 24.562 5.602 1 74.94 316 ILE B O 1
ATOM 5944 N N . GLY B 1 317 ? 15.508 23.828 4.656 1 68.44 317 GLY B N 1
ATOM 5945 C CA . GLY B 1 317 ? 16.188 23.531 5.902 1 68.44 317 GLY B CA 1
ATOM 5946 C C . GLY B 1 317 ? 16.406 22.047 6.129 1 68.44 317 GLY B C 1
ATOM 5947 O O . GLY B 1 317 ? 16.156 21.234 5.238 1 68.44 317 GLY B O 1
ATOM 5948 N N . ASP B 1 318 ? 16.688 21.766 7.371 1 67.25 318 ASP B N 1
ATOM 5949 C CA . ASP B 1 318 ? 16.953 20.391 7.738 1 67.25 318 ASP B CA 1
ATOM 5950 C C . ASP B 1 318 ? 15.648 19.656 8.055 1 67.25 318 ASP B C 1
ATOM 5952 O O . ASP B 1 318 ? 14.609 20.281 8.273 1 67.25 318 ASP B O 1
ATOM 5956 N N . HIS B 1 319 ? 15.672 18.359 7.914 1 63.97 319 HIS B N 1
ATOM 5957 C CA . HIS B 1 319 ? 14.539 17.547 8.336 1 63.97 319 HIS B CA 1
ATOM 5958 C C . HIS B 1 319 ? 14.156 17.844 9.789 1 63.97 319 HIS B C 1
ATOM 5960 O O . HIS B 1 319 ? 12.984 18.062 10.094 1 63.97 319 HIS B O 1
ATOM 5966 N N . SER B 1 320 ? 15.086 17.781 10.633 1 66.19 320 SER B N 1
ATOM 5967 C CA . SER B 1 320 ? 15.008 18.125 12.047 1 66.19 320 SER B CA 1
ATOM 5968 C C . SER B 1 320 ? 16.312 18.719 12.547 1 66.19 320 SER B C 1
ATOM 5970 O O . SER B 1 320 ? 17.281 18.828 11.781 1 66.19 320 SER B O 1
ATOM 5972 N N . THR B 1 321 ? 16.359 19.188 13.664 1 62.41 321 THR B N 1
ATOM 5973 C CA . THR B 1 321 ? 17.562 19.703 14.281 1 62.41 321 THR B CA 1
ATOM 5974 C C . THR B 1 321 ? 18.594 18.594 14.477 1 62.41 321 THR B C 1
ATOM 5976 O O . THR B 1 321 ? 19.766 18.859 14.781 1 62.41 321 THR B O 1
ATOM 5979 N N . SER B 1 322 ? 18.172 17.375 14.289 1 51 322 SER B N 1
ATOM 5980 C CA . SER B 1 322 ? 19.094 16.25 14.414 1 51 322 SER B CA 1
ATOM 5981 C C . SER B 1 322 ? 19.656 15.844 13.055 1 51 322 SER B C 1
ATOM 5983 O O . SER B 1 322 ? 20.469 14.922 12.961 1 51 322 SER B O 1
ATOM 5985 N N . ASP B 1 323 ? 19.094 16.578 12.078 1 61.88 323 ASP B N 1
ATOM 5986 C CA . ASP B 1 323 ? 19.484 16.281 10.695 1 61.88 323 ASP B CA 1
ATOM 5987 C C . ASP B 1 323 ? 20.453 17.344 10.172 1 61.88 323 ASP B C 1
ATOM 5989 O O . ASP B 1 323 ? 20.484 18.469 10.664 1 61.88 323 ASP B O 1
ATOM 5993 N N . HIS B 1 324 ? 21.391 16.844 9.422 1 53.94 324 HIS B N 1
ATOM 5994 C CA . HIS B 1 324 ? 22.297 17.75 8.711 1 53.94 324 HIS B CA 1
ATOM 5995 C C . HIS B 1 324 ? 22.078 17.672 7.203 1 53.94 324 HIS B C 1
ATOM 5997 O O . HIS B 1 324 ? 22.797 16.938 6.512 1 53.94 324 HIS B O 1
ATOM 6003 N N . SER B 1 325 ? 21.156 18.422 6.688 1 62.16 325 SER B N 1
ATOM 6004 C CA . SER B 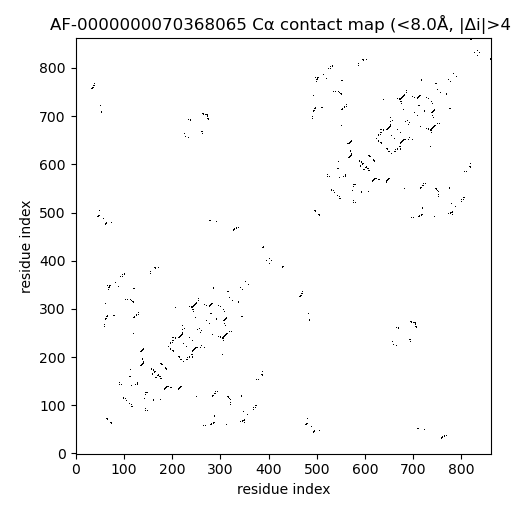1 325 ? 20.688 18.344 5.309 1 62.16 325 SER B CA 1
ATOM 6005 C C . SER B 1 325 ? 21.812 18.656 4.32 1 62.16 325 SER B C 1
ATOM 6007 O O . SER B 1 325 ? 21.781 18.203 3.18 1 62.16 325 SER B O 1
ATOM 6009 N N . VAL B 1 326 ? 22.781 19.453 4.773 1 52.41 326 VAL B N 1
ATOM 6010 C CA . VAL B 1 326 ? 23.875 19.859 3.893 1 52.41 326 VAL B CA 1
ATOM 6011 C C . VAL B 1 326 ? 24.641 18.625 3.447 1 52.41 326 VAL B C 1
ATOM 6013 O O . VAL B 1 326 ? 25.359 18.656 2.445 1 52.41 326 VAL B O 1
ATOM 6016 N N . MET B 1 327 ? 24.391 17.578 4.074 1 50.16 327 MET B N 1
ATOM 6017 C CA . MET B 1 327 ? 25.094 16.344 3.734 1 50.16 327 MET B CA 1
ATOM 6018 C C . MET B 1 327 ? 24.5 15.695 2.488 1 50.16 327 MET B C 1
ATOM 6020 O O . MET B 1 327 ? 25.188 14.961 1.772 1 50.16 327 MET B O 1
ATOM 6024 N N . TYR B 1 328 ? 23.25 16.078 2.154 1 57.56 328 TYR B N 1
ATOM 6025 C CA . TYR B 1 328 ? 22.641 15.383 1.027 1 57.56 328 TYR B CA 1
ATOM 6026 C C . TYR B 1 328 ? 22 16.375 0.054 1 57.56 328 TYR B C 1
ATOM 6028 O O . TYR B 1 328 ? 21.453 15.969 -0.974 1 57.56 328 TYR B O 1
ATOM 6036 N N . ARG B 1 329 ? 22.156 17.703 0.399 1 71.5 329 ARG B N 1
ATOM 6037 C CA . ARG B 1 329 ? 21.656 18.766 -0.477 1 71.5 329 ARG B CA 1
ATOM 6038 C C . ARG B 1 329 ? 22.688 19.875 -0.651 1 71.5 329 ARG B C 1
ATOM 6040 O O . ARG B 1 329 ? 23.438 20.188 0.283 1 71.5 329 ARG B O 1
ATOM 6047 N N . THR B 1 330 ? 22.688 20.5 -1.857 1 67.81 330 THR B N 1
ATOM 6048 C CA . THR B 1 330 ? 23.625 21.578 -2.086 1 67.81 330 THR B CA 1
ATOM 6049 C C . THR B 1 330 ? 23.062 22.906 -1.575 1 67.81 330 THR B C 1
ATOM 6051 O O . THR B 1 330 ? 21.844 23.109 -1.566 1 67.81 330 THR B O 1
ATOM 6054 N N . GLU B 1 331 ? 23.906 23.719 -1.093 1 70.94 331 GLU B N 1
ATOM 6055 C CA . GLU B 1 331 ? 23.516 25.062 -0.661 1 70.94 331 GLU B CA 1
ATOM 6056 C C . GLU B 1 331 ? 22.844 25.828 -1.789 1 70.94 331 GLU B C 1
ATOM 6058 O O . GLU B 1 331 ? 21.922 26.625 -1.546 1 70.94 331 GLU B O 1
ATOM 6063 N N . ASP B 1 332 ? 23.266 25.531 -2.984 1 70.62 332 ASP B N 1
ATOM 6064 C CA . ASP B 1 332 ? 22.703 26.203 -4.152 1 70.62 332 ASP B CA 1
ATOM 6065 C C . ASP B 1 332 ? 21.234 25.828 -4.352 1 70.62 332 ASP B C 1
ATOM 6067 O O . ASP B 1 332 ? 20.422 26.672 -4.711 1 70.62 332 ASP B O 1
ATOM 6071 N N . GLU B 1 333 ? 20.922 24.625 -4.117 1 71.75 333 GLU B N 1
ATOM 6072 C CA . GLU B 1 333 ? 19.547 24.172 -4.227 1 71.75 333 GLU B CA 1
ATOM 6073 C C . GLU B 1 333 ? 18.656 24.875 -3.211 1 71.75 333 GLU B C 1
ATOM 6075 O O . GLU B 1 333 ? 17.609 25.438 -3.568 1 71.75 333 GLU B O 1
ATOM 6080 N N . ILE B 1 334 ? 19.141 24.938 -2.029 1 74.44 334 ILE B N 1
ATOM 6081 C CA . ILE B 1 334 ? 18.359 25.516 -0.949 1 74.44 334 ILE B CA 1
ATOM 6082 C C . ILE B 1 334 ? 18.188 27.016 -1.194 1 74.44 334 ILE B C 1
ATOM 6084 O O . ILE B 1 334 ? 17.078 27.547 -1.086 1 74.44 334 ILE B O 1
ATOM 6088 N N . SER B 1 335 ? 19.234 27.672 -1.558 1 76.88 335 SER B N 1
ATOM 6089 C CA . SER B 1 335 ? 19.203 29.125 -1.794 1 76.88 335 SER B CA 1
ATOM 6090 C C . SER B 1 335 ? 18.312 29.469 -2.973 1 76.88 335 SER B C 1
ATOM 6092 O O . SER B 1 335 ? 17.625 30.484 -2.953 1 76.88 335 SER B O 1
ATOM 6094 N N . SER B 1 336 ? 18.328 28.641 -3.938 1 76.12 336 SER B N 1
ATOM 6095 C CA . SER B 1 336 ? 17.484 28.875 -5.113 1 76.12 336 SER B CA 1
ATOM 6096 C C . SER B 1 336 ? 16.016 28.828 -4.762 1 76.12 336 SER B C 1
ATOM 6098 O O . SER B 1 336 ? 15.234 29.688 -5.199 1 76.12 336 SER B O 1
ATOM 6100 N N . TRP B 1 337 ? 15.68 27.906 -3.947 1 75.81 337 TRP B N 1
ATOM 6101 C CA . TRP B 1 337 ? 14.289 27.781 -3.535 1 75.81 337 TRP B CA 1
ATOM 6102 C C . TRP B 1 337 ? 13.891 28.922 -2.609 1 75.81 337 TRP B C 1
ATOM 6104 O O . TRP B 1 337 ? 12.82 29.516 -2.76 1 75.81 337 TRP B O 1
ATOM 6114 N N . LYS B 1 338 ? 14.75 29.281 -1.726 1 77.44 338 LYS B N 1
ATOM 6115 C CA . LYS B 1 338 ? 14.492 30.344 -0.764 1 77.44 338 LYS B CA 1
ATOM 6116 C C . LYS B 1 338 ? 14.312 31.688 -1.469 1 77.44 338 LYS B C 1
ATOM 6118 O O . LYS B 1 338 ? 13.43 32.469 -1.109 1 77.44 338 LYS B O 1
ATOM 6123 N N . SER B 1 339 ? 15.031 31.859 -2.447 1 80.12 339 SER B N 1
ATOM 6124 C CA . SER B 1 339 ? 15.039 33.188 -3.098 1 80.12 339 SER B CA 1
ATOM 6125 C C . SER B 1 339 ? 13.984 33.25 -4.195 1 80.12 339 SER B C 1
ATOM 6127 O O . SER B 1 339 ? 13.438 34.312 -4.469 1 80.12 339 SER B O 1
ATOM 6129 N N . THR B 1 340 ? 13.664 32.188 -4.758 1 82.25 340 THR B N 1
ATOM 6130 C CA . THR B 1 340 ? 12.852 32.25 -5.965 1 82.25 340 THR B CA 1
ATOM 6131 C C . THR B 1 340 ? 11.438 31.766 -5.699 1 82.25 340 THR B C 1
ATOM 6133 O O . THR B 1 340 ? 10.5 32.125 -6.406 1 82.25 340 THR B O 1
ATOM 6136 N N . ASN B 1 341 ? 11.227 30.984 -4.688 1 89.69 341 ASN B N 1
ATOM 6137 C CA . ASN B 1 341 ? 9.914 30.375 -4.488 1 89.69 341 ASN B CA 1
ATOM 6138 C C . ASN B 1 341 ? 9.508 30.391 -3.018 1 89.69 341 ASN B C 1
ATOM 6140 O O . ASN B 1 341 ? 9.047 29.375 -2.488 1 89.69 341 ASN B O 1
ATOM 6144 N N . ASN B 1 342 ? 9.75 31.5 -2.379 1 91.31 342 ASN B N 1
ATOM 6145 C CA . ASN B 1 342 ? 9.305 31.688 -1.003 1 91.31 342 ASN B CA 1
ATOM 6146 C C . ASN B 1 342 ? 7.816 32.031 -0.938 1 91.31 342 ASN B C 1
ATOM 6148 O O . ASN B 1 342 ? 7.383 33.031 -1.494 1 91.31 342 ASN B O 1
ATOM 6152 N N . PRO B 1 343 ? 7.07 31.188 -0.266 1 96.06 343 PRO B N 1
ATOM 6153 C CA . PRO B 1 343 ? 5.621 31.391 -0.282 1 96.06 343 PRO B CA 1
ATOM 6154 C C . PRO B 1 343 ? 5.203 32.688 0.395 1 96.06 343 PRO B C 1
ATOM 6156 O O . PRO B 1 343 ? 4.211 33.312 -0.003 1 96.06 343 PRO B O 1
ATOM 6159 N N . ILE B 1 344 ? 5.898 33.188 1.441 1 96 344 ILE B N 1
ATOM 6160 C CA . ILE B 1 344 ? 5.57 34.406 2.135 1 96 344 ILE B CA 1
ATOM 6161 C C . ILE B 1 344 ? 5.809 35.594 1.208 1 96 344 ILE B C 1
ATOM 6163 O O . ILE B 1 344 ? 4.949 36.469 1.071 1 96 344 ILE B O 1
ATOM 6167 N N . THR B 1 345 ? 7.004 35.562 0.598 1 95.12 345 THR B N 1
ATOM 6168 C CA . THR B 1 345 ? 7.328 36.625 -0.35 1 95.12 345 THR B CA 1
ATOM 6169 C C . THR B 1 345 ? 6.324 36.656 -1.499 1 95.12 345 THR B C 1
ATOM 6171 O O . THR B 1 345 ? 5.871 37.719 -1.911 1 95.12 345 THR B O 1
ATOM 6174 N N . ARG B 1 346 ? 6 35.5 -1.978 1 96.25 346 ARG B N 1
ATOM 6175 C CA . ARG B 1 346 ? 5.098 35.375 -3.115 1 96.25 346 ARG B CA 1
ATOM 6176 C C . ARG B 1 346 ? 3.719 35.938 -2.795 1 96.25 346 ARG B C 1
ATOM 6178 O O . ARG B 1 346 ? 3.172 36.719 -3.57 1 96.25 346 ARG B O 1
ATOM 6185 N N . LEU B 1 347 ? 3.096 35.594 -1.692 1 98.06 347 LEU B N 1
ATOM 6186 C CA . LEU B 1 347 ? 1.795 36.125 -1.304 1 98.06 347 LEU B CA 1
ATOM 6187 C C . LEU B 1 347 ? 1.885 37.625 -1.028 1 98.06 347 LEU B C 1
ATOM 6189 O O . LEU B 1 347 ? 0.969 38.375 -1.366 1 98.06 347 LEU B O 1
ATOM 6193 N N . GLY B 1 348 ? 2.959 38.062 -0.365 1 97.25 348 GLY B N 1
ATOM 6194 C CA . GLY B 1 348 ? 3.168 39.469 -0.121 1 97.25 348 GLY B CA 1
ATOM 6195 C C . GLY B 1 348 ? 3.168 40.312 -1.391 1 97.25 348 GLY B C 1
ATOM 6196 O O . GLY B 1 348 ? 2.535 41.375 -1.448 1 97.25 348 GLY B O 1
ATOM 6197 N N . LEU B 1 349 ? 3.887 39.781 -2.391 1 96.31 349 LEU B N 1
ATOM 6198 C CA . LEU B 1 349 ? 3.936 40.469 -3.676 1 96.31 349 LEU B CA 1
ATOM 6199 C C . LEU B 1 349 ? 2.543 40.562 -4.289 1 96.31 349 LEU B C 1
ATOM 6201 O O . LEU B 1 349 ? 2.168 41.625 -4.824 1 96.31 349 LEU B O 1
ATOM 6205 N N . TYR B 1 350 ? 1.779 39.562 -4.277 1 97.88 350 TYR B N 1
ATOM 6206 C CA . TYR B 1 350 ? 0.414 39.562 -4.789 1 97.88 350 TYR B CA 1
ATOM 6207 C C . TYR B 1 350 ? -0.438 40.625 -4.074 1 97.88 350 TYR B C 1
ATOM 6209 O O . TYR B 1 350 ? -1.139 41.406 -4.719 1 97.88 350 TYR B O 1
ATOM 6217 N N . LEU B 1 351 ? -0.357 40.562 -2.668 1 98.31 351 LEU B N 1
ATOM 6218 C CA . LEU B 1 351 ? -1.152 41.5 -1.868 1 98.31 351 LEU B CA 1
ATOM 6219 C C . LEU B 1 351 ? -0.783 42.938 -2.184 1 98.31 351 LEU B C 1
ATOM 6221 O O . LEU B 1 351 ? -1.66 43.781 -2.285 1 98.31 351 LEU B O 1
ATOM 6225 N N . LYS B 1 352 ? 0.46 43.156 -2.385 1 96.75 352 LYS B N 1
ATOM 6226 C CA . LYS B 1 352 ? 0.941 44.5 -2.723 1 96.75 352 LYS B CA 1
ATOM 6227 C C . LYS B 1 352 ? 0.455 44.906 -4.105 1 96.75 352 LYS B C 1
ATOM 6229 O O . LYS B 1 352 ? -0.107 46 -4.262 1 96.75 352 LYS B O 1
ATOM 6234 N N . LYS B 1 353 ? 0.611 44.094 -5.055 1 96.31 353 LYS B N 1
ATOM 6235 C CA . LYS B 1 353 ? 0.261 44.406 -6.441 1 96.31 353 LYS B CA 1
ATOM 6236 C C . LYS B 1 353 ? -1.246 44.562 -6.602 1 96.31 353 LYS B C 1
ATOM 6238 O O . LYS B 1 353 ? -1.697 45.375 -7.402 1 96.31 353 LYS B O 1
ATOM 6243 N N . SER B 1 354 ? -1.976 43.812 -5.875 1 96.62 354 SER B N 1
ATOM 6244 C CA . SER B 1 354 ? -3.43 43.844 -6 1 96.62 354 SER B CA 1
ATOM 6245 C C . SER B 1 354 ? -4.031 44.969 -5.137 1 96.62 354 SER B C 1
ATOM 6247 O O . SER B 1 354 ? -5.234 45.219 -5.207 1 96.62 354 SER B O 1
ATOM 6249 N N . GLY B 1 355 ? -3.246 45.562 -4.293 1 96.19 355 GLY B N 1
ATOM 6250 C CA . GLY B 1 355 ? -3.717 46.656 -3.434 1 96.19 355 GLY B CA 1
ATOM 6251 C C . GLY B 1 355 ? -4.535 46.156 -2.256 1 96.19 355 GLY B C 1
ATOM 6252 O O . GLY B 1 355 ? -5.273 46.938 -1.641 1 96.19 355 GLY B O 1
ATOM 6253 N N . ARG B 1 356 ? -4.422 44.906 -1.976 1 96.94 356 ARG B N 1
ATOM 6254 C CA . ARG B 1 356 ? -5.258 44.312 -0.939 1 96.94 356 ARG B CA 1
ATOM 6255 C C . ARG B 1 356 ? -4.578 44.406 0.424 1 96.94 356 ARG B C 1
ATOM 6257 O O . ARG B 1 356 ? -5.164 44 1.437 1 96.94 356 ARG B O 1
ATOM 6264 N N . ARG B 1 357 ? -3.361 44.875 0.438 1 95.88 357 ARG B N 1
ATOM 6265 C CA . ARG B 1 357 ? -2.611 45.188 1.651 1 95.88 357 ARG B CA 1
ATOM 6266 C C . ARG B 1 357 ? -1.631 46.344 1.414 1 95.88 357 ARG B C 1
ATOM 6268 O O . ARG B 1 357 ? -0.991 46.406 0.363 1 95.88 357 ARG B O 1
ATOM 6275 N N . VAL B 1 358 ? -1.621 47.219 2.316 1 94.12 358 VAL B N 1
ATOM 6276 C CA . VAL B 1 358 ? -0.643 48.281 2.256 1 94.12 358 VAL B CA 1
ATOM 6277 C C . VAL B 1 358 ? 0.574 47.938 3.107 1 94.12 358 VAL B C 1
ATOM 6279 O O . VAL B 1 358 ? 0.452 47.719 4.312 1 94.12 358 VAL B O 1
ATOM 6282 N N . PHE B 1 359 ? 1.655 47.844 2.393 1 93.44 359 PHE B N 1
ATOM 6283 C CA . PHE B 1 359 ? 2.898 47.5 3.078 1 93.44 359 PHE B CA 1
ATOM 6284 C C . PHE B 1 359 ? 3.674 48.781 3.443 1 93.44 359 PHE B C 1
ATOM 6286 O O . PHE B 1 359 ? 3.697 49.75 2.68 1 93.44 359 PHE B O 1
ATOM 6293 N N . ASP B 1 360 ? 4.102 48.75 4.684 1 92.75 360 ASP B N 1
ATOM 6294 C CA . ASP B 1 360 ? 5.004 49.75 5.223 1 92.75 360 ASP B CA 1
ATOM 6295 C C . ASP B 1 360 ? 6.242 49.094 5.844 1 92.75 360 ASP B C 1
ATOM 6297 O O . ASP B 1 360 ? 6.148 48.438 6.863 1 92.75 360 ASP B O 1
ATOM 6301 N N . GLU B 1 361 ? 7.32 49.344 5.176 1 91.19 361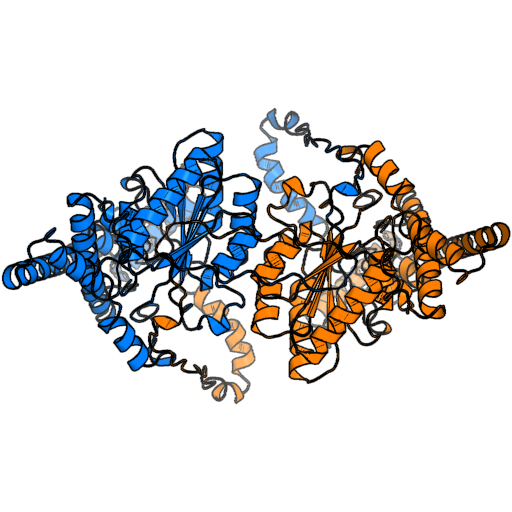 GLU B N 1
ATOM 6302 C CA . GLU B 1 361 ? 8.547 48.656 5.578 1 91.19 361 GLU B CA 1
ATOM 6303 C C . GLU B 1 361 ? 8.82 48.875 7.066 1 91.19 361 GLU B C 1
ATOM 6305 O O . GLU B 1 361 ? 9.195 47.906 7.762 1 91.19 361 GLU B O 1
ATOM 6310 N N . ALA B 1 362 ? 8.719 50.062 7.539 1 92.19 362 ALA B N 1
ATOM 6311 C CA . ALA B 1 362 ? 8.984 50.375 8.945 1 92.19 362 ALA B CA 1
ATOM 6312 C C . ALA B 1 362 ? 7.98 49.656 9.852 1 92.19 362 ALA B C 1
ATOM 6314 O O . ALA B 1 362 ? 8.367 49.062 10.859 1 92.19 362 ALA B O 1
ATOM 6315 N N . LYS B 1 363 ? 6.766 49.719 9.484 1 91.69 363 LYS B N 1
ATOM 6316 C CA . LYS B 1 363 ? 5.719 49.094 10.273 1 91.69 363 LYS B CA 1
ATOM 6317 C C . LYS B 1 363 ? 5.855 47.562 10.234 1 91.69 363 LYS B C 1
ATOM 6319 O O . LYS B 1 363 ? 5.637 46.906 11.25 1 91.69 363 LYS B O 1
ATOM 6324 N N . ASP B 1 364 ? 6.145 47.062 9.062 1 91.5 364 ASP B N 1
ATOM 6325 C CA . ASP B 1 364 ? 6.309 45.625 8.914 1 91.5 364 ASP B CA 1
ATOM 6326 C C . ASP B 1 364 ? 7.469 45.094 9.766 1 91.5 364 ASP B C 1
ATOM 6328 O O . ASP B 1 364 ? 7.379 44.031 10.375 1 91.5 364 ASP B O 1
ATOM 6332 N N . LYS B 1 365 ? 8.523 45.812 9.773 1 92.31 365 LYS B N 1
ATOM 6333 C CA . LYS B 1 365 ? 9.664 45.469 10.625 1 92.31 365 LYS B CA 1
ATOM 6334 C C . LYS B 1 365 ? 9.281 45.5 12.102 1 92.31 365 LYS B C 1
ATOM 6336 O O . LYS B 1 365 ? 9.727 44.656 12.875 1 92.31 365 LYS B O 1
ATOM 6341 N N . GLU B 1 366 ? 8.523 46.469 12.422 1 92.75 366 GLU B N 1
ATOM 6342 C CA . GLU B 1 366 ? 8.062 46.562 13.805 1 92.75 366 GLU B CA 1
ATOM 6343 C C . GLU B 1 366 ? 7.191 45.375 14.195 1 92.75 366 GLU B C 1
ATOM 6345 O O . GLU B 1 366 ? 7.285 44.875 15.32 1 92.75 366 GLU B O 1
ATOM 6350 N N . VAL B 1 367 ? 6.344 45.031 13.328 1 92.31 367 VAL B N 1
ATOM 6351 C CA . VAL B 1 367 ? 5.469 43.875 13.578 1 92.31 367 VAL B CA 1
ATOM 6352 C C . VAL B 1 367 ? 6.305 42.625 13.797 1 92.31 367 VAL B C 1
ATOM 6354 O O . VAL B 1 367 ? 6.059 41.875 14.734 1 92.31 367 VAL B O 1
ATOM 6357 N N . ARG B 1 368 ? 7.277 42.312 12.977 1 93.88 368 ARG B N 1
ATOM 6358 C CA . ARG B 1 368 ? 8.148 41.156 13.117 1 93.88 368 ARG B CA 1
ATOM 6359 C C . ARG B 1 368 ? 8.945 41.219 14.414 1 93.88 368 ARG B C 1
ATOM 6361 O O . ARG B 1 368 ? 9.133 40.219 15.086 1 93.88 368 ARG B O 1
ATOM 6368 N N . ALA B 1 369 ? 9.391 42.438 14.688 1 94.12 369 ALA B N 1
ATOM 6369 C CA . ALA B 1 369 ? 10.125 42.625 15.938 1 94.12 369 ALA B CA 1
ATOM 6370 C C . ALA B 1 369 ? 9.234 42.312 17.141 1 94.12 369 ALA B C 1
ATOM 6372 O O . ALA B 1 369 ? 9.695 41.75 18.125 1 94.12 369 ALA B O 1
ATOM 6373 N N . ALA B 1 370 ? 8.062 42.781 17.047 1 94.94 370 ALA B N 1
ATOM 6374 C CA . ALA B 1 370 ? 7.105 42.5 18.125 1 94.94 370 ALA B CA 1
ATOM 6375 C C . ALA B 1 370 ? 6.855 41.031 18.281 1 94.94 370 ALA B C 1
ATOM 6377 O O . ALA B 1 370 ? 6.742 40.531 19.406 1 94.94 370 ALA B O 1
ATOM 6378 N N . ILE B 1 371 ? 6.738 40.312 17.219 1 94.88 371 ILE B N 1
ATOM 6379 C CA . ILE B 1 371 ? 6.555 38.875 17.234 1 94.88 371 ILE B CA 1
ATOM 6380 C C . ILE B 1 371 ? 7.758 38.219 17.906 1 94.88 371 ILE B C 1
ATOM 6382 O O . ILE B 1 371 ? 7.594 37.344 18.781 1 94.88 371 ILE B O 1
ATOM 6386 N N . LYS B 1 372 ? 8.914 38.594 17.531 1 95.88 372 LYS B N 1
ATOM 6387 C CA . LYS B 1 372 ? 10.141 38.031 18.109 1 95.88 372 LYS B CA 1
ATOM 6388 C C . LYS B 1 372 ? 10.203 38.281 19.609 1 95.88 372 LYS B C 1
ATOM 6390 O O . LYS B 1 372 ? 10.539 37.375 20.375 1 95.88 372 LYS B O 1
ATOM 6395 N N . LYS B 1 373 ? 9.875 39.5 19.953 1 95.94 373 LYS B N 1
ATOM 6396 C CA . LYS B 1 373 ? 9.867 39.844 21.375 1 95.94 373 LYS B CA 1
ATOM 6397 C C . LYS B 1 373 ? 8.883 38.969 22.156 1 95.94 373 LYS B C 1
ATOM 6399 O O . LYS B 1 373 ? 9.18 38.531 23.266 1 95.94 373 LYS B O 1
ATOM 6404 N N . ASP B 1 374 ? 7.805 38.812 21.609 1 96.19 374 ASP B N 1
ATOM 6405 C CA . ASP B 1 374 ? 6.777 38 22.234 1 96.19 374 ASP B CA 1
ATOM 6406 C C . ASP B 1 374 ? 7.254 36.562 22.406 1 96.19 374 ASP B C 1
ATOM 6408 O O . ASP B 1 374 ? 6.996 35.938 23.438 1 96.19 374 ASP B O 1
ATOM 6412 N N . ILE B 1 375 ? 7.91 36 21.469 1 96.5 375 ILE B N 1
ATOM 6413 C CA . ILE B 1 375 ? 8.422 34.625 21.5 1 96.5 375 ILE B CA 1
ATOM 6414 C C . ILE B 1 375 ? 9.469 34.5 22.609 1 96.5 375 ILE B C 1
ATOM 6416 O O . ILE B 1 375 ? 9.453 33.531 23.375 1 96.5 375 ILE B O 1
ATOM 6420 N N . ILE B 1 376 ? 10.352 35.438 22.672 1 95.56 376 ILE B N 1
ATOM 6421 C CA . ILE B 1 376 ? 11.414 35.406 23.672 1 95.56 376 ILE B CA 1
ATOM 6422 C C . ILE B 1 376 ? 10.812 35.5 25.062 1 95.56 376 ILE B C 1
ATOM 6424 O O . ILE B 1 376 ? 11.234 34.781 25.984 1 95.56 376 ILE B O 1
ATOM 6428 N N . ALA B 1 377 ? 9.836 36.406 25.188 1 97 377 ALA B N 1
ATOM 6429 C CA . ALA B 1 377 ? 9.141 36.5 26.469 1 97 377 ALA B CA 1
ATOM 6430 C C . ALA B 1 377 ? 8.453 35.188 26.828 1 97 377 ALA B C 1
ATOM 6432 O O . ALA B 1 377 ? 8.5 34.75 27.984 1 97 377 ALA B O 1
ATOM 6433 N N . ALA B 1 378 ? 7.797 34.625 25.906 1 96.88 378 ALA B N 1
ATOM 6434 C CA . ALA B 1 378 ? 7.109 33.344 26.125 1 96.88 378 ALA B CA 1
ATOM 6435 C C . ALA B 1 378 ? 8.094 32.25 26.516 1 96.88 378 ALA B C 1
ATOM 6437 O O . ALA B 1 378 ? 7.785 31.391 27.344 1 96.88 378 ALA B O 1
ATOM 6438 N N . LEU B 1 379 ? 9.227 32.219 25.875 1 95.94 379 LEU B N 1
ATOM 6439 C CA . LEU B 1 379 ? 10.266 31.234 26.188 1 95.94 379 LEU B CA 1
ATOM 6440 C C . LEU B 1 379 ? 10.727 31.359 27.641 1 95.94 379 LEU B C 1
ATOM 6442 O O . LEU B 1 379 ? 10.867 30.359 28.344 1 95.94 379 LEU B O 1
ATOM 6446 N N . LYS B 1 380 ? 10.992 32.562 28.031 1 95.38 380 LYS B N 1
ATOM 6447 C CA . LYS B 1 380 ? 11.391 32.812 29.406 1 95.38 380 LYS B CA 1
ATOM 6448 C C . LYS B 1 380 ? 10.312 32.375 30.391 1 95.38 380 LYS B C 1
ATOM 6450 O O . LYS B 1 380 ? 10.609 31.672 31.359 1 95.38 380 LYS B O 1
ATOM 6455 N N . GLU B 1 381 ? 9.102 32.781 30.125 1 96.81 381 GLU B N 1
ATOM 6456 C CA . GLU B 1 381 ? 7.965 32.406 30.969 1 96.81 381 GLU B CA 1
ATOM 6457 C C . GLU B 1 381 ? 7.828 30.891 31.078 1 96.81 381 GLU B C 1
ATOM 6459 O O . GLU B 1 381 ? 7.605 30.359 32.156 1 96.81 381 GLU B O 1
ATOM 6464 N N . ALA B 1 382 ? 7.906 30.219 29.969 1 96.12 382 ALA B N 1
ATOM 6465 C CA . ALA B 1 382 ? 7.754 28.766 29.922 1 96.12 382 ALA B CA 1
ATOM 6466 C C . ALA B 1 382 ? 8.852 28.078 30.719 1 96.12 382 ALA B C 1
ATOM 6468 O O . ALA B 1 382 ? 8.602 27.094 31.406 1 96.12 382 ALA B O 1
ATOM 6469 N N . ASN B 1 383 ? 10.062 28.594 30.641 1 93.19 383 ASN B N 1
ATOM 6470 C CA . ASN B 1 383 ? 11.211 28 31.312 1 93.19 383 ASN B CA 1
ATOM 6471 C C . ASN B 1 383 ? 11.141 28.188 32.844 1 93.19 383 ASN B C 1
ATOM 6473 O O . ASN B 1 383 ? 11.773 27.453 33.594 1 93.19 383 ASN B O 1
ATOM 6477 N N . GLU B 1 384 ? 10.398 29.156 33.219 1 94.94 384 GLU B N 1
ATOM 6478 C CA . GLU B 1 384 ? 10.273 29.438 34.656 1 94.94 384 GLU B CA 1
ATOM 6479 C C . GLU B 1 384 ? 9.195 28.578 35.281 1 94.94 384 GLU B C 1
ATOM 6481 O O . GLU B 1 384 ? 9.102 28.5 36.531 1 94.94 384 GLU B O 1
ATOM 6486 N N . GLN B 1 385 ? 8.43 27.906 34.5 1 95.69 385 GLN B N 1
ATOM 6487 C CA . GLN B 1 385 ? 7.371 27.047 35.031 1 95.69 385 GLN B CA 1
ATOM 6488 C C . GLN B 1 385 ? 7.934 25.703 35.5 1 95.69 385 GLN B C 1
ATOM 6490 O O . GLN B 1 385 ? 8.93 25.219 34.969 1 95.69 385 GLN B O 1
ATOM 6495 N N . LYS B 1 386 ? 7.277 25.156 36.438 1 96.06 386 LYS B N 1
ATOM 6496 C CA . LYS B 1 386 ? 7.656 23.828 36.938 1 96.06 386 LYS B CA 1
ATOM 6497 C C . LYS B 1 386 ? 7.215 22.734 35.969 1 96.06 386 LYS B C 1
ATOM 6499 O O . LYS B 1 386 ? 6.355 22.969 35.125 1 96.06 386 LYS B O 1
ATOM 6504 N N . LEU B 1 387 ? 7.891 21.609 36.094 1 95.5 387 LEU B N 1
ATOM 6505 C CA . LEU B 1 387 ? 7.43 20.406 35.438 1 95.5 387 LEU B CA 1
ATOM 6506 C C . LEU B 1 387 ? 6.285 19.75 36.188 1 95.5 387 LEU B C 1
ATOM 6508 O O . LEU B 1 387 ? 6.086 20.031 37.375 1 95.5 387 LEU B O 1
ATOM 6512 N N . PRO B 1 388 ? 5.43 18.969 35.531 1 95.5 388 PRO B N 1
ATOM 6513 C CA . PRO B 1 388 ? 4.324 18.312 36.25 1 95.5 388 PRO B CA 1
ATOM 6514 C C . PRO B 1 388 ? 4.805 17.422 37.375 1 95.5 388 PRO B C 1
ATOM 6516 O O . PRO B 1 388 ? 5.906 16.875 37.312 1 95.5 388 PRO B O 1
ATOM 6519 N N . ALA B 1 389 ? 3.904 17.312 38.344 1 94.31 389 ALA B N 1
ATOM 6520 C CA . ALA B 1 389 ? 4.207 16.438 39.469 1 94.31 389 ALA B CA 1
ATOM 6521 C C . ALA B 1 389 ? 4.395 15 39.031 1 94.31 389 ALA B C 1
ATOM 6523 O O . ALA B 1 389 ? 3.742 14.547 38.094 1 94.31 389 ALA B O 1
ATOM 6524 N N . TRP B 1 390 ? 5.254 14.273 39.781 1 92 390 TRP B N 1
ATOM 6525 C CA . TRP B 1 390 ? 5.602 12.914 39.375 1 92 390 TRP B CA 1
ATOM 6526 C C . TRP B 1 390 ? 4.387 11.992 39.469 1 92 390 TRP B C 1
ATOM 6528 O O . TRP B 1 390 ? 4.289 11.016 38.719 1 92 390 TRP B O 1
ATOM 6538 N N . ASN B 1 391 ? 3.461 12.328 40.312 1 91.81 391 ASN B N 1
ATOM 6539 C CA . ASN B 1 391 ? 2.305 11.461 40.5 1 91.81 391 ASN B CA 1
ATOM 6540 C C . ASN B 1 391 ? 1.41 11.43 39.281 1 91.81 391 ASN B C 1
ATOM 6542 O O . ASN B 1 391 ? 0.641 10.484 39.094 1 91.81 391 ASN B O 1
ATOM 6546 N N . THR B 1 392 ? 1.493 12.406 38.406 1 92.94 392 THR B N 1
ATOM 6547 C CA . THR B 1 392 ? 0.659 12.477 37.219 1 92.94 392 THR B CA 1
ATOM 6548 C C . THR B 1 392 ? 1.029 11.375 36.219 1 92.94 392 THR B C 1
ATOM 6550 O O . THR B 1 392 ? 0.253 11.055 35.344 1 92.94 392 THR B O 1
ATOM 6553 N N . LEU B 1 393 ? 2.203 10.781 36.438 1 92 393 LEU B N 1
ATOM 6554 C CA . LEU B 1 393 ? 2.68 9.695 35.594 1 92 393 LEU B CA 1
ATOM 6555 C C . LEU B 1 393 ? 1.695 8.523 35.594 1 92 393 LEU B C 1
ATOM 6557 O O . LEU B 1 393 ? 1.646 7.742 34.625 1 92 393 LEU B O 1
ATOM 6561 N N . PHE B 1 394 ? 0.885 8.453 36.594 1 93.5 394 PHE B N 1
ATOM 6562 C CA . PHE B 1 394 ? 0.049 7.277 36.781 1 93.5 394 PHE B CA 1
ATOM 6563 C C . PHE B 1 394 ? -1.404 7.582 36.438 1 93.5 394 PHE B C 1
ATOM 6565 O O . PHE B 1 394 ? -2.283 6.742 36.656 1 93.5 394 PHE B O 1
ATOM 6572 N N . GLU B 1 395 ? -1.669 8.719 35.812 1 91.69 395 GLU B N 1
ATOM 6573 C CA . GLU B 1 395 ? -3.045 9.164 35.625 1 91.69 395 GLU B CA 1
ATOM 6574 C C . GLU B 1 395 ? -3.43 9.141 34.156 1 91.69 395 GLU B C 1
ATOM 6576 O O . GLU B 1 395 ? -2.58 8.922 33.281 1 91.69 395 GLU B O 1
ATOM 6581 N N . ASP B 1 396 ? -4.668 9.164 33.781 1 91.44 396 ASP B N 1
ATOM 6582 C CA . ASP B 1 396 ? -5.285 9.539 32.531 1 91.44 396 ASP B CA 1
ATOM 6583 C C . ASP B 1 396 ? -5.34 8.352 31.562 1 91.44 396 ASP B C 1
ATOM 6585 O O . ASP B 1 396 ? -5.699 8.5 30.391 1 91.44 396 ASP B O 1
ATOM 6589 N N . VAL B 1 397 ? -4.867 7.188 32 1 90.94 397 VAL B N 1
ATOM 6590 C CA . VAL B 1 397 ? -4.953 6.023 31.141 1 90.94 397 VAL B CA 1
ATOM 6591 C C . VAL B 1 397 ? -6.168 5.18 31.516 1 90.94 397 VAL B C 1
ATOM 6593 O O . VAL B 1 397 ? -7.004 4.859 30.672 1 90.94 397 VAL B O 1
ATOM 6596 N N . TYR B 1 398 ? -6.27 4.926 32.75 1 92.88 398 TYR B N 1
ATOM 6597 C CA . TYR B 1 398 ? -7.398 4.148 33.25 1 92.88 398 TYR B CA 1
ATOM 6598 C C . TYR B 1 398 ? -8.328 5.016 34.094 1 92.88 398 TYR B C 1
ATOM 6600 O O . TYR B 1 398 ? -7.891 5.977 34.75 1 92.88 398 TYR B O 1
ATOM 6608 N N . ASP B 1 399 ? -9.586 4.699 34.094 1 93.19 399 ASP B N 1
ATOM 6609 C CA . ASP B 1 399 ? -10.555 5.406 34.938 1 93.19 399 ASP B CA 1
ATOM 6610 C C . ASP B 1 399 ? -10.188 5.281 36.406 1 93.19 399 ASP B C 1
ATOM 6612 O O . ASP B 1 399 ? -10.188 6.273 37.125 1 93.19 399 ASP B O 1
ATOM 6616 N N . GLN B 1 400 ? -9.961 4.016 36.688 1 94.12 400 GLN B N 1
ATOM 6617 C CA . GLN B 1 400 ? -9.453 3.719 38 1 94.12 400 GLN B CA 1
ATOM 6618 C C . GLN B 1 400 ? -8.078 3.057 37.938 1 94.12 400 GLN B C 1
ATOM 6620 O O . GLN B 1 400 ? -7.828 2.229 37.062 1 94.12 400 GLN B O 1
ATOM 6625 N N . LEU B 1 401 ? -7.297 3.516 38.875 1 94.81 401 LEU B N 1
ATOM 6626 C CA . LEU B 1 401 ? -5.965 2.926 38.906 1 94.81 401 LEU B CA 1
ATOM 6627 C C . LEU B 1 401 ? -6.039 1.416 39.094 1 94.81 401 LEU B C 1
ATOM 6629 O O . LEU B 1 401 ? -6.762 0.936 39.969 1 94.81 401 LEU B O 1
ATOM 6633 N N . THR B 1 402 ? -5.285 0.682 38.281 1 95.62 402 THR B N 1
ATOM 6634 C CA . THR B 1 402 ? -5.184 -0.763 38.469 1 95.62 402 THR B CA 1
ATOM 6635 C C . THR B 1 402 ? -4.305 -1.106 39.656 1 95.62 402 THR B C 1
ATOM 6637 O O . THR B 1 402 ? -3.496 -0.285 40.094 1 95.62 402 THR B O 1
ATOM 6640 N N . PRO B 1 403 ? -4.512 -2.301 40.125 1 95.06 403 PRO B N 1
ATOM 6641 C CA . PRO B 1 403 ? -3.715 -2.688 41.312 1 95.06 403 PRO B CA 1
ATOM 6642 C C . PRO B 1 403 ? -2.213 -2.586 41.062 1 95.06 403 PRO B C 1
ATOM 6644 O O . PRO B 1 403 ? -1.468 -2.127 41.906 1 95.06 403 PRO B O 1
ATOM 6647 N N . ASN B 1 404 ? -1.846 -2.977 39.938 1 95.5 404 ASN B N 1
ATOM 6648 C CA . ASN B 1 404 ? -0.419 -2.914 39.625 1 95.5 404 ASN B CA 1
ATOM 6649 C C . ASN B 1 404 ? 0.081 -1.474 39.594 1 95.5 404 ASN B C 1
ATOM 6651 O O . ASN B 1 404 ? 1.201 -1.187 40 1 95.5 404 ASN B O 1
ATOM 6655 N N . LEU B 1 405 ? -0.683 -0.578 39.062 1 95.31 405 LEU B N 1
ATOM 6656 C CA . LEU B 1 405 ? -0.278 0.822 39 1 95.31 405 LEU B CA 1
ATOM 6657 C C . LEU B 1 405 ? -0.231 1.455 40.375 1 95.31 405 LEU B C 1
ATOM 6659 O O . LEU B 1 405 ? 0.621 2.305 40.656 1 95.31 405 LEU B O 1
ATOM 6663 N N . LYS B 1 406 ? -1.134 1.09 41.188 1 96.06 406 LYS B N 1
ATOM 6664 C CA . LYS B 1 406 ? -1.104 1.557 42.562 1 96.06 406 LYS B CA 1
ATOM 6665 C C . LYS B 1 406 ? 0.185 1.133 43.281 1 96.06 406 LYS B C 1
ATOM 6667 O O . LYS B 1 406 ? 0.797 1.924 44 1 96.06 406 LYS B O 1
ATOM 6672 N N . GLU B 1 407 ? 0.49 -0.095 43.031 1 96.81 407 GLU B N 1
ATOM 6673 C CA . GLU B 1 407 ? 1.727 -0.615 43.625 1 96.81 407 GLU B CA 1
ATOM 6674 C C . GLU B 1 407 ? 2.941 0.15 43.094 1 96.81 407 GLU B C 1
ATOM 6676 O O . GLU B 1 407 ? 3.828 0.516 43.875 1 96.81 407 GLU B O 1
ATOM 6681 N N . GLN B 1 408 ? 3.018 0.395 41.812 1 96.69 408 GLN B N 1
ATOM 6682 C CA . GLN B 1 408 ? 4.129 1.112 41.219 1 96.69 408 GLN B CA 1
ATOM 6683 C C . GLN B 1 408 ? 4.219 2.543 41.75 1 96.69 408 GLN B C 1
ATOM 6685 O O . GLN B 1 408 ? 5.312 3.061 41.969 1 96.69 408 GLN B O 1
ATOM 6690 N N . LYS B 1 409 ? 3.084 3.154 41.844 1 95.25 409 LYS B N 1
ATOM 6691 C CA . LYS B 1 409 ? 3.029 4.516 42.375 1 95.25 409 LYS B CA 1
ATOM 6692 C C . LYS B 1 409 ? 3.598 4.578 43.781 1 95.25 409 LYS B C 1
ATOM 6694 O O . LYS B 1 409 ? 4.363 5.488 44.094 1 95.25 409 LYS B O 1
ATOM 6699 N N . GLU B 1 410 ? 3.221 3.676 44.594 1 96.06 410 GLU B N 1
ATOM 6700 C CA . GLU B 1 410 ? 3.723 3.609 45.969 1 96.06 410 GLU B CA 1
ATOM 6701 C C . GLU B 1 410 ? 5.223 3.338 45.969 1 96.06 410 GLU B C 1
ATOM 6703 O O . GLU B 1 410 ? 5.945 3.896 46.812 1 96.06 410 GLU B O 1
ATOM 6708 N N . GLU B 1 411 ? 5.613 2.479 45.125 1 96.75 411 GLU B N 1
ATOM 6709 C CA . GLU B 1 411 ? 7.043 2.201 45.031 1 96.75 411 GLU B CA 1
ATOM 6710 C C . GLU B 1 411 ? 7.828 3.463 44.688 1 96.75 411 GLU B C 1
ATOM 6712 O O . GLU B 1 411 ? 8.906 3.703 45.25 1 96.75 411 GLU B O 1
ATOM 6717 N N . LEU B 1 412 ? 7.332 4.227 43.75 1 94.94 412 LEU B N 1
ATOM 6718 C CA . LEU B 1 412 ? 8.008 5.461 43.375 1 94.94 412 LEU B CA 1
ATOM 6719 C C . LEU B 1 412 ? 8 6.461 44.531 1 94.94 412 LEU B C 1
ATOM 6721 O O . LEU B 1 412 ? 9 7.141 44.781 1 94.94 412 LEU B O 1
ATOM 6725 N N . ARG B 1 413 ? 6.863 6.574 45.188 1 95 413 ARG B N 1
ATOM 6726 C CA . ARG B 1 413 ? 6.762 7.461 46.344 1 95 413 ARG B CA 1
ATOM 6727 C C . ARG B 1 413 ? 7.828 7.133 47.375 1 95 413 ARG B C 1
ATOM 6729 O O . ARG B 1 413 ? 8.516 8.023 47.875 1 95 413 ARG B O 1
ATOM 6736 N N . GLN B 1 414 ? 7.953 5.887 47.656 1 96.19 414 GLN B N 1
ATOM 6737 C CA . GLN B 1 414 ? 8.945 5.441 48.625 1 96.19 414 GLN B CA 1
ATOM 6738 C C . GLN B 1 414 ? 10.359 5.73 48.125 1 96.19 414 GLN B C 1
ATOM 6740 O O . GLN B 1 414 ? 11.211 6.172 48.906 1 96.19 414 GLN B O 1
ATOM 6745 N N . HIS B 1 415 ? 10.531 5.391 46.906 1 96.06 415 HIS B N 1
ATOM 6746 C CA . HIS B 1 415 ? 11.844 5.641 46.312 1 96.06 415 HIS B CA 1
ATOM 6747 C C . HIS B 1 415 ? 12.227 7.113 46.438 1 96.06 415 HIS B C 1
ATOM 6749 O O . HIS B 1 415 ? 13.359 7.441 46.812 1 96.06 415 HIS B O 1
ATOM 6755 N N . LEU B 1 416 ? 11.312 7.969 46.156 1 94.06 416 LEU B N 1
ATOM 6756 C CA . LEU B 1 416 ? 11.586 9.406 46.156 1 94.06 416 LEU B CA 1
ATOM 6757 C C . LEU B 1 416 ? 11.742 9.906 47.594 1 94.06 416 LEU B C 1
ATOM 6759 O O . LEU B 1 416 ? 12.5 10.844 47.844 1 94.06 416 LEU B O 1
ATOM 6763 N N . ASN B 1 417 ? 11.047 9.305 48.5 1 93.94 417 ASN B N 1
ATOM 6764 C CA . ASN B 1 417 ? 11.219 9.648 49.906 1 93.94 417 ASN B CA 1
ATOM 6765 C C . ASN B 1 417 ? 12.617 9.305 50.406 1 93.94 417 ASN B C 1
ATOM 6767 O O . ASN B 1 417 ? 13.203 10.055 51.188 1 93.94 417 ASN B O 1
ATOM 6771 N N . GLU B 1 418 ? 13.047 8.234 49.938 1 95.38 418 GLU B N 1
ATOM 6772 C CA . GLU B 1 418 ? 14.336 7.742 50.406 1 95.38 418 GLU B CA 1
ATOM 6773 C C . GLU B 1 418 ? 15.492 8.391 49.656 1 95.38 418 GLU B C 1
ATOM 6775 O O . GLU B 1 418 ? 16.547 8.664 50.219 1 95.38 418 GLU B O 1
ATOM 6780 N N . TYR B 1 419 ? 15.281 8.523 48.375 1 94.62 419 TYR B N 1
ATOM 6781 C CA . TYR B 1 419 ? 16.406 8.922 47.531 1 94.62 419 TYR B CA 1
ATOM 6782 C C . TYR B 1 419 ? 16.125 10.242 46.844 1 94.62 419 TYR B C 1
ATOM 6784 O O . TYR B 1 419 ? 16.828 10.609 45.875 1 94.62 419 TYR B O 1
ATOM 6792 N N . GLY B 1 420 ? 15.094 11.023 47.188 1 91.38 420 GLY B N 1
ATOM 6793 C CA . GLY B 1 420 ? 14.672 12.242 46.531 1 91.38 420 GLY B CA 1
ATOM 6794 C C . GLY B 1 420 ? 15.773 13.281 46.406 1 91.38 420 GLY B C 1
ATOM 6795 O O . GLY B 1 420 ? 15.789 14.086 45.5 1 91.38 420 GLY B O 1
ATOM 6796 N N . GLU B 1 421 ? 16.812 13.266 47.344 1 92.75 421 GLU B N 1
ATOM 6797 C CA . GLU B 1 421 ? 17.891 14.242 47.375 1 92.75 421 GLU B CA 1
ATOM 6798 C C . GLU B 1 421 ? 18.812 14.094 46.156 1 92.75 421 GLU B C 1
ATOM 6800 O O . GLU B 1 421 ? 19.531 15.031 45.812 1 92.75 421 GLU B O 1
ATOM 6805 N N . HIS B 1 422 ? 18.75 12.906 45.594 1 93.31 422 HIS B N 1
ATOM 6806 C CA . HIS B 1 422 ? 19.609 12.641 44.438 1 93.31 422 HIS B CA 1
ATOM 6807 C C . HIS B 1 422 ? 18.969 13.102 43.156 1 93.31 422 HIS B C 1
ATOM 6809 O O . HIS B 1 422 ? 19.578 12.992 42.062 1 93.31 422 HIS B O 1
ATOM 6815 N N . TYR B 1 423 ? 17.75 13.562 43.219 1 91.88 423 TYR B N 1
ATOM 6816 C CA . TYR B 1 423 ? 17.031 14.062 42.031 1 91.88 423 TYR B CA 1
ATOM 6817 C C . TYR B 1 423 ? 16.688 15.539 42.219 1 91.88 423 TYR B C 1
ATOM 6819 O O . TYR B 1 423 ? 16.594 16.047 43.344 1 91.88 423 TYR B O 1
ATOM 6827 N N . ASN B 1 424 ? 16.688 16.281 41.125 1 90.75 424 ASN B N 1
ATOM 6828 C CA . ASN B 1 424 ? 16.281 17.688 41.156 1 90.75 424 ASN B CA 1
ATOM 6829 C C . ASN B 1 424 ? 14.766 17.812 41.25 1 90.75 424 ASN B C 1
ATOM 6831 O O . ASN B 1 424 ? 14.117 18.328 40.344 1 90.75 424 ASN B O 1
ATOM 6835 N N . LEU B 1 425 ? 14.188 17.516 42.375 1 91.69 425 LEU B N 1
ATOM 6836 C CA . LEU B 1 425 ? 12.742 17.422 42.562 1 91.69 425 LEU B CA 1
ATOM 6837 C C . LEU B 1 425 ? 12.117 18.812 42.625 1 91.69 425 LEU B C 1
ATOM 6839 O O . LEU B 1 425 ? 10.906 18.953 42.469 1 91.69 425 LEU B O 1
ATOM 6843 N N . GLN B 1 426 ? 12.977 19.828 42.812 1 90.62 426 GLN B N 1
ATOM 6844 C CA . GLN B 1 426 ? 12.484 21.203 42.875 1 90.62 426 GLN B CA 1
ATOM 6845 C C . GLN B 1 426 ? 11.953 21.672 41.531 1 90.62 426 GLN B C 1
ATOM 6847 O O . GLN B 1 426 ? 11.18 22.625 41.469 1 90.62 426 GLN B O 1
ATOM 6852 N N . LYS B 1 427 ? 12.352 21.016 40.5 1 92.44 427 LYS B N 1
ATOM 6853 C CA . LYS B 1 427 ? 11.922 21.359 39.125 1 92.44 427 LYS B CA 1
ATOM 6854 C C . LYS B 1 427 ? 10.484 20.922 38.875 1 92.44 427 LYS B C 1
ATOM 6856 O O . LYS B 1 427 ? 9.844 21.391 37.938 1 92.44 427 LYS B O 1
ATOM 6861 N N . PHE B 1 428 ? 10.047 20.047 39.75 1 93.75 428 PHE B N 1
ATOM 6862 C CA . PHE B 1 428 ? 8.719 19.469 39.562 1 93.75 428 PHE B CA 1
ATOM 6863 C C . PHE B 1 428 ? 7.703 20.109 40.5 1 93.75 428 PHE B C 1
ATOM 6865 O O . PHE B 1 428 ? 8.047 20.547 41.594 1 93.75 428 PHE B O 1
ATOM 6872 N N . ALA B 1 429 ? 6.422 20.203 39.969 1 92.56 429 ALA B N 1
ATOM 6873 C CA . ALA B 1 429 ? 5.324 20.672 40.812 1 92.56 429 ALA B CA 1
ATOM 6874 C C . ALA B 1 429 ? 5.066 19.703 41.969 1 92.56 429 ALA B C 1
ATOM 6876 O O . ALA B 1 429 ? 5.398 18.516 41.875 1 92.56 429 ALA B O 1
ATOM 6877 N N . SER B 1 430 ? 4.516 20.281 43 1 85.75 430 SER B N 1
ATOM 6878 C CA . SER B 1 430 ? 4.176 19.469 44.188 1 85.75 430 SER B CA 1
ATOM 6879 C C . SER B 1 430 ? 2.936 18.625 43.906 1 85.75 430 SER B C 1
ATOM 6881 O O . SER B 1 430 ? 2.051 19.031 43.156 1 85.75 430 SER B O 1
ATOM 6883 N N . ASN B 1 431 ? 2.949 17.375 44.406 1 80.75 431 ASN B N 1
ATOM 6884 C CA . ASN B 1 431 ? 1.824 16.453 44.281 1 80.75 431 ASN B CA 1
ATOM 6885 C C . ASN B 1 431 ? 0.599 16.953 45.031 1 80.75 431 ASN B C 1
ATOM 6887 O O . ASN B 1 431 ? 0.729 17.594 46.094 1 80.75 431 ASN B O 1
#

Solvent-accessible surface area (backbone atoms only — not comparable to full-atom values): 44613 Å² total; per-residue (Å²): 117,78,71,48,58,69,47,43,68,56,40,58,64,39,54,70,59,56,70,56,81,71,56,68,69,61,68,65,61,61,76,71,50,68,62,49,82,66,56,70,53,81,78,77,56,55,72,33,60,60,91,62,64,54,78,78,74,77,78,74,48,28,23,41,30,46,49,68,73,21,46,76,70,23,72,87,65,62,85,60,58,60,69,56,54,51,49,45,52,53,44,41,51,49,46,52,54,49,34,53,50,48,50,52,37,27,75,71,64,76,31,90,50,47,50,55,44,46,44,37,39,24,36,28,27,18,42,40,70,37,50,58,75,81,28,37,35,26,44,39,65,54,49,60,36,23,47,39,65,67,61,54,45,69,52,58,52,43,16,36,36,68,17,14,62,78,12,91,65,52,43,73,55,60,45,62,42,52,59,33,80,92,57,31,29,46,59,32,52,84,62,80,43,61,39,40,38,52,21,24,53,50,3,35,52,28,49,75,69,70,47,90,44,40,19,34,20,45,40,41,58,53,39,59,60,38,33,50,37,52,41,20,50,40,48,16,40,48,64,28,5,12,22,38,42,39,32,44,32,37,55,53,38,77,78,42,45,46,78,73,63,43,36,52,60,56,66,48,34,34,45,45,15,37,51,32,53,27,33,41,30,31,14,36,29,42,60,28,30,24,52,50,43,35,50,44,51,51,48,15,56,74,65,44,27,32,27,36,37,31,26,50,40,39,61,51,70,43,63,30,79,89,42,67,42,73,58,33,34,44,68,65,27,50,49,40,34,59,71,56,56,32,23,66,61,19,53,49,38,26,32,49,75,68,63,71,40,87,85,44,72,70,58,52,52,48,52,54,49,50,51,52,50,50,48,54,51,35,49,55,56,40,69,70,46,38,27,42,28,76,70,59,76,75,54,88,78,53,97,61,78,48,73,68,54,50,51,51,51,50,51,51,52,50,48,42,70,72,48,36,86,82,45,78,60,81,49,33,38,81,121,117,80,76,50,57,69,49,44,67,58,40,59,64,42,52,70,58,56,71,55,79,71,54,66,70,61,67,65,59,62,74,70,50,68,63,51,78,66,57,70,54,82,79,77,55,55,74,34,62,61,91,61,62,55,78,78,74,77,78,74,48,28,23,40,30,47,49,68,74,22,45,77,71,22,72,86,65,62,84,61,57,59,69,58,55,51,50,44,53,53,44,39,52,50,45,50,54,48,35,53,50,49,50,51,38,28,75,71,63,75,30,89,51,46,52,54,45,45,44,38,38,22,36,28,26,18,42,40,69,37,50,58,75,81,27,37,34,28,45,39,65,52,47,61,36,22,48,38,66,66,63,55,45,69,54,56,51,42,17,35,36,68,18,15,61,77,12,92,64,53,42,73,56,62,45,64,43,51,59,34,80,92,58,30,28,45,59,31,52,83,60,79,43,61,41,42,38,52,21,24,53,51,4,33,51,27,51,76,70,68,48,90,42,39,17,33,19,45,40,40,57,52,41,59,59,38,32,50,36,52,40,20,50,39,48,16,42,49,62,28,4,13,22,37,42,38,31,44,32,37,54,53,39,79,78,42,45,46,78,73,61,44,36,53,60,56,66,49,34,33,44,46,13,36,50,32,53,27,32,40,29,32,15,36,27,42,61,28,29,24,52,50,44,36,51,44,53,52,48,15,55,74,64,43,26,32,29,35,37,30,26,49,42,39,60,50,70,42,62,29,79,88,43,65,42,73,60,34,35,43,68,65,28,50,50,40,35,59,72,56,54,30,21,66,60,20,53,50,37,26,32,49,75,69,63,72,42,87,86,44,72,70,59,52,51,48,52,54,49,50,52,52,50,51,50,52,52,36,48,53,56,41,69,69,46,37,26,43,26,75,69,59,78,74,54,88,77,53,95,60,79,46,72,68,53,51,52,51,51,49,52,49,52,50,48,41,71,73,48,37,86,81,44,79,60,83,50,34,38,80,121

Nearest PDB structures (foldseek):
  1u5b-assembly1_A-2  TM=9.622E-01  e=7.855E-47  Homo sapiens
  2bff-assembly1_A-2  TM=9.516E-01  e=6.306E-47  Homo sapiens
  1olx-assembly1_A  TM=9.558E-01  e=1.518E-46  Homo sapiens
  1ols-assembly1_A-2  TM=9.452E-01  e=6.005E-45  Homo sapiens
  1dtw-assembly1_A-2  TM=9.650E-01  e=9.870E-44  Homo sapiens

InterPro domains:
  IPR001017 Dehydrogenase, E1 component [PF00676] (91-388)
  IPR029061 Thiamin diphosphate-binding fold [SSF52518] (57-427)
  IPR050771 Alpha-ketoacid dehydrogenase complex E1 component [PTHR43380] (33-426)